Protein AF-A0A3M6UMF9-F1 (afdb_monomer)

Radius of gyration: 41.38 Å; Cα contacts (8 Å, |Δi|>4): 2170; chains: 1; bounding box: 120×93×126 Å

Mean predicted aligned error: 24.11 Å

Structure (mmCIF, N/CA/C/O backbone):
data_AF-A0A3M6UMF9-F1
#
_entry.id   AF-A0A3M6UMF9-F1
#
loop_
_atom_site.group_PDB
_atom_site.id
_atom_site.type_symbol
_atom_site.label_atom_id
_atom_site.label_alt_id
_atom_site.label_comp_id
_atom_site.label_asym_id
_atom_site.label_entity_id
_atom_site.label_seq_id
_atom_site.pdbx_PDB_ins_code
_atom_site.Cartn_x
_atom_site.Cartn_y
_atom_site.Cartn_z
_atom_site.occupancy
_atom_site.B_iso_or_equiv
_atom_site.auth_seq_id
_atom_site.auth_comp_id
_atom_site.auth_asym_id
_atom_site.auth_atom_id
_atom_site.pdbx_PDB_model_num
ATOM 1 N N . MET A 1 1 ? 5.383 6.013 50.866 1.00 30.64 1 MET A N 1
ATOM 2 C CA . MET A 1 1 ? 4.292 6.506 51.741 1.00 30.64 1 MET A CA 1
ATOM 3 C C . MET A 1 1 ? 4.511 5.930 53.140 1.00 30.64 1 MET A C 1
ATOM 5 O O . MET A 1 1 ? 3.757 5.078 53.578 1.00 30.64 1 MET A O 1
ATOM 9 N N . GLU A 1 2 ? 5.588 6.347 53.817 1.00 24.70 2 GLU A N 1
ATOM 10 C CA . GLU A 1 2 ? 6.109 5.665 55.027 1.00 24.70 2 GLU A CA 1
ATOM 11 C C . GLU A 1 2 ? 6.269 6.596 56.245 1.00 24.70 2 GLU A C 1
ATOM 13 O O . GLU A 1 2 ? 6.856 6.214 57.249 1.00 24.70 2 GLU A O 1
ATOM 18 N N . TYR A 1 3 ? 5.739 7.824 56.188 1.00 22.27 3 TYR A N 1
ATOM 19 C CA . TYR A 1 3 ? 6.049 8.867 57.179 1.00 22.27 3 TYR A CA 1
ATOM 20 C C . TYR A 1 3 ? 4.939 9.156 58.213 1.00 22.27 3 TYR A C 1
ATOM 22 O O . TYR A 1 3 ? 5.068 10.099 58.986 1.00 22.27 3 TYR A O 1
ATOM 30 N N . PHE A 1 4 ? 3.831 8.396 58.238 1.00 24.08 4 PHE A N 1
ATOM 31 C CA . PHE A 1 4 ? 2.618 8.811 58.977 1.00 24.08 4 PHE A CA 1
ATOM 32 C C . PHE A 1 4 ? 1.927 7.779 59.889 1.00 24.08 4 PHE A C 1
ATOM 34 O O . PHE A 1 4 ? 0.880 8.088 60.451 1.00 24.08 4 PHE A O 1
ATOM 41 N N . LEU A 1 5 ? 2.496 6.588 60.110 1.00 26.17 5 LEU A N 1
ATOM 42 C CA . LEU A 1 5 ? 1.911 5.575 61.010 1.00 26.17 5 LEU A CA 1
ATOM 43 C C . LEU A 1 5 ? 2.870 5.165 62.138 1.00 26.17 5 LEU A C 1
ATOM 45 O O . LEU A 1 5 ? 3.308 4.024 62.242 1.00 26.17 5 LEU A O 1
ATOM 49 N N . SER A 1 6 ? 3.181 6.128 63.010 1.00 26.88 6 SER A N 1
ATOM 50 C CA . SER A 1 6 ? 3.932 5.909 64.252 1.00 26.88 6 SER A CA 1
ATOM 51 C C . SER A 1 6 ? 3.475 6.880 65.347 1.00 26.88 6 SER A C 1
ATOM 53 O O . SER A 1 6 ? 4.001 7.989 65.445 1.00 26.88 6 SER A O 1
ATOM 55 N N . LYS A 1 7 ? 2.464 6.458 66.132 1.00 26.44 7 LYS A N 1
ATOM 56 C CA . LYS A 1 7 ? 2.152 6.816 67.543 1.00 26.44 7 LYS A CA 1
ATOM 57 C C . LYS A 1 7 ? 0.658 6.618 67.854 1.00 26.44 7 LYS A C 1
ATOM 59 O O . LYS A 1 7 ? -0.130 7.509 67.567 1.00 26.44 7 LYS A O 1
ATOM 64 N N . ALA A 1 8 ? 0.303 5.510 68.515 1.00 24.25 8 ALA A N 1
ATOM 65 C CA . ALA A 1 8 ? -0.586 5.476 69.693 1.00 24.25 8 ALA A CA 1
ATOM 66 C C . ALA A 1 8 ? -0.823 4.030 70.195 1.00 24.25 8 ALA A C 1
ATOM 68 O O . ALA A 1 8 ? -0.990 3.113 69.402 1.00 24.25 8 ALA A O 1
ATOM 69 N N . VAL A 1 9 ? -0.889 3.877 71.524 1.00 26.84 9 VAL A N 1
ATOM 70 C CA . VAL A 1 9 ? -1.358 2.707 72.308 1.00 26.84 9 VAL A CA 1
ATOM 71 C C . VAL A 1 9 ? -0.559 1.386 72.221 1.00 26.84 9 VAL A C 1
ATOM 73 O O . VAL A 1 9 ? -0.823 0.499 71.417 1.00 26.84 9 VAL A O 1
ATOM 76 N N . ARG A 1 10 ? 0.317 1.188 73.218 1.00 27.67 10 ARG A N 1
ATOM 77 C CA . ARG A 1 10 ? 0.521 -0.114 73.886 1.00 27.67 10 ARG A CA 1
ATOM 78 C C . ARG A 1 10 ? -0.239 -0.086 75.219 1.00 27.67 10 ARG A C 1
ATOM 80 O O . ARG A 1 10 ? -0.111 0.921 75.908 1.00 27.67 10 ARG A O 1
ATOM 87 N N . CYS A 1 11 ? -0.935 -1.170 75.590 1.00 23.42 11 CYS A N 1
ATOM 88 C CA . CYS A 1 11 ? -0.818 -1.867 76.894 1.00 23.42 11 CYS A CA 1
ATOM 89 C C . CYS A 1 11 ? -1.912 -2.940 77.122 1.00 23.42 11 CYS A C 1
ATOM 91 O O . CYS A 1 11 ? -3.068 -2.729 76.778 1.00 23.42 11 CYS A O 1
ATOM 93 N N . CYS A 1 12 ? -1.519 -4.033 77.796 1.00 24.92 12 CYS A N 1
ATOM 94 C CA . CYS A 1 12 ? -2.351 -5.044 78.487 1.00 24.92 12 CYS A CA 1
ATOM 95 C C . CYS A 1 12 ? -3.153 -6.087 77.663 1.00 24.92 12 CYS A C 1
ATOM 97 O O . CYS A 1 12 ? -4.369 -6.031 77.535 1.00 24.92 12 CYS A O 1
ATOM 99 N N . SER A 1 13 ? -2.407 -7.095 77.197 1.00 26.55 13 SER A N 1
ATOM 100 C CA . SER A 1 13 ? -2.657 -8.555 77.203 1.00 26.55 13 SER A CA 1
ATOM 101 C C . SER A 1 13 ? -4.048 -9.148 77.537 1.00 26.55 13 SER A C 1
ATOM 103 O O . SER A 1 13 ? -4.494 -9.046 78.676 1.00 26.55 13 SER A O 1
ATOM 105 N N . ILE A 1 14 ? -4.606 -9.959 76.618 1.00 26.31 14 ILE A N 1
ATOM 106 C CA . ILE A 1 14 ? -4.824 -11.438 76.694 1.00 26.31 14 ILE A CA 1
ATOM 107 C C . ILE A 1 14 ? -5.749 -11.893 75.532 1.00 26.31 14 ILE A C 1
ATOM 109 O O . ILE A 1 14 ? -6.700 -11.205 75.182 1.00 26.31 14 ILE A O 1
ATOM 113 N N . ASP A 1 15 ? -5.403 -13.031 74.917 1.00 29.52 15 ASP A N 1
ATOM 114 C CA . ASP A 1 15 ? -6.076 -13.805 73.851 1.00 29.52 15 ASP A CA 1
ATOM 115 C C . ASP A 1 15 ? -7.240 -13.203 73.026 1.00 29.52 15 ASP A C 1
ATOM 117 O O . ASP A 1 15 ? -8.418 -13.323 73.362 1.00 29.52 15 ASP A O 1
ATOM 121 N N . ILE A 1 16 ? -6.908 -12.762 71.803 1.00 25.70 16 ILE A N 1
ATOM 122 C CA . ILE A 1 16 ? -7.813 -12.817 70.640 1.00 25.70 16 ILE A CA 1
ATOM 123 C C . ILE A 1 16 ? -7.040 -13.405 69.452 1.00 25.70 16 ILE A C 1
ATOM 125 O O . ILE A 1 16 ? -6.484 -12.675 68.633 1.00 25.70 16 ILE A O 1
ATOM 129 N N . SER A 1 17 ? -7.032 -14.734 69.331 1.00 32.31 17 SER A N 1
ATOM 13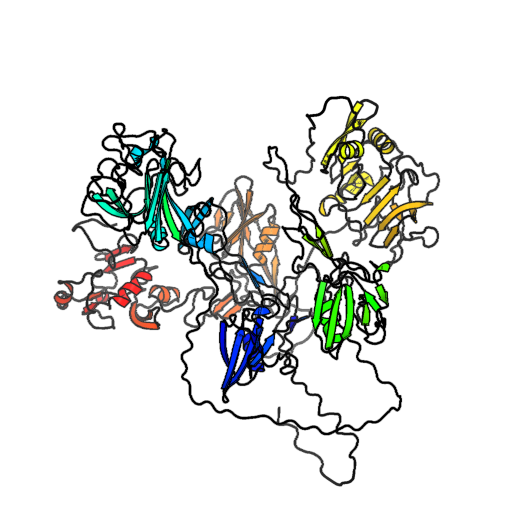0 C CA . SER A 1 17 ? -6.408 -15.438 68.200 1.00 32.31 17 SER A CA 1
ATOM 131 C C . SER A 1 17 ? -7.429 -16.211 67.358 1.00 32.31 17 SER A C 1
ATOM 133 O O . SER A 1 17 ? -7.264 -17.397 67.097 1.00 32.31 17 SER A O 1
ATOM 135 N N . LEU A 1 18 ? -8.519 -15.542 66.944 1.00 30.23 18 LEU A N 1
ATOM 136 C CA . LEU A 1 18 ? -9.401 -16.026 65.866 1.00 30.23 18 LEU A CA 1
ATOM 137 C C . LEU A 1 18 ? -10.313 -14.925 65.263 1.00 30.23 18 LEU A C 1
ATOM 139 O O . LEU A 1 18 ? -11.536 -15.049 65.303 1.00 30.23 18 LEU A O 1
ATOM 143 N N . LYS A 1 19 ? -9.750 -13.832 64.705 1.00 28.83 19 LYS A N 1
ATOM 144 C CA . LYS A 1 19 ? -10.498 -12.950 63.758 1.00 28.83 19 LYS A CA 1
ATOM 145 C C . LYS A 1 19 ? -9.714 -11.925 62.919 1.00 28.83 19 LYS A C 1
ATOM 147 O O . LYS A 1 19 ? -10.308 -11.345 62.018 1.00 28.83 19 LYS A O 1
ATOM 152 N N . VAL A 1 20 ? -8.416 -11.702 63.154 1.00 29.78 20 VAL A N 1
ATOM 153 C CA . VAL A 1 20 ? -7.640 -10.661 62.428 1.00 29.78 20 VAL A CA 1
ATOM 154 C C . VAL A 1 20 ? -6.821 -11.220 61.245 1.00 29.78 20 VAL A C 1
ATOM 156 O O . VAL A 1 20 ? -6.419 -10.478 60.354 1.00 29.78 20 VAL A O 1
ATOM 159 N N . GLN A 1 21 ? -6.647 -12.542 61.147 1.00 27.23 21 GLN A N 1
ATOM 160 C CA . GLN A 1 21 ? -5.789 -13.183 60.135 1.00 27.23 21 GLN A CA 1
ATOM 161 C C . GLN A 1 21 ? -6.502 -13.548 58.811 1.00 27.23 21 GLN A C 1
ATOM 163 O O . GLN A 1 21 ? -6.069 -14.443 58.095 1.00 27.23 21 GLN A O 1
ATOM 168 N N . HIS A 1 22 ? -7.578 -12.833 58.459 1.00 30.81 22 HIS A N 1
ATOM 169 C CA . HIS A 1 22 ? -8.267 -12.943 57.157 1.00 30.81 22 HIS A CA 1
ATOM 170 C C . HIS A 1 22 ? -8.176 -11.670 56.290 1.00 30.81 22 HIS A C 1
ATOM 172 O O . HIS A 1 22 ? -8.781 -11.614 55.224 1.00 30.81 22 HIS A O 1
ATOM 178 N N . ALA A 1 23 ? -7.407 -10.656 56.706 1.00 29.23 23 ALA A N 1
ATOM 179 C CA . ALA A 1 23 ? -7.307 -9.372 56.000 1.00 29.23 23 ALA A CA 1
ATOM 180 C C . ALA A 1 23 ? -5.977 -9.138 55.242 1.00 29.23 23 ALA A C 1
ATOM 182 O O . ALA A 1 23 ? -5.799 -8.066 54.671 1.00 29.23 23 ALA A O 1
ATOM 183 N N . LEU A 1 24 ? -5.030 -10.091 55.248 1.00 28.25 24 LEU A N 1
ATOM 184 C CA . LEU A 1 24 ? -3.632 -9.843 54.829 1.00 28.25 24 LEU A CA 1
ATOM 185 C C . LEU A 1 24 ? -3.017 -10.850 53.832 1.00 28.25 24 LEU A C 1
ATOM 187 O O . LEU A 1 24 ? -1.819 -10.793 53.576 1.00 28.25 24 LEU A O 1
ATOM 191 N N . THR A 1 25 ? -3.813 -11.728 53.214 1.00 28.80 25 THR A N 1
ATOM 192 C CA . THR A 1 25 ? -3.347 -12.699 52.192 1.00 28.80 25 THR A CA 1
ATOM 193 C C . THR A 1 25 ? -4.068 -12.581 50.842 1.00 28.80 25 THR A C 1
ATOM 195 O O . THR A 1 25 ? -4.102 -13.528 50.062 1.00 28.80 25 THR A O 1
ATOM 198 N N . ILE A 1 26 ? -4.609 -11.398 50.523 1.00 32.09 26 ILE A N 1
ATOM 199 C CA . ILE A 1 26 ? -5.165 -11.079 49.195 1.00 32.09 26 ILE A CA 1
ATOM 200 C C . ILE A 1 26 ? -4.540 -9.779 48.667 1.00 32.09 26 ILE A C 1
ATOM 202 O O . ILE A 1 26 ? -5.194 -8.749 48.552 1.00 32.09 26 ILE A O 1
ATOM 206 N N . PHE A 1 27 ? -3.254 -9.846 48.321 1.00 29.80 27 PHE A N 1
ATOM 207 C CA . PHE A 1 27 ? -2.603 -8.882 47.429 1.00 29.80 27 PHE A CA 1
ATOM 208 C C . PHE A 1 27 ? -1.922 -9.642 46.290 1.00 29.80 27 PHE A C 1
ATOM 210 O O . PHE A 1 27 ? -0.713 -9.857 46.267 1.00 29.80 27 PHE A O 1
ATOM 217 N N . TRP A 1 28 ? -2.749 -10.072 45.337 1.00 30.84 28 TRP A N 1
ATOM 218 C CA . TRP A 1 28 ? -2.293 -10.502 44.020 1.00 30.84 28 TRP A CA 1
ATOM 219 C C . TRP A 1 28 ? -1.617 -9.314 43.331 1.00 30.84 28 TRP A C 1
ATOM 221 O O . TRP A 1 28 ? -2.204 -8.232 43.260 1.00 30.84 28 TRP A O 1
ATOM 231 N N . THR A 1 29 ? -0.402 -9.492 42.812 1.00 36.38 29 THR A N 1
ATOM 232 C CA . THR A 1 29 ? 0.346 -8.425 42.127 1.00 36.38 29 THR A CA 1
ATOM 233 C C . THR A 1 29 ? -0.176 -8.206 40.704 1.00 36.38 29 THR A C 1
ATOM 235 O O . THR A 1 29 ? 0.523 -8.469 39.728 1.00 36.38 29 THR A O 1
ATOM 238 N N . PHE A 1 30 ? -1.414 -7.723 40.587 1.00 37.03 30 PHE A N 1
ATOM 239 C CA . PHE A 1 30 ? -1.972 -7.219 39.335 1.00 37.03 30 PHE A CA 1
ATOM 240 C C . PHE A 1 30 ? -1.341 -5.870 38.988 1.00 37.03 30 PHE A C 1
ATOM 242 O O . PHE A 1 30 ? -1.609 -4.860 39.641 1.00 37.03 30 PHE A O 1
ATOM 249 N N . THR A 1 31 ? -0.554 -5.821 37.916 1.00 38.97 31 THR A N 1
ATOM 250 C CA . THR A 1 31 ? -0.107 -4.556 37.322 1.00 38.97 31 THR A CA 1
ATOM 251 C C . THR A 1 31 ? -1.069 -4.119 36.213 1.00 38.97 31 THR A C 1
ATOM 253 O O . THR A 1 31 ? -0.826 -4.392 35.039 1.00 38.97 31 THR A O 1
ATOM 256 N N . GLU A 1 32 ? -2.161 -3.424 36.562 1.00 38.72 32 GLU A N 1
ATOM 257 C CA . GLU A 1 32 ? -2.982 -2.693 35.577 1.00 38.72 32 GLU A CA 1
ATOM 258 C C . GLU A 1 32 ? -2.309 -1.350 35.222 1.00 38.72 32 GLU A C 1
ATOM 260 O O . GLU A 1 32 ? -2.516 -0.332 35.885 1.00 38.72 32 GLU A O 1
ATOM 265 N N . ALA A 1 33 ? -1.526 -1.323 34.140 1.00 37.09 33 ALA A N 1
ATOM 266 C CA . ALA A 1 33 ? -1.082 -0.069 33.532 1.00 37.09 33 ALA A CA 1
ATOM 267 C C . ALA A 1 33 ? -2.214 0.519 32.667 1.00 37.09 33 ALA A C 1
ATOM 269 O O . ALA A 1 33 ? -2.629 -0.093 31.681 1.00 37.09 33 ALA A O 1
ATOM 270 N N . LYS A 1 34 ? -2.716 1.708 33.025 1.00 37.28 34 LYS A N 1
ATOM 271 C CA . LYS A 1 34 ? -3.738 2.438 32.253 1.00 37.28 34 LYS A CA 1
ATOM 272 C C . LYS A 1 34 ? -3.067 3.336 31.211 1.00 37.28 34 LYS A C 1
ATOM 274 O O . LYS A 1 34 ? -2.258 4.184 31.577 1.00 37.28 34 LYS A O 1
ATOM 279 N N . SER A 1 35 ? -3.418 3.189 29.934 1.00 38.53 35 SER A N 1
ATOM 280 C CA . SER A 1 35 ? -3.046 4.152 28.890 1.00 38.53 35 SER A CA 1
ATOM 281 C C . SER A 1 35 ? -3.915 5.412 28.968 1.00 38.53 35 SER A C 1
ATOM 283 O O . SER A 1 35 ? -5.084 5.349 29.359 1.00 38.53 35 SER A O 1
ATOM 285 N N . ASN A 1 36 ? -3.362 6.564 28.580 1.00 40.84 36 ASN A N 1
ATOM 286 C CA . ASN A 1 36 ? -4.095 7.829 28.601 1.00 40.84 36 ASN A CA 1
ATOM 287 C C . ASN A 1 36 ? -4.976 7.958 27.341 1.00 40.84 36 ASN A C 1
ATOM 289 O O . ASN A 1 36 ? -4.466 8.143 26.234 1.00 40.84 36 ASN A O 1
ATOM 293 N N . CYS A 1 37 ? -6.292 7.809 27.507 1.00 45.56 37 CYS A N 1
ATOM 294 C CA . CYS A 1 37 ? -7.270 7.727 26.415 1.00 45.56 37 CYS A CA 1
ATOM 295 C C . CYS A 1 37 ? -8.320 8.843 26.533 1.00 45.56 37 CYS A C 1
ATOM 297 O O . CYS A 1 37 ? -9.037 8.894 27.543 1.00 45.56 37 CYS A O 1
ATOM 299 N N . ASN A 1 38 ? -8.433 9.670 25.486 1.00 44.09 38 ASN A N 1
ATOM 300 C CA . ASN A 1 38 ? -9.341 10.825 25.416 1.00 44.09 38 ASN A CA 1
ATOM 301 C C . ASN A 1 38 ? -10.549 10.637 24.471 1.00 44.09 38 ASN A C 1
ATOM 303 O O . ASN A 1 38 ? -11.469 11.441 24.541 1.00 44.09 38 ASN A O 1
ATOM 307 N N . THR A 1 39 ? -10.591 9.577 23.655 1.00 40.53 39 THR A N 1
ATOM 308 C CA . THR A 1 39 ? -11.749 9.155 22.831 1.00 40.53 39 THR A CA 1
ATOM 309 C C . THR A 1 39 ? -11.733 7.627 22.617 1.00 40.53 39 THR A C 1
ATOM 311 O O . THR A 1 39 ? -10.726 6.973 22.900 1.00 40.53 39 THR A O 1
ATOM 314 N N . GLY A 1 40 ? -12.842 7.047 22.136 1.00 54.69 40 GLY A N 1
ATOM 315 C CA . GLY A 1 40 ? -12.890 5.687 21.568 1.00 54.69 40 GLY A CA 1
ATOM 316 C C . GLY A 1 40 ? -12.939 4.535 22.582 1.00 54.69 40 GLY A C 1
ATOM 317 O O . GLY A 1 40 ? -13.969 4.281 23.207 1.00 54.69 40 GLY A O 1
ATOM 318 N N . PHE A 1 41 ? -11.829 3.808 22.737 1.00 50.84 41 PHE A N 1
ATOM 319 C CA . PHE A 1 41 ? -11.721 2.622 23.597 1.00 50.84 41 PHE A CA 1
ATOM 320 C C . PHE A 1 41 ? -10.449 2.673 24.461 1.00 50.84 41 PHE A C 1
ATOM 322 O O . PHE A 1 41 ? -9.352 2.913 23.966 1.00 50.84 41 PHE A O 1
ATOM 329 N N . CYS A 1 42 ? -10.562 2.391 25.762 1.00 51.19 42 CYS A N 1
ATOM 330 C CA . CYS A 1 42 ? -9.414 2.274 26.662 1.00 51.19 42 CYS A CA 1
ATOM 331 C C . CYS A 1 42 ? -8.800 0.877 26.589 1.00 51.19 42 CYS A C 1
ATOM 333 O O . CYS A 1 42 ? -9.375 -0.091 27.091 1.00 51.19 42 CYS A O 1
ATOM 335 N N . GLN A 1 43 ? -7.602 0.769 26.024 1.00 58.97 43 GLN A N 1
ATOM 336 C CA . GLN A 1 43 ? -6.853 -0.478 26.060 1.00 58.97 43 GLN A CA 1
ATOM 337 C C . GLN A 1 43 ? -6.274 -0.726 27.463 1.00 58.97 43 GLN A C 1
ATOM 339 O O . GLN A 1 43 ? -5.574 0.107 28.033 1.00 58.97 43 GLN A O 1
ATOM 344 N N . THR A 1 44 ? -6.556 -1.897 28.025 1.00 63.06 44 THR A N 1
ATOM 345 C CA . THR A 1 44 ? -5.982 -2.386 29.280 1.00 63.06 44 THR A CA 1
ATOM 346 C C . THR A 1 44 ? -5.189 -3.656 29.019 1.00 63.06 44 THR A C 1
ATOM 348 O O . THR A 1 44 ? -5.657 -4.553 28.313 1.00 63.06 44 THR A O 1
ATOM 351 N N . TYR A 1 45 ? -4.019 -3.745 29.639 1.00 67.38 45 TYR A N 1
ATOM 352 C CA . TYR A 1 45 ? -3.099 -4.868 29.526 1.00 67.38 45 TYR A CA 1
ATOM 353 C C . TYR A 1 45 ? -2.970 -5.545 30.909 1.00 67.38 45 TYR A C 1
ATOM 355 O O . TYR A 1 45 ? -2.096 -5.178 31.690 1.00 67.38 45 TYR A O 1
ATOM 363 N N . PRO A 1 46 ? -3.883 -6.451 31.304 1.00 68.31 46 PRO A N 1
ATOM 364 C CA . PRO A 1 46 ? -3.758 -7.169 32.564 1.00 68.31 46 PRO A CA 1
ATOM 365 C C . PRO A 1 46 ? -2.667 -8.234 32.439 1.00 68.31 46 PRO A C 1
ATOM 367 O O . PRO A 1 46 ? -2.677 -9.060 31.523 1.00 68.31 46 PRO A O 1
ATOM 370 N N . PHE A 1 47 ? -1.747 -8.222 33.394 1.00 74.19 47 PHE A N 1
ATOM 371 C CA . PHE A 1 47 ? -0.614 -9.130 33.449 1.00 74.19 47 PHE A CA 1
ATOM 372 C C . PHE A 1 47 ? -0.582 -9.833 34.806 1.00 74.19 47 PHE A C 1
ATOM 374 O O . PHE A 1 47 ? -0.643 -9.178 35.848 1.00 74.19 47 PHE A O 1
ATOM 381 N N . ASP A 1 48 ? -0.511 -11.161 34.774 1.00 73.12 48 ASP A N 1
ATOM 382 C CA . ASP A 1 48 ? -0.318 -12.023 35.935 1.00 73.12 48 ASP A CA 1
ATOM 383 C C . ASP A 1 48 ? 0.987 -12.801 35.738 1.00 73.12 48 ASP A C 1
ATOM 385 O O . ASP A 1 48 ? 1.098 -13.673 34.876 1.00 73.12 48 ASP A O 1
ATOM 389 N N . VAL A 1 49 ? 1.981 -12.476 36.566 1.00 74.69 49 VAL A N 1
ATOM 390 C CA . VAL A 1 49 ? 3.344 -13.026 36.511 1.00 74.69 49 VAL A CA 1
ATOM 391 C C . VAL A 1 49 ? 3.370 -14.559 36.586 1.00 74.69 49 VAL A C 1
ATOM 393 O O . VAL A 1 49 ? 4.312 -15.172 36.072 1.00 74.69 49 VAL A O 1
ATOM 396 N N . TYR A 1 50 ? 2.362 -15.178 37.206 1.00 70.81 50 TYR A N 1
ATOM 397 C CA . TYR A 1 50 ? 2.273 -16.624 37.400 1.00 70.81 50 TYR A CA 1
ATOM 398 C C . TYR A 1 50 ? 1.146 -17.249 36.573 1.00 70.81 50 TYR A C 1
ATOM 400 O O . TYR A 1 50 ? 1.358 -18.299 35.971 1.00 70.81 50 TYR A O 1
ATOM 408 N N . GLY A 1 51 ? -0.017 -16.597 36.503 1.00 65.12 51 GLY A N 1
ATOM 409 C CA . GLY A 1 51 ? -1.189 -17.075 35.764 1.00 65.12 51 GLY A CA 1
ATOM 410 C C . GLY A 1 51 ? -1.050 -17.031 34.238 1.00 65.12 51 GLY A C 1
ATOM 411 O O . GLY A 1 51 ? -1.640 -17.869 33.563 1.00 65.12 51 GLY A O 1
ATOM 412 N N . ASP A 1 52 ? -0.248 -16.107 33.691 1.00 75.31 52 ASP A N 1
ATOM 413 C CA . ASP A 1 52 ? -0.013 -15.990 32.237 1.00 75.31 52 ASP A CA 1
ATOM 414 C C . ASP A 1 52 ? 1.215 -16.774 31.749 1.00 75.31 52 ASP A C 1
ATOM 416 O O . ASP A 1 52 ? 1.500 -16.806 30.550 1.00 75.31 52 ASP A O 1
ATOM 420 N N . ALA A 1 53 ? 1.972 -17.370 32.673 1.00 80.62 53 ALA A N 1
ATOM 421 C CA . ALA A 1 53 ? 3.254 -17.995 32.392 1.00 80.62 53 ALA A CA 1
ATOM 422 C C . ALA A 1 53 ? 3.081 -19.421 31.854 1.00 80.62 53 ALA A C 1
ATOM 424 O O . ALA A 1 53 ? 2.803 -20.354 32.614 1.00 80.62 53 ALA A O 1
ATOM 425 N N . VAL A 1 54 ? 3.348 -19.624 30.564 1.00 87.12 54 VAL A N 1
ATOM 426 C CA . VAL A 1 54 ? 3.504 -20.975 30.015 1.00 87.12 54 VAL A CA 1
ATOM 427 C C . VAL A 1 54 ? 4.902 -21.476 30.385 1.00 87.12 54 VAL A C 1
ATOM 429 O O . VAL A 1 54 ? 5.914 -21.007 29.860 1.00 87.12 54 VAL A O 1
ATOM 432 N N . GLN A 1 55 ? 4.947 -22.395 31.350 1.00 88.00 55 GLN A N 1
ATOM 433 C CA . GLN A 1 55 ? 6.182 -22.925 31.935 1.00 88.00 55 GLN A CA 1
ATOM 434 C C . GLN A 1 55 ? 6.943 -23.828 30.954 1.00 88.00 55 GLN A C 1
ATOM 436 O O . GLN A 1 55 ? 6.337 -24.555 30.168 1.00 88.00 55 GLN A O 1
ATOM 441 N N . GLU A 1 56 ? 8.274 -23.804 31.040 1.00 87.69 56 GLU A N 1
ATOM 442 C CA . GLU A 1 56 ? 9.205 -24.546 30.177 1.00 87.69 56 GLU A CA 1
ATOM 443 C C . GLU A 1 56 ? 8.991 -24.334 28.665 1.00 87.69 56 GLU A C 1
ATOM 445 O O . GLU A 1 56 ? 9.178 -25.253 27.858 1.00 87.69 56 GLU A O 1
ATOM 450 N N . LYS A 1 57 ? 8.586 -23.130 28.255 1.00 88.81 57 LYS A N 1
ATOM 451 C CA . LYS A 1 57 ? 8.292 -22.789 26.857 1.00 88.81 57 LYS A CA 1
ATOM 452 C C . LYS A 1 57 ? 8.952 -21.479 26.438 1.00 88.81 57 LYS A C 1
ATOM 454 O O . LYS A 1 57 ? 9.114 -20.565 27.243 1.00 88.81 57 LYS A O 1
ATOM 459 N N . GLU A 1 58 ? 9.280 -21.389 25.154 1.00 92.12 58 GLU A N 1
ATOM 460 C CA . GLU A 1 58 ? 9.709 -20.162 24.475 1.00 92.12 58 GLU A CA 1
ATOM 461 C C . GLU A 1 58 ? 9.210 -20.160 23.022 1.00 92.12 58 GLU A C 1
ATOM 463 O O . GLU A 1 58 ? 9.053 -21.222 22.412 1.00 92.12 58 GLU A O 1
ATOM 468 N N . LEU A 1 59 ? 8.954 -18.977 22.463 1.00 91.81 59 LEU A N 1
ATOM 469 C CA . LEU A 1 59 ? 8.667 -18.803 21.041 1.00 91.81 59 LEU A CA 1
ATOM 470 C C . LEU A 1 59 ? 9.992 -18.581 20.299 1.00 91.81 59 LEU A C 1
ATOM 472 O O . LEU A 1 59 ? 10.728 -17.642 20.604 1.00 91.81 59 LEU A O 1
ATOM 476 N N . VAL A 1 60 ? 10.312 -19.467 19.356 1.00 88.00 60 VAL A N 1
ATOM 477 C CA . VAL A 1 60 ? 11.597 -19.484 18.638 1.00 88.00 60 VAL A CA 1
ATOM 478 C C . VAL A 1 60 ? 11.445 -18.841 17.260 1.00 88.00 60 VAL A C 1
ATOM 480 O O . VAL A 1 60 ? 10.445 -19.054 16.587 1.00 88.00 60 VAL A O 1
ATOM 483 N N . GLY A 1 61 ? 12.447 -18.080 16.810 1.00 83.69 61 GLY A N 1
ATOM 484 C CA . GLY A 1 61 ? 12.493 -17.515 15.451 1.00 83.69 61 GLY A CA 1
ATOM 485 C C . GLY A 1 61 ? 11.744 -16.192 15.247 1.00 83.69 61 GLY A C 1
ATOM 486 O O . GLY A 1 61 ? 11.876 -15.603 14.182 1.00 83.69 61 GLY A O 1
ATOM 487 N N . HIS A 1 62 ? 11.031 -15.700 16.265 1.00 87.00 62 HIS A N 1
ATOM 488 C CA . HIS A 1 62 ? 10.253 -14.449 16.220 1.00 87.00 62 HIS A CA 1
ATOM 489 C C . HIS A 1 62 ? 10.797 -13.335 17.133 1.00 87.00 62 HIS A C 1
ATOM 491 O O . HIS A 1 62 ? 10.170 -12.285 17.276 1.00 87.00 62 HIS A O 1
ATOM 497 N N . VAL A 1 63 ? 11.957 -13.553 17.763 1.00 90.38 63 VAL A N 1
ATOM 498 C CA . VAL A 1 63 ? 12.597 -12.584 18.664 1.00 90.38 63 VAL A CA 1
ATOM 499 C C . VAL A 1 63 ? 13.189 -11.427 17.855 1.00 90.38 63 VAL A C 1
ATOM 501 O O . VAL A 1 63 ? 14.097 -11.642 17.055 1.00 90.38 63 VAL A O 1
ATOM 504 N N . PHE A 1 64 ? 12.725 -10.199 18.102 1.00 88.25 64 PHE A N 1
ATOM 505 C CA . PHE A 1 64 ? 13.218 -8.984 17.429 1.00 88.25 64 PHE A CA 1
ATOM 506 C C . PHE A 1 64 ? 13.976 -8.021 18.358 1.00 88.25 64 PHE A C 1
ATOM 508 O O . PHE A 1 64 ? 14.621 -7.086 17.887 1.00 88.25 64 PHE A O 1
ATOM 515 N N . HIS A 1 65 ? 13.907 -8.228 19.676 1.00 88.62 65 HIS A N 1
ATOM 516 C CA . HIS A 1 65 ? 14.615 -7.423 20.673 1.00 88.62 65 HIS A CA 1
ATOM 517 C C . HIS A 1 65 ? 14.978 -8.286 21.888 1.00 88.62 65 HIS A C 1
ATOM 519 O O . HIS A 1 65 ? 14.158 -9.076 22.351 1.00 88.62 65 HIS A O 1
ATOM 525 N N . ASN A 1 66 ? 16.184 -8.112 22.435 1.00 90.00 66 ASN A N 1
ATOM 526 C CA . ASN A 1 66 ? 16.660 -8.809 23.633 1.00 90.00 66 ASN A CA 1
ATOM 527 C C . ASN A 1 66 ? 17.215 -7.802 24.652 1.00 90.00 66 ASN A C 1
ATOM 529 O O . ASN A 1 66 ? 17.887 -6.844 24.278 1.00 90.00 66 ASN A O 1
ATOM 533 N N . SER A 1 67 ? 16.951 -8.021 25.938 1.00 89.62 67 SER A N 1
ATOM 534 C CA . SER A 1 67 ? 17.426 -7.178 27.040 1.00 89.62 67 SER A CA 1
ATOM 535 C C . SER A 1 67 ? 17.590 -7.971 28.338 1.00 89.62 67 SER A C 1
ATOM 537 O O . SER A 1 67 ? 17.000 -9.036 28.512 1.00 89.62 67 SER A O 1
ATOM 539 N N . VAL A 1 68 ? 18.375 -7.444 29.278 1.00 88.50 68 VAL A N 1
ATOM 540 C CA . VAL A 1 68 ? 18.487 -7.990 30.640 1.00 88.50 68 VAL A CA 1
ATOM 541 C C . VAL A 1 68 ? 17.512 -7.236 31.545 1.00 88.50 68 VAL A C 1
ATOM 543 O O . VAL A 1 68 ? 17.531 -6.007 31.572 1.00 88.50 68 VAL A O 1
ATOM 546 N N . THR A 1 69 ? 16.650 -7.946 32.281 1.00 84.75 69 THR A N 1
ATOM 547 C CA . THR A 1 69 ? 15.614 -7.331 33.138 1.00 84.75 69 THR A CA 1
ATOM 548 C C . THR A 1 69 ? 15.464 -8.070 34.468 1.00 84.75 69 THR A C 1
ATOM 550 O O . THR A 1 69 ? 15.547 -9.293 34.533 1.00 84.75 69 THR A O 1
ATOM 553 N N . SER A 1 70 ? 15.204 -7.355 35.564 1.00 82.94 70 SER A N 1
ATOM 554 C CA . SER A 1 70 ? 15.201 -7.948 36.914 1.00 82.94 70 SER A CA 1
ATOM 555 C C . SER A 1 70 ? 13.969 -8.815 37.224 1.00 82.94 70 SER A C 1
ATOM 557 O O . SER A 1 70 ? 13.997 -9.616 38.168 1.00 82.94 70 SER A O 1
ATOM 559 N N . SER A 1 71 ? 12.894 -8.677 36.437 1.00 83.81 71 SER A N 1
ATOM 560 C CA . SER A 1 71 ? 11.616 -9.378 36.624 1.00 83.81 71 SER A CA 1
ATOM 561 C C . SER A 1 71 ? 10.805 -9.507 35.320 1.00 83.81 71 SER A C 1
ATOM 563 O O . SER A 1 71 ? 10.955 -8.664 34.431 1.00 83.81 71 SER A O 1
ATOM 565 N N . PRO A 1 72 ? 9.860 -10.469 35.230 1.00 83.00 72 PRO A N 1
ATOM 566 C CA . PRO A 1 72 ? 8.920 -10.564 34.107 1.00 83.00 72 PRO A CA 1
ATOM 567 C C . PRO A 1 72 ? 8.088 -9.293 33.888 1.00 83.00 72 PRO A C 1
ATOM 569 O O . PRO A 1 72 ? 7.709 -9.003 32.760 1.00 83.00 72 PRO A O 1
ATOM 572 N N . VAL A 1 73 ? 7.833 -8.506 34.944 1.00 83.25 73 VAL A N 1
ATOM 573 C CA . VAL A 1 73 ? 7.078 -7.241 34.867 1.00 83.25 73 VAL A CA 1
ATOM 574 C C . VAL A 1 73 ? 7.827 -6.192 34.044 1.00 83.25 73 VAL A C 1
ATOM 576 O O . VAL A 1 73 ? 7.214 -5.509 33.229 1.00 83.25 73 VAL A O 1
ATOM 579 N N . GLN A 1 74 ? 9.151 -6.080 34.202 1.00 83.06 74 GLN A N 1
ATOM 580 C CA . GLN A 1 74 ? 9.956 -5.179 33.367 1.00 83.06 74 GLN A CA 1
ATOM 581 C C . GLN A 1 74 ? 9.951 -5.620 31.899 1.00 83.06 74 GLN A C 1
ATOM 583 O O . GLN A 1 74 ? 9.809 -4.779 31.015 1.00 83.06 74 GLN A O 1
ATOM 588 N N . CYS A 1 75 ? 10.025 -6.928 31.638 1.00 88.06 75 CYS A N 1
ATOM 589 C CA . CYS A 1 75 ? 9.941 -7.461 30.279 1.00 88.06 75 CYS A CA 1
ATOM 590 C C . CYS A 1 75 ? 8.575 -7.188 29.624 1.00 88.06 75 CYS A C 1
ATOM 592 O O . CYS A 1 75 ? 8.494 -6.715 28.490 1.00 88.06 75 CYS A O 1
ATOM 594 N N . TYR A 1 76 ? 7.496 -7.387 30.385 1.00 88.12 76 TYR A N 1
ATOM 595 C CA . TYR A 1 76 ? 6.137 -7.027 29.993 1.00 88.12 76 TYR A CA 1
ATOM 596 C C . TYR A 1 76 ? 5.989 -5.528 29.674 1.00 88.12 76 TYR A C 1
ATOM 598 O O . TYR A 1 76 ? 5.327 -5.191 28.695 1.00 88.12 76 TYR A O 1
ATOM 606 N N . LEU A 1 77 ? 6.613 -4.621 30.440 1.00 83.88 77 LEU A N 1
ATOM 607 C CA . LEU A 1 77 ? 6.562 -3.179 30.157 1.00 83.88 77 LEU A CA 1
ATOM 608 C C . LEU A 1 77 ? 7.253 -2.830 28.831 1.00 83.88 77 LEU A C 1
ATOM 610 O O . LEU A 1 77 ? 6.645 -2.149 28.009 1.00 83.88 77 LEU A O 1
ATOM 614 N N . LEU A 1 78 ? 8.446 -3.379 28.572 1.00 84.06 78 LEU A N 1
ATOM 615 C CA . LEU A 1 78 ? 9.128 -3.228 27.278 1.00 84.06 78 LEU A CA 1
ATOM 616 C C . LEU A 1 78 ? 8.255 -3.744 26.118 1.00 84.06 78 LEU A C 1
ATOM 618 O O . LEU A 1 78 ? 8.105 -3.069 25.103 1.00 84.06 78 LEU A O 1
ATOM 622 N N . CYS A 1 79 ? 7.602 -4.898 26.295 1.00 87.06 79 CYS A N 1
ATOM 623 C CA . CYS A 1 79 ? 6.656 -5.431 25.312 1.00 87.06 79 CYS A CA 1
ATOM 624 C C . CYS A 1 79 ? 5.372 -4.593 25.187 1.00 87.06 79 CYS A C 1
ATOM 626 O O . CYS A 1 79 ? 4.746 -4.573 24.132 1.00 87.06 79 CYS A O 1
ATOM 628 N N . LYS A 1 80 ? 4.920 -3.912 26.245 1.00 84.00 80 LYS A N 1
ATOM 629 C CA . LYS A 1 80 ? 3.742 -3.037 26.184 1.00 84.00 80 LYS A CA 1
ATOM 630 C C . LYS A 1 80 ? 4.033 -1.815 25.317 1.00 84.00 80 LYS A C 1
ATOM 632 O O . LYS A 1 80 ? 3.182 -1.470 24.499 1.00 84.00 80 LYS A O 1
ATOM 637 N N . ASP A 1 81 ? 5.203 -1.209 25.502 1.00 81.62 81 ASP A N 1
ATOM 638 C CA . ASP A 1 81 ? 5.582 0.067 24.890 1.00 81.62 81 ASP A CA 1
ATOM 639 C C . ASP A 1 81 ? 6.113 -0.073 23.451 1.00 81.62 81 ASP A C 1
ATOM 641 O O . ASP A 1 81 ? 5.896 0.832 22.648 1.00 81.62 81 ASP A O 1
ATOM 645 N N . ASP A 1 82 ? 6.703 -1.215 23.068 1.00 84.31 82 ASP A N 1
ATOM 646 C CA . ASP A 1 82 ? 6.980 -1.512 21.655 1.00 84.31 82 ASP A CA 1
ATOM 647 C C . ASP A 1 82 ? 5.753 -2.128 20.959 1.00 84.31 82 ASP A C 1
ATOM 649 O O . ASP A 1 82 ? 5.345 -3.267 21.213 1.00 84.31 82 ASP A O 1
ATOM 653 N N . CYS A 1 83 ? 5.170 -1.377 20.025 1.00 82.50 83 CYS A N 1
ATOM 654 C CA . CYS A 1 83 ? 3.977 -1.786 19.290 1.00 82.50 83 CYS A CA 1
ATOM 655 C C . CYS A 1 83 ? 4.164 -2.968 18.326 1.00 82.50 83 CYS A C 1
ATOM 657 O O . CYS A 1 83 ? 3.163 -3.532 17.876 1.00 82.50 83 CYS A O 1
ATOM 659 N N . ARG A 1 84 ? 5.402 -3.385 18.040 1.00 85.19 84 ARG A N 1
ATOM 660 C CA . ARG A 1 84 ? 5.691 -4.613 17.283 1.00 85.19 84 ARG A CA 1
ATOM 661 C C . ARG A 1 84 ? 5.519 -5.866 18.142 1.00 85.19 84 ARG A C 1
ATOM 663 O O . ARG A 1 84 ? 5.282 -6.937 17.596 1.00 85.19 84 ARG A O 1
ATOM 670 N N . CYS A 1 85 ? 5.607 -5.748 19.470 1.00 88.81 85 CYS A N 1
ATOM 671 C CA . CYS A 1 85 ? 5.598 -6.896 20.374 1.00 88.81 85 CYS A CA 1
ATOM 672 C C . CYS A 1 85 ? 4.199 -7.515 20.540 1.00 88.81 85 CYS A C 1
ATOM 674 O O . CYS A 1 85 ? 3.222 -6.819 20.837 1.00 88.81 85 CYS A O 1
ATOM 676 N N . LEU A 1 86 ? 4.095 -8.840 20.421 1.00 88.19 86 LEU A N 1
ATOM 677 C CA . LEU A 1 86 ? 2.863 -9.606 20.669 1.00 88.19 86 LEU A CA 1
ATOM 678 C C . LEU A 1 86 ? 3.006 -10.627 21.809 1.00 88.19 86 LEU A C 1
ATOM 680 O O . LEU A 1 86 ? 2.016 -10.978 22.456 1.00 88.19 86 LEU A O 1
ATOM 684 N N . SER A 1 87 ? 4.224 -11.067 22.105 1.00 92.00 87 SER A N 1
ATOM 685 C CA . SER A 1 87 ? 4.540 -11.942 23.236 1.00 92.00 87 SER A CA 1
ATOM 686 C C . SER A 1 87 ? 6.005 -11.769 23.641 1.00 92.00 87 SER A C 1
ATOM 688 O O . SER A 1 87 ? 6.773 -11.134 22.922 1.00 92.00 87 SER A O 1
ATOM 690 N N . PHE A 1 88 ? 6.423 -12.341 24.767 1.00 94.94 88 PHE A N 1
ATOM 691 C CA . PHE A 1 88 ? 7.827 -12.334 25.177 1.00 94.94 88 PHE A CA 1
ATOM 692 C C . PHE A 1 88 ? 8.248 -13.649 25.843 1.00 94.94 88 PHE A C 1
ATOM 694 O O . PHE A 1 88 ? 7.439 -14.333 26.476 1.00 94.94 88 PHE A O 1
ATOM 701 N N . ASN A 1 89 ? 9.531 -13.990 25.710 1.00 94.88 89 ASN A N 1
ATOM 702 C CA . ASN A 1 89 ? 10.169 -15.059 26.473 1.00 94.88 89 ASN A CA 1
ATOM 703 C C . ASN A 1 89 ? 10.914 -14.430 27.656 1.00 94.88 89 ASN A C 1
ATOM 705 O O . ASN A 1 89 ? 11.620 -13.432 27.495 1.00 94.88 89 ASN A O 1
ATOM 709 N N . TYR A 1 90 ? 10.793 -15.034 28.834 1.00 93.56 90 TYR A N 1
ATOM 710 C CA . TYR A 1 90 ? 11.562 -14.671 30.018 1.00 93.56 90 TYR A CA 1
ATOM 711 C C . TYR A 1 90 ? 12.395 -15.867 30.478 1.00 93.56 90 TYR A C 1
ATOM 713 O O . TYR A 1 90 ? 11.840 -16.934 30.746 1.00 93.56 90 TYR A O 1
ATOM 721 N N . LYS A 1 91 ? 13.718 -15.703 30.548 1.00 90.25 91 LYS A N 1
ATOM 722 C CA . LYS A 1 91 ? 14.669 -16.801 30.793 1.00 90.25 91 LYS A CA 1
ATOM 723 C C . LYS A 1 91 ? 15.520 -16.508 32.019 1.00 90.25 91 LYS A C 1
ATOM 725 O O . LYS A 1 91 ? 16.097 -15.425 32.118 1.00 90.25 91 LYS A O 1
ATOM 730 N N . GLU A 1 92 ? 15.627 -17.476 32.923 1.00 84.12 92 GLU A N 1
ATOM 731 C CA . GLU A 1 92 ? 16.484 -17.389 34.110 1.00 84.12 92 GLU A CA 1
ATOM 732 C C . GLU A 1 92 ? 17.668 -18.348 33.944 1.00 84.12 92 GLU A C 1
ATOM 734 O O . GLU A 1 92 ? 17.490 -19.563 33.881 1.00 84.12 92 GLU A O 1
ATOM 739 N N . MET A 1 93 ? 18.881 -17.802 33.825 1.00 75.94 93 MET A N 1
ATOM 740 C CA . MET A 1 93 ? 20.109 -18.564 33.590 1.00 75.94 93 MET A CA 1
ATOM 741 C C . MET A 1 93 ? 21.254 -17.970 34.413 1.00 75.94 93 MET A C 1
ATOM 743 O O . MET A 1 93 ? 21.685 -16.854 34.140 1.00 75.94 93 MET A O 1
ATOM 747 N N . ASN A 1 94 ? 21.780 -18.731 35.378 1.00 67.06 94 ASN A N 1
ATOM 748 C CA . ASN A 1 94 ? 22.977 -18.384 36.162 1.00 67.06 94 ASN A CA 1
ATOM 749 C C . ASN A 1 94 ? 22.929 -16.952 36.743 1.00 67.06 94 ASN A C 1
ATOM 751 O O . ASN A 1 94 ? 23.763 -16.113 36.410 1.00 67.06 94 ASN A O 1
ATOM 755 N N . ASP A 1 95 ? 21.898 -16.668 37.547 1.00 66.00 95 ASP A N 1
ATOM 756 C CA . ASP A 1 95 ? 21.551 -15.356 38.133 1.00 66.00 95 ASP A CA 1
ATOM 757 C C . ASP A 1 95 ? 21.222 -14.219 37.137 1.00 66.00 95 ASP A C 1
ATOM 759 O O . ASP A 1 95 ? 20.626 -13.209 37.526 1.00 66.00 95 ASP A O 1
ATOM 763 N N . ALA A 1 96 ? 21.505 -14.390 35.843 1.00 70.56 96 ALA A N 1
ATOM 764 C CA . ALA A 1 96 ? 21.089 -13.481 34.784 1.00 70.56 96 ALA A CA 1
ATOM 765 C C . ALA A 1 96 ? 19.658 -13.782 34.304 1.00 70.56 96 ALA A C 1
ATOM 767 O O . ALA A 1 96 ? 19.205 -14.927 34.222 1.00 70.56 96 ALA A O 1
ATOM 768 N N . LYS A 1 97 ? 18.930 -12.710 33.984 1.00 86.38 97 LYS A N 1
ATOM 769 C CA . LYS A 1 97 ? 17.500 -12.731 33.667 1.00 86.38 97 LYS A CA 1
ATOM 770 C C . LYS A 1 97 ? 17.247 -12.013 32.347 1.00 86.38 97 LYS A C 1
ATOM 772 O O . LYS A 1 97 ? 17.364 -10.788 32.268 1.00 86.38 97 LYS A O 1
ATOM 777 N N . TYR A 1 98 ? 16.921 -12.779 31.315 1.00 88.94 98 TYR A N 1
ATOM 778 C CA . TYR A 1 98 ? 16.806 -12.294 29.941 1.00 88.94 98 TYR A CA 1
ATOM 779 C C . TYR A 1 98 ? 15.349 -12.125 29.519 1.00 88.94 98 TYR A C 1
ATOM 781 O O . TYR A 1 98 ? 14.476 -12.909 29.892 1.00 88.94 98 TYR A O 1
ATOM 789 N N . CYS A 1 99 ? 15.112 -11.082 28.731 1.00 94.00 99 CYS A N 1
ATOM 790 C CA . CYS A 1 99 ? 13.832 -10.677 28.182 1.00 94.00 99 CYS A CA 1
ATOM 791 C C . CYS A 1 99 ? 13.938 -10.586 26.660 1.00 94.00 99 CYS A C 1
ATOM 793 O O . CYS A 1 99 ? 14.591 -9.681 26.135 1.00 94.00 99 CYS A O 1
ATOM 795 N N . GLU A 1 100 ? 13.265 -11.497 25.965 1.00 95.00 100 GLU A N 1
ATOM 796 C CA . GLU A 1 100 ? 13.201 -11.549 24.505 1.00 95.00 100 GLU A CA 1
ATOM 797 C C . GLU A 1 100 ? 11.794 -11.150 24.047 1.00 95.00 100 GLU A C 1
ATOM 799 O O . GLU A 1 100 ? 10.822 -11.825 24.383 1.00 95.00 100 GLU A O 1
ATOM 804 N N . LEU A 1 101 ? 11.670 -10.066 23.282 1.00 95.12 101 LEU A N 1
ATOM 805 C CA . LEU A 1 101 ? 10.395 -9.611 22.723 1.00 95.12 101 LEU A CA 1
ATOM 806 C C . LEU A 1 101 ? 10.153 -10.265 21.362 1.00 95.12 101 LEU A C 1
ATOM 808 O O . LEU A 1 101 ? 11.042 -10.252 20.508 1.00 95.12 101 LEU A O 1
ATOM 812 N N . ASN A 1 102 ? 8.943 -10.785 21.150 1.00 91.88 102 ASN A N 1
ATOM 813 C CA . ASN A 1 102 ? 8.549 -11.469 19.922 1.00 91.88 102 ASN A CA 1
ATOM 814 C C . ASN A 1 102 ? 7.516 -10.674 19.115 1.00 91.88 102 ASN A C 1
ATOM 816 O O . ASN A 1 102 ? 6.555 -10.138 19.677 1.00 91.88 102 ASN A O 1
ATOM 820 N N . ASP A 1 103 ? 7.676 -10.653 17.791 1.00 87.94 103 ASP A N 1
ATOM 821 C CA . ASP A 1 103 ? 6.772 -9.956 16.860 1.00 87.94 103 ASP A CA 1
ATOM 822 C C . ASP A 1 103 ? 5.535 -10.791 16.465 1.00 87.94 103 ASP A C 1
ATOM 824 O O . ASP A 1 103 ? 4.619 -10.303 15.797 1.00 87.94 103 ASP A O 1
ATOM 828 N N . ALA A 1 104 ? 5.511 -12.043 16.924 1.00 83.44 104 ALA A N 1
ATOM 829 C CA . ALA A 1 104 ? 4.444 -13.020 16.788 1.00 83.44 104 ALA A CA 1
ATOM 830 C C . ALA A 1 104 ? 3.968 -13.531 18.162 1.00 83.44 104 ALA A C 1
ATOM 832 O O . ALA A 1 104 ? 4.461 -13.142 19.226 1.00 83.44 104 ALA A O 1
ATOM 833 N N . SER A 1 105 ? 2.981 -14.423 18.143 1.00 83.25 105 SER A N 1
ATOM 834 C CA . SER A 1 105 ? 2.509 -15.150 19.323 1.00 83.25 105 SER A CA 1
ATOM 835 C C . SER A 1 105 ? 2.159 -16.587 18.949 1.00 83.25 105 SER A C 1
ATOM 837 O O . SER A 1 105 ? 1.980 -16.887 17.770 1.00 83.25 105 SER A O 1
ATOM 839 N N . HIS A 1 106 ? 1.969 -17.466 19.933 1.00 79.50 106 HIS A N 1
ATOM 840 C CA . HIS A 1 106 ? 1.486 -18.824 19.656 1.00 79.50 106 HIS A CA 1
ATOM 841 C C . HIS A 1 106 ? 0.117 -18.854 18.936 1.00 79.50 106 HIS A C 1
ATOM 843 O O . HIS A 1 106 ? -0.144 -19.775 18.177 1.00 79.50 106 HIS A O 1
ATOM 849 N N . PHE A 1 107 ? -0.721 -17.813 19.058 1.00 71.62 107 PHE A N 1
ATOM 850 C CA . PHE A 1 107 ? -1.976 -17.718 18.296 1.00 71.62 107 PHE A CA 1
ATOM 851 C C . PHE A 1 107 ? -1.765 -17.507 16.792 1.00 71.62 107 PHE A C 1
ATOM 853 O O . PHE A 1 107 ? -2.653 -17.826 16.009 1.00 71.62 107 PHE A O 1
ATOM 860 N N . THR A 1 108 ? -0.621 -16.948 16.386 1.00 65.56 108 THR A N 1
ATOM 861 C CA . THR A 1 108 ? -0.270 -16.780 14.969 1.00 65.56 108 THR A CA 1
ATOM 862 C C . THR A 1 108 ? 0.720 -17.842 14.483 1.00 65.56 108 THR A C 1
ATOM 864 O O . THR A 1 108 ? 0.730 -18.142 13.296 1.00 65.56 108 THR A O 1
ATOM 867 N N . HIS A 1 109 ? 1.532 -18.417 15.380 1.00 70.75 109 HIS A N 1
ATOM 868 C CA . HIS A 1 109 ? 2.670 -19.287 15.054 1.00 70.75 109 HIS A CA 1
ATOM 869 C C . HIS A 1 109 ? 2.900 -20.394 16.117 1.00 70.75 109 HIS A C 1
ATOM 871 O O . HIS A 1 109 ? 4.009 -20.556 16.627 1.00 70.75 109 HIS A O 1
ATOM 877 N N . ASP A 1 110 ? 1.872 -21.173 16.487 1.00 75.06 110 ASP A N 1
ATOM 878 C CA . ASP A 1 110 ? 1.954 -22.175 17.578 1.00 75.06 110 ASP A CA 1
ATOM 879 C C . ASP A 1 110 ? 3.078 -23.212 17.397 1.00 75.06 110 ASP A C 1
ATOM 881 O O . ASP A 1 110 ? 3.785 -23.568 18.342 1.00 75.06 110 ASP A O 1
ATOM 885 N N . SER A 1 111 ? 3.332 -23.632 16.154 1.00 75.12 111 SER A N 1
ATOM 886 C CA . SER A 1 111 ? 4.396 -24.587 15.819 1.00 75.12 111 SER A CA 1
ATOM 887 C C . SER A 1 111 ? 5.803 -24.109 16.213 1.00 75.12 111 SER A C 1
ATOM 889 O O . SER A 1 111 ? 6.713 -24.937 16.325 1.00 75.12 111 SER A O 1
ATOM 891 N N . PHE A 1 112 ? 5.989 -22.814 16.482 1.00 83.75 112 PHE A N 1
ATOM 892 C CA . PHE A 1 112 ? 7.238 -22.195 16.925 1.00 83.75 112 PHE A CA 1
ATOM 893 C C . PHE A 1 112 ? 7.376 -22.119 18.460 1.00 83.75 112 PHE A C 1
ATOM 895 O O . PHE A 1 112 ? 8.450 -21.772 18.954 1.00 83.75 112 PHE A O 1
ATOM 902 N N . LEU A 1 113 ? 6.347 -22.499 19.234 1.00 88.88 113 LEU A N 1
ATOM 903 C CA . LEU A 1 113 ? 6.370 -22.526 20.704 1.00 88.88 113 LEU A CA 1
ATOM 904 C C . LEU A 1 113 ? 7.047 -23.810 21.235 1.00 88.88 113 LEU A C 1
ATOM 906 O O . LEU A 1 113 ? 6.404 -24.811 21.592 1.00 88.88 113 LEU A O 1
ATOM 910 N N . LYS A 1 114 ? 8.381 -23.805 21.282 1.00 87.69 114 LYS A N 1
ATOM 911 C CA . LYS A 1 114 ? 9.210 -24.968 21.645 1.00 87.69 114 LYS A CA 1
ATOM 912 C C . LYS A 1 114 ? 9.399 -25.111 23.161 1.00 87.69 114 LYS A C 1
ATOM 914 O O . LYS A 1 114 ? 9.155 -24.184 23.928 1.00 87.69 114 LYS A O 1
ATOM 919 N N . ARG A 1 115 ? 9.793 -26.313 23.606 1.00 88.12 115 ARG A N 1
ATOM 920 C CA . ARG A 1 115 ? 10.126 -26.585 25.017 1.00 88.12 115 ARG A CA 1
ATOM 921 C C . ARG A 1 115 ? 11.526 -26.057 25.326 1.00 88.12 115 ARG A C 1
ATOM 923 O O . ARG A 1 115 ? 12.457 -26.375 24.596 1.00 88.12 115 ARG A O 1
ATOM 930 N N . SER A 1 116 ? 11.657 -25.3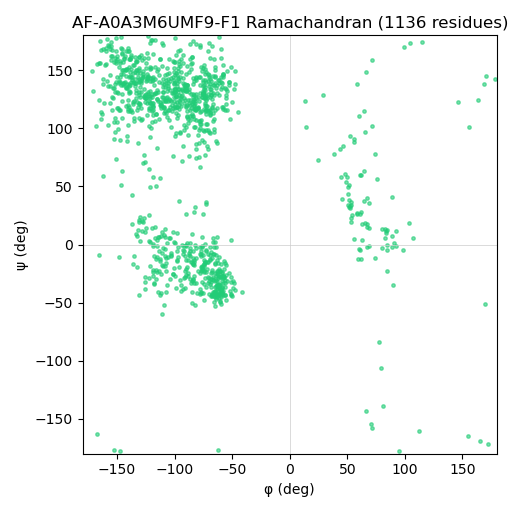01 26.410 1.00 86.31 116 SER A N 1
ATOM 931 C CA . SER A 1 116 ? 12.903 -24.675 26.856 1.00 86.31 116 SER A CA 1
ATOM 932 C C . SER A 1 116 ? 12.921 -24.645 28.385 1.00 86.31 116 SER A C 1
ATOM 934 O O . SER A 1 116 ? 12.117 -23.958 29.013 1.00 86.31 116 SER A O 1
ATOM 936 N N . ALA A 1 117 ? 13.771 -25.470 28.999 1.00 81.88 117 ALA A N 1
ATOM 937 C CA . ALA A 1 117 ? 13.817 -25.623 30.453 1.00 81.88 117 ALA A CA 1
ATOM 938 C C . ALA A 1 117 ? 14.362 -24.346 31.119 1.00 81.88 117 ALA A C 1
ATOM 940 O O . ALA A 1 117 ? 15.361 -23.794 30.668 1.00 81.88 117 ALA A O 1
ATOM 941 N N . GLY A 1 118 ? 13.702 -23.873 32.182 1.00 80.56 118 GLY A N 1
ATOM 942 C CA . GLY A 1 118 ? 14.023 -22.588 32.828 1.00 80.56 118 GLY A CA 1
ATOM 943 C C . GLY A 1 118 ? 13.453 -21.345 32.124 1.00 80.56 118 GLY A C 1
ATOM 944 O O . GLY A 1 118 ? 13.572 -20.238 32.650 1.00 80.56 118 GLY A O 1
ATOM 945 N N . SER A 1 119 ? 12.789 -21.515 30.976 1.00 87.12 119 SER A N 1
ATOM 946 C CA . SER A 1 119 ? 12.126 -20.432 30.240 1.00 87.12 119 SER A CA 1
ATOM 947 C C . SER A 1 119 ? 10.627 -20.375 30.529 1.00 87.12 119 SER A C 1
ATOM 949 O O . SER A 1 119 ? 9.964 -21.400 30.715 1.00 87.12 119 SER A O 1
ATOM 951 N N . ARG A 1 120 ? 10.082 -19.157 30.542 1.00 92.06 120 ARG A N 1
ATOM 952 C CA . ARG A 1 120 ? 8.653 -18.864 30.681 1.00 92.06 120 ARG A CA 1
ATOM 953 C C . ARG A 1 120 ? 8.192 -18.018 29.500 1.00 92.06 120 ARG A C 1
ATOM 955 O O . ARG A 1 120 ? 8.711 -16.922 29.288 1.00 92.06 120 ARG A O 1
ATOM 962 N N . TYR A 1 121 ? 7.212 -18.513 28.753 1.00 92.69 121 TYR A N 1
ATOM 963 C CA . TYR A 1 121 ? 6.585 -17.776 27.658 1.00 92.69 121 TYR A CA 1
ATOM 964 C C . TYR A 1 121 ? 5.356 -17.014 28.162 1.00 92.69 121 TYR A C 1
ATOM 966 O O . TYR A 1 121 ? 4.544 -17.564 28.909 1.00 92.69 121 TYR A O 1
ATOM 974 N N . TYR A 1 122 ? 5.205 -15.768 27.713 1.00 90.19 122 TYR A N 1
ATOM 975 C CA . TYR A 1 122 ? 4.116 -14.875 28.093 1.00 90.19 122 TYR A CA 1
ATOM 976 C C . TYR A 1 122 ? 3.475 -14.240 26.858 1.00 90.19 122 TYR A C 1
ATOM 978 O O . TYR A 1 122 ? 4.124 -13.526 26.093 1.00 90.19 122 TYR A O 1
ATOM 986 N N . ASN A 1 123 ? 2.170 -14.447 26.678 1.00 86.00 123 ASN A N 1
ATOM 987 C CA . ASN A 1 123 ? 1.402 -13.781 25.628 1.00 86.00 123 ASN A CA 1
ATOM 988 C C . ASN A 1 123 ? 0.836 -12.436 26.112 1.00 86.00 123 ASN A C 1
ATOM 990 O O . ASN A 1 123 ? 0.251 -12.373 27.194 1.00 86.00 123 ASN A O 1
ATOM 994 N N . MET A 1 124 ? 0.893 -11.381 25.290 1.00 82.06 124 MET A N 1
ATOM 995 C CA . MET A 1 124 ? 0.305 -10.089 25.663 1.00 82.06 124 MET A CA 1
ATOM 996 C C . MET A 1 124 ? -1.223 -10.133 25.636 1.00 82.06 124 MET A C 1
ATOM 998 O O . MET A 1 124 ? -1.857 -10.057 24.580 1.00 82.06 124 MET A O 1
ATOM 1002 N N . ARG A 1 125 ? -1.834 -10.202 26.822 1.00 73.94 125 ARG A N 1
ATOM 1003 C CA . ARG A 1 125 ? -3.282 -10.056 26.982 1.00 73.94 125 ARG A CA 1
ATOM 1004 C C . ARG A 1 125 ? -3.676 -8.591 26.779 1.00 73.94 125 ARG A C 1
ATOM 1006 O O . ARG A 1 125 ? -3.289 -7.722 27.555 1.00 73.94 125 ARG A O 1
ATOM 1013 N N . ARG A 1 126 ? -4.463 -8.321 25.738 1.00 71.75 126 ARG A N 1
ATOM 1014 C CA . ARG A 1 126 ? -5.012 -6.995 25.415 1.00 71.75 126 ARG A CA 1
ATOM 1015 C C . ARG A 1 126 ? -6.527 -7.031 25.543 1.00 71.75 126 ARG A C 1
ATOM 1017 O O . ARG A 1 126 ? -7.176 -7.833 24.884 1.00 71.75 126 ARG A O 1
ATOM 1024 N N . PHE A 1 127 ? -7.088 -6.136 26.341 1.00 65.00 127 PHE A N 1
ATOM 1025 C CA . PHE A 1 127 ? -8.532 -5.935 26.444 1.00 65.00 127 PHE A CA 1
ATOM 1026 C C . PHE A 1 127 ? -8.853 -4.490 26.092 1.00 65.00 127 PHE A C 1
ATOM 1028 O O . PHE A 1 127 ? -8.106 -3.590 26.463 1.00 65.00 127 PHE A O 1
ATOM 1035 N N . PHE A 1 128 ? -9.970 -4.259 25.414 1.00 59.72 128 PHE A N 1
ATOM 1036 C CA . PHE A 1 128 ? -10.444 -2.921 25.077 1.00 59.72 128 PHE A CA 1
ATOM 1037 C C . PHE A 1 128 ? -11.717 -2.660 25.890 1.00 59.72 128 PHE A C 1
ATOM 1039 O O . PHE A 1 128 ? -12.694 -3.396 25.772 1.00 59.72 128 PHE A O 1
ATOM 1046 N N . ARG A 1 129 ? -11.685 -1.661 26.777 1.00 51.88 129 ARG A N 1
ATOM 1047 C CA . ARG A 1 129 ? -12.811 -1.230 27.618 1.00 51.88 129 ARG A CA 1
ATOM 1048 C C . ARG A 1 129 ? -13.305 0.124 27.112 1.00 51.88 129 ARG A C 1
ATOM 1050 O O . ARG A 1 129 ? -12.561 1.096 27.170 1.00 51.88 129 ARG A O 1
ATOM 1057 N N . GLN A 1 130 ? -14.546 0.226 26.653 1.00 46.16 130 GLN A N 1
ATOM 1058 C CA . GLN A 1 130 ? -15.141 1.529 26.342 1.00 46.16 130 GLN A CA 1
ATOM 1059 C C . GLN A 1 130 ? -15.237 2.364 27.636 1.00 46.16 130 GLN A C 1
ATOM 1061 O O . GLN A 1 130 ? -15.687 1.862 28.671 1.00 46.16 130 GLN A O 1
ATOM 1066 N N . LYS A 1 131 ? -14.765 3.616 27.616 1.00 38.56 131 LYS A N 1
ATOM 1067 C CA . LYS A 1 131 ? -14.889 4.533 28.763 1.00 38.56 131 LYS A CA 1
ATOM 1068 C C . LYS A 1 131 ? -16.351 4.993 28.829 1.00 38.56 131 LYS A C 1
ATOM 1070 O O . LYS A 1 131 ? -16.901 5.399 27.812 1.00 38.56 131 LYS A O 1
ATOM 1075 N N . ARG A 1 132 ? -16.992 4.923 30.000 1.00 41.91 132 ARG A N 1
ATOM 1076 C CA . ARG A 1 132 ? -18.372 5.411 30.169 1.00 41.91 132 ARG A CA 1
ATOM 1077 C C . ARG A 1 132 ? -18.394 6.943 30.210 1.00 41.91 132 ARG A C 1
ATOM 1079 O O . ARG A 1 132 ? -18.188 7.487 31.286 1.00 41.91 132 ARG A O 1
ATOM 1086 N N . GLU A 1 133 ? -18.692 7.589 29.081 1.00 30.42 133 GLU A N 1
ATOM 1087 C CA . GLU A 1 133 ? -19.496 8.826 29.038 1.00 30.42 133 GLU A CA 1
ATOM 1088 C C . GLU A 1 133 ? -20.044 9.135 27.624 1.00 30.42 133 GLU A C 1
ATOM 1090 O O . GLU A 1 133 ? -19.306 9.410 26.685 1.00 30.42 133 GLU A O 1
ATOM 1095 N N . THR A 1 134 ? -21.371 9.028 27.502 1.00 31.75 134 THR A N 1
ATOM 1096 C CA . THR A 1 134 ? -22.303 9.842 26.687 1.00 31.75 134 THR A CA 1
ATOM 1097 C C . THR A 1 134 ? -21.807 10.590 25.430 1.00 31.75 134 THR A C 1
ATOM 1099 O O . THR A 1 134 ? -21.818 11.819 25.409 1.00 31.75 134 THR A O 1
ATOM 1102 N N . SER A 1 135 ? -21.515 9.876 24.338 1.00 28.19 135 SER A N 1
ATOM 1103 C CA . SER A 1 135 ? -21.843 10.296 22.955 1.00 28.19 135 SER A CA 1
ATOM 1104 C C . SER A 1 135 ? -21.571 9.148 21.978 1.00 28.19 135 SER A C 1
ATOM 1106 O O . SER A 1 135 ? -20.502 8.541 22.046 1.00 28.19 135 SER A O 1
ATOM 1108 N N . CYS A 1 136 ? -22.514 8.837 21.080 1.00 28.14 136 CYS A N 1
ATOM 1109 C CA . CYS A 1 136 ? -22.375 7.770 20.079 1.00 28.14 136 CYS A CA 1
ATOM 1110 C C . CYS A 1 136 ? -23.072 8.113 18.746 1.00 28.14 136 CYS A C 1
ATOM 1112 O O . CYS A 1 136 ? -23.975 7.403 18.323 1.00 28.14 136 CYS A O 1
ATOM 1114 N N . VAL A 1 137 ? -22.620 9.166 18.057 1.00 28.34 137 VAL A N 1
ATOM 1115 C CA . VAL A 1 137 ? -22.613 9.192 16.581 1.00 28.34 137 VAL A CA 1
ATOM 1116 C C . VAL A 1 137 ? -21.270 9.762 16.139 1.00 28.34 137 VAL A C 1
ATOM 1118 O O . VAL A 1 137 ? -20.892 10.862 16.534 1.00 28.34 137 VAL A O 1
ATOM 1121 N N . GLY A 1 138 ? -20.530 8.978 15.364 1.00 29.22 138 GLY A N 1
ATOM 1122 C CA . GLY A 1 138 ? -19.154 9.257 14.972 1.00 29.22 138 GLY A CA 1
ATOM 1123 C C . GLY A 1 138 ? -18.403 7.940 14.855 1.00 29.22 138 GLY A C 1
ATOM 1124 O O . GLY A 1 138 ? -18.378 7.163 15.808 1.00 29.22 138 GLY A O 1
ATOM 1125 N N . ASP A 1 139 ? -17.847 7.686 13.674 1.00 31.52 139 ASP A N 1
ATOM 1126 C CA . ASP A 1 139 ? -17.185 6.431 13.325 1.00 31.52 139 ASP A CA 1
ATOM 1127 C C . ASP A 1 139 ? -16.089 6.098 14.355 1.00 31.52 139 ASP A C 1
ATOM 1129 O O . ASP A 1 139 ? -15.142 6.873 14.551 1.00 31.52 139 ASP A O 1
ATOM 1133 N N . VAL A 1 140 ? -16.255 4.993 15.095 1.00 41.34 140 VAL A N 1
ATOM 1134 C CA . VAL A 1 140 ? -15.418 4.697 16.269 1.00 41.34 140 VAL A CA 1
ATOM 1135 C C . VAL A 1 140 ? -14.106 4.076 15.812 1.00 41.34 140 VAL A C 1
ATOM 1137 O O . VAL A 1 140 ? -13.855 2.878 15.962 1.00 41.34 140 VAL A O 1
ATOM 1140 N N . THR A 1 141 ? -13.250 4.933 15.263 1.00 46.41 141 THR A N 1
ATOM 1141 C CA . THR A 1 141 ? -11.885 4.590 14.877 1.00 46.41 141 THR A CA 1
ATOM 1142 C C . THR A 1 141 ? -11.169 3.896 16.036 1.00 46.41 141 THR A C 1
ATOM 1144 O O . THR A 1 141 ? -11.068 4.404 17.157 1.00 46.41 141 THR A O 1
ATOM 1147 N N . CYS A 1 142 ? -10.689 2.681 15.770 1.00 57.84 142 CYS A N 1
ATOM 1148 C CA . CYS A 1 142 ? -9.830 1.956 16.693 1.00 57.84 142 CYS A CA 1
ATOM 1149 C C . CYS A 1 142 ? -8.588 2.806 16.982 1.00 57.84 142 CYS A C 1
ATOM 1151 O O . CYS A 1 142 ? -7.790 3.046 16.079 1.00 57.84 142 CYS A O 1
ATOM 1153 N N . THR A 1 143 ? -8.404 3.216 18.240 1.00 60.44 143 THR A N 1
ATOM 1154 C CA . THR A 1 143 ? -7.161 3.854 18.686 1.00 60.44 143 THR A CA 1
ATOM 1155 C C . THR A 1 143 ? -6.506 3.054 19.814 1.00 60.44 143 THR A C 1
ATOM 1157 O O . THR A 1 143 ? -6.903 3.161 20.976 1.00 60.44 143 THR A O 1
ATOM 1160 N N . ASN A 1 144 ? -5.490 2.260 19.482 1.00 68.31 144 ASN A N 1
ATOM 1161 C CA . ASN A 1 144 ? -4.578 1.604 20.421 1.00 68.31 144 ASN A CA 1
ATOM 1162 C C . ASN A 1 144 ? -3.252 2.378 20.625 1.00 68.31 144 ASN A C 1
ATOM 1164 O O . ASN A 1 144 ? -2.511 2.084 21.561 1.00 68.31 144 ASN A O 1
ATOM 1168 N N . GLY A 1 145 ? -2.985 3.396 19.800 1.00 70.88 145 GLY A N 1
ATOM 1169 C CA . GLY A 1 145 ? -1.836 4.295 19.878 1.00 70.88 145 GLY A CA 1
ATOM 1170 C C . GLY A 1 145 ? -0.614 3.882 19.052 1.00 70.88 145 GLY A C 1
ATOM 1171 O O . GLY A 1 145 ? 0.369 4.620 19.059 1.00 70.88 145 GLY A O 1
ATOM 1172 N N . CYS A 1 146 ? -0.642 2.749 18.347 1.00 76.19 146 CYS A N 1
ATOM 1173 C CA . CYS A 1 146 ? 0.520 2.222 17.631 1.00 76.19 146 CYS A CA 1
ATOM 1174 C C . CYS A 1 146 ? 0.865 2.917 16.309 1.00 76.19 146 CYS A C 1
ATOM 1176 O O . CYS A 1 146 ? 2.009 2.826 15.876 1.00 76.19 146 CYS A O 1
ATOM 1178 N N . CYS A 1 147 ? -0.058 3.649 15.687 1.00 78.75 147 CYS A N 1
ATOM 1179 C CA . CYS A 1 147 ? 0.250 4.503 14.541 1.00 78.75 147 CYS A CA 1
ATOM 1180 C C . CYS A 1 147 ? 0.779 5.883 14.956 1.00 78.75 147 CYS A C 1
ATOM 1182 O O . CYS A 1 147 ? 1.351 6.582 14.123 1.00 78.75 147 CYS A O 1
ATOM 1184 N N . ARG A 1 148 ? 0.684 6.267 16.241 1.00 72.88 148 ARG A N 1
ATOM 1185 C CA . ARG A 1 148 ? 1.239 7.542 16.747 1.00 72.88 148 ARG A CA 1
ATOM 1186 C C . ARG A 1 148 ? 2.756 7.641 16.598 1.00 72.88 148 ARG A C 1
ATOM 1188 O O . ARG A 1 148 ? 3.275 8.740 16.452 1.00 72.88 148 ARG A O 1
ATOM 1195 N N . SER A 1 149 ? 3.464 6.512 16.625 1.00 68.19 149 SER A N 1
ATOM 1196 C CA . SER A 1 149 ? 4.912 6.447 16.394 1.00 68.19 149 SER A CA 1
ATOM 1197 C C . SER A 1 149 ? 5.292 6.365 14.910 1.00 68.19 149 SER A C 1
ATOM 1199 O O . SER A 1 149 ? 6.452 6.103 14.615 1.00 68.19 149 SER A O 1
ATOM 1201 N N . SER A 1 150 ? 4.336 6.549 13.986 1.00 74.94 150 SER A N 1
ATOM 1202 C CA . SER A 1 150 ? 4.516 6.441 12.526 1.00 74.94 150 SER A CA 1
ATOM 1203 C C . SER A 1 150 ? 5.345 5.216 12.101 1.00 74.94 150 SER A C 1
ATOM 1205 O O . SER A 1 150 ? 6.388 5.359 11.467 1.00 74.94 150 SER A O 1
ATOM 1207 N N . PRO A 1 151 ? 4.919 3.987 12.456 1.00 80.69 151 PRO A N 1
ATOM 1208 C CA . PRO A 1 151 ? 5.716 2.780 12.240 1.00 80.69 151 PRO A CA 1
ATOM 1209 C C . PRO A 1 151 ? 5.792 2.330 10.771 1.00 80.69 151 PRO A C 1
ATOM 1211 O O . PRO A 1 151 ? 6.486 1.361 10.483 1.00 80.69 151 PRO A O 1
ATOM 1214 N N . CYS A 1 152 ? 5.063 2.983 9.862 1.00 86.19 152 CYS A N 1
ATOM 1215 C CA . CYS A 1 152 ? 5.126 2.740 8.424 1.00 86.19 152 CYS A CA 1
ATOM 1216 C C . CYS A 1 152 ? 6.075 3.761 7.785 1.00 86.19 152 CYS A C 1
ATOM 1218 O O . CYS A 1 152 ? 5.891 4.968 7.928 1.00 86.19 152 CYS A O 1
ATOM 1220 N N . LEU A 1 153 ? 7.096 3.268 7.094 1.00 83.62 153 LEU A N 1
ATOM 1221 C CA . LEU A 1 153 ? 8.154 4.052 6.467 1.00 83.62 153 LEU A CA 1
ATOM 1222 C C . LEU A 1 153 ? 7.752 4.508 5.055 1.00 83.62 153 LEU A C 1
ATOM 1224 O O . LEU A 1 153 ? 6.721 4.099 4.522 1.00 83.62 153 LEU A O 1
ATOM 1228 N N . ASN A 1 154 ? 8.581 5.358 4.440 1.00 81.19 154 ASN A N 1
ATOM 1229 C CA . ASN A 1 154 ? 8.508 5.719 3.016 1.00 81.19 154 ASN A CA 1
ATOM 1230 C C . ASN A 1 154 ? 7.124 6.210 2.525 1.00 81.19 154 ASN A C 1
ATOM 1232 O O . ASN A 1 154 ? 6.736 5.960 1.387 1.00 81.19 154 ASN A O 1
ATOM 1236 N N . GLY A 1 155 ? 6.365 6.903 3.382 1.00 77.38 155 GLY A N 1
ATOM 1237 C CA . GLY A 1 155 ? 5.022 7.404 3.055 1.00 77.38 155 GLY A CA 1
ATOM 1238 C C . GLY A 1 155 ? 3.897 6.365 3.159 1.00 77.38 155 GLY A C 1
ATOM 1239 O O . GLY A 1 155 ? 2.791 6.617 2.685 1.00 77.38 155 GLY A O 1
ATOM 1240 N N . GLY A 1 156 ? 4.149 5.203 3.771 1.00 81.56 156 GLY A N 1
ATOM 1241 C CA . GLY A 1 156 ? 3.123 4.200 4.052 1.00 81.56 156 GLY A CA 1
ATOM 1242 C C . GLY A 1 156 ? 2.039 4.703 5.009 1.00 81.56 156 GLY A C 1
ATOM 1243 O O . GLY A 1 156 ? 2.323 5.324 6.032 1.00 81.56 156 GLY A O 1
ATOM 1244 N N . THR A 1 157 ? 0.777 4.399 4.703 1.00 87.56 157 THR A N 1
ATOM 1245 C CA . THR A 1 157 ? -0.365 4.764 5.554 1.00 87.56 157 THR A CA 1
ATOM 1246 C C . THR A 1 157 ? -0.550 3.727 6.658 1.00 87.56 157 THR A C 1
ATOM 1248 O O . THR A 1 157 ? -0.722 2.541 6.377 1.00 87.56 157 THR A O 1
ATOM 1251 N N . CYS A 1 158 ? -0.527 4.169 7.916 1.00 87.19 158 CYS A N 1
ATOM 1252 C CA . CYS A 1 158 ? -0.704 3.305 9.082 1.00 87.19 158 CYS A CA 1
ATOM 1253 C C . CYS A 1 158 ? -2.178 3.200 9.492 1.00 87.19 158 CYS A C 1
ATOM 1255 O O . CYS A 1 158 ? -2.871 4.210 9.596 1.00 87.19 158 CYS A O 1
ATOM 1257 N N . THR A 1 159 ? -2.637 1.982 9.784 1.00 82.50 159 THR A N 1
ATOM 1258 C CA . THR A 1 159 ? -3.985 1.693 10.304 1.00 82.50 159 THR A CA 1
ATOM 1259 C C . THR A 1 159 ? -3.888 0.885 11.601 1.00 82.50 159 THR A C 1
ATOM 1261 O O . THR A 1 159 ? -3.205 -0.138 11.648 1.00 82.50 159 THR A O 1
ATOM 1264 N N . GLU A 1 160 ? -4.524 1.341 12.684 1.00 75.44 160 GLU A N 1
ATOM 1265 C CA . GLU A 1 160 ? -4.454 0.668 13.992 1.00 75.44 160 GLU A CA 1
ATOM 1266 C C . GLU A 1 160 ? -5.437 -0.513 14.078 1.00 75.44 160 GLU A C 1
ATOM 1268 O O . GLU A 1 160 ? -6.559 -0.450 13.580 1.00 75.44 160 GLU A O 1
ATOM 1273 N N . ILE A 1 161 ? -5.021 -1.608 14.727 1.00 71.69 161 ILE A N 1
ATOM 1274 C CA . ILE A 1 161 ? -5.796 -2.856 14.823 1.00 71.69 161 ILE A CA 1
ATOM 1275 C C . ILE A 1 161 ? -6.100 -3.191 16.291 1.00 71.69 161 ILE A C 1
ATOM 1277 O O . ILE A 1 161 ? -5.216 -3.506 17.094 1.00 71.69 161 ILE A O 1
ATOM 1281 N N . CYS A 1 162 ? -7.386 -3.174 16.649 1.00 69.62 162 CYS A N 1
ATOM 1282 C CA . CYS A 1 162 ? -7.881 -3.411 18.013 1.00 69.62 162 CYS A CA 1
ATOM 1283 C C . CYS A 1 162 ? -8.323 -4.868 18.243 1.00 69.62 162 CYS A C 1
ATOM 1285 O O . CYS A 1 162 ? -9.295 -5.138 18.947 1.00 69.62 162 CYS A O 1
ATOM 1287 N N . VAL A 1 163 ? -7.608 -5.837 17.660 1.00 67.38 163 VAL A N 1
ATOM 1288 C CA . VAL A 1 163 ? -7.882 -7.271 17.851 1.00 67.38 163 VAL A CA 1
ATOM 1289 C C . VAL A 1 163 ? -6.933 -7.843 18.921 1.00 67.38 163 VAL A C 1
ATOM 1291 O O . VAL A 1 163 ? -5.720 -7.840 18.704 1.00 67.38 163 VAL A O 1
ATOM 1294 N N . PRO A 1 164 ? -7.440 -8.362 20.062 1.00 63.50 164 PRO A N 1
ATOM 1295 C CA . PRO A 1 164 ? -6.635 -8.839 21.198 1.00 63.50 164 PRO A CA 1
ATOM 1296 C C . PRO A 1 164 ? -5.496 -9.823 20.900 1.00 63.50 164 PRO A C 1
ATOM 1298 O O . PRO A 1 164 ? -4.512 -9.858 21.641 1.00 63.50 164 PRO A O 1
ATOM 1301 N N . THR A 1 165 ? -5.622 -10.616 19.836 1.00 61.59 165 THR A N 1
ATOM 1302 C CA . THR A 1 165 ? -4.705 -11.705 19.457 1.00 61.59 165 THR A CA 1
ATOM 1303 C C . THR A 1 165 ? -3.937 -11.454 18.152 1.00 61.59 165 THR A C 1
ATOM 1305 O O . THR A 1 165 ? -3.042 -12.229 17.836 1.00 61.59 165 THR A O 1
ATOM 1308 N N . SER A 1 166 ? -4.229 -10.373 17.416 1.00 65.31 166 SER A N 1
ATOM 1309 C CA . SER A 1 166 ? -3.591 -10.061 16.120 1.00 65.31 166 SER A CA 1
ATOM 1310 C C . SER A 1 166 ? -2.472 -9.017 16.247 1.00 65.31 166 SER A C 1
ATOM 1312 O O . SER A 1 166 ? -2.244 -8.473 17.332 1.00 65.31 166 SER A O 1
ATOM 1314 N N . VAL A 1 167 ? -1.790 -8.696 15.145 1.00 77.00 167 VAL A N 1
ATOM 1315 C CA . VAL A 1 167 ? -0.880 -7.539 15.041 1.00 77.00 167 VAL A CA 1
ATOM 1316 C C . VAL A 1 167 ? -1.556 -6.244 15.516 1.00 77.00 167 VAL A C 1
ATOM 1318 O O . VAL A 1 167 ? -2.782 -6.128 15.498 1.00 77.00 167 VAL A O 1
ATOM 1321 N N . ARG A 1 168 ? -0.773 -5.272 16.005 1.00 77.25 168 ARG A N 1
ATOM 1322 C CA . ARG A 1 168 ? -1.326 -4.027 16.577 1.00 77.25 168 ARG A CA 1
ATOM 1323 C C . ARG A 1 168 ? -1.655 -2.958 15.528 1.00 77.25 168 ARG A C 1
ATOM 1325 O O . ARG A 1 168 ? -2.383 -2.021 15.834 1.00 77.25 168 ARG A O 1
ATOM 1332 N N . TYR A 1 169 ? -1.132 -3.074 14.315 1.00 84.88 169 TYR A N 1
ATOM 1333 C CA . TYR A 1 169 ? -1.368 -2.149 13.206 1.00 84.88 169 TYR A CA 1
ATOM 1334 C C . TYR A 1 169 ? -1.049 -2.843 11.878 1.00 84.88 169 TYR A C 1
ATOM 1336 O O . TYR A 1 169 ? -0.420 -3.905 11.874 1.00 84.88 169 TYR A O 1
ATOM 1344 N N . ASN A 1 170 ? -1.467 -2.237 10.769 1.00 83.44 170 ASN A N 1
ATOM 1345 C CA . ASN A 1 170 ? -1.075 -2.617 9.416 1.00 83.44 170 ASN A CA 1
ATOM 1346 C C . ASN A 1 170 ? -0.628 -1.386 8.611 1.00 83.44 170 ASN A C 1
ATOM 1348 O O . ASN A 1 170 ? -1.123 -0.278 8.839 1.00 83.44 170 ASN A O 1
ATOM 1352 N N . CYS A 1 171 ? 0.287 -1.593 7.666 1.00 86.00 171 CYS A N 1
ATOM 1353 C CA . CYS A 1 171 ? 0.822 -0.562 6.783 1.00 86.00 171 CYS A CA 1
ATOM 1354 C C . CYS A 1 171 ? 0.344 -0.789 5.345 1.00 86.00 171 CYS A C 1
ATOM 1356 O O . CYS A 1 171 ? 0.542 -1.864 4.787 1.00 86.00 171 CYS A O 1
ATOM 1358 N N . SER A 1 172 ? -0.250 0.236 4.733 1.00 86.88 172 SER A N 1
ATOM 1359 C CA . SER A 1 172 ? -0.536 0.266 3.296 1.00 86.88 172 SER A CA 1
ATOM 1360 C C . SER A 1 172 ? 0.583 1.018 2.581 1.00 86.88 172 SER A C 1
ATOM 1362 O O . SER A 1 172 ? 0.779 2.209 2.834 1.00 86.88 172 SER A O 1
ATOM 1364 N N . CYS A 1 173 ? 1.324 0.336 1.710 1.00 86.00 173 CYS A N 1
ATOM 1365 C CA . CYS A 1 173 ? 2.521 0.890 1.076 1.00 86.00 173 CYS A CA 1
ATOM 1366 C C . CYS A 1 173 ? 2.222 1.602 -0.254 1.00 86.00 173 CYS A C 1
ATOM 1368 O O . CYS A 1 173 ? 1.332 1.166 -0.987 1.00 86.00 173 CYS A O 1
ATOM 1370 N N . PRO A 1 174 ? 2.960 2.676 -0.602 1.00 83.88 174 PRO A N 1
ATOM 1371 C CA . PRO A 1 174 ? 2.903 3.263 -1.938 1.00 83.88 174 PRO A CA 1
ATOM 1372 C C . PRO A 1 174 ? 3.447 2.295 -2.997 1.00 83.88 174 PRO A C 1
ATOM 1374 O O . PRO A 1 174 ? 4.249 1.421 -2.686 1.00 83.88 174 PRO A O 1
ATOM 1377 N N . VAL A 1 175 ? 3.087 2.508 -4.267 1.00 77.69 175 VAL A N 1
ATOM 1378 C CA . VAL A 1 175 ? 3.379 1.613 -5.416 1.00 77.69 175 VAL A CA 1
ATOM 1379 C C . VAL A 1 175 ? 4.866 1.226 -5.575 1.00 77.69 175 VAL A C 1
ATOM 1381 O O . VAL A 1 175 ? 5.174 0.184 -6.145 1.00 77.69 175 VAL A O 1
ATOM 1384 N N . ALA A 1 176 ? 5.792 2.043 -5.068 1.00 79.06 176 ALA A N 1
ATOM 1385 C CA . ALA A 1 176 ? 7.238 1.816 -5.124 1.00 79.06 176 ALA A CA 1
ATOM 1386 C C . ALA A 1 176 ? 7.826 1.024 -3.930 1.00 79.06 176 ALA A C 1
ATOM 1388 O O . ALA A 1 176 ? 9.037 0.794 -3.901 1.00 79.06 176 ALA A O 1
ATOM 1389 N N . PHE A 1 177 ? 7.013 0.633 -2.941 1.00 85.31 177 PHE A N 1
ATOM 1390 C CA . PHE A 1 177 ? 7.471 0.055 -1.673 1.00 85.31 177 PHE A CA 1
ATOM 1391 C C . PHE A 1 177 ? 6.640 -1.159 -1.228 1.00 85.31 177 PHE A C 1
ATOM 1393 O O . PHE A 1 177 ? 5.462 -1.294 -1.547 1.00 85.31 177 PHE A O 1
ATOM 1400 N N . SER A 1 178 ? 7.260 -2.035 -0.442 1.00 83.25 178 SER A N 1
ATOM 1401 C CA . SER A 1 178 ? 6.684 -3.251 0.134 1.00 83.25 178 SER A CA 1
ATOM 1402 C C . SER A 1 178 ? 7.304 -3.561 1.508 1.00 83.25 178 SER A C 1
ATOM 1404 O O . SER A 1 178 ? 8.135 -2.806 2.021 1.00 83.25 178 SER A O 1
ATOM 1406 N N . GLY A 1 179 ? 6.898 -4.673 2.125 1.00 78.00 179 GLY A N 1
ATOM 1407 C CA . GLY A 1 179 ? 7.324 -5.066 3.472 1.00 78.00 179 GLY A CA 1
ATOM 1408 C C . GLY A 1 179 ? 6.298 -4.716 4.552 1.00 78.00 179 GLY A C 1
ATOM 1409 O O . GLY A 1 179 ? 5.313 -4.022 4.301 1.00 78.00 179 GLY A O 1
ATOM 1410 N N . LYS A 1 180 ? 6.513 -5.223 5.772 1.00 81.50 180 LYS A N 1
ATOM 1411 C CA . LYS A 1 180 ? 5.550 -5.129 6.896 1.00 81.50 180 LYS A CA 1
ATOM 1412 C C . LYS A 1 180 ? 5.325 -3.678 7.343 1.00 81.50 180 LYS A C 1
ATOM 1414 O O . LYS A 1 180 ? 4.304 -3.350 7.950 1.00 81.50 180 LYS A O 1
ATOM 1419 N N . HIS A 1 181 ? 6.305 -2.825 7.071 1.00 83.69 181 HIS A N 1
ATOM 1420 C CA . HIS A 1 181 ? 6.413 -1.424 7.450 1.00 83.69 181 HIS A CA 1
ATOM 1421 C C . HIS A 1 181 ? 6.790 -0.541 6.249 1.00 83.69 181 HIS A C 1
ATOM 1423 O O . HIS A 1 181 ? 7.251 0.578 6.446 1.00 83.69 181 HIS A O 1
ATOM 1429 N N . CYS A 1 182 ? 6.588 -1.013 5.011 1.00 86.25 182 CYS A N 1
ATOM 1430 C CA . CYS A 1 182 ? 6.972 -0.314 3.775 1.00 86.25 182 CYS A CA 1
ATOM 1431 C C . CYS A 1 182 ? 8.477 0.014 3.680 1.00 86.25 182 CYS A C 1
ATOM 1433 O O . CYS A 1 182 ? 8.893 0.962 3.014 1.00 86.25 182 CYS A O 1
ATOM 1435 N N . GLU A 1 183 ? 9.298 -0.777 4.369 1.00 83.88 183 GLU A N 1
ATOM 1436 C CA . GLU A 1 183 ? 10.750 -0.663 4.474 1.00 83.88 183 GLU A CA 1
ATOM 1437 C C . GLU A 1 183 ? 11.496 -1.081 3.197 1.00 83.88 183 GLU A C 1
ATOM 1439 O O . GLU A 1 183 ? 12.625 -0.645 2.973 1.00 83.88 183 GLU A O 1
ATOM 1444 N N . THR A 1 184 ? 10.877 -1.912 2.354 1.00 83.56 184 THR A N 1
ATOM 1445 C CA . THR A 1 184 ? 11.511 -2.492 1.164 1.00 83.56 184 THR A CA 1
ATOM 1446 C C . THR A 1 184 ? 11.155 -1.681 -0.077 1.00 83.56 184 THR A C 1
ATOM 1448 O O . THR A 1 184 ? 10.016 -1.677 -0.527 1.00 83.56 184 THR A O 1
ATOM 1451 N N . GLN A 1 185 ? 12.135 -0.993 -0.656 1.00 84.69 185 GLN A N 1
ATOM 1452 C CA . GLN A 1 185 ? 11.994 -0.315 -1.948 1.00 84.69 185 GLN A CA 1
ATOM 1453 C C . GLN A 1 185 ? 12.015 -1.341 -3.095 1.00 84.69 185 GLN A C 1
ATOM 1455 O O . GLN A 1 185 ? 12.857 -2.238 -3.099 1.00 84.69 185 GLN A O 1
ATOM 1460 N N . LEU A 1 186 ? 11.127 -1.191 -4.080 1.00 90.81 186 LEU A N 1
ATOM 1461 C CA . LEU A 1 186 ? 11.003 -2.089 -5.233 1.00 90.81 186 LEU A CA 1
ATOM 1462 C C . LEU A 1 186 ? 11.875 -1.578 -6.396 1.00 90.81 186 LEU A C 1
ATOM 1464 O O . LEU A 1 186 ? 11.505 -0.642 -7.112 1.00 90.81 186 LEU A O 1
ATOM 1468 N N . LYS A 1 187 ? 13.070 -2.164 -6.552 1.00 90.06 187 LYS A N 1
ATOM 1469 C CA . LYS A 1 187 ? 14.157 -1.655 -7.415 1.00 90.06 187 LYS A CA 1
ATOM 1470 C C . LYS A 1 187 ? 14.311 -2.410 -8.738 1.00 90.06 187 LYS A C 1
ATOM 1472 O O . LYS A 1 187 ? 15.072 -1.973 -9.599 1.00 90.06 187 LYS A O 1
ATOM 1477 N N . SER A 1 188 ? 13.611 -3.529 -8.897 1.00 92.88 188 SER A N 1
ATOM 1478 C CA . SER A 1 188 ? 13.681 -4.428 -10.050 1.00 92.88 188 SER A CA 1
ATOM 1479 C C . SER A 1 188 ? 12.463 -5.357 -10.108 1.00 92.88 188 SER A C 1
ATOM 1481 O O . SER A 1 188 ? 11.719 -5.502 -9.133 1.00 92.88 188 SER A O 1
ATOM 1483 N N . CYS A 1 189 ? 12.286 -6.057 -11.229 1.00 94.12 189 CYS A N 1
ATOM 1484 C CA . CYS A 1 189 ? 11.311 -7.141 -11.352 1.00 94.12 189 CYS A CA 1
ATOM 1485 C C . CYS A 1 189 ? 11.537 -8.262 -10.315 1.00 94.12 189 CYS A C 1
ATOM 1487 O O . CYS A 1 189 ? 10.577 -8.841 -9.809 1.00 94.12 189 CYS A O 1
ATOM 1489 N N . GLN A 1 190 ? 12.789 -8.533 -9.937 1.00 92.31 190 GLN A N 1
ATOM 1490 C CA . GLN A 1 190 ? 13.151 -9.501 -8.899 1.00 92.31 190 GLN A CA 1
ATOM 1491 C C . GLN A 1 190 ? 12.554 -9.115 -7.537 1.00 92.31 190 GLN A C 1
ATOM 1493 O O . GLN A 1 190 ? 12.012 -9.979 -6.848 1.00 92.31 190 GLN A O 1
ATOM 1498 N N . ASP A 1 191 ? 12.574 -7.826 -7.184 1.00 91.00 191 ASP A N 1
ATOM 1499 C CA . ASP A 1 191 ? 11.991 -7.329 -5.931 1.00 91.00 191 ASP A CA 1
ATOM 1500 C C . ASP A 1 191 ? 10.458 -7.404 -5.953 1.00 91.00 191 ASP A C 1
ATOM 1502 O O . ASP A 1 191 ? 9.848 -7.863 -4.990 1.00 91.00 191 ASP A O 1
ATOM 1506 N N . HIS A 1 192 ? 9.825 -7.033 -7.075 1.00 90.44 192 HIS A N 1
ATOM 1507 C CA . HIS A 1 192 ? 8.369 -7.169 -7.265 1.00 90.44 192 HIS A CA 1
ATOM 1508 C C . HIS A 1 192 ? 7.902 -8.621 -7.135 1.00 90.44 192 HIS A C 1
ATOM 1510 O O . HIS A 1 192 ? 6.874 -8.893 -6.508 1.00 90.44 192 HIS A O 1
ATOM 1516 N N . LYS A 1 193 ? 8.675 -9.561 -7.688 1.00 88.81 193 LYS A N 1
ATOM 1517 C CA . LYS A 1 193 ? 8.435 -11.004 -7.579 1.00 88.81 193 LYS A CA 1
ATOM 1518 C C . LYS A 1 193 ? 8.624 -11.503 -6.142 1.00 88.81 193 LYS A C 1
ATOM 1520 O O . LYS A 1 193 ? 7.775 -12.239 -5.645 1.00 88.81 193 LYS A O 1
ATOM 1525 N N . ALA A 1 194 ? 9.686 -11.071 -5.457 1.00 85.50 194 ALA A N 1
ATOM 1526 C CA . ALA A 1 194 ? 9.943 -11.401 -4.053 1.00 85.50 194 ALA A CA 1
ATOM 1527 C C . ALA A 1 194 ? 8.879 -10.827 -3.097 1.00 85.50 194 ALA A C 1
ATOM 1529 O O . ALA A 1 194 ? 8.548 -11.460 -2.097 1.00 85.50 194 ALA A O 1
ATOM 1530 N N . ALA A 1 195 ? 8.291 -9.675 -3.434 1.00 84.31 195 ALA A N 1
ATOM 1531 C CA . ALA A 1 195 ? 7.169 -9.067 -2.720 1.00 84.31 195 ALA A CA 1
ATOM 1532 C C . ALA A 1 195 ? 5.804 -9.746 -2.985 1.00 84.31 195 ALA A C 1
ATOM 1534 O O . ALA A 1 195 ? 4.803 -9.338 -2.400 1.00 84.31 195 ALA A O 1
ATOM 1535 N N . GLY A 1 196 ? 5.749 -10.779 -3.838 1.00 85.44 196 GLY A N 1
ATOM 1536 C CA . GLY A 1 196 ? 4.553 -11.601 -4.074 1.00 85.44 196 GLY A CA 1
ATOM 1537 C C . GLY A 1 196 ? 3.839 -11.387 -5.414 1.00 85.44 196 GLY A C 1
ATOM 1538 O O . GLY A 1 196 ? 2.784 -11.985 -5.631 1.00 85.44 196 GLY A O 1
ATOM 1539 N N . SER A 1 197 ? 4.383 -10.582 -6.334 1.00 84.75 197 SER A N 1
ATOM 1540 C CA . SER A 1 197 ? 3.788 -10.399 -7.669 1.00 84.75 197 SER A CA 1
ATOM 1541 C C . SER A 1 197 ? 3.858 -11.684 -8.507 1.00 84.75 197 SER A C 1
ATOM 1543 O O . SER A 1 197 ? 4.883 -12.365 -8.542 1.00 84.75 197 SER A O 1
ATOM 1545 N N . ASN A 1 198 ? 2.778 -12.029 -9.218 1.00 83.81 198 ASN A N 1
ATOM 1546 C CA . ASN A 1 198 ? 2.665 -13.311 -9.941 1.00 83.81 198 ASN A CA 1
ATOM 1547 C C . ASN A 1 198 ? 2.225 -13.214 -11.415 1.00 83.81 198 ASN A C 1
ATOM 1549 O O . ASN A 1 198 ? 2.101 -14.236 -12.085 1.00 83.81 198 ASN A O 1
ATOM 1553 N N . SER A 1 199 ? 2.042 -12.008 -11.947 1.00 89.06 199 SER A N 1
ATOM 1554 C CA . SER A 1 199 ? 1.662 -11.755 -13.342 1.00 89.06 199 SER A CA 1
ATOM 1555 C C . SER A 1 199 ? 2.771 -11.014 -14.086 1.00 89.06 199 SER A C 1
ATOM 1557 O O . SER A 1 199 ? 3.163 -9.938 -13.648 1.00 89.06 199 SER A O 1
ATOM 1559 N N . SER A 1 200 ? 3.253 -11.541 -15.214 1.00 92.06 200 SER A N 1
ATOM 1560 C CA . SER A 1 200 ? 4.100 -10.762 -16.132 1.00 92.06 200 SER A CA 1
ATOM 1561 C C . SER A 1 200 ? 3.321 -9.540 -16.660 1.00 92.06 200 SER A C 1
ATOM 1563 O O . SER A 1 200 ? 2.121 -9.646 -16.919 1.00 92.06 200 SER A O 1
ATOM 1565 N N . GLY A 1 201 ? 3.968 -8.382 -16.810 1.00 93.38 201 GLY A N 1
ATOM 1566 C CA . GLY A 1 201 ? 3.299 -7.120 -17.161 1.00 93.38 201 GLY A CA 1
ATOM 1567 C C . GLY A 1 201 ? 4.167 -5.879 -16.935 1.00 93.38 201 GLY A C 1
ATOM 1568 O O . GLY A 1 201 ? 5.365 -5.994 -16.694 1.00 93.38 201 GLY A O 1
ATOM 1569 N N . LEU A 1 202 ? 3.577 -4.681 -17.003 1.00 92.38 202 LEU A N 1
ATOM 1570 C CA . LEU A 1 202 ? 4.276 -3.423 -16.703 1.00 92.38 202 LEU A CA 1
ATOM 1571 C C . LEU A 1 202 ? 4.308 -3.149 -15.195 1.00 92.38 202 LEU A C 1
ATOM 1573 O O . LEU A 1 202 ? 3.264 -3.135 -14.546 1.00 92.38 202 LEU A O 1
ATOM 1577 N N . TYR A 1 203 ? 5.498 -2.870 -14.664 1.00 92.88 203 TYR A N 1
ATOM 1578 C CA . TYR A 1 203 ? 5.725 -2.544 -13.256 1.00 92.88 203 TYR A CA 1
ATOM 1579 C C . TYR A 1 203 ? 6.506 -1.239 -13.108 1.00 92.88 203 TYR A C 1
ATOM 1581 O O . TYR A 1 203 ? 7.407 -0.935 -13.892 1.00 92.88 203 TYR A O 1
ATOM 1589 N N . THR A 1 204 ? 6.175 -0.479 -12.065 1.00 90.94 204 THR A N 1
ATOM 1590 C CA . THR A 1 204 ? 6.905 0.732 -11.678 1.00 90.94 204 THR A CA 1
ATOM 1591 C C . THR A 1 204 ? 8.109 0.351 -10.823 1.00 90.94 204 THR A C 1
ATOM 1593 O O . THR A 1 204 ? 7.959 -0.269 -9.772 1.00 90.94 204 THR A O 1
ATOM 1596 N N . VAL A 1 205 ? 9.305 0.740 -11.254 1.00 90.00 205 VAL A N 1
ATOM 1597 C CA . VAL A 1 205 ? 10.564 0.547 -10.528 1.00 90.00 205 VAL A CA 1
ATOM 1598 C C . VAL A 1 205 ? 11.054 1.885 -9.984 1.00 90.00 205 VAL A C 1
ATOM 1600 O O . VAL A 1 205 ? 10.976 2.909 -10.662 1.00 90.00 205 VAL A O 1
ATOM 1603 N N . SER A 1 206 ? 11.566 1.879 -8.753 1.00 86.19 206 SER A N 1
ATOM 1604 C CA . SER A 1 206 ? 12.120 3.059 -8.088 1.00 86.19 206 SER A CA 1
ATOM 1605 C C . SER A 1 206 ? 13.649 3.056 -8.112 1.00 86.19 206 SER A C 1
ATOM 1607 O O . SER A 1 206 ? 14.284 2.065 -7.751 1.00 86.19 206 SER A O 1
ATOM 1609 N N . VAL A 1 207 ? 14.225 4.188 -8.530 1.00 81.62 207 VAL A N 1
ATOM 1610 C CA . VAL A 1 207 ? 15.678 4.453 -8.525 1.00 81.62 207 VAL A CA 1
ATOM 1611 C C . VAL A 1 207 ? 16.085 5.147 -7.223 1.00 81.62 207 VAL A C 1
ATOM 1613 O O . VAL A 1 207 ? 17.120 4.858 -6.632 1.00 81.62 207 VAL A O 1
ATOM 1616 N N . ASN A 1 208 ? 15.240 6.055 -6.741 1.00 72.31 208 ASN A N 1
ATOM 1617 C CA . ASN A 1 208 ? 15.359 6.727 -5.451 1.00 72.31 208 ASN A CA 1
ATOM 1618 C C . ASN A 1 208 ? 13.952 7.137 -4.966 1.00 72.31 208 ASN A C 1
ATOM 1620 O O . ASN A 1 208 ? 12.956 6.858 -5.635 1.00 72.31 208 ASN A O 1
ATOM 1624 N N . ASN A 1 209 ? 13.860 7.819 -3.823 1.00 57.69 209 ASN A N 1
ATOM 1625 C CA . ASN A 1 209 ? 12.585 8.191 -3.192 1.00 57.69 209 ASN A CA 1
ATOM 1626 C C . ASN A 1 209 ? 11.719 9.191 -3.996 1.00 57.69 209 ASN A C 1
ATOM 1628 O O . ASN A 1 209 ? 10.630 9.534 -3.544 1.00 57.69 209 ASN A O 1
ATOM 1632 N N . ILE A 1 210 ? 12.191 9.676 -5.151 1.00 61.53 210 ILE A N 1
ATOM 1633 C CA . ILE A 1 210 ? 11.521 10.678 -5.996 1.00 61.53 210 ILE A CA 1
ATOM 1634 C C . ILE A 1 210 ? 11.357 10.162 -7.439 1.00 61.53 210 ILE A C 1
ATOM 1636 O O . ILE A 1 210 ? 10.327 10.388 -8.070 1.00 61.53 210 ILE A O 1
ATOM 1640 N N . GLN A 1 211 ? 12.353 9.445 -7.968 1.00 79.62 211 GLN A N 1
ATOM 1641 C CA . GLN A 1 211 ? 12.412 9.007 -9.361 1.00 79.62 211 GLN A CA 1
ATOM 1642 C C . GLN A 1 211 ? 11.967 7.549 -9.537 1.00 79.62 211 GLN A C 1
ATOM 1644 O O . GLN A 1 211 ? 12.511 6.621 -8.925 1.00 79.62 211 GLN A O 1
ATOM 1649 N N . THR A 1 212 ? 11.014 7.353 -10.448 1.00 87.50 212 THR A N 1
ATOM 1650 C CA . THR A 1 212 ? 10.510 6.042 -10.875 1.00 87.50 212 THR A CA 1
ATOM 1651 C C . THR A 1 212 ? 10.437 5.959 -12.400 1.00 87.50 212 THR A C 1
ATOM 1653 O O . THR A 1 212 ? 10.392 6.987 -13.076 1.00 87.50 212 THR A O 1
ATOM 1656 N N . PHE A 1 213 ? 10.438 4.744 -12.946 1.00 89.56 213 PHE A N 1
ATOM 1657 C CA . PHE A 1 213 ? 10.219 4.472 -14.371 1.00 89.56 213 PHE A CA 1
ATOM 1658 C C . PHE A 1 213 ? 9.470 3.142 -14.549 1.00 89.56 213 PHE A C 1
ATOM 1660 O O . PHE A 1 213 ? 9.381 2.350 -13.607 1.00 89.56 213 PHE A O 1
ATOM 1667 N N . GLN A 1 214 ? 8.911 2.893 -15.736 1.00 91.25 214 GLN A N 1
ATOM 1668 C CA . GLN A 1 214 ? 8.221 1.637 -16.035 1.00 91.25 214 GLN A CA 1
ATOM 1669 C C . GLN A 1 214 ? 9.134 0.644 -16.753 1.00 91.25 214 GLN A C 1
ATOM 1671 O O . GLN A 1 214 ? 9.896 1.002 -17.650 1.00 91.25 214 GLN A O 1
ATOM 1676 N N . VAL A 1 215 ? 9.009 -0.629 -16.387 1.00 93.25 215 VAL A N 1
ATOM 1677 C CA . VAL A 1 215 ? 9.681 -1.747 -17.052 1.00 93.25 215 VAL A CA 1
ATOM 1678 C C . VAL A 1 215 ? 8.702 -2.902 -17.242 1.00 93.25 215 VAL A C 1
ATOM 1680 O O . VAL A 1 215 ? 7.790 -3.091 -16.435 1.00 93.25 215 VAL A O 1
ATOM 1683 N N . PHE A 1 216 ? 8.865 -3.671 -18.319 1.00 95.25 216 PHE A N 1
ATOM 1684 C CA . PHE A 1 216 ? 8.102 -4.902 -18.495 1.00 95.25 216 PHE A CA 1
ATOM 1685 C C . PHE A 1 216 ? 8.798 -6.018 -17.718 1.00 95.25 216 PHE A C 1
ATOM 1687 O O . PHE A 1 216 ? 9.956 -6.347 -17.995 1.00 95.25 216 PHE A O 1
ATOM 1694 N N . CYS A 1 217 ? 8.082 -6.588 -16.755 1.00 95.69 217 CYS A N 1
ATOM 1695 C CA . CYS A 1 217 ? 8.518 -7.730 -15.978 1.00 95.69 217 CYS A CA 1
ATOM 1696 C C . CYS A 1 217 ? 7.974 -9.031 -16.550 1.00 95.69 217 CYS A C 1
ATOM 1698 O O . CYS A 1 217 ? 6.773 -9.165 -16.785 1.00 95.69 217 CYS A O 1
ATOM 1700 N N . ASP A 1 218 ? 8.851 -10.020 -16.676 1.00 94.62 218 ASP A N 1
ATOM 1701 C CA . ASP A 1 218 ? 8.465 -11.405 -16.897 1.00 94.62 218 ASP A CA 1
ATOM 1702 C C . ASP A 1 218 ? 8.808 -12.271 -15.677 1.00 94.62 218 ASP A C 1
ATOM 1704 O O . ASP A 1 218 ? 9.954 -12.330 -15.229 1.00 94.62 218 ASP A O 1
ATOM 1708 N N . PHE A 1 219 ? 7.778 -12.925 -15.144 1.00 92.19 219 PHE A N 1
ATOM 1709 C CA . PHE A 1 219 ? 7.795 -13.740 -13.929 1.00 92.19 219 PHE A CA 1
ATOM 1710 C C . PHE A 1 219 ? 7.494 -15.219 -14.166 1.00 92.19 219 PHE A C 1
ATOM 1712 O O . PHE A 1 219 ? 7.628 -16.017 -13.236 1.00 92.19 219 PHE A O 1
ATOM 1719 N N . ASN A 1 220 ? 7.006 -15.561 -15.360 1.00 84.12 220 ASN A N 1
ATOM 1720 C CA . ASN A 1 220 ? 6.270 -16.804 -15.590 1.00 84.12 220 ASN A CA 1
ATOM 1721 C C . ASN A 1 220 ? 6.964 -17.713 -16.611 1.00 84.12 220 ASN A C 1
ATOM 1723 O O . ASN A 1 220 ? 6.760 -18.922 -16.575 1.00 84.12 220 ASN A O 1
ATOM 1727 N N . SER A 1 221 ? 7.819 -17.155 -17.471 1.00 84.06 221 SER A N 1
ATOM 1728 C CA . SER A 1 221 ? 8.533 -17.922 -18.496 1.00 84.06 221 SER A CA 1
ATOM 1729 C C . SER A 1 221 ? 9.592 -18.880 -17.966 1.00 84.06 221 SER A C 1
ATOM 1731 O O . SER A 1 221 ? 9.836 -19.916 -18.573 1.00 84.06 221 SER A O 1
ATOM 1733 N N . GLU A 1 222 ? 10.270 -18.530 -16.872 1.00 84.44 222 GLU A N 1
ATOM 1734 C CA . GLU A 1 222 ? 11.328 -19.370 -16.312 1.00 84.44 222 GLU A CA 1
ATOM 1735 C C . GLU A 1 222 ? 11.178 -19.473 -14.784 1.00 84.44 222 GLU A C 1
ATOM 1737 O O . GLU A 1 222 ? 11.412 -18.488 -14.076 1.00 84.44 222 GLU A O 1
ATOM 1742 N N . PRO A 1 223 ? 10.777 -20.646 -14.250 1.00 81.81 223 PRO A N 1
ATOM 1743 C CA . PRO A 1 223 ? 10.559 -20.834 -12.822 1.00 81.81 223 PRO A CA 1
ATOM 1744 C C . PRO A 1 223 ? 11.779 -20.464 -11.974 1.00 81.81 223 PRO A C 1
ATOM 1746 O O . PRO A 1 223 ? 12.883 -20.973 -12.163 1.00 81.81 223 PRO A O 1
ATOM 1749 N N . GLY A 1 224 ? 11.562 -19.591 -10.992 1.00 82.00 224 GLY A N 1
ATOM 1750 C CA . GLY A 1 224 ? 12.618 -19.116 -10.101 1.00 82.00 224 GLY A CA 1
ATOM 1751 C C . GLY A 1 224 ? 13.463 -17.970 -10.660 1.00 82.00 224 GLY A C 1
ATOM 1752 O O . GLY A 1 224 ? 14.402 -17.569 -9.982 1.00 82.00 224 GLY A O 1
ATOM 1753 N N . PHE A 1 225 ? 13.138 -17.409 -11.827 1.00 90.75 225 PHE A N 1
ATOM 1754 C CA . PHE A 1 225 ? 13.713 -16.156 -12.321 1.00 90.75 225 PHE A CA 1
ATOM 1755 C C . PHE A 1 225 ? 12.666 -15.037 -12.383 1.00 90.75 225 PHE A C 1
ATOM 1757 O O . PHE A 1 225 ? 11.461 -15.280 -12.435 1.00 90.75 225 PHE A O 1
ATOM 1764 N N . ALA A 1 226 ? 13.146 -13.796 -12.404 1.00 95.12 226 ALA A N 1
ATOM 1765 C CA . ALA A 1 226 ? 12.381 -12.639 -12.852 1.00 95.12 226 ALA A CA 1
ATOM 1766 C C . ALA A 1 226 ? 13.252 -11.784 -13.781 1.00 95.12 226 ALA A C 1
ATOM 1768 O O . ALA A 1 226 ? 14.449 -11.609 -13.523 1.00 95.12 226 ALA A O 1
ATOM 1769 N N . TRP A 1 227 ? 12.650 -11.275 -14.855 1.00 96.69 227 TRP A N 1
ATOM 1770 C CA . TRP A 1 227 ? 13.337 -10.591 -15.950 1.00 96.69 227 TRP A CA 1
ATOM 1771 C C . TRP A 1 227 ? 12.758 -9.202 -16.197 1.00 96.69 227 TRP A C 1
ATOM 1773 O O . TRP A 1 227 ? 11.546 -9.019 -16.164 1.00 96.69 227 TRP A O 1
ATOM 1783 N N . ASN A 1 228 ? 13.640 -8.253 -16.490 1.00 96.88 228 ASN A N 1
ATOM 1784 C CA . ASN A 1 228 ? 13.377 -6.866 -16.850 1.00 96.88 228 ASN A CA 1
ATOM 1785 C C . ASN A 1 228 ? 13.683 -6.729 -18.350 1.00 96.88 228 ASN A C 1
ATOM 1787 O O . ASN A 1 228 ? 14.800 -7.048 -18.772 1.00 96.88 228 ASN A O 1
ATOM 1791 N N . LEU A 1 229 ? 12.723 -6.276 -19.156 1.00 96.62 229 LEU A N 1
ATOM 1792 C CA . LEU A 1 229 ? 12.972 -5.947 -20.563 1.00 96.62 229 LEU A CA 1
ATOM 1793 C C . LEU A 1 229 ? 13.869 -4.703 -20.651 1.00 96.62 229 LEU A C 1
ATOM 1795 O O . LEU A 1 229 ? 13.569 -3.704 -19.999 1.00 96.62 229 LEU A O 1
ATOM 1799 N N . ILE A 1 230 ? 14.940 -4.748 -21.450 1.00 95.62 230 ILE A N 1
ATOM 1800 C CA . ILE A 1 230 ? 15.835 -3.591 -21.659 1.00 95.62 230 ILE A CA 1
ATOM 1801 C C . ILE A 1 230 ? 15.897 -3.128 -23.113 1.00 95.62 230 ILE A C 1
ATOM 1803 O O . ILE A 1 230 ? 16.102 -1.942 -23.366 1.00 95.62 230 ILE A O 1
ATOM 1807 N N . GLU A 1 231 ? 15.657 -4.041 -24.051 1.00 94.88 231 GLU A N 1
ATOM 1808 C CA . GLU A 1 231 ? 15.613 -3.767 -25.481 1.00 94.88 231 GLU A CA 1
ATOM 1809 C C . GLU A 1 231 ? 14.553 -4.657 -26.139 1.00 94.88 231 GLU A C 1
ATOM 1811 O O . GLU A 1 231 ? 14.432 -5.834 -25.794 1.00 94.88 231 GLU A O 1
ATOM 1816 N N . SER A 1 232 ? 13.780 -4.107 -27.076 1.00 95.81 232 SER A N 1
ATOM 1817 C CA . SER A 1 232 ? 12.916 -4.874 -27.978 1.00 95.81 232 SER A CA 1
ATOM 1818 C C . SER A 1 232 ? 12.783 -4.155 -29.311 1.00 95.81 232 SER A C 1
ATOM 1820 O O . SER A 1 232 ? 12.409 -2.985 -29.332 1.00 95.81 232 SER A O 1
ATOM 1822 N N . PHE A 1 233 ? 12.993 -4.851 -30.422 1.00 95.12 233 PHE A N 1
ATOM 1823 C CA . PHE A 1 233 ? 12.765 -4.286 -31.751 1.00 95.12 233 PHE A CA 1
ATOM 1824 C C . PHE A 1 233 ? 12.242 -5.324 -32.738 1.00 95.12 233 PHE A C 1
ATOM 1826 O O . PHE A 1 233 ? 12.557 -6.507 -32.616 1.00 95.12 233 PHE A O 1
ATOM 1833 N N . SER A 1 234 ? 11.443 -4.891 -33.714 1.00 95.81 234 SER A N 1
ATOM 1834 C CA . SER A 1 234 ? 11.035 -5.727 -34.849 1.00 95.81 234 SER A CA 1
ATOM 1835 C C . SER A 1 234 ? 12.067 -5.710 -35.979 1.00 95.81 234 SER A C 1
ATOM 1837 O O . SER A 1 234 ? 12.821 -4.746 -36.123 1.00 95.81 234 SER A O 1
ATOM 1839 N N . LEU A 1 235 ? 12.084 -6.751 -36.818 1.00 95.56 235 LEU A N 1
ATOM 1840 C CA . LEU A 1 235 ? 12.985 -6.863 -37.970 1.00 95.56 235 LEU A CA 1
ATOM 1841 C C . LEU A 1 235 ? 12.932 -5.625 -38.883 1.00 95.56 235 LEU A C 1
ATOM 1843 O O . LEU A 1 235 ? 13.975 -5.132 -39.311 1.00 95.56 235 LEU A O 1
ATOM 1847 N N . SER A 1 236 ? 11.738 -5.077 -39.103 1.00 94.81 236 SER A N 1
ATOM 1848 C CA . SER A 1 236 ? 11.515 -3.841 -39.868 1.00 94.81 236 SER A CA 1
ATOM 1849 C C . SER A 1 236 ? 12.138 -2.586 -39.234 1.00 94.81 236 SER A C 1
ATOM 1851 O O . SER A 1 236 ? 12.506 -1.660 -39.956 1.00 94.81 236 SER A O 1
ATOM 1853 N N . ASN A 1 237 ? 12.313 -2.548 -37.908 1.00 93.62 237 ASN A N 1
ATOM 1854 C CA . ASN A 1 237 ? 12.937 -1.436 -37.175 1.00 93.62 237 ASN A CA 1
ATOM 1855 C C . ASN A 1 237 ? 14.447 -1.615 -36.931 1.00 93.62 237 ASN A C 1
ATOM 1857 O O . ASN A 1 237 ? 15.082 -0.719 -36.373 1.00 93.62 237 ASN A O 1
ATOM 1861 N N . LYS A 1 238 ? 15.046 -2.730 -37.373 1.00 91.75 238 LYS A N 1
ATOM 1862 C CA . LYS A 1 238 ? 16.438 -3.119 -37.076 1.00 91.75 238 LYS A CA 1
ATOM 1863 C C . LYS A 1 238 ? 17.499 -2.033 -37.286 1.00 91.75 238 LYS A C 1
ATOM 1865 O O . LYS A 1 238 ? 18.461 -1.979 -36.530 1.00 91.75 238 LYS A O 1
ATOM 1870 N N . GLY A 1 239 ? 17.317 -1.151 -38.273 1.00 89.50 239 GLY A N 1
ATOM 1871 C CA . GLY A 1 239 ? 18.284 -0.094 -38.587 1.00 89.50 239 GLY A CA 1
ATOM 1872 C C . GLY A 1 239 ? 18.510 0.875 -37.422 1.00 89.50 239 GLY A C 1
ATOM 1873 O O . GLY A 1 239 ? 19.611 1.383 -37.262 1.00 89.50 239 GLY A O 1
ATOM 1874 N N . GLN A 1 240 ? 17.510 1.064 -36.554 1.00 88.69 240 GLN A N 1
ATOM 1875 C CA . GLN A 1 240 ? 17.635 1.905 -35.357 1.00 88.69 240 GLN A CA 1
ATOM 1876 C C . GLN A 1 240 ? 18.486 1.265 -34.246 1.00 88.69 240 GLN A C 1
ATOM 1878 O O . GLN A 1 240 ? 18.871 1.965 -33.319 1.00 88.69 240 GLN A O 1
ATOM 1883 N N . PHE A 1 241 ? 18.763 -0.041 -34.322 1.00 89.69 241 PHE A N 1
ATOM 1884 C CA . PHE A 1 241 ? 19.405 -0.833 -33.264 1.00 89.69 241 PHE A CA 1
ATOM 1885 C C . PHE A 1 241 ? 20.789 -1.373 -33.668 1.00 89.69 241 PHE A C 1
ATOM 1887 O O . PHE A 1 241 ? 21.450 -2.037 -32.875 1.00 89.69 241 PHE A O 1
ATOM 1894 N N . GLN A 1 242 ? 21.233 -1.101 -34.901 1.00 84.81 242 GLN A N 1
ATOM 1895 C CA . GLN A 1 242 ? 22.430 -1.715 -35.493 1.00 84.81 242 GLN A CA 1
ATOM 1896 C C . GLN A 1 242 ? 23.604 -0.748 -35.698 1.00 84.81 242 GLN A C 1
ATOM 1898 O O . GLN A 1 242 ? 24.739 -1.202 -35.825 1.00 84.81 242 GLN A O 1
ATOM 1903 N N . GLU A 1 243 ? 23.359 0.565 -35.682 1.00 72.62 243 GLU A N 1
ATOM 1904 C CA . GLU A 1 243 ? 24.387 1.602 -35.831 1.00 72.62 243 GLU A CA 1
ATOM 1905 C C . GLU A 1 243 ? 24.737 2.217 -34.462 1.00 72.62 243 GLU A C 1
ATOM 1907 O O . GLU A 1 243 ? 23.876 2.765 -33.781 1.00 72.62 243 GLU A O 1
ATOM 1912 N N . ASP A 1 244 ? 26.005 2.105 -34.047 1.00 73.44 244 ASP A N 1
ATOM 1913 C CA . ASP A 1 244 ? 26.602 2.695 -32.829 1.00 73.44 244 ASP A CA 1
ATOM 1914 C C . ASP A 1 244 ? 25.961 2.382 -31.455 1.00 73.44 244 ASP A C 1
ATOM 1916 O O . ASP A 1 244 ? 26.438 2.877 -30.426 1.00 73.44 244 ASP A O 1
ATOM 1920 N N . ILE A 1 245 ? 24.952 1.507 -31.387 1.00 82.81 245 ILE A N 1
ATOM 1921 C CA . ILE A 1 245 ? 24.318 1.112 -30.121 1.00 82.81 245 ILE A CA 1
ATOM 1922 C C . ILE A 1 245 ? 25.118 0.018 -29.406 1.00 82.81 245 ILE A C 1
ATOM 1924 O O . ILE A 1 245 ? 25.238 -1.118 -29.864 1.00 82.81 245 ILE A O 1
ATOM 1928 N N . VAL A 1 246 ? 25.623 0.368 -28.221 1.00 88.00 246 VAL A N 1
ATOM 1929 C CA . VAL A 1 246 ? 26.190 -0.561 -27.237 1.00 88.00 246 VAL A CA 1
ATOM 1930 C C . VAL A 1 246 ? 25.715 -0.192 -25.833 1.00 88.00 246 VAL A C 1
ATOM 1932 O O . VAL A 1 246 ? 25.669 0.979 -25.465 1.00 88.00 246 VAL A O 1
ATOM 1935 N N . PHE A 1 247 ? 25.429 -1.184 -24.995 1.00 92.56 247 PHE A N 1
ATOM 1936 C CA . PHE A 1 247 ? 24.977 -0.973 -23.619 1.00 92.56 247 PHE A CA 1
ATOM 1937 C C . PHE A 1 247 ? 26.068 -0.479 -22.653 1.00 92.56 247 PHE A C 1
ATOM 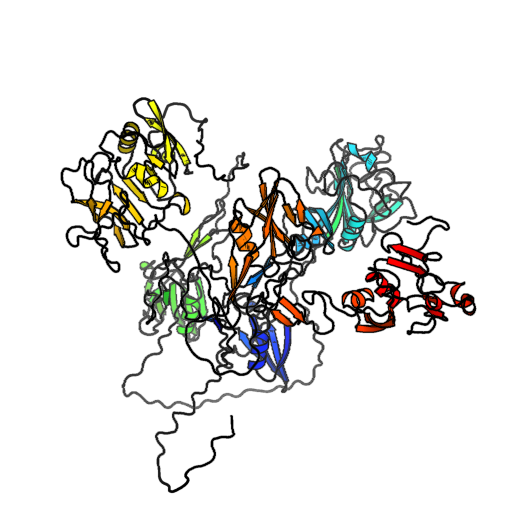1939 O O . PHE A 1 247 ? 25.745 -0.206 -21.497 1.00 92.56 247 PHE A O 1
ATOM 1946 N N . TYR A 1 248 ? 27.337 -0.367 -23.068 1.00 88.81 248 TYR A N 1
ATOM 1947 C CA . TYR A 1 248 ? 28.453 0.052 -22.202 1.00 88.81 248 TYR A CA 1
ATOM 1948 C C . TYR A 1 248 ? 28.930 1.502 -22.407 1.00 88.81 248 TYR A C 1
ATOM 1950 O O . TYR A 1 248 ? 29.690 1.997 -21.577 1.00 88.81 248 TYR A O 1
ATOM 1958 N N . GLU A 1 249 ? 28.431 2.218 -23.417 1.00 86.38 249 GLU A N 1
ATOM 1959 C CA . GLU A 1 249 ? 28.639 3.663 -23.621 1.00 86.38 249 GLU A CA 1
ATOM 1960 C C . GLU A 1 249 ? 27.302 4.415 -23.625 1.00 86.38 249 GLU A C 1
ATOM 1962 O O . GLU A 1 249 ? 26.247 3.798 -23.494 1.00 86.38 249 GLU A O 1
ATOM 1967 N N . ASP A 1 250 ? 27.337 5.745 -23.722 1.00 84.44 250 ASP A N 1
ATOM 1968 C CA . ASP A 1 250 ? 26.133 6.572 -23.778 1.00 84.44 250 ASP A CA 1
ATOM 1969 C C . ASP A 1 250 ? 25.437 6.472 -25.143 1.00 84.44 250 ASP A C 1
ATOM 1971 O O . ASP A 1 250 ? 26.069 6.581 -26.196 1.00 84.44 250 ASP A O 1
ATOM 1975 N N . TYR A 1 251 ? 24.117 6.280 -25.103 1.00 86.12 251 TYR A N 1
ATOM 1976 C CA . TYR A 1 251 ? 23.230 6.145 -26.257 1.00 86.12 251 TYR A CA 1
ATOM 1977 C C . TYR A 1 251 ? 21.876 6.832 -25.969 1.00 86.12 251 TYR A C 1
ATOM 1979 O O . TYR A 1 251 ? 21.451 6.899 -24.807 1.00 86.12 251 TYR A O 1
ATOM 1987 N N . PRO A 1 252 ? 21.171 7.352 -26.992 1.00 80.00 252 PRO A N 1
ATOM 1988 C CA . PRO A 1 252 ? 19.822 7.889 -26.837 1.00 80.00 252 PRO A CA 1
ATOM 1989 C C . PRO A 1 252 ? 18.791 6.763 -26.659 1.00 80.00 252 PRO A C 1
ATOM 1991 O O . PRO A 1 252 ? 18.909 5.695 -27.254 1.00 80.00 252 PRO A O 1
ATOM 1994 N N . ALA A 1 253 ? 17.739 7.002 -25.874 1.00 81.94 253 ALA A N 1
ATOM 1995 C CA . ALA A 1 253 ? 16.597 6.086 -25.835 1.00 81.94 253 ALA A CA 1
ATOM 1996 C C . ALA A 1 253 ? 15.756 6.220 -27.114 1.00 81.94 253 ALA A C 1
ATOM 1998 O O . ALA A 1 253 ? 15.468 7.335 -27.550 1.00 81.94 253 ALA A O 1
ATOM 1999 N N . ILE A 1 254 ? 15.348 5.086 -27.689 1.00 81.69 254 ILE A N 1
ATOM 2000 C CA . ILE A 1 254 ? 14.631 5.027 -28.977 1.00 81.69 254 ILE A CA 1
ATOM 2001 C C . ILE A 1 254 ? 13.121 5.254 -28.813 1.00 81.69 254 ILE A C 1
ATOM 2003 O O . ILE A 1 254 ? 12.472 5.825 -29.686 1.00 81.69 254 ILE A O 1
ATOM 2007 N N . SER A 1 255 ? 12.558 4.879 -27.663 1.00 69.81 255 SER A N 1
ATOM 2008 C CA . SER A 1 255 ? 11.185 5.214 -27.279 1.00 69.81 255 SER A CA 1
ATOM 2009 C C . SER A 1 255 ? 11.153 5.935 -25.935 1.00 69.81 255 SER A C 1
ATOM 2011 O O . SER A 1 255 ? 12.118 5.899 -25.169 1.00 69.81 255 SER A O 1
ATOM 2013 N N . GLY A 1 256 ? 10.015 6.560 -25.623 1.00 66.25 256 GLY A N 1
ATOM 2014 C CA . GLY A 1 256 ? 9.765 7.148 -24.305 1.00 66.25 256 GLY A CA 1
ATOM 2015 C C . GLY A 1 256 ? 9.772 6.119 -23.165 1.00 66.25 256 GLY A C 1
ATOM 2016 O O . GLY A 1 256 ? 9.997 4.927 -23.370 1.00 66.25 256 GLY A O 1
ATOM 2017 N N . ASP A 1 257 ? 9.479 6.583 -21.949 1.00 66.19 257 ASP A N 1
ATOM 2018 C CA . ASP A 1 257 ? 9.644 5.822 -20.697 1.00 66.19 257 ASP A CA 1
ATOM 2019 C C . ASP A 1 257 ? 8.716 4.592 -20.518 1.00 66.19 257 ASP A C 1
ATOM 2021 O O . ASP A 1 257 ? 8.742 3.959 -19.463 1.00 66.19 257 ASP A O 1
ATOM 2025 N N . ALA A 1 258 ? 7.916 4.236 -21.531 1.00 76.06 258 ALA A N 1
ATOM 2026 C CA . ALA A 1 258 ? 7.007 3.091 -21.540 1.00 76.06 258 ALA A CA 1
ATOM 2027 C C . ALA A 1 258 ? 7.497 1.980 -22.504 1.00 76.06 258 ALA A C 1
ATOM 2029 O O . ALA A 1 258 ? 7.659 2.240 -23.702 1.00 76.06 258 ALA A O 1
ATOM 2030 N N . PRO A 1 259 ? 7.703 0.737 -22.023 1.00 86.38 259 PRO A N 1
ATOM 2031 C CA . PRO A 1 259 ? 8.081 -0.405 -22.857 1.00 86.38 259 PRO A CA 1
ATOM 2032 C C . PRO A 1 259 ? 7.077 -0.747 -23.963 1.00 86.38 259 PRO A C 1
ATOM 2034 O O . PRO A 1 259 ? 5.867 -0.755 -23.741 1.00 86.38 259 PRO A O 1
ATOM 2037 N N . ASN A 1 260 ? 7.590 -1.102 -25.142 1.00 90.25 260 ASN A N 1
ATOM 2038 C CA . ASN A 1 260 ? 6.812 -1.627 -26.266 1.00 90.25 260 ASN A CA 1
ATOM 2039 C C . ASN A 1 260 ? 7.629 -2.674 -27.050 1.00 90.25 260 ASN A C 1
ATOM 2041 O O . ASN A 1 260 ? 8.829 -2.814 -26.838 1.00 90.25 260 ASN A O 1
ATOM 2045 N N . TRP A 1 261 ? 6.981 -3.414 -27.952 1.00 93.69 261 TRP A N 1
ATOM 2046 C CA . TRP A 1 261 ? 7.611 -4.544 -28.648 1.00 93.69 261 TRP A CA 1
ATOM 2047 C C . TRP A 1 261 ? 8.347 -4.186 -29.946 1.00 93.69 261 TRP A C 1
ATOM 2049 O O . TRP A 1 261 ? 9.216 -4.944 -30.368 1.00 93.69 261 TRP A O 1
ATOM 2059 N N . GLN A 1 262 ? 7.976 -3.080 -30.597 1.00 92.06 262 GLN A N 1
ATOM 2060 C CA . GLN A 1 262 ? 8.382 -2.773 -31.976 1.00 92.06 262 GLN A CA 1
ATOM 2061 C C . GLN A 1 262 ? 9.675 -1.957 -32.047 1.00 92.06 262 GLN A C 1
ATOM 2063 O O . GLN A 1 262 ? 10.489 -2.202 -32.933 1.00 92.06 262 GLN A O 1
ATOM 2068 N N . ALA A 1 263 ? 9.867 -1.025 -31.111 1.00 92.56 263 ALA A N 1
ATOM 2069 C CA . ALA A 1 263 ? 11.108 -0.280 -30.925 1.00 92.56 263 ALA A CA 1
ATOM 2070 C C . ALA A 1 263 ? 11.166 0.267 -29.488 1.00 92.56 263 ALA A C 1
ATOM 2072 O O . ALA A 1 263 ? 10.492 1.240 -29.157 1.00 92.56 263 ALA A O 1
ATOM 2073 N N . TYR A 1 264 ? 11.951 -0.368 -28.622 1.00 94.56 264 TYR A N 1
ATOM 2074 C CA . TYR A 1 264 ? 12.177 0.003 -27.227 1.00 94.56 264 TYR A CA 1
ATOM 2075 C C . TYR A 1 264 ? 13.650 -0.185 -26.877 1.00 94.56 264 TYR A C 1
ATOM 2077 O O . TYR A 1 264 ? 14.205 -1.259 -27.094 1.00 94.56 264 TYR A O 1
ATOM 2085 N N . LEU A 1 265 ? 14.252 0.843 -26.283 1.00 92.50 265 LEU A N 1
ATOM 2086 C CA . LEU A 1 265 ? 15.587 0.791 -25.695 1.00 92.50 265 LEU A CA 1
ATOM 2087 C C . LEU A 1 265 ? 15.582 1.630 -24.416 1.00 92.50 265 LEU A C 1
ATOM 2089 O O . LEU A 1 265 ? 15.298 2.830 -24.453 1.00 92.50 265 LEU A O 1
ATOM 2093 N N . VAL A 1 266 ? 15.865 0.998 -23.278 1.00 91.19 266 VAL A N 1
ATOM 2094 C CA . VAL A 1 266 ? 15.814 1.651 -21.964 1.00 91.19 266 VAL A CA 1
ATOM 2095 C C . VAL A 1 266 ? 16.932 2.691 -21.803 1.00 91.19 266 VAL A C 1
ATOM 2097 O O . VAL A 1 266 ? 18.087 2.444 -22.153 1.00 91.19 266 VAL A O 1
ATOM 2100 N N . LYS A 1 267 ? 16.614 3.856 -21.217 1.00 90.56 267 LYS A N 1
ATOM 2101 C CA . LYS A 1 267 ? 17.596 4.918 -20.917 1.00 90.56 267 LYS A CA 1
ATOM 2102 C C . LYS A 1 267 ? 18.765 4.370 -20.089 1.00 90.56 267 LYS A C 1
ATOM 2104 O O . LYS A 1 267 ? 18.558 3.738 -19.053 1.00 90.56 267 LYS A O 1
ATOM 2109 N N . ARG A 1 268 ? 19.996 4.690 -20.492 1.00 89.38 268 ARG A N 1
ATOM 2110 C CA . ARG A 1 268 ? 21.230 4.179 -19.873 1.00 89.38 268 ARG A CA 1
ATOM 2111 C C . ARG A 1 268 ? 21.334 4.309 -18.341 1.00 89.38 268 ARG A C 1
ATOM 2113 O O . ARG A 1 268 ? 21.733 3.325 -17.717 1.00 89.38 268 ARG A O 1
ATOM 2120 N N . PRO A 1 269 ? 20.954 5.427 -17.688 1.00 89.81 269 PRO A N 1
ATOM 2121 C CA . PRO A 1 269 ? 20.968 5.500 -16.223 1.00 89.81 269 PRO A CA 1
ATOM 2122 C C . PRO A 1 269 ? 20.074 4.440 -15.560 1.00 89.81 269 PRO A C 1
ATOM 2124 O O . PRO A 1 269 ? 20.445 3.855 -14.543 1.00 89.81 269 PRO A O 1
ATOM 2127 N N . TYR A 1 270 ? 18.924 4.133 -16.169 1.00 91.75 270 TYR A N 1
ATOM 2128 C CA . TYR A 1 270 ? 18.014 3.088 -15.699 1.00 91.75 270 TYR A CA 1
ATOM 2129 C C . TYR A 1 270 ? 18.533 1.684 -16.043 1.00 91.75 270 TYR A C 1
ATOM 2131 O O . TYR A 1 270 ? 18.369 0.769 -15.237 1.00 91.75 270 TYR A O 1
ATOM 2139 N N . LEU A 1 271 ? 19.245 1.515 -17.165 1.00 93.00 271 LEU A N 1
ATOM 2140 C CA . LEU A 1 271 ? 19.944 0.262 -17.471 1.00 93.00 271 LEU A CA 1
ATOM 2141 C C . LEU A 1 271 ? 20.995 -0.077 -16.405 1.00 93.00 271 LEU A C 1
ATOM 2143 O O . LEU A 1 271 ? 21.009 -1.185 -15.872 1.00 93.00 271 LEU A O 1
ATOM 2147 N N . LEU A 1 272 ? 21.839 0.895 -16.044 1.00 92.81 272 LEU A N 1
ATOM 2148 C CA . LEU A 1 272 ? 22.851 0.750 -14.993 1.00 92.81 272 LEU A CA 1
ATOM 2149 C C . LEU A 1 272 ? 22.221 0.460 -13.620 1.00 92.81 272 LEU A C 1
ATOM 2151 O O . LEU A 1 272 ? 22.774 -0.320 -12.838 1.00 92.81 272 LEU A O 1
ATOM 2155 N N . TRP A 1 273 ? 21.051 1.040 -13.340 1.00 93.94 273 TRP A N 1
ATOM 2156 C CA . TRP A 1 273 ? 20.273 0.745 -12.138 1.00 93.94 273 TRP A CA 1
ATOM 2157 C C . TRP A 1 273 ? 19.760 -0.701 -12.108 1.00 93.94 273 TRP A C 1
ATOM 2159 O O . TRP A 1 273 ? 20.033 -1.427 -11.152 1.00 93.94 273 TRP A O 1
ATOM 2169 N N . LEU A 1 274 ? 19.070 -1.152 -13.159 1.00 94.50 274 LEU A N 1
ATOM 2170 C CA . LEU A 1 274 ? 18.565 -2.527 -13.257 1.00 94.50 274 LEU A CA 1
ATOM 2171 C C . LEU A 1 274 ? 19.706 -3.553 -13.258 1.00 94.50 274 LEU A C 1
ATOM 2173 O O . LEU A 1 274 ? 19.582 -4.618 -12.649 1.00 94.50 274 LEU A O 1
ATOM 2177 N N . ARG A 1 275 ? 20.849 -3.215 -13.868 1.00 94.12 275 ARG A N 1
ATOM 2178 C CA . ARG A 1 275 ? 22.071 -4.028 -13.853 1.00 94.12 275 ARG A CA 1
ATOM 2179 C C . ARG A 1 275 ? 22.604 -4.256 -12.440 1.00 94.12 275 ARG A C 1
ATOM 2181 O O . ARG A 1 275 ? 22.984 -5.384 -12.129 1.00 94.12 275 ARG A O 1
ATOM 2188 N N . ASN A 1 276 ? 22.600 -3.241 -11.573 1.00 93.81 276 ASN A N 1
ATOM 2189 C CA . ASN A 1 276 ? 23.010 -3.393 -10.168 1.00 93.81 276 ASN A CA 1
ATOM 2190 C C . ASN A 1 276 ? 22.133 -4.382 -9.377 1.00 93.81 276 ASN A C 1
ATOM 2192 O O . ASN A 1 276 ? 22.590 -4.920 -8.373 1.00 93.81 276 ASN A O 1
ATOM 2196 N N . HIS A 1 277 ? 20.910 -4.645 -9.841 1.00 92.00 277 HIS A N 1
ATOM 2197 C CA . HIS A 1 277 ? 19.941 -5.540 -9.201 1.00 92.00 277 HIS A CA 1
ATOM 2198 C C . HIS A 1 277 ? 19.738 -6.857 -9.983 1.00 92.00 277 HIS A C 1
ATOM 2200 O O . HIS A 1 277 ? 18.889 -7.675 -9.632 1.00 92.00 277 HIS A O 1
ATOM 2206 N N . SER A 1 278 ? 20.537 -7.092 -11.031 1.00 94.62 278 SER A N 1
ATOM 2207 C CA . SER A 1 278 ? 20.445 -8.255 -11.925 1.00 94.62 278 SER A CA 1
ATOM 2208 C C . SER A 1 278 ? 21.744 -9.063 -11.949 1.00 94.62 278 SER A C 1
ATOM 2210 O O . SER A 1 278 ? 22.837 -8.534 -11.750 1.00 94.62 278 SER A O 1
ATOM 2212 N N . THR A 1 279 ? 21.624 -10.367 -12.192 1.00 94.44 279 THR A N 1
ATOM 2213 C CA . THR A 1 279 ? 22.731 -11.340 -12.191 1.00 94.44 279 THR A CA 1
ATOM 2214 C C . THR A 1 279 ? 22.893 -12.083 -13.515 1.00 94.44 279 THR A C 1
ATOM 2216 O O . THR A 1 279 ? 23.965 -12.618 -13.772 1.00 94.44 279 THR A O 1
ATOM 2219 N N . HIS A 1 280 ? 21.866 -12.095 -14.365 1.00 95.62 280 HIS A N 1
ATOM 2220 C CA . HIS A 1 280 ? 21.842 -12.795 -15.649 1.00 95.62 280 HIS A CA 1
ATOM 2221 C C . HIS A 1 280 ? 21.265 -11.889 -16.736 1.00 95.62 280 HIS A C 1
ATOM 2223 O O . HIS A 1 280 ? 20.545 -10.929 -16.445 1.00 95.62 280 HIS A O 1
ATOM 2229 N N . TRP A 1 281 ? 21.537 -12.233 -17.988 1.00 96.94 281 TRP A N 1
ATOM 2230 C CA . TRP A 1 281 ? 20.888 -11.659 -19.158 1.00 96.94 281 TRP A CA 1
ATOM 2231 C C . TRP A 1 281 ? 20.468 -12.766 -20.130 1.00 96.94 281 TRP A C 1
ATOM 2233 O O . TRP A 1 281 ? 20.984 -13.886 -20.078 1.00 96.94 281 TRP A O 1
ATOM 2243 N N . ARG A 1 282 ? 19.489 -12.471 -20.984 1.00 96.19 282 ARG A N 1
ATOM 2244 C CA . ARG A 1 282 ? 18.979 -13.405 -21.995 1.00 96.19 282 ARG A CA 1
ATOM 2245 C C . ARG A 1 282 ? 18.518 -12.677 -23.253 1.00 96.19 282 ARG A C 1
ATOM 2247 O O . ARG A 1 282 ? 18.148 -11.505 -23.179 1.00 96.19 282 ARG A O 1
ATOM 2254 N N . ALA A 1 283 ? 18.470 -13.401 -24.365 1.00 96.94 283 ALA A N 1
ATOM 2255 C CA . ALA A 1 283 ? 17.870 -12.944 -25.614 1.00 96.94 283 ALA A CA 1
ATOM 2256 C C . ALA A 1 283 ? 16.716 -13.872 -26.024 1.00 96.94 283 ALA A C 1
ATOM 2258 O O . ALA A 1 283 ? 16.812 -15.088 -25.852 1.00 96.94 283 ALA A O 1
ATOM 2259 N N . THR A 1 284 ? 15.627 -13.305 -26.548 1.00 96.69 284 THR A N 1
ATOM 2260 C CA . THR A 1 284 ? 14.446 -14.052 -27.018 1.00 96.69 284 THR A CA 1
ATOM 2261 C C . THR A 1 284 ? 13.987 -13.557 -28.383 1.00 96.69 284 THR A C 1
ATOM 2263 O O . THR A 1 284 ? 14.090 -12.366 -28.674 1.00 96.69 284 THR A O 1
ATOM 2266 N N . CYS A 1 285 ? 13.390 -14.452 -29.170 1.00 96.56 285 CYS A N 1
ATOM 2267 C CA . CYS A 1 285 ? 12.640 -14.098 -30.373 1.00 96.56 285 CYS A CA 1
ATOM 2268 C C . CYS A 1 285 ? 11.123 -14.185 -30.148 1.00 96.56 285 CYS A C 1
ATOM 2270 O O . CYS A 1 285 ? 10.643 -15.130 -29.514 1.00 96.56 285 CYS A O 1
ATOM 2272 N N . ARG A 1 286 ? 10.372 -13.233 -30.719 1.00 94.62 286 ARG A N 1
ATOM 2273 C CA . ARG A 1 286 ? 8.895 -13.183 -30.774 1.00 94.62 286 ARG A CA 1
ATOM 2274 C C . ARG A 1 286 ? 8.184 -13.381 -29.433 1.00 94.62 286 ARG A C 1
ATOM 2276 O O . ARG A 1 286 ? 7.092 -13.948 -29.380 1.00 94.62 286 ARG A O 1
ATOM 2283 N N . TYR A 1 287 ? 8.776 -12.901 -28.339 1.00 93.88 287 TYR A N 1
ATOM 2284 C CA . TYR A 1 287 ? 8.202 -13.074 -27.000 1.00 93.88 287 TYR A CA 1
ATOM 2285 C C . TYR A 1 287 ? 6.766 -12.531 -26.896 1.00 93.88 287 TYR A C 1
ATOM 2287 O O . TYR A 1 287 ? 5.922 -13.086 -26.196 1.00 93.88 287 TYR A O 1
ATOM 2295 N N . ASN A 1 288 ? 6.467 -11.462 -27.636 1.00 91.12 288 ASN A N 1
ATOM 2296 C CA . ASN A 1 288 ? 5.170 -10.793 -27.627 1.00 91.12 288 ASN A CA 1
ATOM 2297 C C . ASN A 1 288 ? 4.024 -11.571 -28.302 1.00 91.12 288 ASN A C 1
ATOM 2299 O O . ASN A 1 288 ? 2.872 -11.184 -28.116 1.00 91.12 288 ASN A O 1
ATOM 2303 N N . THR A 1 289 ? 4.317 -12.610 -29.092 1.00 91.75 289 THR A N 1
ATOM 2304 C CA . THR A 1 289 ? 3.305 -13.492 -29.707 1.00 91.75 289 THR A CA 1
ATOM 2305 C C . THR A 1 289 ? 3.359 -14.904 -29.145 1.00 91.75 289 THR A C 1
ATOM 2307 O O . THR A 1 289 ? 2.318 -15.487 -28.855 1.00 91.75 289 THR A O 1
ATOM 2310 N N . ASP A 1 290 ? 4.567 -15.442 -28.976 1.00 90.00 290 ASP A N 1
ATOM 2311 C CA . ASP A 1 290 ? 4.789 -16.860 -28.685 1.00 90.00 290 ASP A CA 1
ATOM 2312 C C . ASP A 1 290 ? 5.006 -17.117 -27.182 1.00 90.00 290 ASP A C 1
ATOM 2314 O O . ASP A 1 290 ? 4.998 -18.265 -26.740 1.00 90.00 290 ASP A O 1
ATOM 2318 N N . GLY A 1 291 ? 5.239 -16.063 -26.392 1.00 88.56 291 GLY A N 1
ATOM 2319 C CA . GLY A 1 291 ? 5.778 -16.183 -25.040 1.00 88.56 291 GLY A CA 1
ATOM 2320 C C . GLY A 1 291 ? 7.212 -16.716 -25.062 1.00 88.56 291 GLY A C 1
ATOM 2321 O O . GLY A 1 291 ? 8.010 -16.382 -25.941 1.00 88.56 291 GLY A O 1
ATOM 2322 N N . ILE A 1 292 ? 7.562 -17.552 -24.084 1.00 89.19 292 ILE A N 1
ATOM 2323 C CA . ILE A 1 292 ? 8.873 -18.203 -24.054 1.00 89.19 292 ILE A CA 1
ATOM 2324 C C . ILE A 1 292 ? 8.894 -19.456 -24.928 1.00 89.19 292 ILE A C 1
ATOM 2326 O O . ILE A 1 292 ? 8.119 -20.393 -24.751 1.00 89.19 292 ILE A O 1
ATOM 2330 N N . VAL A 1 293 ? 9.848 -19.485 -25.851 1.00 88.81 293 VAL A N 1
ATOM 2331 C CA . VAL A 1 293 ? 10.177 -20.645 -26.675 1.00 88.81 293 VAL A CA 1
ATOM 2332 C C . VAL A 1 293 ? 11.695 -20.753 -26.674 1.00 88.81 293 VAL A C 1
ATOM 2334 O O . VAL A 1 293 ? 12.379 -19.789 -27.008 1.00 88.81 293 VAL A O 1
ATOM 2337 N N . TYR A 1 294 ? 12.217 -21.910 -26.260 1.00 91.00 294 TYR A N 1
ATOM 2338 C CA . TYR A 1 294 ? 13.660 -22.129 -26.095 1.00 91.00 294 TYR A CA 1
ATOM 2339 C C . TYR A 1 294 ? 14.410 -22.359 -27.415 1.00 91.00 294 TYR A C 1
ATOM 2341 O O . TYR A 1 294 ? 15.634 -22.331 -27.423 1.00 91.00 294 TYR A O 1
ATOM 2349 N N . THR A 1 295 ? 13.705 -22.547 -28.534 1.00 91.88 295 THR A N 1
ATOM 2350 C CA . THR A 1 295 ? 14.289 -22.401 -29.875 1.00 91.88 295 THR A CA 1
ATOM 2351 C C . THR A 1 295 ? 14.470 -20.919 -30.176 1.00 91.88 295 THR A C 1
ATOM 2353 O O . THR A 1 295 ? 13.500 -20.163 -30.107 1.00 91.88 295 THR A O 1
ATOM 2356 N N . ASP A 1 296 ? 15.685 -20.519 -30.543 1.00 94.94 296 ASP A N 1
ATOM 2357 C CA . ASP A 1 296 ? 16.092 -19.118 -30.697 1.00 94.94 296 ASP A CA 1
ATOM 2358 C C . ASP A 1 296 ? 16.055 -18.367 -29.356 1.00 94.94 296 ASP A C 1
ATOM 2360 O O . ASP A 1 296 ? 15.291 -17.422 -29.131 1.00 94.94 296 ASP A O 1
ATOM 2364 N N . TYR A 1 297 ? 16.919 -18.847 -28.454 1.00 96.00 297 TYR A N 1
ATOM 2365 C CA . TYR A 1 297 ? 17.091 -18.378 -27.082 1.00 96.00 297 TYR A CA 1
ATOM 2366 C C . TYR A 1 297 ? 18.567 -18.375 -26.658 1.00 96.00 297 TYR A C 1
ATOM 2368 O O . TYR A 1 297 ? 19.289 -19.346 -26.893 1.00 96.00 297 TYR A O 1
ATOM 2376 N N . LEU A 1 298 ? 18.992 -17.321 -25.955 1.00 95.31 298 LEU A N 1
ATOM 2377 C CA . LEU A 1 298 ? 20.294 -17.243 -25.276 1.00 95.31 298 LEU A CA 1
ATOM 2378 C C . LEU A 1 298 ? 20.096 -16.954 -23.789 1.00 95.31 298 LEU A C 1
ATOM 2380 O O . LEU A 1 298 ? 19.254 -16.124 -23.454 1.00 95.31 298 LEU A O 1
ATOM 2384 N N . ARG A 1 299 ? 20.927 -17.519 -22.907 1.00 95.19 299 ARG A N 1
ATOM 2385 C CA . ARG A 1 299 ? 21.056 -17.078 -21.506 1.00 95.19 299 ARG A CA 1
ATOM 2386 C C . ARG A 1 299 ? 22.505 -17.146 -21.025 1.00 95.19 299 ARG A C 1
ATOM 2388 O O . ARG A 1 299 ? 23.192 -18.147 -21.236 1.00 95.19 299 ARG A O 1
ATOM 2395 N N . ALA A 1 300 ? 22.951 -16.093 -20.347 1.00 95.69 300 ALA A N 1
ATOM 2396 C CA . ALA A 1 300 ? 24.283 -15.992 -19.761 1.00 95.69 300 ALA A CA 1
ATOM 2397 C C . ALA A 1 300 ? 24.272 -15.231 -18.427 1.00 95.69 300 ALA A C 1
ATOM 2399 O O . ALA A 1 300 ? 23.349 -14.477 -18.105 1.00 95.69 300 ALA A O 1
ATOM 2400 N N . SER A 1 301 ? 25.327 -15.429 -17.642 1.00 95.50 301 SER A N 1
ATOM 2401 C CA . SER A 1 301 ? 25.535 -14.758 -16.361 1.00 95.50 301 SER A CA 1
ATOM 2402 C C . SER A 1 301 ? 26.318 -13.452 -16.560 1.00 95.50 301 SER A C 1
ATOM 2404 O O . SER A 1 301 ? 27.374 -13.423 -17.192 1.00 95.50 301 SER A O 1
ATOM 2406 N N . LEU A 1 302 ? 25.824 -12.362 -15.960 1.00 95.00 302 LEU A N 1
ATOM 2407 C CA . LEU A 1 302 ? 26.472 -11.039 -15.962 1.00 95.00 302 LEU A CA 1
ATOM 2408 C C . LEU A 1 302 ? 27.760 -11.002 -15.117 1.00 95.00 302 LEU A C 1
ATOM 2410 O O . LEU A 1 302 ? 28.387 -9.952 -14.997 1.00 95.00 302 LEU A O 1
ATOM 2414 N N . LYS A 1 303 ? 28.123 -12.112 -14.463 1.00 93.25 303 LYS A N 1
ATOM 2415 C CA . LYS A 1 303 ? 29.400 -12.270 -13.758 1.00 93.25 303 LYS A CA 1
ATOM 2416 C C . LYS A 1 303 ? 30.509 -12.742 -14.702 1.00 93.25 303 LYS A C 1
ATOM 2418 O O . LYS A 1 303 ? 31.663 -12.387 -14.485 1.00 93.25 303 LYS A O 1
ATOM 2423 N N . ASP A 1 304 ? 30.164 -13.551 -15.701 1.00 90.88 304 ASP A N 1
ATOM 2424 C CA . ASP A 1 304 ? 31.144 -14.178 -16.594 1.00 90.88 304 ASP A CA 1
ATOM 2425 C C . ASP A 1 304 ? 31.401 -13.314 -17.841 1.00 90.88 304 ASP A C 1
ATOM 2427 O O . ASP A 1 304 ? 32.509 -13.311 -18.379 1.00 90.88 304 ASP A O 1
ATOM 2431 N N . PHE A 1 305 ? 30.397 -12.533 -18.260 1.00 92.31 305 PHE A N 1
ATOM 2432 C CA . PHE A 1 305 ? 30.542 -11.421 -19.200 1.00 92.31 305 PHE A CA 1
ATOM 2433 C C . PHE A 1 305 ? 29.399 -10.405 -19.027 1.00 92.31 305 PHE A C 1
ATOM 2435 O O . PHE A 1 305 ? 28.220 -10.744 -19.165 1.00 92.31 305 PHE A O 1
ATOM 2442 N N . ASP A 1 306 ? 29.743 -9.152 -18.729 1.00 94.25 306 ASP A N 1
ATOM 2443 C CA . ASP A 1 306 ? 28.791 -8.078 -18.452 1.00 94.25 306 ASP A CA 1
ATOM 2444 C C . ASP A 1 306 ? 28.588 -7.182 -19.679 1.00 94.25 306 ASP A C 1
ATOM 2446 O O . ASP A 1 306 ? 29.297 -6.192 -19.865 1.00 94.25 306 ASP A O 1
ATOM 2450 N N . ILE A 1 307 ? 27.567 -7.482 -20.489 1.00 94.06 307 ILE A N 1
ATOM 2451 C CA . ILE A 1 307 ? 27.251 -6.713 -21.706 1.00 94.06 307 ILE A CA 1
ATOM 2452 C C . ILE A 1 307 ? 26.990 -5.212 -21.450 1.00 94.06 307 ILE A C 1
ATOM 2454 O O . ILE A 1 307 ? 26.987 -4.439 -22.402 1.00 94.06 307 ILE A O 1
ATOM 2458 N N . ILE A 1 308 ? 26.779 -4.781 -20.199 1.00 95.19 308 ILE A N 1
ATOM 2459 C CA . ILE A 1 308 ? 26.442 -3.396 -19.818 1.00 95.19 308 ILE A CA 1
ATOM 2460 C C . ILE A 1 308 ? 27.667 -2.622 -19.294 1.00 95.19 308 ILE A C 1
ATOM 2462 O O . ILE A 1 308 ? 27.658 -1.389 -19.270 1.00 95.19 308 ILE A O 1
ATOM 2466 N N . ARG A 1 309 ? 28.725 -3.313 -18.850 1.00 92.25 309 ARG A N 1
ATOM 2467 C CA . ARG A 1 309 ? 29.896 -2.683 -18.203 1.00 92.25 309 ARG A CA 1
ATOM 2468 C C . ARG A 1 309 ? 31.231 -3.026 -18.833 1.00 92.25 309 ARG A C 1
ATOM 2470 O O . ARG A 1 309 ? 32.131 -2.189 -18.796 1.00 92.25 309 ARG A O 1
ATOM 2477 N N . ASP A 1 310 ? 31.372 -4.228 -19.374 1.00 92.19 310 ASP A N 1
ATOM 2478 C CA . ASP A 1 310 ? 32.619 -4.649 -19.991 1.00 92.19 310 ASP A CA 1
ATOM 2479 C C . ASP A 1 310 ? 32.758 -3.937 -21.337 1.00 92.19 310 ASP A C 1
ATOM 2481 O O . ASP A 1 310 ? 31.949 -4.150 -22.236 1.00 92.19 310 ASP A O 1
ATOM 2485 N N . VAL A 1 311 ? 33.792 -3.104 -21.476 1.00 92.00 311 VAL A N 1
ATOM 2486 C CA . VAL A 1 311 ? 34.152 -2.427 -22.731 1.00 92.00 311 VAL A CA 1
ATOM 2487 C C . VAL A 1 311 ? 35.062 -3.362 -23.541 1.00 92.00 311 VAL A C 1
ATOM 2489 O O . VAL A 1 311 ? 36.219 -3.555 -23.152 1.00 92.00 311 VAL A O 1
ATOM 2492 N N . PRO A 1 312 ? 34.599 -3.989 -24.640 1.00 88.25 312 PRO A N 1
ATOM 2493 C CA . PRO A 1 312 ? 35.385 -5.003 -25.333 1.00 88.25 312 PRO A CA 1
ATOM 2494 C C . PRO A 1 312 ? 36.493 -4.368 -26.178 1.00 88.25 312 PRO A C 1
ATOM 2496 O O . PRO A 1 312 ? 36.259 -3.506 -27.022 1.00 88.25 312 PRO A O 1
ATOM 2499 N N . THR A 1 313 ? 37.729 -4.821 -25.970 1.00 86.56 313 THR A N 1
ATOM 2500 C CA . THR A 1 313 ? 38.913 -4.341 -26.706 1.00 86.56 313 THR A CA 1
ATOM 2501 C C . THR A 1 313 ? 39.106 -5.025 -28.062 1.00 86.56 313 THR A C 1
ATOM 2503 O O . THR A 1 313 ? 39.855 -4.536 -28.905 1.00 86.56 313 THR A O 1
ATOM 2506 N N . VAL A 1 314 ? 38.418 -6.145 -28.285 1.00 89.12 314 VAL A N 1
ATOM 2507 C CA . VAL A 1 314 ? 38.466 -6.986 -29.488 1.00 89.12 314 VAL A CA 1
ATOM 2508 C C . VAL A 1 314 ? 37.048 -7.217 -30.007 1.00 89.12 314 VAL A C 1
ATOM 2510 O O . VAL A 1 314 ? 36.110 -7.276 -29.218 1.00 89.12 314 VAL A O 1
ATOM 2513 N N . ILE A 1 315 ? 36.900 -7.333 -31.330 1.00 88.12 315 ILE A N 1
ATOM 2514 C CA . ILE A 1 315 ? 35.591 -7.373 -32.008 1.00 88.12 315 ILE A CA 1
ATOM 2515 C C . ILE A 1 315 ? 34.757 -8.592 -31.591 1.00 88.12 315 ILE A C 1
ATOM 2517 O O . ILE A 1 315 ? 33.566 -8.451 -31.324 1.00 88.12 315 ILE A O 1
ATOM 2521 N N . HIS A 1 316 ? 35.380 -9.774 -31.536 1.00 88.12 316 HIS A N 1
ATOM 2522 C CA . HIS A 1 316 ? 34.715 -11.036 -31.217 1.00 88.12 316 HIS A CA 1
ATOM 2523 C C . HIS A 1 316 ? 35.552 -11.911 -30.279 1.00 88.12 316 HIS A C 1
ATOM 2525 O O . HIS A 1 316 ? 36.779 -11.948 -30.377 1.00 88.12 316 HIS A O 1
ATOM 2531 N N . VAL A 1 317 ? 34.887 -12.626 -29.366 1.00 91.44 317 VAL A N 1
ATOM 2532 C CA . VAL A 1 317 ? 35.505 -13.540 -28.383 1.00 91.44 317 VAL A CA 1
ATOM 2533 C C . VAL A 1 317 ? 34.568 -14.721 -28.125 1.00 91.44 317 VAL A C 1
ATOM 2535 O O . VAL A 1 317 ? 33.355 -14.536 -28.117 1.00 91.44 317 VAL A O 1
ATOM 2538 N N . CYS A 1 318 ? 35.102 -15.915 -27.856 1.00 92.81 318 CYS A N 1
ATOM 2539 C CA . CYS A 1 318 ? 34.316 -17.007 -27.272 1.00 92.81 318 CYS A CA 1
ATOM 2540 C C . CYS A 1 318 ? 33.895 -16.633 -25.839 1.00 92.81 318 CYS A C 1
ATOM 2542 O O . CYS A 1 318 ? 34.729 -16.617 -24.931 1.00 92.81 318 CYS A O 1
ATOM 2544 N N . ARG A 1 319 ? 32.619 -16.301 -25.623 1.00 93.56 319 ARG A N 1
ATOM 2545 C CA . ARG A 1 319 ? 32.060 -15.991 -24.297 1.00 93.56 319 ARG A CA 1
ATOM 2546 C C . ARG A 1 319 ? 31.314 -17.205 -23.737 1.00 93.56 319 ARG A C 1
ATOM 2548 O O . ARG A 1 319 ? 30.728 -17.951 -24.520 1.00 93.56 319 ARG A O 1
ATOM 2555 N N . PRO A 1 320 ? 31.325 -17.430 -22.412 1.00 95.88 320 PRO A N 1
ATOM 2556 C CA . PRO A 1 320 ? 30.561 -18.507 -21.793 1.00 95.88 320 PRO A CA 1
ATOM 2557 C C . PRO A 1 320 ? 29.064 -18.173 -21.745 1.00 95.88 320 PRO A C 1
ATOM 2559 O O . PRO A 1 320 ? 28.672 -17.067 -21.372 1.00 95.88 320 PRO A O 1
ATOM 2562 N N . TYR A 1 321 ? 28.233 -19.161 -22.064 1.00 96.06 321 TYR A N 1
ATOM 2563 C CA . TYR A 1 321 ? 26.777 -19.114 -21.965 1.00 96.06 321 TYR A CA 1
ATOM 2564 C C . TYR A 1 321 ? 26.270 -20.309 -21.156 1.00 96.06 321 TYR A C 1
ATOM 2566 O O . TYR A 1 321 ? 26.784 -21.423 -21.263 1.00 96.06 321 TYR A O 1
ATOM 2574 N N . GLU A 1 322 ? 25.212 -20.094 -20.376 1.00 95.44 322 GLU A N 1
ATOM 2575 C CA . GLU A 1 322 ? 24.498 -21.190 -19.714 1.00 95.44 322 GLU A CA 1
ATOM 2576 C C . GLU A 1 322 ? 23.680 -21.990 -20.729 1.00 95.44 322 GLU A C 1
ATOM 2578 O O . GLU A 1 322 ? 23.557 -23.208 -20.614 1.00 95.44 322 GLU A O 1
ATOM 2583 N N . TYR A 1 323 ? 23.108 -21.292 -21.714 1.00 94.81 323 TYR A N 1
ATOM 2584 C CA . TYR A 1 323 ? 22.242 -21.864 -22.732 1.00 94.81 323 TYR A CA 1
ATOM 2585 C C . TYR A 1 323 ? 22.324 -21.059 -24.031 1.00 94.81 323 TYR A C 1
ATOM 2587 O O . TYR A 1 323 ? 22.170 -19.836 -24.018 1.00 94.81 323 TYR A O 1
ATOM 2595 N N . VAL A 1 324 ? 22.517 -21.754 -25.148 1.00 95.69 324 VAL A N 1
ATOM 2596 C CA . VAL A 1 324 ? 22.471 -21.225 -26.513 1.00 95.69 324 VAL A CA 1
ATOM 2597 C C . VAL A 1 324 ? 21.636 -22.181 -27.348 1.00 95.69 324 VAL A C 1
ATOM 2599 O O . VAL A 1 324 ? 21.926 -23.375 -27.398 1.00 95.69 324 VAL A O 1
ATOM 2602 N N . ASN A 1 325 ? 20.610 -21.670 -28.018 1.00 94.50 325 ASN A N 1
ATOM 2603 C CA . ASN A 1 325 ? 19.843 -22.436 -28.988 1.00 94.50 325 ASN A CA 1
ATOM 2604 C C . ASN A 1 325 ? 19.491 -21.549 -30.178 1.00 94.50 325 ASN A C 1
ATOM 2606 O O . ASN A 1 325 ? 18.776 -20.562 -30.015 1.00 94.50 325 ASN A O 1
ATOM 2610 N N . ILE A 1 326 ? 20.008 -21.899 -31.357 1.00 94.75 326 ILE A N 1
ATOM 2611 C CA . ILE A 1 326 ? 19.798 -21.156 -32.607 1.00 94.75 326 ILE A CA 1
ATOM 2612 C C . ILE A 1 326 ? 19.364 -22.145 -33.691 1.00 94.75 326 ILE A C 1
ATOM 2614 O O . ILE A 1 326 ? 20.071 -23.117 -33.971 1.00 94.75 326 ILE A O 1
ATOM 2618 N N . ARG A 1 327 ? 18.181 -21.934 -34.276 1.00 92.44 327 ARG A N 1
ATOM 2619 C CA . ARG A 1 327 ? 17.517 -22.827 -35.246 1.00 92.44 327 ARG A CA 1
ATOM 2620 C C . ARG A 1 327 ? 17.347 -24.272 -34.741 1.00 92.44 327 ARG A C 1
ATOM 2622 O O . ARG A 1 327 ? 17.289 -25.210 -35.529 1.00 92.44 327 ARG A O 1
ATOM 2629 N N . GLY A 1 328 ? 17.299 -24.474 -33.421 1.00 90.12 328 GLY A N 1
ATOM 2630 C CA . GLY A 1 328 ? 17.234 -25.797 -32.787 1.00 90.12 328 GLY A CA 1
ATOM 2631 C C . GLY A 1 328 ? 18.595 -26.443 -32.500 1.00 90.12 328 GLY A C 1
ATOM 2632 O O . GLY A 1 328 ? 18.634 -27.520 -31.908 1.00 90.12 328 GLY A O 1
ATOM 2633 N N . ASN A 1 329 ? 19.711 -25.809 -32.873 1.00 91.44 329 ASN A N 1
ATOM 2634 C CA . ASN A 1 329 ? 21.047 -26.249 -32.476 1.00 91.44 329 ASN A CA 1
ATOM 2635 C C . ASN A 1 329 ? 21.288 -25.831 -31.021 1.00 91.44 329 ASN A C 1
ATOM 2637 O O . ASN A 1 329 ? 21.536 -24.657 -30.761 1.00 91.44 329 ASN A O 1
ATOM 2641 N N . GLU A 1 330 ? 21.198 -26.773 -30.084 1.00 93.19 330 GLU A N 1
ATOM 2642 C CA . GLU A 1 330 ? 21.335 -26.531 -28.642 1.00 93.19 330 GLU A CA 1
ATOM 2643 C C . GLU A 1 330 ? 22.772 -26.733 -28.127 1.00 93.19 330 GLU A C 1
ATOM 2645 O O . GLU A 1 330 ? 23.496 -27.639 -28.553 1.00 93.19 330 GLU A O 1
ATOM 2650 N N . CYS A 1 331 ? 23.171 -25.897 -27.167 1.00 91.69 331 CYS A N 1
ATOM 2651 C CA . CYS A 1 331 ? 24.435 -25.968 -26.446 1.00 91.69 331 CYS A CA 1
ATOM 2652 C C . CYS A 1 331 ? 24.260 -25.395 -25.030 1.00 91.69 331 CYS A C 1
ATOM 2654 O O . CYS A 1 331 ? 23.684 -24.323 -24.847 1.00 91.69 331 CYS A O 1
ATOM 2656 N N . VAL A 1 332 ? 24.722 -26.131 -24.018 1.00 94.81 332 VAL A N 1
ATOM 2657 C CA . VAL A 1 332 ? 24.471 -25.851 -22.593 1.00 94.81 332 VAL A CA 1
ATOM 2658 C C . VAL A 1 332 ? 25.804 -25.795 -21.855 1.00 94.81 332 VAL A C 1
ATOM 2660 O O . VAL A 1 332 ? 26.630 -26.686 -22.041 1.00 94.81 332 VAL A O 1
ATOM 2663 N N . ASN A 1 333 ? 25.997 -24.781 -21.003 1.00 95.38 333 ASN A N 1
ATOM 2664 C CA . ASN A 1 333 ? 27.246 -24.514 -20.270 1.00 95.38 333 ASN A CA 1
ATOM 2665 C C . ASN A 1 333 ? 28.487 -24.547 -21.178 1.00 95.38 333 ASN A C 1
ATOM 2667 O O . ASN A 1 333 ? 29.435 -25.293 -20.932 1.00 95.38 333 ASN A O 1
ATOM 2671 N N . CYS A 1 334 ? 28.451 -23.766 -22.253 1.00 93.81 334 CYS A N 1
ATOM 2672 C CA . CYS A 1 334 ? 29.417 -23.836 -23.341 1.00 93.81 334 CYS A CA 1
ATOM 2673 C C . CYS A 1 334 ? 29.807 -22.438 -23.834 1.00 93.81 334 CYS A C 1
ATOM 2675 O O . CYS A 1 334 ? 29.164 -21.444 -23.488 1.00 93.81 334 CYS A O 1
ATOM 2677 N N . THR A 1 335 ? 30.868 -22.338 -24.630 1.00 95.12 335 THR A N 1
ATOM 2678 C CA . THR A 1 335 ? 31.274 -21.071 -25.240 1.00 95.12 335 THR A CA 1
ATOM 2679 C C . THR A 1 335 ? 30.639 -20.858 -26.611 1.00 95.12 335 THR A C 1
ATOM 2681 O O . THR A 1 335 ? 30.604 -21.763 -27.442 1.00 95.12 335 THR A O 1
ATOM 2684 N N . ALA A 1 336 ? 30.184 -19.637 -26.881 1.00 93.50 336 ALA A N 1
ATOM 2685 C CA . ALA A 1 336 ? 29.776 -19.202 -28.214 1.00 93.50 336 ALA A CA 1
ATOM 2686 C C . ALA A 1 336 ? 30.562 -17.953 -28.612 1.00 93.50 336 ALA A C 1
ATOM 2688 O O . ALA A 1 336 ? 30.924 -17.139 -27.758 1.00 93.50 336 ALA A O 1
ATOM 2689 N N . ARG A 1 337 ? 30.863 -17.812 -29.905 1.00 91.75 337 ARG A N 1
ATOM 2690 C CA . ARG A 1 337 ? 31.523 -16.611 -30.415 1.00 91.75 337 ARG A CA 1
ATOM 2691 C C . ARG A 1 337 ? 30.530 -15.452 -30.323 1.00 91.75 337 ARG A C 1
ATOM 2693 O O . ARG A 1 337 ? 29.397 -15.571 -30.774 1.00 91.75 337 ARG A O 1
ATOM 2700 N N . THR A 1 338 ? 30.942 -14.359 -29.695 1.00 93.06 338 THR A N 1
ATOM 2701 C CA . THR A 1 338 ? 30.101 -13.180 -29.463 1.00 93.06 338 THR A CA 1
ATOM 2702 C C . THR A 1 338 ? 30.804 -11.965 -30.027 1.00 93.06 338 THR A C 1
ATOM 2704 O O . THR A 1 338 ? 31.950 -11.697 -29.657 1.00 93.06 338 THR A O 1
ATOM 2707 N N . TRP A 1 339 ? 30.109 -11.229 -30.885 1.00 92.50 339 TRP A N 1
ATOM 2708 C CA . TRP A 1 339 ? 30.558 -9.985 -31.493 1.00 92.50 339 TRP A CA 1
ATOM 2709 C C . TRP A 1 339 ? 29.912 -8.826 -30.753 1.00 92.50 339 TRP A C 1
ATOM 2711 O O . TRP A 1 339 ? 28.696 -8.827 -30.565 1.00 92.50 339 TRP A O 1
ATOM 2721 N N . TYR A 1 340 ? 30.718 -7.872 -30.287 1.00 92.56 340 TYR A N 1
ATOM 2722 C CA . TYR A 1 340 ? 30.221 -6.696 -29.573 1.00 92.56 340 TYR A CA 1
ATOM 2723 C C . TYR A 1 340 ? 31.327 -5.650 -29.417 1.00 92.56 340 TYR A C 1
ATOM 2725 O O . TYR A 1 340 ? 32.202 -5.806 -28.567 1.00 92.56 340 TYR A O 1
ATOM 2733 N N . LYS A 1 341 ? 31.317 -4.593 -30.234 1.00 90.19 341 LYS A N 1
ATOM 2734 C CA . LYS A 1 341 ? 32.267 -3.475 -30.140 1.00 90.19 341 LYS A CA 1
ATOM 2735 C C . LYS A 1 341 ? 31.735 -2.245 -30.883 1.00 90.19 341 LYS A C 1
ATOM 2737 O O . LYS A 1 341 ? 31.499 -2.304 -32.085 1.00 90.19 341 LYS A O 1
ATOM 2742 N N . LYS A 1 342 ? 31.580 -1.123 -30.178 1.00 86.38 342 LYS A N 1
ATOM 2743 C CA . LYS A 1 342 ? 31.105 0.160 -30.726 1.00 86.38 342 LYS A CA 1
ATOM 2744 C C . LYS A 1 342 ? 31.905 0.594 -31.955 1.00 86.38 342 LYS A C 1
ATOM 2746 O O . LYS A 1 342 ? 33.127 0.455 -31.970 1.00 86.38 342 LYS A O 1
ATOM 2751 N N . GLY A 1 343 ? 31.211 1.135 -32.955 1.00 84.81 343 GLY A N 1
ATOM 2752 C CA . GLY A 1 343 ? 31.784 1.547 -34.236 1.00 84.81 343 GLY A CA 1
ATOM 2753 C C . GLY A 1 343 ? 32.153 0.394 -35.178 1.00 84.81 343 GLY A C 1
ATOM 2754 O O . GLY A 1 343 ? 32.413 0.653 -36.348 1.00 84.81 343 GLY A O 1
ATOM 2755 N N . ASP A 1 344 ? 32.154 -0.860 -34.704 1.00 88.38 344 ASP A N 1
ATOM 2756 C CA . ASP A 1 344 ? 32.338 -2.051 -35.539 1.00 88.38 344 ASP A CA 1
ATOM 2757 C C . ASP A 1 344 ? 31.041 -2.875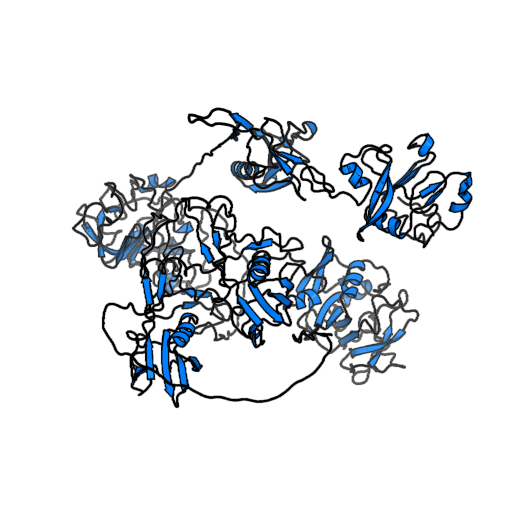 -35.636 1.00 88.38 344 ASP A C 1
ATOM 2759 O O . ASP A 1 344 ? 30.533 -3.081 -36.733 1.00 88.38 344 ASP A O 1
ATOM 2763 N N . TYR A 1 345 ? 30.509 -3.357 -34.501 1.00 88.44 345 TYR A N 1
ATOM 2764 C CA . TYR A 1 345 ? 29.395 -4.312 -34.445 1.00 88.44 345 TYR A CA 1
ATOM 2765 C C . TYR A 1 345 ? 28.560 -4.213 -33.144 1.00 88.44 345 TYR A C 1
ATOM 2767 O O . TYR A 1 345 ? 29.140 -4.232 -32.050 1.00 88.44 345 TYR A O 1
ATOM 2775 N N . PRO A 1 346 ? 27.210 -4.209 -33.217 1.00 90.12 346 PRO A N 1
ATOM 2776 C CA . PRO A 1 346 ? 26.332 -4.378 -32.053 1.00 90.12 346 PRO A CA 1
ATOM 2777 C C . PRO A 1 346 ? 26.405 -5.817 -31.508 1.00 90.12 346 PRO A C 1
ATOM 2779 O O . PRO A 1 346 ? 27.030 -6.688 -32.118 1.00 90.12 346 PRO A O 1
ATOM 2782 N N . LEU A 1 347 ? 25.764 -6.084 -30.364 1.00 92.56 347 LEU A N 1
ATOM 2783 C CA . LEU A 1 347 ? 25.771 -7.410 -29.731 1.00 92.56 347 LEU A CA 1
ATOM 2784 C C . LEU A 1 347 ? 25.092 -8.443 -30.641 1.00 92.56 347 LEU A C 1
ATOM 2786 O O . LEU A 1 347 ? 23.900 -8.326 -30.896 1.00 92.56 347 LEU A O 1
ATOM 2790 N N . HIS A 1 348 ? 25.821 -9.460 -31.102 1.00 93.75 348 HIS A N 1
ATOM 2791 C CA . HIS A 1 348 ? 25.245 -10.585 -31.848 1.00 93.75 348 HIS A CA 1
ATOM 2792 C C . HIS A 1 348 ? 26.122 -11.850 -31.776 1.00 93.75 348 HIS A C 1
ATOM 2794 O O . HIS A 1 348 ? 27.255 -11.834 -31.280 1.00 93.75 348 HIS A O 1
ATOM 2800 N N . ILE A 1 349 ? 25.575 -12.960 -32.274 1.00 93.50 349 ILE A N 1
ATOM 2801 C CA . ILE A 1 349 ? 26.291 -14.208 -32.566 1.00 93.50 349 ILE A CA 1
ATOM 2802 C C . ILE A 1 349 ? 26.157 -14.470 -34.066 1.00 93.50 349 ILE A C 1
ATOM 2804 O O . ILE A 1 349 ? 25.048 -14.713 -34.528 1.00 93.50 349 ILE A O 1
ATOM 2808 N N . ASP A 1 350 ? 27.257 -14.462 -34.815 1.00 90.38 350 ASP A N 1
ATOM 2809 C CA . ASP A 1 350 ? 27.299 -15.045 -36.158 1.00 90.38 350 ASP A CA 1
ATOM 2810 C C . ASP A 1 350 ? 27.453 -16.575 -36.022 1.00 90.38 350 ASP A C 1
ATOM 2812 O O . ASP A 1 350 ? 28.410 -17.087 -35.431 1.00 90.38 350 ASP A O 1
ATOM 2816 N N . SER A 1 351 ? 26.467 -17.318 -36.530 1.00 89.94 351 SER A N 1
ATOM 2817 C CA . SER A 1 351 ? 26.418 -18.788 -36.455 1.00 89.94 351 SER A CA 1
ATOM 2818 C C . SER A 1 351 ? 27.080 -19.502 -37.646 1.00 89.94 351 SER A C 1
ATOM 2820 O O . SER A 1 351 ? 27.143 -20.737 -37.683 1.00 89.94 351 SER A O 1
ATOM 2822 N N . HIS A 1 352 ? 27.603 -18.743 -38.608 1.00 86.38 352 HIS A N 1
ATOM 2823 C CA . HIS A 1 352 ? 28.400 -19.223 -39.731 1.00 86.38 352 HIS A CA 1
ATOM 2824 C C . HIS A 1 352 ? 29.888 -19.363 -39.355 1.00 86.38 352 HIS A C 1
ATOM 2826 O O . HIS A 1 352 ? 30.522 -20.358 -39.711 1.00 86.38 352 HIS A O 1
ATOM 2832 N N . TYR A 1 353 ? 30.458 -18.422 -38.593 1.00 79.88 353 TYR A N 1
ATOM 2833 C CA . TYR A 1 353 ? 31.883 -18.425 -38.217 1.00 79.88 353 TYR A CA 1
ATOM 2834 C C . TYR A 1 353 ? 32.195 -19.228 -36.937 1.00 79.88 353 TYR A C 1
ATOM 2836 O O . TYR A 1 353 ? 32.512 -18.680 -35.882 1.00 79.88 353 TYR A O 1
ATOM 2844 N N . GLN A 1 354 ? 32.194 -20.555 -37.081 1.00 68.31 354 GLN A N 1
ATOM 2845 C CA . GLN A 1 354 ? 32.212 -21.564 -36.002 1.00 68.31 354 GLN A CA 1
ATOM 2846 C C . GLN A 1 354 ? 33.567 -21.836 -35.319 1.00 68.31 354 GLN A C 1
ATOM 2848 O O . GLN A 1 354 ? 33.651 -22.666 -34.418 1.00 68.31 354 GLN A O 1
ATOM 2853 N N . TYR A 1 355 ? 34.656 -21.194 -35.747 1.00 69.81 355 TYR A N 1
ATOM 2854 C CA . TYR A 1 355 ? 35.995 -21.548 -35.264 1.00 69.81 355 TYR A CA 1
ATOM 2855 C C . TYR A 1 355 ? 36.194 -21.241 -33.762 1.00 69.81 355 TYR A C 1
ATOM 2857 O O . TYR A 1 355 ? 35.719 -20.233 -33.242 1.00 69.81 355 TYR A O 1
ATOM 2865 N N . ASP A 1 356 ? 36.963 -22.096 -33.084 1.00 82.12 356 ASP A N 1
ATOM 2866 C CA . ASP A 1 356 ? 37.525 -21.918 -31.732 1.00 82.12 356 ASP A CA 1
ATOM 2867 C C . ASP A 1 356 ? 36.561 -21.887 -30.521 1.00 82.12 356 ASP A C 1
ATOM 2869 O O . ASP A 1 356 ? 37.051 -21.819 -29.394 1.00 82.12 356 ASP A O 1
ATOM 2873 N N . CYS A 1 357 ? 35.237 -21.971 -30.703 1.00 90.31 357 CYS A N 1
ATOM 2874 C CA . CYS A 1 357 ? 34.257 -22.035 -29.602 1.00 90.31 357 CYS A CA 1
ATOM 2875 C C . CYS A 1 357 ? 33.442 -23.350 -29.624 1.00 90.31 357 CYS A C 1
ATOM 2877 O O . CYS A 1 357 ? 33.406 -24.050 -30.632 1.00 90.31 357 CYS A O 1
ATOM 2879 N N . ASP A 1 358 ? 32.764 -23.691 -28.522 1.00 92.88 358 ASP A N 1
ATOM 2880 C CA . ASP A 1 358 ? 32.007 -24.955 -28.393 1.00 92.88 358 ASP A CA 1
ATOM 2881 C C . ASP A 1 358 ? 30.695 -24.984 -29.205 1.00 92.88 358 ASP A C 1
ATOM 2883 O O . ASP A 1 358 ? 30.204 -26.056 -29.588 1.00 92.88 358 ASP A O 1
ATOM 2887 N N . PHE A 1 359 ? 30.084 -23.812 -29.410 1.00 92.31 359 PHE A N 1
ATOM 2888 C CA . PHE A 1 359 ? 28.832 -23.657 -30.140 1.00 92.31 359 PHE A CA 1
ATOM 2889 C C . PHE A 1 359 ? 29.046 -23.635 -31.659 1.00 92.31 359 PHE A C 1
ATOM 2891 O O . PHE A 1 359 ? 29.621 -22.705 -32.214 1.00 92.31 359 PHE A O 1
ATOM 2898 N N . ASP A 1 360 ? 28.498 -24.654 -32.316 1.00 81.62 360 ASP A N 1
ATOM 2899 C CA . ASP A 1 360 ? 28.775 -25.010 -33.713 1.00 81.62 360 ASP A CA 1
ATOM 2900 C C . ASP A 1 360 ? 27.660 -24.587 -34.699 1.00 81.62 360 ASP A C 1
ATOM 2902 O O . ASP A 1 360 ? 27.834 -24.663 -35.907 1.00 81.62 360 ASP A O 1
ATOM 2906 N N . GLY A 1 361 ? 26.488 -24.143 -34.221 1.00 82.19 361 GLY A N 1
ATOM 2907 C CA . GLY A 1 361 ? 25.431 -23.498 -35.032 1.00 82.19 361 GLY A CA 1
ATOM 2908 C C . GLY A 1 361 ? 24.800 -24.275 -36.210 1.00 82.19 361 GLY A C 1
ATOM 2909 O O . GLY A 1 361 ? 23.770 -23.840 -36.719 1.00 82.19 361 GLY A O 1
ATOM 2910 N N . SER A 1 362 ? 25.372 -25.401 -36.642 1.00 81.19 362 SER A N 1
ATOM 2911 C CA . SER A 1 362 ? 25.095 -26.059 -37.931 1.00 81.19 362 SER A CA 1
ATOM 2912 C C . SER A 1 362 ? 24.953 -27.585 -37.830 1.00 81.19 362 SER A C 1
ATOM 2914 O O . SER A 1 362 ? 25.032 -28.286 -38.837 1.00 81.19 362 SER A O 1
ATOM 2916 N N . ARG A 1 363 ? 24.734 -28.119 -36.621 1.00 74.19 363 ARG A N 1
ATOM 2917 C CA . ARG A 1 363 ? 24.624 -29.565 -36.350 1.00 74.19 363 ARG A CA 1
ATOM 2918 C C . ARG A 1 363 ? 23.365 -30.205 -36.938 1.00 74.19 363 ARG A C 1
ATOM 2920 O O . ARG A 1 363 ? 23.391 -31.387 -37.269 1.00 74.19 363 ARG A O 1
ATOM 2927 N N . THR A 1 364 ? 22.267 -29.455 -37.020 1.00 71.44 364 THR A N 1
ATOM 2928 C CA . THR A 1 364 ? 20.970 -29.923 -37.545 1.00 71.44 364 THR A CA 1
ATOM 2929 C C . THR A 1 364 ? 20.571 -29.211 -38.834 1.00 71.44 364 THR A C 1
ATOM 2931 O O . THR A 1 364 ? 20.084 -29.850 -39.761 1.00 71.44 364 THR A O 1
ATOM 2934 N N . ASP A 1 365 ? 20.805 -27.901 -38.894 1.00 74.25 365 ASP A N 1
ATOM 2935 C CA . ASP A 1 365 ? 20.500 -27.023 -40.020 1.00 74.25 365 ASP A CA 1
ATOM 2936 C C . ASP A 1 365 ? 21.655 -26.030 -40.200 1.00 74.25 365 ASP A C 1
ATOM 2938 O O . ASP A 1 365 ? 21.941 -25.241 -39.296 1.00 74.25 365 ASP A O 1
ATOM 2942 N N . THR A 1 366 ? 22.319 -26.068 -41.358 1.00 80.31 366 THR A N 1
ATOM 2943 C CA . THR A 1 366 ? 23.484 -25.222 -41.665 1.00 80.31 366 THR A CA 1
ATOM 2944 C C . THR A 1 366 ? 23.123 -23.739 -41.699 1.00 80.31 366 THR A C 1
ATOM 2946 O O . THR A 1 366 ? 22.144 -23.362 -42.347 1.00 80.31 366 THR A O 1
ATOM 2949 N N . ALA A 1 367 ? 23.950 -22.904 -41.065 1.00 85.56 367 ALA A N 1
ATOM 2950 C CA . ALA A 1 367 ? 23.850 -21.446 -41.147 1.00 85.56 367 ALA A CA 1
ATOM 2951 C C . ALA A 1 367 ? 23.961 -20.934 -42.597 1.00 85.56 367 ALA A C 1
ATOM 2953 O O . ALA A 1 367 ? 24.735 -21.481 -43.393 1.00 85.56 367 ALA A O 1
ATOM 2954 N N . VAL A 1 368 ? 23.248 -19.853 -42.934 1.00 89.56 368 VAL A N 1
ATOM 2955 C CA . VAL A 1 368 ? 23.529 -19.111 -44.180 1.00 89.56 368 VAL A CA 1
ATOM 2956 C C . VAL A 1 368 ? 24.861 -18.352 -44.064 1.00 89.56 368 VAL A C 1
ATOM 2958 O O . VAL A 1 368 ? 25.449 -18.263 -42.988 1.00 89.56 368 VAL A O 1
ATOM 2961 N N . TYR A 1 369 ? 25.405 -17.862 -45.181 1.00 88.75 369 TYR A N 1
ATOM 2962 C CA . TYR A 1 369 ? 26.705 -17.182 -45.179 1.00 88.75 369 TYR A CA 1
ATOM 2963 C C . TYR A 1 369 ? 26.633 -15.847 -44.418 1.00 88.75 369 TYR A C 1
ATOM 2965 O O . TYR A 1 369 ? 25.898 -14.951 -44.831 1.00 88.75 369 TYR A O 1
ATOM 2973 N N . GLY A 1 370 ? 27.407 -15.726 -43.334 1.00 86.06 370 GLY A N 1
ATOM 2974 C CA . GLY A 1 370 ? 27.393 -14.561 -42.438 1.00 86.06 370 GLY A CA 1
ATOM 2975 C C . GLY A 1 370 ? 26.082 -14.406 -41.659 1.00 86.06 370 GLY A C 1
ATOM 2976 O O . GLY A 1 370 ? 25.534 -13.308 -41.603 1.00 86.06 370 GLY A O 1
ATOM 2977 N N . GLU A 1 371 ? 25.500 -15.513 -41.181 1.00 91.25 371 GLU A N 1
ATOM 2978 C CA . GLU A 1 371 ? 24.216 -15.487 -40.474 1.00 91.25 371 GLU A CA 1
ATOM 2979 C C . GLU A 1 371 ? 24.342 -14.958 -39.041 1.00 91.25 371 GLU A C 1
ATOM 2981 O O . GLU A 1 371 ? 24.627 -15.714 -38.105 1.00 91.25 371 GLU A O 1
ATOM 2986 N N . ASP A 1 372 ? 24.027 -13.676 -38.887 1.00 91.75 372 ASP A N 1
ATOM 2987 C CA . ASP A 1 372 ? 23.935 -12.978 -37.609 1.00 91.75 372 ASP A CA 1
ATOM 2988 C C . ASP A 1 372 ? 22.624 -13.273 -36.856 1.00 91.75 372 ASP A C 1
ATOM 2990 O O . ASP A 1 372 ? 21.519 -13.259 -37.411 1.00 91.75 372 ASP A O 1
ATOM 2994 N N . ASN A 1 373 ? 22.736 -13.496 -35.546 1.00 93.88 373 ASN A N 1
ATOM 2995 C CA . ASN A 1 373 ? 21.629 -13.817 -34.654 1.00 93.88 373 ASN A CA 1
ATOM 2996 C C . ASN A 1 373 ? 21.633 -12.904 -33.404 1.00 93.88 373 ASN A C 1
ATOM 2998 O O . ASN A 1 373 ? 22.679 -12.659 -32.801 1.00 93.88 373 ASN A O 1
ATOM 3002 N N . PHE A 1 374 ? 20.444 -12.455 -32.977 1.00 93.75 374 PHE A N 1
ATOM 3003 C CA . PHE A 1 374 ? 20.183 -11.633 -31.775 1.00 93.75 374 PHE A CA 1
ATOM 3004 C C . PHE A 1 374 ? 20.782 -10.214 -31.735 1.00 93.75 374 PHE A C 1
ATOM 3006 O O . PHE A 1 374 ? 21.145 -9.748 -30.659 1.00 93.75 374 PHE A O 1
ATOM 3013 N N . GLY A 1 375 ? 20.821 -9.499 -32.863 1.00 84.62 375 GLY A N 1
ATOM 3014 C CA . GLY A 1 375 ? 21.081 -8.051 -32.845 1.00 84.62 375 GLY A CA 1
ATOM 3015 C C . GLY A 1 375 ? 21.339 -7.447 -34.221 1.00 84.62 375 GLY A C 1
ATOM 3016 O O . GLY A 1 375 ? 20.677 -6.489 -34.618 1.00 84.62 375 GLY A O 1
ATOM 3017 N N . LEU A 1 376 ? 22.253 -8.048 -34.983 1.00 90.56 376 LEU A N 1
ATOM 3018 C CA . LEU A 1 376 ? 22.612 -7.639 -36.344 1.00 90.56 376 LEU A CA 1
ATOM 3019 C C . LEU A 1 376 ? 21.876 -8.502 -37.379 1.00 90.56 376 LEU A C 1
ATOM 3021 O O . LEU A 1 376 ? 21.731 -9.693 -37.150 1.00 90.56 376 LEU A O 1
ATOM 3025 N N . TYR A 1 377 ? 21.367 -7.914 -38.473 1.00 92.44 377 TYR A N 1
ATOM 3026 C CA . TYR A 1 377 ? 20.500 -8.594 -39.454 1.00 92.44 377 TYR A CA 1
ATOM 3027 C C . TYR A 1 377 ? 20.645 -8.005 -40.871 1.00 92.44 377 TYR A C 1
ATOM 3029 O O . TYR A 1 377 ? 19.747 -7.312 -41.372 1.00 92.44 377 TYR A O 1
ATOM 3037 N N . TYR A 1 378 ? 21.755 -8.281 -41.557 1.00 89.31 378 TYR A N 1
ATOM 3038 C CA . TYR A 1 378 ? 21.929 -7.854 -42.950 1.00 89.31 378 TYR A CA 1
ATOM 3039 C C . TYR A 1 378 ? 20.948 -8.548 -43.908 1.00 89.31 378 TYR A C 1
ATOM 3041 O O . TYR A 1 378 ? 20.745 -9.757 -43.849 1.00 89.31 378 TYR A O 1
ATOM 3049 N N . ASN A 1 379 ? 20.371 -7.795 -44.855 1.00 85.75 379 ASN A N 1
ATOM 3050 C CA . ASN A 1 379 ? 19.408 -8.325 -45.840 1.00 85.75 379 ASN A CA 1
ATOM 3051 C C . ASN A 1 379 ? 19.963 -9.483 -46.691 1.00 85.75 379 ASN A C 1
ATOM 3053 O O . ASN A 1 379 ? 19.195 -10.310 -47.169 1.00 85.75 379 ASN A O 1
ATOM 3057 N N . SER A 1 380 ? 21.282 -9.540 -46.887 1.00 84.50 380 SER A N 1
ATOM 3058 C CA . SER A 1 380 ? 21.982 -10.614 -47.603 1.00 84.50 380 SER A CA 1
ATOM 3059 C C . SER A 1 380 ? 22.102 -11.923 -46.819 1.00 84.50 380 SER A C 1
ATOM 3061 O O . SER A 1 380 ? 22.419 -12.945 -47.421 1.00 84.50 380 SER A O 1
ATOM 3063 N N . SER A 1 381 ? 21.892 -11.878 -45.501 1.00 84.31 381 SER A N 1
ATOM 3064 C CA . SER A 1 381 ? 22.332 -12.916 -44.561 1.00 84.31 381 SER A CA 1
ATOM 3065 C C . SER A 1 381 ? 21.247 -13.334 -43.557 1.00 84.31 381 SER A C 1
ATOM 3067 O O . SER A 1 381 ? 21.517 -14.072 -42.615 1.00 84.31 381 SER A O 1
ATOM 3069 N N . ILE A 1 382 ? 20.006 -12.879 -43.754 1.00 91.00 382 ILE A N 1
ATOM 3070 C CA . ILE A 1 382 ? 18.845 -13.301 -42.961 1.00 91.00 382 ILE A CA 1
ATOM 3071 C C . ILE A 1 382 ? 18.476 -14.752 -43.278 1.00 91.00 382 ILE A C 1
ATOM 3073 O O . ILE A 1 382 ? 18.353 -15.139 -44.442 1.00 91.00 382 ILE A O 1
ATOM 3077 N N . ASN A 1 383 ? 18.193 -15.528 -42.232 1.00 92.25 383 ASN A N 1
ATOM 3078 C CA . ASN A 1 383 ? 17.637 -16.869 -42.348 1.00 92.25 383 ASN A CA 1
ATOM 3079 C C . ASN A 1 383 ? 16.179 -16.898 -41.853 1.00 92.25 383 ASN A C 1
ATOM 3081 O O . ASN A 1 383 ? 15.934 -16.676 -40.667 1.00 92.25 383 ASN A O 1
ATOM 3085 N N . PRO A 1 384 ? 15.189 -17.229 -42.700 1.00 91.75 384 PRO A N 1
ATOM 3086 C CA . PRO A 1 384 ? 13.791 -17.297 -42.274 1.00 91.75 384 PRO A CA 1
ATOM 3087 C C . PRO A 1 384 ? 13.495 -18.464 -41.313 1.00 91.75 384 PRO A C 1
ATOM 3089 O O . PRO A 1 384 ? 12.399 -18.526 -40.762 1.00 91.75 384 PRO A O 1
ATOM 3092 N N . LYS A 1 385 ? 14.443 -19.392 -41.091 1.00 91.81 385 LYS A N 1
ATOM 3093 C CA . LYS A 1 385 ? 14.343 -20.421 -40.040 1.00 91.81 385 LYS A CA 1
ATOM 3094 C C . LYS A 1 385 ? 14.632 -19.882 -38.634 1.00 91.81 385 LYS A C 1
ATOM 3096 O O . LYS A 1 385 ? 14.252 -20.535 -37.668 1.00 91.81 385 LYS A O 1
ATOM 3101 N N . PHE A 1 386 ? 15.305 -18.737 -38.513 1.00 94.56 386 PHE A N 1
ATOM 3102 C CA . PHE A 1 386 ? 15.577 -18.081 -37.235 1.00 94.56 386 PHE A CA 1
ATOM 3103 C C . PHE A 1 386 ? 14.387 -17.180 -36.863 1.00 94.56 386 PHE A C 1
ATOM 3105 O O . PHE A 1 386 ? 14.022 -16.274 -37.613 1.00 94.56 386 PHE A O 1
ATOM 3112 N N . ARG A 1 387 ? 13.742 -17.428 -35.716 1.00 95.62 387 ARG A N 1
ATOM 3113 C CA . ARG A 1 387 ? 12.442 -16.831 -35.344 1.00 95.62 387 ARG A CA 1
ATOM 3114 C C . ARG A 1 387 ? 12.449 -15.310 -35.216 1.00 95.62 387 ARG A C 1
ATOM 3116 O O . ARG A 1 387 ? 11.400 -14.707 -35.400 1.00 95.62 387 ARG A O 1
ATOM 3123 N N . CYS A 1 388 ? 13.581 -14.682 -34.899 1.00 95.50 388 CYS A N 1
ATOM 3124 C CA . CYS A 1 388 ? 13.684 -13.216 -34.859 1.00 95.50 388 CYS A CA 1
ATOM 3125 C C . CYS A 1 388 ? 13.646 -12.586 -36.264 1.00 95.50 388 CYS A C 1
ATOM 3127 O O . CYS A 1 388 ? 13.475 -11.377 -36.383 1.00 95.50 388 CYS A O 1
ATOM 3129 N N . THR A 1 389 ? 13.837 -13.387 -37.318 1.00 95.50 389 THR A N 1
ATOM 3130 C CA . THR A 1 389 ? 13.981 -12.931 -38.705 1.00 95.50 389 THR A CA 1
ATOM 3131 C C . THR A 1 389 ? 13.078 -13.694 -39.684 1.00 95.50 389 THR A C 1
ATOM 3133 O O . THR A 1 389 ? 13.360 -13.716 -40.882 1.00 95.50 389 THR A O 1
ATOM 3136 N N . SER A 1 390 ? 12.001 -14.339 -39.212 1.00 94.56 390 SER A N 1
ATOM 3137 C CA . SER A 1 390 ? 11.082 -15.093 -40.085 1.00 94.56 390 SER A CA 1
ATOM 3138 C C . SER A 1 390 ? 10.010 -14.222 -40.768 1.00 94.56 390 SER A C 1
ATOM 3140 O O . SER A 1 390 ? 9.378 -14.664 -41.727 1.00 94.56 390 SER A O 1
ATOM 3142 N N . SER A 1 391 ? 9.839 -12.974 -40.318 1.00 95.12 391 SER A N 1
ATOM 3143 C CA . SER A 1 391 ? 8.905 -11.964 -40.827 1.00 95.12 391 SER A CA 1
ATOM 3144 C C . SER A 1 391 ? 9.329 -10.553 -40.388 1.00 95.12 391 SER A C 1
ATOM 3146 O O . SER A 1 391 ? 9.944 -10.383 -39.339 1.00 95.12 391 SER A O 1
ATOM 3148 N N . GLU A 1 392 ? 8.938 -9.517 -41.136 1.00 94.69 392 GLU A N 1
ATOM 3149 C CA . GLU A 1 392 ? 9.236 -8.098 -40.840 1.00 94.69 392 GLU A CA 1
ATOM 3150 C C . GLU A 1 392 ? 8.671 -7.593 -39.495 1.00 94.69 392 GLU A C 1
ATOM 3152 O O . GLU A 1 392 ? 9.167 -6.618 -38.921 1.00 94.69 392 GLU A O 1
ATOM 3157 N N . ASN A 1 393 ? 7.635 -8.263 -38.982 1.00 94.56 393 ASN A N 1
ATOM 3158 C CA . ASN A 1 393 ? 7.004 -7.958 -37.693 1.00 94.56 393 ASN A CA 1
ATOM 3159 C C . ASN A 1 393 ? 7.593 -8.760 -36.522 1.00 94.56 393 ASN A C 1
ATOM 3161 O O . ASN A 1 393 ? 7.224 -8.500 -35.373 1.00 94.56 393 ASN A O 1
ATOM 3165 N N . ASP A 1 394 ? 8.462 -9.738 -36.796 1.00 96.12 394 ASP A N 1
ATOM 3166 C CA . ASP A 1 394 ? 9.078 -10.562 -35.761 1.00 96.12 394 ASP A CA 1
ATOM 3167 C C . ASP A 1 394 ? 10.070 -9.741 -34.956 1.00 96.12 394 ASP A C 1
ATOM 3169 O O . ASP A 1 394 ? 10.726 -8.841 -35.477 1.00 96.12 394 ASP A O 1
ATOM 3173 N N . THR A 1 395 ? 10.161 -10.046 -33.667 1.00 96.25 395 THR A N 1
ATOM 3174 C CA . THR A 1 395 ? 10.845 -9.199 -32.697 1.00 96.25 395 THR A CA 1
ATOM 3175 C C . THR A 1 395 ? 12.014 -9.913 -32.030 1.00 96.25 395 THR A C 1
ATOM 3177 O O . THR A 1 395 ? 11.949 -11.108 -31.740 1.00 96.25 395 THR A O 1
ATOM 3180 N N . THR A 1 396 ? 13.070 -9.154 -31.750 1.00 97.12 396 THR A N 1
ATOM 3181 C CA . THR A 1 396 ? 14.198 -9.539 -30.894 1.00 97.12 396 THR A CA 1
ATOM 3182 C C . THR A 1 396 ? 14.056 -8.796 -29.572 1.00 97.12 396 THR A C 1
ATOM 3184 O O . THR A 1 396 ? 13.773 -7.600 -29.588 1.00 97.12 396 THR A O 1
ATOM 3187 N N . GLN A 1 397 ? 14.245 -9.470 -28.436 1.00 96.69 397 GLN A N 1
ATOM 3188 C CA . GLN A 1 397 ? 14.336 -8.822 -27.123 1.00 96.69 397 GLN A CA 1
ATOM 3189 C C . GLN A 1 397 ? 15.634 -9.180 -26.416 1.00 96.69 397 GLN A C 1
ATOM 3191 O O . GLN A 1 397 ? 16.008 -10.355 -26.384 1.00 96.69 397 GLN A O 1
ATOM 3196 N N . ILE A 1 398 ? 16.214 -8.200 -25.722 1.00 96.81 398 ILE A N 1
ATOM 3197 C CA . ILE A 1 398 ? 17.239 -8.419 -24.701 1.00 96.81 398 ILE A CA 1
ATOM 3198 C C . ILE A 1 398 ? 16.647 -8.109 -23.321 1.00 96.81 398 ILE A C 1
ATOM 3200 O O . ILE A 1 398 ? 15.962 -7.102 -23.106 1.00 96.81 398 ILE A O 1
ATOM 3204 N N . TRP A 1 399 ? 16.927 -8.991 -22.365 1.00 97.31 399 TRP A N 1
ATOM 3205 C CA . TRP A 1 399 ? 16.449 -8.908 -20.989 1.00 97.31 399 TRP A CA 1
ATOM 3206 C C . TRP A 1 399 ? 17.610 -9.020 -20.007 1.00 97.31 399 TRP A C 1
ATOM 3208 O O . TRP A 1 399 ? 18.548 -9.783 -20.238 1.00 97.31 399 TRP A O 1
ATOM 3218 N N . ILE A 1 400 ? 17.481 -8.378 -18.846 1.00 97.44 400 ILE A N 1
ATOM 3219 C CA . ILE A 1 400 ? 18.329 -8.645 -17.674 1.00 97.44 400 ILE A CA 1
ATOM 3220 C C . ILE A 1 400 ? 17.478 -9.035 -16.482 1.00 97.44 400 ILE A C 1
ATOM 3222 O O . ILE A 1 400 ? 16.364 -8.554 -16.312 1.00 97.44 400 ILE A O 1
ATOM 3226 N N . GLY A 1 401 ? 17.975 -9.929 -15.647 1.00 95.00 401 GLY A N 1
ATOM 3227 C CA . GLY A 1 401 ? 17.188 -10.494 -14.564 1.00 95.00 401 GLY A CA 1
ATOM 3228 C C . GLY A 1 401 ? 18.044 -11.248 -13.574 1.00 95.00 401 GLY A C 1
ATOM 3229 O O . GLY A 1 401 ? 19.268 -11.107 -13.529 1.00 95.00 401 GLY A O 1
ATOM 3230 N N . GLY A 1 402 ? 17.404 -12.073 -12.762 1.00 90.94 402 GLY A N 1
ATOM 3231 C CA . GLY A 1 402 ? 18.128 -12.885 -11.804 1.00 90.94 402 GLY A CA 1
ATOM 3232 C C . GLY A 1 402 ? 17.298 -14.008 -11.226 1.00 90.94 402 GLY A C 1
ATOM 3233 O O . GLY A 1 402 ? 16.068 -13.950 -11.188 1.00 90.94 402 GLY A O 1
ATOM 3234 N N . LYS A 1 403 ? 18.014 -15.029 -10.759 1.00 83.25 403 LYS A N 1
ATOM 3235 C CA . LYS A 1 403 ? 17.434 -16.137 -10.017 1.00 83.25 403 LYS A CA 1
ATOM 3236 C C . LYS A 1 403 ? 17.049 -15.669 -8.616 1.00 83.25 403 LYS A C 1
ATOM 3238 O O . LYS A 1 403 ? 17.871 -15.110 -7.891 1.00 83.25 403 LYS A O 1
ATOM 3243 N N . LEU A 1 404 ? 15.805 -15.921 -8.239 1.00 77.06 404 LEU A N 1
ATOM 3244 C CA . LEU A 1 404 ? 15.279 -15.687 -6.904 1.00 77.06 404 LEU A CA 1
ATOM 3245 C C . LEU A 1 404 ? 15.945 -16.677 -5.946 1.00 77.06 404 LEU A C 1
ATOM 3247 O O . LEU A 1 404 ? 15.942 -17.889 -6.184 1.00 77.06 404 LEU A O 1
ATOM 3251 N N . LEU A 1 405 ? 16.501 -16.176 -4.846 1.00 57.09 405 LEU A N 1
ATOM 3252 C CA . LEU A 1 405 ? 16.986 -17.038 -3.776 1.00 57.09 405 LEU A CA 1
ATOM 3253 C C . LEU A 1 405 ? 15.777 -17.681 -3.093 1.00 57.09 405 LEU A C 1
ATOM 3255 O O . LEU A 1 405 ? 15.008 -17.004 -2.415 1.00 57.09 405 LEU A O 1
ATOM 3259 N N . THR A 1 406 ? 15.609 -18.993 -3.261 1.00 40.44 406 THR A N 1
ATOM 3260 C CA . THR A 1 406 ? 14.591 -19.765 -2.543 1.00 40.44 406 THR A CA 1
ATOM 3261 C C . THR A 1 406 ? 14.925 -19.776 -1.055 1.00 40.44 406 THR A C 1
ATOM 3263 O O . THR A 1 406 ? 15.735 -20.583 -0.591 1.00 40.44 406 THR A O 1
ATOM 3266 N N . THR A 1 407 ? 14.303 -18.878 -0.296 1.00 33.47 407 THR A N 1
ATOM 3267 C CA . THR A 1 407 ? 14.418 -18.806 1.160 1.00 33.47 407 THR A CA 1
ATOM 3268 C C . THR A 1 407 ? 13.639 -19.942 1.818 1.00 33.47 407 THR A C 1
ATOM 3270 O O . THR A 1 407 ? 12.580 -19.756 2.415 1.00 33.47 407 THR A O 1
ATOM 3273 N N . SER A 1 408 ? 14.212 -21.150 1.797 1.00 26.42 408 SER A N 1
ATOM 3274 C CA . SER A 1 408 ? 13.957 -22.078 2.897 1.00 26.42 408 SER A CA 1
ATOM 3275 C C . SER A 1 408 ? 14.351 -21.371 4.190 1.00 26.42 408 SER A C 1
ATOM 3277 O O . SER A 1 408 ? 15.524 -21.060 4.396 1.00 26.42 408 SER A O 1
ATOM 3279 N N . PHE A 1 409 ? 13.378 -21.130 5.070 1.00 27.95 409 PHE A N 1
ATOM 3280 C CA . PHE A 1 409 ? 13.637 -20.675 6.431 1.00 27.95 409 PHE A CA 1
ATOM 3281 C C . PHE A 1 409 ? 14.411 -21.767 7.186 1.00 27.95 409 PHE A C 1
ATOM 3283 O O . PHE A 1 409 ? 13.845 -22.657 7.819 1.00 27.95 409 PHE A O 1
ATOM 3290 N N . HIS A 1 410 ? 15.735 -21.709 7.089 1.00 24.91 410 HIS A N 1
ATOM 3291 C CA . HIS A 1 410 ? 16.685 -22.372 7.971 1.00 24.91 410 HIS A CA 1
ATOM 3292 C C . HIS A 1 410 ? 17.554 -21.282 8.585 1.00 24.91 410 HIS A C 1
ATOM 3294 O O . HIS A 1 410 ? 18.554 -20.849 8.016 1.00 24.91 410 HIS A O 1
ATOM 3300 N N . VAL A 1 411 ? 17.131 -20.809 9.758 1.00 26.27 411 VAL A N 1
ATOM 3301 C CA . VAL A 1 411 ? 17.887 -19.834 10.543 1.00 26.27 411 VAL A CA 1
ATOM 3302 C C . VAL A 1 411 ? 19.127 -20.526 11.106 1.00 26.27 411 VAL A C 1
ATOM 3304 O O . VAL A 1 411 ? 19.083 -21.195 12.138 1.00 26.27 411 VAL A O 1
ATOM 3307 N N . LEU A 1 412 ? 20.249 -20.355 10.412 1.00 22.14 412 LEU A N 1
ATOM 3308 C CA . LEU A 1 412 ? 21.571 -20.790 10.850 1.00 22.14 412 LEU A CA 1
ATOM 3309 C C . LEU A 1 412 ? 22.116 -19.783 11.881 1.00 22.14 412 LEU A C 1
ATOM 3311 O O . LEU A 1 412 ? 22.968 -18.946 11.590 1.00 22.14 412 LEU A O 1
ATOM 3315 N N . MET A 1 413 ? 21.582 -19.846 13.104 1.00 24.59 413 MET A N 1
ATOM 3316 C CA . MET A 1 413 ? 22.093 -19.094 14.255 1.00 24.59 413 MET A CA 1
ATOM 3317 C C . MET A 1 413 ? 23.495 -19.598 14.624 1.00 24.59 413 MET A C 1
ATOM 3319 O O . MET A 1 413 ? 23.650 -20.603 15.318 1.00 24.59 413 MET A O 1
ATOM 3323 N N . ILE A 1 414 ? 24.533 -18.881 14.186 1.00 23.50 414 ILE A N 1
ATOM 3324 C CA . ILE A 1 414 ? 25.904 -19.082 14.670 1.00 23.50 414 ILE A CA 1
ATOM 3325 C C . ILE A 1 414 ? 26.006 -18.496 16.084 1.00 23.50 414 ILE A C 1
ATOM 3327 O O . ILE A 1 414 ? 26.379 -17.341 16.281 1.00 23.50 414 ILE A O 1
ATOM 3331 N N . SER A 1 415 ? 25.690 -19.305 17.092 1.00 24.44 415 SER A N 1
ATOM 3332 C CA . SER A 1 415 ? 25.931 -18.971 18.495 1.00 24.44 415 SER A CA 1
ATOM 3333 C C . SER A 1 415 ? 27.366 -19.332 18.899 1.00 24.44 415 SER A C 1
ATOM 3335 O O . SER A 1 415 ? 27.704 -20.510 19.020 1.00 24.44 415 SER A O 1
ATOM 3337 N N . ARG A 1 416 ? 28.212 -18.323 19.151 1.00 24.19 416 ARG A N 1
ATOM 3338 C CA . ARG A 1 416 ? 29.520 -18.487 19.814 1.00 24.19 416 ARG A CA 1
ATOM 3339 C C . ARG A 1 416 ? 29.424 -18.126 21.301 1.00 24.19 416 ARG A C 1
ATOM 3341 O O . ARG A 1 416 ? 29.602 -16.965 21.651 1.00 24.19 416 ARG A O 1
ATOM 3348 N N . VAL A 1 417 ? 29.243 -19.124 22.168 1.00 22.91 417 VAL A N 1
ATOM 3349 C CA . VAL A 1 417 ? 29.645 -19.077 23.592 1.00 22.91 417 VAL A CA 1
ATOM 3350 C C . VAL A 1 417 ? 30.228 -20.459 23.960 1.00 22.91 417 VAL A C 1
ATOM 3352 O O . VAL A 1 417 ? 29.693 -21.457 23.474 1.00 22.91 417 VAL A O 1
ATOM 3355 N N . PRO A 1 418 ? 31.335 -20.571 24.727 1.00 23.23 418 PRO A N 1
ATOM 3356 C CA . PRO A 1 418 ? 32.056 -21.842 24.876 1.00 23.23 418 PRO A CA 1
ATOM 3357 C C . PRO A 1 418 ? 31.391 -22.854 25.821 1.00 23.23 418 PRO A C 1
ATOM 3359 O O . PRO A 1 418 ? 30.741 -22.491 26.798 1.00 23.23 418 PRO A O 1
ATOM 3362 N N . MET A 1 419 ? 31.653 -24.139 25.570 1.00 21.22 419 MET A N 1
ATOM 3363 C CA . MET A 1 419 ? 31.331 -25.253 26.469 1.00 21.22 419 MET A CA 1
ATOM 3364 C C . MET A 1 419 ? 32.204 -25.249 27.734 1.00 21.22 419 MET A C 1
ATOM 3366 O O . MET A 1 419 ? 33.416 -25.062 27.635 1.00 21.22 419 MET A O 1
ATOM 3370 N N . ALA A 1 420 ? 31.635 -25.647 28.878 1.00 22.95 420 ALA A N 1
ATOM 3371 C CA . ALA A 1 420 ? 32.391 -26.290 29.957 1.00 22.95 420 ALA A CA 1
ATOM 3372 C C . ALA A 1 420 ? 31.517 -27.235 30.811 1.00 22.95 420 ALA A C 1
ATOM 3374 O O . ALA A 1 420 ? 30.434 -26.860 31.242 1.00 22.95 420 ALA A O 1
ATOM 3375 N N . ALA A 1 421 ? 32.064 -28.427 31.083 1.00 25.16 421 ALA A N 1
ATOM 3376 C CA . ALA A 1 421 ? 31.703 -29.401 32.128 1.00 25.16 421 ALA A CA 1
ATOM 3377 C C . ALA A 1 421 ? 30.279 -30.016 32.152 1.00 25.16 421 ALA A C 1
ATOM 3379 O O . ALA A 1 421 ? 29.297 -29.408 32.565 1.00 25.16 421 ALA A O 1
ATOM 3380 N N . ALA A 1 422 ? 30.214 -31.315 31.836 1.00 22.84 422 ALA A N 1
ATOM 3381 C CA . ALA A 1 422 ? 29.067 -32.183 32.105 1.00 22.84 422 ALA A CA 1
ATOM 3382 C C . ALA A 1 422 ? 29.155 -32.842 33.498 1.00 22.84 422 ALA A C 1
ATOM 3384 O O . ALA A 1 422 ? 30.249 -33.105 33.996 1.00 22.84 422 ALA A O 1
ATOM 3385 N N . GLY A 1 423 ? 28.004 -33.197 34.080 1.00 23.53 423 GLY A N 1
ATOM 3386 C CA . GLY A 1 423 ? 27.910 -33.982 35.316 1.00 23.53 423 GLY A CA 1
ATOM 3387 C C . GLY A 1 423 ? 26.606 -34.783 35.393 1.00 23.53 423 GLY A C 1
ATOM 3388 O O . GLY A 1 423 ? 25.537 -34.231 35.628 1.00 23.53 423 GLY A O 1
ATOM 3389 N N . THR A 1 424 ? 26.682 -36.096 35.183 1.00 21.48 424 THR A N 1
ATOM 3390 C CA . THR A 1 424 ? 25.562 -37.048 35.329 1.00 21.48 424 THR A CA 1
ATOM 3391 C C . THR A 1 424 ? 25.439 -37.574 36.764 1.00 21.48 424 THR A C 1
ATOM 3393 O O . THR A 1 424 ? 26.487 -37.828 37.349 1.00 21.48 424 THR A O 1
ATOM 3396 N N . ILE A 1 425 ? 24.218 -37.893 37.255 1.00 21.84 425 ILE A N 1
ATOM 3397 C CA . ILE A 1 425 ? 23.803 -39.230 37.792 1.00 21.84 425 ILE A CA 1
ATOM 3398 C C . ILE A 1 425 ? 22.493 -39.227 38.647 1.00 21.84 425 ILE A C 1
ATOM 3400 O O . ILE A 1 425 ? 22.423 -38.619 39.706 1.00 21.84 425 ILE A O 1
ATOM 3404 N N . ARG A 1 426 ? 21.537 -40.077 38.211 1.00 21.02 426 ARG A N 1
ATOM 3405 C CA . ARG A 1 426 ? 20.513 -40.890 38.940 1.00 21.02 426 ARG A CA 1
ATOM 3406 C C . ARG A 1 426 ? 19.267 -40.309 39.650 1.00 21.02 426 ARG A C 1
ATOM 3408 O O . ARG A 1 426 ? 19.134 -39.147 39.994 1.00 21.02 426 ARG A O 1
ATOM 3415 N N . VAL A 1 427 ? 18.330 -41.257 39.793 1.00 23.03 427 VAL A N 1
ATOM 3416 C CA . VAL A 1 427 ? 16.899 -41.217 40.144 1.00 23.03 427 VAL A CA 1
ATOM 3417 C C . VAL A 1 427 ? 16.668 -41.727 41.574 1.00 23.03 427 VAL A C 1
ATOM 3419 O O . VAL A 1 427 ? 17.362 -42.654 41.989 1.00 23.03 427 VAL A O 1
ATOM 3422 N N . SER A 1 428 ? 15.617 -41.256 42.261 1.00 20.55 428 SER A N 1
ATOM 3423 C CA . SER A 1 428 ? 14.833 -42.103 43.182 1.00 20.55 428 SER A CA 1
ATOM 3424 C C . SER A 1 428 ? 13.414 -41.561 43.420 1.00 20.55 428 SER A C 1
ATOM 3426 O O . SER A 1 428 ? 13.235 -40.368 43.645 1.00 20.55 428 SER A O 1
ATOM 3428 N N . MET A 1 429 ? 12.413 -42.447 43.403 1.00 23.75 429 MET A N 1
ATOM 3429 C CA . MET A 1 429 ? 11.043 -42.196 43.883 1.00 23.75 429 MET A CA 1
ATOM 3430 C C . MET A 1 429 ? 10.895 -42.682 45.334 1.00 23.75 429 MET A C 1
ATOM 3432 O O . MET A 1 429 ? 11.526 -43.678 45.689 1.00 23.75 429 MET A O 1
ATOM 3436 N N . LYS A 1 430 ? 9.969 -42.099 46.117 1.00 20.81 430 LYS A N 1
ATOM 3437 C CA . LYS A 1 430 ? 9.053 -42.868 46.994 1.00 20.81 430 LYS A CA 1
ATOM 3438 C C . LYS A 1 430 ? 7.889 -42.039 47.556 1.00 20.81 430 LYS A C 1
ATOM 3440 O O . LYS A 1 430 ? 7.966 -40.819 47.645 1.00 20.81 430 LYS A O 1
ATOM 3445 N N . GLU A 1 431 ? 6.808 -42.742 47.885 1.00 23.09 431 GLU A N 1
ATOM 3446 C CA . GLU A 1 431 ? 5.473 -42.223 48.223 1.00 23.09 431 GLU A CA 1
ATOM 3447 C C . GLU A 1 431 ? 5.263 -41.998 49.735 1.00 23.09 431 GLU A C 1
ATOM 3449 O O . GLU A 1 431 ? 5.937 -42.627 50.551 1.00 23.09 431 GLU A O 1
ATOM 3454 N N . ALA A 1 432 ? 4.232 -41.222 50.112 1.00 21.25 432 ALA A N 1
ATOM 3455 C CA . ALA A 1 432 ? 3.515 -41.408 51.383 1.00 21.25 432 ALA A CA 1
ATOM 3456 C C . ALA A 1 432 ? 2.048 -40.911 51.338 1.00 21.25 432 ALA A C 1
ATOM 3458 O O . ALA A 1 432 ? 1.749 -39.770 51.004 1.00 21.25 432 ALA A O 1
ATOM 3459 N N . ALA A 1 433 ? 1.153 -41.825 51.705 1.00 21.39 433 ALA A N 1
ATOM 3460 C CA . ALA A 1 433 ? -0.309 -41.828 51.656 1.00 21.39 433 ALA A CA 1
ATOM 3461 C C . ALA A 1 433 ? -1.122 -40.717 52.383 1.00 21.39 433 ALA A C 1
ATOM 3463 O O . ALA A 1 433 ? -0.844 -40.348 53.520 1.00 21.39 433 ALA A O 1
ATOM 3464 N N . LEU A 1 434 ? -2.239 -40.338 51.738 1.00 21.98 434 LEU A N 1
ATOM 3465 C CA . LEU A 1 434 ? -3.630 -40.258 52.251 1.00 21.98 434 LEU A CA 1
ATOM 3466 C C . LEU A 1 434 ? -3.912 -39.971 53.747 1.00 21.98 434 LEU A C 1
ATOM 3468 O O . LEU A 1 434 ? -3.649 -40.807 54.611 1.00 21.98 434 LEU A O 1
ATOM 3472 N N . ARG A 1 435 ? -4.779 -38.971 53.992 1.00 21.78 435 ARG A N 1
ATOM 3473 C CA . ARG A 1 435 ? -5.947 -39.129 54.889 1.00 21.78 435 ARG A CA 1
ATOM 3474 C C . ARG A 1 435 ? -7.203 -38.451 54.333 1.00 21.78 435 ARG A C 1
ATOM 3476 O O . ARG A 1 435 ? -7.156 -37.336 53.830 1.00 21.78 435 ARG A O 1
ATOM 3483 N N . SER A 1 436 ? -8.323 -39.154 54.461 1.00 21.09 436 SER A N 1
ATOM 3484 C CA . SER A 1 436 ? -9.672 -38.756 54.051 1.00 21.09 436 SER A CA 1
ATOM 3485 C C . SER A 1 436 ? -10.473 -38.146 55.205 1.00 21.09 436 SER A C 1
ATOM 3487 O O . SER A 1 436 ? -10.433 -38.679 56.315 1.00 21.09 436 SER A O 1
ATOM 3489 N N . VAL A 1 437 ? -11.305 -37.144 54.917 1.00 22.66 437 VAL A N 1
ATOM 3490 C CA . VAL A 1 437 ? -12.462 -36.765 55.748 1.00 22.66 437 VAL A CA 1
ATOM 3491 C C . VAL A 1 437 ? -13.680 -36.641 54.827 1.00 22.66 437 VAL A C 1
ATOM 3493 O O . VAL A 1 437 ? -13.587 -36.033 53.765 1.00 22.66 437 VAL A O 1
ATOM 3496 N N . SER A 1 438 ? -14.791 -37.263 55.223 1.00 20.89 438 SER A N 1
ATOM 3497 C CA . SER A 1 438 ? -16.080 -37.277 54.506 1.00 20.89 438 SER A CA 1
ATOM 3498 C C . SER A 1 438 ? -17.127 -36.461 55.301 1.00 20.89 438 SER A C 1
ATOM 3500 O O . SER A 1 438 ? -16.783 -35.928 56.357 1.00 20.89 438 SER A O 1
ATOM 3502 N N . PRO A 1 439 ? -18.348 -36.207 54.801 1.00 30.02 439 PRO A N 1
ATOM 3503 C CA . PRO A 1 439 ? -18.765 -34.842 54.525 1.00 30.02 439 PRO A CA 1
ATOM 3504 C C . PRO A 1 439 ? -19.785 -34.312 55.537 1.00 30.02 439 PRO A C 1
ATOM 3506 O O . PRO A 1 439 ? -20.688 -35.030 55.963 1.00 30.02 439 PRO A O 1
ATOM 3509 N N . GLN A 1 440 ? -19.727 -33.011 55.826 1.00 22.09 440 GLN A N 1
ATOM 3510 C CA . GLN A 1 440 ? -20.887 -32.288 56.346 1.00 22.09 440 GLN A CA 1
ATOM 3511 C C . GLN A 1 440 ? -21.279 -31.173 55.382 1.00 22.09 440 GLN A C 1
ATOM 3513 O O . GLN A 1 440 ? -20.504 -30.275 55.060 1.00 22.09 440 GLN A O 1
ATOM 3518 N N . VAL A 1 441 ? -22.503 -31.307 54.878 1.00 27.55 441 VAL A N 1
ATOM 3519 C CA . VAL A 1 441 ? -23.123 -30.431 53.891 1.00 27.55 441 VAL A CA 1
ATOM 3520 C C . VAL A 1 441 ? -23.510 -29.118 54.556 1.00 27.55 441 VAL A C 1
ATOM 3522 O O . VAL A 1 441 ? -24.439 -29.109 55.352 1.00 27.55 441 VAL A O 1
ATOM 3525 N N . PHE A 1 442 ? -22.880 -28.015 54.151 1.00 23.78 442 PHE A N 1
ATOM 3526 C CA . PHE A 1 442 ? -23.526 -26.700 54.105 1.00 23.78 442 PHE A CA 1
ATOM 3527 C C . PHE A 1 442 ? -22.930 -25.850 52.969 1.00 23.78 442 PHE A C 1
ATOM 3529 O O . PHE A 1 442 ? -21.877 -25.240 53.112 1.00 23.78 442 PHE A O 1
ATOM 3536 N N . GLY A 1 443 ? -23.641 -25.814 51.835 1.00 30.52 443 GLY A N 1
ATOM 3537 C CA . GLY A 1 443 ? -23.606 -24.713 50.862 1.00 30.52 443 GLY A CA 1
ATOM 3538 C C . GLY A 1 443 ? -22.272 -24.375 50.183 1.00 30.52 443 GLY A C 1
ATOM 3539 O O . GLY A 1 443 ? -21.845 -23.226 50.254 1.00 30.52 443 GLY A O 1
ATOM 3540 N N . THR A 1 444 ? -21.652 -25.309 49.456 1.00 24.41 444 THR A N 1
ATOM 3541 C CA . THR A 1 444 ? -20.541 -24.990 48.539 1.00 24.41 444 THR A CA 1
ATOM 3542 C C . THR A 1 444 ? -21.035 -24.766 47.107 1.00 24.41 444 THR A C 1
ATOM 3544 O O . THR A 1 444 ? -21.691 -25.618 46.510 1.00 24.41 444 THR A O 1
ATOM 3547 N N . THR A 1 445 ? -20.701 -23.614 46.525 1.00 26.48 445 THR A N 1
ATOM 3548 C CA . THR A 1 445 ? -20.911 -23.333 45.100 1.00 26.48 445 THR A CA 1
ATOM 3549 C C . THR A 1 445 ? -19.906 -24.110 44.242 1.00 26.48 445 THR A C 1
ATOM 3551 O O . THR A 1 445 ? -18.696 -24.018 44.438 1.00 26.48 445 THR A O 1
ATOM 3554 N N . VAL A 1 446 ? -20.416 -24.877 43.276 1.00 28.14 446 VAL A N 1
ATOM 3555 C CA . VAL A 1 446 ? -19.624 -25.667 42.314 1.00 28.14 446 VAL A CA 1
ATOM 3556 C C . VAL A 1 446 ? -18.880 -24.732 41.339 1.00 28.14 446 VAL A C 1
ATOM 3558 O O . VAL A 1 446 ? -19.458 -23.720 40.926 1.00 28.14 446 VAL A O 1
ATOM 3561 N N . PRO A 1 447 ? -17.629 -25.035 40.928 1.00 32.44 447 PRO A N 1
ATOM 3562 C CA . PRO A 1 447 ? -16.905 -24.244 39.934 1.00 32.44 447 PRO A CA 1
ATOM 3563 C C . PRO A 1 447 ? -17.480 -24.446 38.520 1.00 32.44 447 PRO A C 1
ATOM 3565 O O . PRO A 1 447 ? -16.978 -25.242 37.731 1.00 32.44 447 PRO A O 1
ATOM 3568 N N . VAL A 1 448 ? -18.529 -23.692 38.185 1.00 32.53 448 VAL A N 1
ATOM 3569 C CA . VAL A 1 448 ? -19.036 -23.585 36.807 1.00 32.53 448 VAL A CA 1
ATOM 3570 C C . VAL A 1 448 ? -18.056 -22.759 35.973 1.00 32.53 448 VAL A C 1
ATOM 3572 O O . VAL A 1 448 ? -17.731 -21.620 36.325 1.00 32.53 448 VAL A O 1
ATOM 3575 N N . LEU A 1 449 ? -17.600 -23.313 34.848 1.00 34.69 449 LEU A N 1
ATOM 3576 C CA . LEU A 1 449 ? -16.629 -22.660 33.973 1.00 34.69 449 LEU A CA 1
ATOM 3577 C C . LEU A 1 449 ? -17.361 -21.677 33.045 1.00 34.69 449 LEU A C 1
ATOM 3579 O O . LEU A 1 449 ? -18.007 -22.062 32.069 1.00 34.69 449 LEU A O 1
ATOM 3583 N N . TYR A 1 450 ? -17.297 -20.389 33.389 1.00 34.34 450 TYR A N 1
ATOM 3584 C CA . TYR A 1 450 ? -17.940 -19.309 32.641 1.00 34.34 450 TYR A CA 1
ATOM 3585 C C . TYR A 1 450 ? -16.951 -18.599 31.712 1.00 34.34 450 TYR A C 1
ATOM 3587 O O . TYR A 1 450 ? -16.117 -17.827 32.183 1.00 34.34 450 TYR A O 1
ATOM 3595 N N . LEU A 1 451 ? -17.135 -18.735 30.395 1.00 35.75 451 LEU A N 1
ATOM 3596 C CA . LEU A 1 451 ? -16.716 -17.687 29.462 1.00 35.75 451 LEU A CA 1
ATOM 3597 C C . LEU A 1 451 ? -17.926 -16.804 29.137 1.00 35.75 451 LEU A C 1
ATOM 3599 O O . LEU A 1 451 ? -18.944 -17.262 28.620 1.00 35.75 451 LEU A O 1
ATOM 3603 N N . LYS A 1 452 ? -17.816 -15.512 29.456 1.00 34.31 452 LYS A N 1
ATOM 3604 C CA . LYS A 1 452 ? -18.706 -14.485 28.907 1.00 34.31 452 LYS A CA 1
ATOM 3605 C C . LYS A 1 452 ? -18.077 -13.961 27.621 1.00 34.31 452 LYS A C 1
ATOM 3607 O O . LYS A 1 452 ? -16.993 -13.384 27.685 1.00 34.31 452 LYS A O 1
ATOM 3612 N N . GLY A 1 453 ? -18.767 -14.113 26.492 1.00 35.94 453 GLY A N 1
ATOM 3613 C CA . GLY A 1 453 ? -18.508 -13.267 25.332 1.00 35.94 453 GLY A CA 1
ATOM 3614 C C . GLY A 1 453 ? -18.755 -11.797 25.693 1.00 35.94 453 GLY A C 1
ATOM 3615 O O . GLY A 1 453 ? -19.648 -11.489 26.486 1.00 35.94 453 GLY A O 1
ATOM 3616 N N . PHE A 1 454 ? -17.944 -10.901 25.135 1.00 35.06 454 PHE A N 1
ATOM 3617 C CA . PHE A 1 454 ? -18.173 -9.458 25.176 1.00 35.06 454 PHE A CA 1
ATOM 3618 C C . PHE A 1 454 ? -18.638 -9.015 23.790 1.00 35.06 454 PHE A C 1
ATOM 3620 O O . PHE A 1 454 ? -17.910 -9.226 22.823 1.00 35.06 454 PHE A O 1
ATOM 3627 N N . CYS A 1 455 ? -19.802 -8.374 23.710 1.00 42.16 455 CYS A N 1
ATOM 3628 C CA . CYS A 1 455 ? -20.289 -7.707 22.502 1.00 42.16 455 CYS A CA 1
ATOM 3629 C C . CYS A 1 455 ? -20.489 -6.226 22.814 1.00 42.16 455 CYS A C 1
ATOM 3631 O O . CYS A 1 455 ? -20.893 -5.878 23.926 1.00 42.16 455 CYS A O 1
ATOM 3633 N N . SER A 1 456 ? -20.189 -5.369 21.842 1.00 38.16 456 SER A N 1
ATOM 3634 C CA . SER A 1 456 ? -20.477 -3.934 21.893 1.00 38.16 456 SER A CA 1
ATOM 3635 C C . SER A 1 456 ? -21.958 -3.658 21.626 1.00 38.16 456 SER A C 1
ATOM 3637 O O . SER A 1 456 ? -22.561 -2.876 22.355 1.00 38.16 456 SER A O 1
ATOM 3639 N N . THR A 1 457 ? -22.548 -4.371 20.665 1.00 39.94 457 THR A N 1
ATOM 3640 C CA . THR A 1 457 ? -23.988 -4.428 20.376 1.00 39.94 457 THR A CA 1
ATOM 3641 C C . THR A 1 457 ? -24.373 -5.855 19.940 1.00 39.94 457 THR A C 1
ATOM 3643 O O . THR A 1 457 ? -23.505 -6.662 19.600 1.00 39.94 457 THR A O 1
ATOM 3646 N N . GLY A 1 458 ? -25.660 -6.213 20.042 1.00 45.88 458 GLY A N 1
ATOM 3647 C CA . GLY A 1 458 ? -26.212 -7.491 19.559 1.00 45.88 458 GLY A CA 1
ATOM 3648 C C . GLY A 1 458 ? -26.344 -8.668 20.555 1.00 45.88 458 GLY A C 1
ATOM 3649 O O . GLY A 1 458 ? -26.104 -8.550 21.758 1.00 45.88 458 GLY A O 1
ATOM 3650 N N . LYS A 1 459 ? -26.801 -9.830 20.048 1.00 46.16 459 LYS A N 1
ATOM 3651 C CA . LYS A 1 459 ? -27.076 -11.066 20.822 1.00 46.16 459 LYS A CA 1
ATOM 3652 C C . LYS A 1 459 ? -25.772 -11.752 21.267 1.00 46.16 459 LYS A C 1
ATOM 3654 O O . LYS A 1 459 ? -25.157 -12.471 20.485 1.00 46.16 459 LYS A O 1
ATOM 3659 N N . CYS A 1 460 ? -25.395 -11.635 22.541 1.00 49.38 460 CYS A N 1
ATOM 3660 C CA . CYS A 1 460 ? -24.151 -12.242 23.033 1.00 49.38 460 CYS A CA 1
ATOM 3661 C C . CYS A 1 460 ? -24.237 -13.743 23.313 1.00 49.38 460 CYS A C 1
ATOM 3663 O O . CYS A 1 460 ? -25.008 -14.157 24.183 1.00 49.38 460 CYS A O 1
ATOM 3665 N N . GLU A 1 461 ? -23.361 -14.535 22.683 1.00 53.78 461 GLU A N 1
ATOM 3666 C CA . GLU A 1 461 ? -23.152 -15.944 23.029 1.00 53.78 461 GLU A CA 1
ATOM 3667 C C . GLU A 1 461 ? -22.517 -16.079 24.425 1.00 53.78 461 GLU A C 1
ATOM 3669 O O . GLU A 1 461 ? -21.388 -15.654 24.686 1.00 53.78 461 GLU A O 1
ATOM 3674 N N . LYS A 1 462 ? -23.246 -16.715 25.344 1.00 57.06 462 LYS A N 1
ATOM 3675 C CA . LYS A 1 462 ? -22.719 -17.224 26.608 1.00 57.06 462 LYS A CA 1
ATOM 3676 C C . LYS A 1 462 ? -22.654 -18.744 26.517 1.00 57.06 462 LYS A C 1
ATOM 3678 O O . LYS A 1 462 ? -23.696 -19.401 26.501 1.00 57.06 462 LYS A O 1
ATOM 3683 N N . ILE A 1 463 ? -21.439 -19.286 26.514 1.00 59.53 463 ILE A N 1
ATOM 3684 C CA . ILE A 1 463 ? -21.200 -20.728 26.602 1.00 59.53 463 ILE A CA 1
ATOM 3685 C C . ILE A 1 463 ? -20.859 -21.069 28.055 1.00 59.53 463 ILE A C 1
ATOM 3687 O O . ILE A 1 463 ? -20.006 -20.431 28.680 1.00 59.53 463 ILE A O 1
ATOM 3691 N N . SER A 1 464 ? -21.562 -22.047 28.616 1.00 58.25 464 SER A N 1
ATOM 3692 C CA . SER A 1 464 ? -21.304 -22.576 29.957 1.00 58.25 464 SER A CA 1
ATOM 3693 C C . SER A 1 464 ? -21.071 -24.076 29.897 1.00 58.25 464 SER A C 1
ATOM 3695 O O . SER A 1 464 ? -21.764 -24.759 29.146 1.00 58.25 464 SER A O 1
ATOM 3697 N N . PHE A 1 465 ? -20.161 -24.568 30.734 1.00 58.84 465 PHE A N 1
ATOM 3698 C CA . PHE A 1 465 ? -19.911 -25.993 30.925 1.00 58.84 465 PHE A CA 1
ATOM 3699 C C . PHE A 1 465 ? -20.119 -26.366 32.387 1.00 58.84 465 PHE A C 1
ATOM 3701 O O . PHE A 1 465 ? -19.456 -25.815 33.273 1.00 58.84 465 PHE A O 1
ATOM 3708 N N . ASP A 1 466 ? -21.035 -27.298 32.624 1.00 64.81 466 ASP A N 1
ATOM 3709 C CA . ASP A 1 466 ? -21.232 -27.957 33.907 1.00 64.81 466 ASP A CA 1
ATOM 3710 C C . ASP A 1 466 ? -20.936 -29.454 33.728 1.00 64.81 466 ASP A C 1
ATOM 3712 O O . ASP A 1 466 ? -21.714 -30.195 33.129 1.00 64.81 466 ASP A O 1
ATOM 3716 N N . GLU A 1 467 ? -19.785 -29.898 34.244 1.00 60.72 467 GLU A N 1
ATOM 3717 C CA . GLU A 1 467 ? -19.277 -31.272 34.092 1.00 60.72 467 GLU A CA 1
ATOM 3718 C C . GLU A 1 467 ? -20.255 -32.346 34.610 1.00 60.72 467 GLU A C 1
ATOM 3720 O O . GLU A 1 467 ? -20.169 -33.497 34.185 1.00 60.72 467 GLU A O 1
ATOM 3725 N N . LEU A 1 468 ? -21.194 -31.979 35.494 1.00 59.28 468 LEU A N 1
ATOM 3726 C CA . LEU A 1 468 ? -22.196 -32.881 36.063 1.00 59.28 468 LEU A CA 1
ATOM 3727 C C . LEU A 1 468 ? -23.553 -32.778 35.352 1.00 59.28 468 LEU A C 1
ATOM 3729 O O . LEU A 1 468 ? -24.224 -33.795 35.191 1.00 59.28 468 LEU A O 1
ATOM 3733 N N . GLN A 1 469 ? -23.974 -31.580 34.931 1.00 60.75 469 GLN A N 1
ATOM 3734 C CA . GLN A 1 469 ? -25.283 -31.386 34.288 1.00 60.75 469 GLN A CA 1
ATOM 3735 C C . GLN A 1 469 ? -25.285 -31.564 32.762 1.00 60.75 469 GLN A C 1
ATOM 3737 O O . GLN A 1 469 ? -26.362 -31.732 32.189 1.00 60.75 469 GLN A O 1
ATOM 3742 N N . ASP A 1 470 ? -24.127 -31.486 32.103 1.00 68.44 470 ASP A N 1
ATOM 3743 C CA . ASP A 1 470 ? -23.998 -31.599 30.638 1.00 68.44 470 ASP A CA 1
ATOM 3744 C C . ASP A 1 470 ? -23.549 -32.990 30.167 1.00 68.44 470 ASP A C 1
ATOM 3746 O O . ASP A 1 470 ? -23.388 -33.215 28.969 1.00 68.44 470 ASP A O 1
ATOM 3750 N N . ALA A 1 471 ? -23.358 -33.918 31.108 1.00 74.94 471 ALA A N 1
ATOM 3751 C CA . ALA A 1 471 ? -22.806 -35.249 30.894 1.00 74.94 471 ALA A CA 1
ATOM 3752 C C . ALA A 1 471 ? -23.878 -36.318 30.609 1.00 74.94 471 ALA A C 1
ATOM 3754 O O . ALA A 1 471 ? -24.484 -36.876 31.532 1.00 74.94 471 ALA A O 1
ATOM 3755 N N . GLU A 1 472 ? -24.037 -36.712 29.345 1.00 84.19 472 GLU A N 1
ATOM 3756 C CA . GLU A 1 472 ? -24.738 -37.953 29.006 1.00 84.19 472 GLU A CA 1
ATOM 3757 C C . GLU A 1 472 ? -23.777 -39.145 29.116 1.00 84.19 472 GLU A C 1
ATOM 3759 O O . GLU A 1 472 ? -22.931 -39.391 28.254 1.00 84.19 472 GLU A O 1
ATOM 3764 N N . HIS A 1 473 ? -23.903 -39.873 30.226 1.00 85.00 473 HIS A N 1
ATOM 3765 C CA . HIS A 1 473 ? -23.065 -41.020 30.565 1.00 85.00 473 HIS A CA 1
ATOM 3766 C C . HIS A 1 473 ? -23.388 -42.252 29.709 1.00 85.00 473 HIS A C 1
ATOM 3768 O O . HIS A 1 473 ? -24.537 -42.475 29.326 1.00 85.00 473 HIS A O 1
ATOM 3774 N N . ASP A 1 474 ? -22.356 -43.056 29.448 1.00 85.19 474 ASP A N 1
ATOM 3775 C CA . ASP A 1 474 ? -22.367 -44.220 28.557 1.00 85.19 474 ASP A CA 1
ATOM 3776 C C . ASP A 1 474 ? -22.901 -43.903 27.147 1.00 85.19 474 ASP A C 1
ATOM 3778 O O . ASP A 1 474 ? -23.574 -44.730 26.525 1.00 85.19 474 ASP A O 1
ATOM 3782 N N . LYS A 1 475 ? -22.592 -42.705 26.625 1.00 84.81 475 LYS A N 1
ATOM 3783 C CA . LYS A 1 475 ? -22.970 -42.253 25.277 1.00 84.81 475 LYS A CA 1
ATOM 3784 C C . LYS A 1 475 ? -21.828 -41.599 24.507 1.00 84.81 475 LYS A C 1
ATOM 3786 O O . LYS A 1 475 ? -20.870 -41.081 25.075 1.00 84.81 475 LYS A O 1
ATOM 3791 N N . GLU A 1 476 ? -21.968 -41.623 23.185 1.00 88.25 476 GLU A N 1
ATOM 3792 C CA . GLU A 1 476 ? -21.009 -41.096 22.217 1.00 88.25 476 GLU A CA 1
ATOM 3793 C C . GLU A 1 476 ? -21.729 -40.656 20.933 1.00 88.25 476 GLU A C 1
ATOM 3795 O O . GLU A 1 476 ? -22.616 -41.365 20.451 1.00 88.25 476 GLU A O 1
ATOM 3800 N N . LEU A 1 477 ? -21.350 -39.514 20.351 1.00 88.38 477 LEU A N 1
ATOM 3801 C CA . LEU A 1 477 ? -21.783 -39.126 19.009 1.00 88.38 477 LEU A CA 1
ATOM 3802 C C . LEU A 1 477 ? -20.825 -39.739 17.980 1.00 88.38 477 LEU A C 1
ATOM 3804 O O . LEU A 1 477 ? -19.659 -39.359 17.896 1.00 88.38 477 LEU A O 1
ATOM 3808 N N . VAL A 1 478 ? -21.317 -40.714 17.214 1.00 83.81 478 VAL A N 1
ATOM 3809 C CA . VAL A 1 478 ? -20.503 -41.533 16.305 1.00 83.81 478 VAL A CA 1
ATOM 3810 C C . VAL A 1 478 ? -20.620 -41.018 14.870 1.00 83.81 478 VAL A C 1
ATOM 3812 O O . VAL A 1 478 ? -21.724 -40.780 14.387 1.00 83.81 478 VAL A O 1
ATOM 3815 N N . GLY A 1 479 ? -19.488 -40.894 14.170 1.00 77.62 479 GLY A N 1
ATOM 3816 C CA . GLY A 1 479 ? -19.441 -40.523 12.747 1.00 77.62 479 GLY A CA 1
ATOM 3817 C C . GLY A 1 479 ? -19.374 -39.021 12.449 1.00 77.62 479 GLY A C 1
ATOM 3818 O O . GLY A 1 479 ? -19.449 -38.655 11.285 1.00 77.62 479 GLY A O 1
ATOM 3819 N N . HIS A 1 480 ? -19.211 -38.173 13.473 1.00 80.69 480 HIS A N 1
ATOM 3820 C CA . HIS A 1 480 ? -19.105 -36.705 13.347 1.00 80.69 480 HIS A CA 1
ATOM 3821 C C . HIS A 1 480 ? -17.824 -36.141 13.989 1.00 80.69 480 HIS A C 1
ATOM 3823 O O . HIS A 1 480 ? -17.737 -34.942 14.234 1.00 80.69 480 HIS A O 1
ATOM 3829 N N . VAL A 1 481 ? -16.849 -37.000 14.315 1.00 84.56 481 VAL A N 1
ATOM 3830 C CA . VAL A 1 481 ? -15.589 -36.624 14.981 1.00 84.56 481 VAL A CA 1
ATOM 3831 C C . VAL A 1 481 ? -14.588 -36.101 13.951 1.00 84.56 481 VAL A C 1
ATOM 3833 O O . VAL A 1 481 ? -14.198 -36.851 13.059 1.00 84.56 481 VAL A O 1
ATOM 3836 N N . PHE A 1 482 ? -14.110 -34.865 14.122 1.00 81.81 482 PHE A N 1
ATOM 3837 C CA . PHE A 1 482 ? -13.094 -34.259 13.243 1.00 81.81 482 PHE A CA 1
ATOM 3838 C C . PHE A 1 482 ? -11.719 -34.081 13.914 1.00 81.81 482 PHE A C 1
ATOM 3840 O O . PHE A 1 482 ? -10.708 -33.965 13.226 1.00 81.81 482 PHE A O 1
ATOM 3847 N N . HIS A 1 483 ? -11.645 -34.117 15.251 1.00 76.75 483 HIS A N 1
ATOM 3848 C CA . HIS A 1 483 ? -10.384 -34.066 16.003 1.00 76.75 483 HIS A CA 1
ATOM 3849 C C . HIS A 1 483 ? -10.430 -35.032 17.193 1.00 76.75 483 HIS A C 1
ATOM 3851 O O . HIS A 1 483 ? -11.388 -35.026 17.960 1.00 76.75 483 HIS A O 1
ATOM 3857 N N . ASN A 1 484 ? -9.380 -35.843 17.370 1.00 79.50 484 ASN A N 1
ATOM 3858 C CA . ASN A 1 484 ? -9.152 -36.686 18.551 1.00 79.50 484 ASN A CA 1
ATOM 3859 C C . ASN A 1 484 ? -7.805 -36.326 19.212 1.00 79.50 484 ASN A C 1
ATOM 3861 O O . ASN A 1 484 ? -6.842 -36.041 18.500 1.00 79.50 484 ASN A O 1
ATOM 3865 N N . SER A 1 485 ? -7.729 -36.314 20.546 1.00 79.25 485 SER A N 1
ATOM 3866 C CA . SER A 1 485 ? -6.518 -36.007 21.321 1.00 79.25 485 SER A CA 1
ATOM 3867 C C . SER A 1 485 ? -6.532 -36.647 22.719 1.00 79.25 485 SER A C 1
ATOM 3869 O O . SER A 1 485 ? -7.580 -37.019 23.246 1.00 79.25 485 SER A O 1
ATOM 3871 N N . VAL A 1 486 ? -5.365 -36.755 23.360 1.00 76.50 486 VAL A N 1
ATOM 3872 C CA . VAL A 1 486 ? -5.237 -37.191 24.764 1.00 76.50 486 VAL A CA 1
ATOM 3873 C C . VAL A 1 486 ? -5.369 -35.978 25.685 1.00 76.50 486 VAL A C 1
ATOM 3875 O O . VAL A 1 486 ? -4.732 -34.953 25.464 1.00 76.50 486 VAL A O 1
ATOM 3878 N N . THR A 1 487 ? -6.168 -36.096 26.746 1.00 68.56 487 THR A N 1
ATOM 3879 C CA . THR A 1 487 ? -6.430 -35.014 27.710 1.00 68.56 487 THR A CA 1
ATOM 3880 C C . THR A 1 487 ? -6.215 -35.477 29.155 1.00 68.56 487 THR A C 1
ATOM 3882 O O . THR A 1 487 ? -6.191 -36.669 29.447 1.00 68.56 487 THR A O 1
ATOM 3885 N N . LEU A 1 488 ? -6.082 -34.536 30.092 1.00 66.25 488 LEU A N 1
ATOM 3886 C CA . LEU A 1 488 ? -6.050 -34.819 31.530 1.00 66.25 488 LEU A CA 1
ATOM 3887 C C . LEU A 1 488 ? -7.452 -34.796 32.169 1.00 66.25 488 LEU A C 1
ATOM 3889 O O . LEU A 1 488 ? -7.669 -35.470 33.183 1.00 66.25 488 LEU A O 1
ATOM 3893 N N . ASN A 1 489 ? -8.408 -34.054 31.596 1.00 68.94 489 ASN A N 1
ATOM 3894 C CA . ASN A 1 489 ? -9.768 -33.878 32.124 1.00 68.94 489 ASN A CA 1
ATOM 3895 C C . ASN A 1 489 ? -10.781 -33.409 31.041 1.00 68.94 489 ASN A C 1
ATOM 3897 O O . ASN A 1 489 ? -10.368 -33.050 29.930 1.00 68.94 489 ASN A O 1
ATOM 3901 N N . PRO A 1 490 ? -12.100 -33.412 31.328 1.00 65.62 490 PRO A N 1
ATOM 3902 C CA . PRO A 1 490 ? -13.121 -32.912 30.401 1.00 65.62 490 PRO A CA 1
ATOM 3903 C C . PRO A 1 490 ? -13.057 -31.396 30.159 1.00 65.62 490 PRO A C 1
ATOM 3905 O O . PRO A 1 490 ? -13.364 -30.948 29.058 1.00 65.62 490 PRO A O 1
ATOM 3908 N N . GLN A 1 491 ? -12.609 -30.595 31.133 1.00 69.31 491 GLN A N 1
ATOM 3909 C CA . GLN A 1 491 ? -12.527 -29.132 31.006 1.00 69.31 491 GLN A CA 1
ATOM 3910 C C . GLN A 1 491 ? -11.564 -28.701 29.893 1.00 69.31 491 GLN A C 1
ATOM 3912 O O . GLN A 1 491 ? -11.890 -27.820 29.103 1.00 69.31 491 GLN A O 1
ATOM 3917 N N . GLN A 1 492 ? -10.396 -29.339 29.791 1.00 67.75 492 GLN A N 1
ATOM 3918 C CA . GLN A 1 492 ? -9.427 -29.076 28.725 1.00 67.75 492 GLN A CA 1
ATOM 3919 C C . GLN A 1 492 ? -9.996 -29.440 27.345 1.00 67.75 492 GLN A C 1
ATOM 3921 O O . GLN A 1 492 ? -9.760 -28.735 26.368 1.00 67.75 492 GLN A O 1
ATOM 3926 N N . CYS A 1 493 ? -10.795 -30.507 27.286 1.00 71.81 493 CYS A N 1
ATOM 3927 C CA . CYS A 1 493 ? -11.488 -30.934 26.075 1.00 71.81 493 CYS A CA 1
ATOM 3928 C C . CYS A 1 493 ? -12.568 -29.917 25.650 1.00 71.81 493 CYS A C 1
ATOM 3930 O O . CYS A 1 493 ? -12.643 -29.529 24.484 1.00 71.81 493 CYS A O 1
ATOM 3932 N N . TYR A 1 494 ? -13.335 -29.396 26.615 1.00 71.31 494 TYR A N 1
ATOM 3933 C CA . TYR A 1 494 ? -14.266 -28.281 26.416 1.00 71.31 494 TYR A CA 1
ATOM 3934 C C . TYR A 1 494 ? -13.571 -27.006 25.917 1.00 71.31 494 TYR A C 1
ATOM 3936 O O . TYR A 1 494 ? -14.057 -26.378 24.975 1.00 71.31 494 TYR A O 1
ATOM 3944 N N . LEU A 1 495 ? -12.413 -26.651 26.486 1.00 65.94 495 LEU A N 1
ATOM 3945 C CA . LEU A 1 495 ? -11.636 -25.484 26.056 1.00 65.94 495 LEU A CA 1
ATOM 3946 C C . LEU A 1 495 ? -11.138 -25.600 24.609 1.00 65.94 495 LEU A C 1
ATOM 3948 O O . LEU A 1 495 ? -11.104 -24.589 23.914 1.00 65.94 495 LEU A O 1
ATOM 3952 N N . TRP A 1 496 ? -10.786 -26.793 24.126 1.00 73.19 496 TRP A N 1
ATOM 3953 C CA . TRP A 1 496 ? -10.465 -26.982 22.707 1.00 73.19 496 TRP A CA 1
ATOM 3954 C C . TRP A 1 496 ? -11.704 -26.804 21.818 1.00 73.19 496 TRP A C 1
ATOM 3956 O O . TRP A 1 496 ? -11.641 -26.078 20.832 1.00 73.19 496 TRP A O 1
ATOM 3966 N N . CYS A 1 497 ? -12.850 -27.366 22.213 1.00 73.38 497 CYS A N 1
ATOM 3967 C CA . CYS A 1 497 ? -14.092 -27.262 21.445 1.00 73.38 497 CYS A CA 1
ATOM 3968 C C . CYS A 1 497 ? -14.595 -25.816 21.282 1.00 73.38 497 CYS A C 1
ATOM 3970 O O . CYS A 1 497 ? -14.931 -25.410 20.179 1.00 73.38 497 CYS A O 1
ATOM 3972 N N . ILE A 1 498 ? -14.631 -24.996 22.340 1.00 66.94 498 ILE A N 1
ATOM 3973 C CA . ILE A 1 498 ? -15.185 -23.629 22.224 1.00 66.94 498 ILE A CA 1
ATOM 3974 C C . ILE A 1 498 ? -14.346 -22.680 21.352 1.00 66.94 498 ILE A C 1
ATOM 3976 O O . ILE A 1 498 ? -14.876 -21.676 20.871 1.00 66.94 498 ILE A O 1
ATOM 3980 N N . ASN A 1 499 ? -13.059 -22.991 21.167 1.00 67.06 499 ASN A N 1
ATOM 3981 C CA . ASN A 1 499 ? -12.124 -22.210 20.357 1.00 67.06 499 ASN A CA 1
ATOM 3982 C C . ASN A 1 499 ? -12.063 -22.675 18.889 1.00 67.06 499 ASN A C 1
ATOM 3984 O O . ASN A 1 499 ? -11.497 -21.957 18.068 1.00 67.06 499 ASN A O 1
ATOM 3988 N N . ASP A 1 500 ? -12.665 -23.820 18.545 1.00 71.94 500 ASP A N 1
ATOM 3989 C CA . ASP A 1 500 ? -12.849 -24.259 17.160 1.00 71.94 500 ASP A CA 1
ATOM 3990 C C . ASP A 1 500 ? -14.308 -24.047 16.732 1.00 71.94 500 ASP A C 1
ATOM 3992 O O . ASP A 1 500 ? -15.249 -24.616 17.289 1.00 71.94 500 ASP A O 1
ATOM 3996 N N . CYS A 1 501 ? -14.517 -23.209 15.720 1.00 74.56 501 CYS A N 1
ATOM 3997 C CA . CYS A 1 501 ? -15.852 -22.856 15.245 1.00 74.56 501 CYS A CA 1
ATOM 3998 C C . CYS A 1 501 ? -16.612 -23.988 14.546 1.00 74.56 501 CYS A C 1
ATOM 4000 O O . CYS A 1 501 ? -17.827 -23.870 14.376 1.00 74.56 501 CYS A O 1
ATOM 4002 N N . GLN A 1 502 ? -15.936 -25.082 14.194 1.00 78.94 502 GLN A N 1
ATOM 4003 C CA . GLN A 1 502 ? -16.572 -26.297 13.693 1.00 78.94 502 GLN A CA 1
ATOM 4004 C C . GLN A 1 502 ? -17.152 -27.144 14.834 1.00 78.94 502 GLN A C 1
ATOM 4006 O O . GLN A 1 502 ? -18.078 -27.914 14.600 1.00 78.94 502 GLN A O 1
ATOM 4011 N N . CYS A 1 503 ? -16.669 -26.998 16.074 1.00 81.94 503 CYS A N 1
ATOM 4012 C CA . CYS A 1 503 ? -17.085 -27.861 17.177 1.00 81.94 503 CYS A CA 1
ATOM 4013 C C . CYS A 1 503 ? -18.482 -27.512 17.726 1.00 81.94 503 CYS A C 1
ATOM 4015 O O . CYS A 1 503 ? -18.770 -26.376 18.124 1.00 81.94 503 CYS A O 1
ATOM 4017 N N . LEU A 1 504 ? -19.356 -28.520 17.797 1.00 81.12 504 LEU A N 1
ATOM 4018 C CA . LEU A 1 504 ? -20.713 -28.430 18.352 1.00 81.12 504 LEU A CA 1
ATOM 4019 C C . LEU A 1 504 ? -20.913 -29.314 19.598 1.00 81.12 504 LEU A C 1
ATOM 4021 O O . LEU A 1 504 ? -21.701 -28.959 20.479 1.00 81.12 504 LEU A O 1
ATOM 4025 N N . SER A 1 505 ? -20.194 -30.435 19.711 1.00 86.94 505 SER A N 1
ATOM 4026 C CA . SER A 1 505 ? -20.252 -31.333 20.876 1.00 86.94 505 SER A CA 1
ATOM 4027 C C . SER A 1 505 ? -18.978 -32.161 21.053 1.00 86.94 505 SER A C 1
ATOM 4029 O O . SER A 1 505 ? -18.090 -32.162 20.205 1.00 86.94 505 SER A O 1
ATOM 4031 N N . ILE A 1 506 ? -18.888 -32.913 22.151 1.00 91.81 506 ILE A N 1
ATOM 4032 C CA . ILE A 1 506 ? -17.657 -33.581 22.593 1.00 91.81 506 ILE A CA 1
ATOM 4033 C C . ILE A 1 506 ? -17.945 -35.016 23.049 1.00 91.81 506 ILE A C 1
ATOM 4035 O O . ILE A 1 506 ? -18.911 -35.238 23.776 1.00 91.81 506 ILE A O 1
ATOM 4039 N N . ASN A 1 507 ? -17.060 -35.962 22.718 1.00 90.69 507 ASN A N 1
ATOM 4040 C CA . ASN A 1 507 ? -16.989 -37.262 23.395 1.00 90.69 507 ASN A CA 1
ATOM 4041 C C . ASN A 1 507 ? -15.741 -37.309 24.293 1.00 90.69 507 ASN A C 1
ATOM 4043 O O . ASN A 1 507 ? -14.634 -37.002 23.848 1.00 90.69 507 ASN A O 1
ATOM 4047 N N . TYR A 1 508 ? -15.894 -37.746 25.541 1.00 89.00 508 TYR A N 1
ATOM 4048 C CA . TYR A 1 508 ? -14.789 -37.982 26.473 1.00 89.00 508 TYR A CA 1
ATOM 4049 C C . TYR A 1 508 ? -14.772 -39.451 26.900 1.00 89.00 508 TYR A C 1
ATOM 4051 O O . TYR A 1 508 ? -15.789 -39.983 27.344 1.00 89.00 508 TYR A O 1
ATOM 4059 N N . LYS A 1 509 ? -13.629 -40.129 26.755 1.00 85.94 509 LYS A N 1
ATOM 4060 C CA . LYS A 1 509 ? -13.538 -41.595 26.897 1.00 85.94 509 LYS A CA 1
ATOM 4061 C C . LYS A 1 509 ? -12.379 -42.002 27.790 1.00 85.94 509 LYS A C 1
ATOM 4063 O O . LYS A 1 509 ? -11.304 -41.406 27.715 1.00 85.94 509 LYS A O 1
ATOM 4068 N N . VAL A 1 510 ? -12.551 -43.066 28.577 1.00 79.69 510 VAL A N 1
ATOM 4069 C CA . VAL A 1 510 ? -11.469 -43.632 29.403 1.00 79.69 510 VAL A CA 1
ATOM 4070 C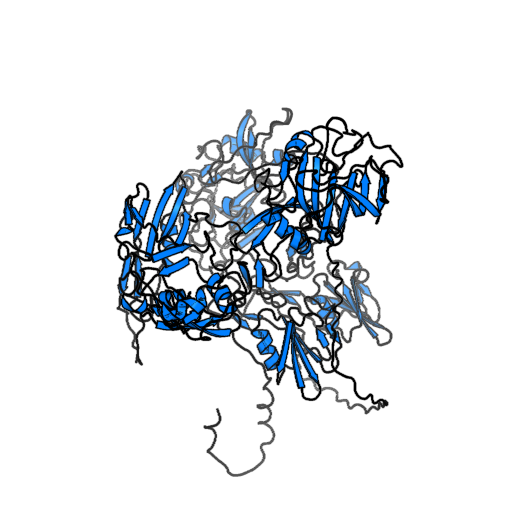 C . VAL A 1 510 ? -11.142 -45.055 28.954 1.00 79.69 510 VAL A C 1
ATOM 4072 O O . VAL A 1 510 ? -11.927 -45.983 29.148 1.00 79.69 510 VAL A O 1
ATOM 4075 N N . LYS A 1 511 ? -9.946 -45.242 28.386 1.00 77.44 511 LYS A N 1
ATOM 4076 C CA . LYS A 1 511 ? -9.454 -46.528 27.874 1.00 77.44 511 LYS A CA 1
ATOM 4077 C C . LYS A 1 511 ? -8.051 -46.788 28.421 1.00 77.44 511 LYS A C 1
ATOM 4079 O O . LYS A 1 511 ? -7.149 -45.990 28.207 1.00 77.44 511 LYS A O 1
ATOM 4084 N N . ASN A 1 512 ? -7.870 -47.899 29.141 1.00 77.12 512 ASN A N 1
ATOM 4085 C CA . ASN A 1 512 ? -6.592 -48.315 29.746 1.00 77.12 512 ASN A CA 1
ATOM 4086 C C . ASN A 1 512 ? -5.903 -47.212 30.587 1.00 77.12 512 ASN A C 1
ATOM 4088 O O . ASN A 1 512 ? -4.727 -46.927 30.392 1.00 77.12 512 ASN A O 1
ATOM 4092 N N . ASN A 1 513 ? -6.639 -46.567 31.504 1.00 72.00 513 ASN A N 1
ATOM 4093 C CA . ASN A 1 513 ? -6.213 -45.382 32.279 1.00 72.00 513 ASN A CA 1
ATOM 4094 C C . ASN A 1 513 ? -5.865 -44.115 31.466 1.00 72.00 513 ASN A C 1
ATOM 4096 O O . ASN A 1 513 ? -5.649 -43.062 32.066 1.00 72.00 513 ASN A O 1
ATOM 4100 N N . THR A 1 514 ? -5.872 -44.160 30.134 1.00 63.50 514 THR A N 1
ATOM 4101 C CA . THR A 1 514 ? -5.708 -42.984 29.274 1.00 63.50 514 THR A CA 1
ATOM 4102 C C . THR A 1 514 ? -7.068 -42.348 28.977 1.00 63.50 514 THR A C 1
ATOM 4104 O O . THR A 1 514 ? -8.062 -43.036 28.727 1.00 63.50 514 THR A O 1
ATOM 4107 N N . LYS A 1 515 ? -7.114 -41.015 29.035 1.00 80.44 515 LYS A N 1
ATOM 4108 C CA . LYS A 1 515 ? -8.310 -40.194 28.824 1.00 80.44 515 LYS A CA 1
ATOM 4109 C C . LYS A 1 515 ? -8.236 -39.533 27.449 1.00 80.44 515 LYS A C 1
ATOM 4111 O O . LYS A 1 515 ? -7.261 -38.843 27.148 1.00 80.44 515 LYS A O 1
ATOM 4116 N N . TYR A 1 516 ? -9.262 -39.738 26.636 1.00 78.62 516 TYR A N 1
ATOM 4117 C CA . TYR A 1 516 ? -9.344 -39.246 25.263 1.00 78.62 516 TYR A CA 1
ATOM 4118 C C . TYR A 1 516 ? -10.447 -38.201 25.122 1.00 78.62 516 TYR A C 1
ATOM 4120 O O . TYR A 1 516 ? -11.481 -38.279 25.786 1.00 78.62 516 TYR A O 1
ATOM 4128 N N . CYS A 1 517 ? -10.190 -37.235 24.252 1.00 88.06 517 CYS A N 1
ATOM 4129 C CA . CYS A 1 517 ? -11.040 -36.114 23.902 1.00 88.06 517 CYS A CA 1
ATOM 4130 C C . CYS A 1 517 ? -11.309 -36.155 22.399 1.00 88.06 517 CYS A C 1
ATOM 4132 O O . CYS A 1 517 ? -10.364 -36.120 21.614 1.00 88.06 517 CYS A O 1
ATOM 4134 N N . GLU A 1 518 ? -12.575 -36.195 22.004 1.00 89.38 518 GLU A N 1
ATOM 4135 C CA . GLU A 1 518 ? -12.993 -36.122 20.607 1.00 89.38 518 GLU A CA 1
ATOM 4136 C C . GLU A 1 518 ? -13.947 -34.947 20.401 1.00 89.38 518 GLU A C 1
ATOM 4138 O O . GLU A 1 518 ? -14.951 -34.823 21.105 1.00 89.38 518 GLU A O 1
ATOM 4143 N N . LEU A 1 519 ? -13.634 -34.097 19.426 1.00 90.94 519 LEU A N 1
ATOM 4144 C CA . LEU A 1 519 ? -14.432 -32.940 19.033 1.00 90.94 519 LEU A CA 1
ATOM 4145 C C . LEU A 1 519 ? -15.315 -33.304 17.839 1.00 90.94 519 LEU A C 1
ATOM 4147 O O . LEU A 1 519 ? -14.830 -33.900 16.872 1.00 90.94 519 LEU A O 1
ATOM 4151 N N . ASN A 1 520 ? -16.595 -32.936 17.904 1.00 84.50 520 ASN A N 1
ATOM 4152 C CA . ASN A 1 520 ? -17.585 -33.267 16.884 1.00 84.50 520 ASN A CA 1
ATOM 4153 C C . ASN A 1 520 ? -18.093 -32.031 16.139 1.00 84.50 520 ASN A C 1
ATOM 4155 O O . ASN A 1 520 ? -18.403 -31.018 16.769 1.00 84.50 520 ASN A O 1
ATOM 4159 N N . GLU A 1 521 ? -18.272 -32.153 14.822 1.00 84.62 521 GLU A N 1
ATOM 4160 C CA . GLU A 1 521 ? -18.864 -31.111 13.964 1.00 84.62 521 GLU A CA 1
ATOM 4161 C C . GLU A 1 521 ? -20.402 -31.167 13.886 1.00 84.62 521 GLU A C 1
ATOM 4163 O O . GLU A 1 521 ? -21.038 -30.314 13.271 1.00 84.62 521 GLU A O 1
ATOM 4168 N N . GLY A 1 522 ? -21.006 -32.167 14.534 1.00 77.50 522 GLY A N 1
ATOM 4169 C CA . GLY A 1 522 ? -22.450 -32.343 14.690 1.00 77.50 522 GLY A CA 1
ATOM 4170 C C . GLY A 1 522 ? -22.869 -32.346 16.161 1.00 77.50 522 GLY A C 1
ATOM 4171 O O . GLY A 1 522 ? -22.030 -32.315 17.057 1.00 77.50 522 GLY A O 1
ATOM 4172 N N . SER A 1 523 ? -24.174 -32.413 16.425 1.00 78.81 523 SER A N 1
ATOM 4173 C CA . SER A 1 523 ? -24.738 -32.555 17.775 1.00 78.81 523 SER A CA 1
ATOM 4174 C C . SER A 1 523 ? -25.940 -33.505 17.782 1.00 78.81 523 SER A C 1
ATOM 4176 O O . SER A 1 523 ? -26.492 -33.842 16.733 1.00 78.81 523 SER A O 1
ATOM 4178 N N . HIS A 1 524 ? -26.422 -33.903 18.963 1.00 76.31 524 HIS A N 1
ATOM 4179 C CA . HIS A 1 524 ? -27.660 -34.688 19.059 1.00 76.31 524 HIS A CA 1
ATOM 4180 C C . HIS A 1 524 ? -28.926 -33.924 18.600 1.00 76.31 524 HIS A C 1
ATOM 4182 O O . HIS A 1 524 ? -29.941 -34.568 18.332 1.00 76.31 524 HIS A O 1
ATOM 4188 N N . PHE A 1 525 ? -28.881 -32.588 18.484 1.00 66.56 525 PHE A N 1
ATOM 4189 C CA . PHE A 1 525 ? -29.983 -31.777 17.947 1.00 66.56 525 PHE A CA 1
ATOM 4190 C C . PHE A 1 525 ? -30.056 -31.856 16.418 1.00 66.56 525 PHE A C 1
ATOM 4192 O O . PHE A 1 525 ? -31.138 -32.007 15.860 1.00 66.56 525 PHE A O 1
ATOM 4199 N N . THR A 1 526 ? -28.903 -31.807 15.747 1.00 67.56 526 THR A N 1
ATOM 4200 C CA . THR A 1 526 ? -28.793 -31.853 14.280 1.00 67.56 526 THR A CA 1
ATOM 4201 C C . THR A 1 526 ? -28.751 -33.284 13.736 1.00 67.56 526 THR A C 1
ATOM 4203 O O . THR A 1 526 ? -29.209 -33.542 12.628 1.00 67.56 526 THR A O 1
ATOM 4206 N N . ASN A 1 527 ? -28.221 -34.242 14.506 1.00 74.62 527 ASN A N 1
ATOM 4207 C CA . ASN A 1 527 ? -27.896 -35.592 14.032 1.00 74.62 527 ASN A CA 1
ATOM 4208 C C . ASN A 1 527 ? -28.310 -36.689 15.034 1.00 74.62 527 ASN A C 1
ATOM 4210 O O . ASN A 1 527 ? -27.567 -37.651 15.245 1.00 74.62 527 ASN A O 1
ATOM 4214 N N . ARG A 1 528 ? -29.505 -36.568 15.635 1.00 74.81 528 ARG A N 1
ATOM 4215 C CA . ARG A 1 528 ? -30.038 -37.397 16.745 1.00 74.81 528 ARG A CA 1
ATOM 4216 C C . ARG A 1 528 ? -29.769 -38.908 16.655 1.00 74.81 528 ARG A C 1
ATOM 4218 O O . ARG A 1 528 ? -29.423 -39.523 17.658 1.00 74.81 528 ARG A O 1
ATOM 4225 N N . ASN A 1 529 ? -29.877 -39.505 15.466 1.00 78.25 529 ASN A N 1
ATOM 4226 C CA . ASN A 1 529 ? -29.673 -40.947 15.251 1.00 78.25 529 ASN A CA 1
ATOM 4227 C C . ASN A 1 529 ? -28.210 -41.412 15.421 1.00 78.25 529 ASN A C 1
ATOM 4229 O O . ASN A 1 529 ? -27.954 -42.619 15.484 1.00 78.25 529 ASN A O 1
ATOM 4233 N N . SER A 1 530 ? -27.260 -40.477 15.486 1.00 83.19 530 SER A N 1
ATOM 4234 C CA . SER A 1 530 ? -25.812 -40.724 15.574 1.00 83.19 530 SER A CA 1
ATOM 4235 C C . SER A 1 530 ? -25.311 -40.841 17.017 1.00 83.19 530 SER A C 1
ATOM 4237 O O . SER A 1 530 ? -24.195 -41.303 17.234 1.00 83.19 530 SER A O 1
ATOM 4239 N N . LEU A 1 531 ? -26.127 -40.455 18.006 1.00 86.81 531 LEU A N 1
ATOM 4240 C CA . LEU A 1 531 ? -25.815 -40.635 19.423 1.00 86.81 531 LEU A CA 1
ATOM 4241 C C . LEU A 1 531 ? -26.071 -42.103 19.803 1.00 86.81 531 LEU A C 1
ATOM 4243 O O . LEU A 1 531 ? -27.207 -42.578 19.741 1.00 86.81 531 LEU A O 1
ATOM 4247 N N . LYS A 1 532 ? -25.014 -42.843 20.148 1.00 84.69 532 LYS A N 1
ATOM 4248 C CA . LYS A 1 532 ? -25.055 -44.275 20.486 1.00 84.69 532 LYS A CA 1
ATOM 4249 C C . LYS A 1 532 ? -24.689 -44.497 21.950 1.00 84.69 532 LYS A C 1
ATOM 4251 O O . LYS A 1 532 ? -23.891 -43.750 22.507 1.00 84.69 532 LYS A O 1
ATOM 4256 N N . ASN A 1 533 ? -25.233 -45.556 22.550 1.00 85.81 533 ASN A N 1
ATOM 4257 C CA . ASN A 1 533 ? -24.836 -45.985 23.890 1.00 85.81 533 ASN A CA 1
ATOM 4258 C C . ASN A 1 533 ? -23.515 -46.770 23.806 1.00 85.81 533 ASN A C 1
ATOM 4260 O O . ASN A 1 533 ? -23.471 -47.824 23.171 1.00 85.81 533 ASN A O 1
ATOM 4264 N N . ILE A 1 534 ? -22.457 -46.266 24.441 1.00 83.12 534 ILE A N 1
ATOM 4265 C CA . ILE A 1 534 ? -21.115 -46.861 24.481 1.00 83.12 534 ILE A CA 1
ATOM 4266 C C . ILE A 1 534 ? -20.582 -46.742 25.913 1.00 83.12 534 ILE A C 1
ATOM 4268 O O . ILE A 1 534 ? -20.374 -45.641 26.419 1.00 83.12 534 ILE A O 1
ATOM 4272 N N . GLN A 1 535 ? -20.367 -47.885 26.571 1.00 79.38 535 GLN A N 1
ATOM 4273 C CA . GLN A 1 535 ? -19.934 -47.928 27.971 1.00 79.38 535 GLN A CA 1
ATOM 4274 C C . GLN A 1 535 ? -18.570 -47.254 28.185 1.00 79.38 535 GLN A C 1
ATOM 4276 O O . GLN A 1 535 ? -17.633 -47.495 27.423 1.00 79.38 535 GLN A O 1
ATOM 4281 N N . ARG A 1 536 ? -18.434 -46.500 29.285 1.00 78.06 536 ARG A N 1
ATOM 4282 C CA . ARG A 1 536 ? -17.231 -45.729 29.680 1.00 78.06 536 ARG A CA 1
ATOM 4283 C C . ARG A 1 536 ? -16.884 -44.543 28.761 1.00 78.06 536 ARG A C 1
ATOM 4285 O O . ARG A 1 536 ? -15.768 -44.016 28.841 1.00 78.06 536 ARG A O 1
ATOM 4292 N N . SER A 1 537 ? -17.844 -44.102 27.951 1.00 82.56 537 SER A N 1
ATOM 4293 C CA . SER A 1 537 ? -17.816 -42.832 27.219 1.00 82.56 537 SER A CA 1
ATOM 4294 C C . SER A 1 537 ? -18.819 -41.857 27.843 1.00 82.56 537 SER A C 1
ATOM 4296 O O . SER A 1 537 ? -19.870 -42.269 28.330 1.00 82.56 537 SER A O 1
ATOM 4298 N N . VAL A 1 538 ? -18.503 -40.565 27.844 1.00 86.50 538 VAL A N 1
ATOM 4299 C CA . VAL A 1 538 ? -19.410 -39.494 28.273 1.00 86.50 538 VAL A CA 1
ATOM 4300 C C . VAL A 1 538 ? -19.514 -38.479 27.142 1.00 86.50 538 VAL A C 1
ATOM 4302 O O . VAL A 1 538 ? -18.502 -37.929 26.699 1.00 86.50 538 VAL A O 1
ATOM 4305 N N . TYR A 1 539 ? -20.734 -38.243 26.670 1.00 89.00 539 TYR A N 1
ATOM 4306 C CA . TYR A 1 539 ? -21.036 -37.229 25.669 1.00 89.00 539 TYR A CA 1
ATOM 4307 C C . TYR A 1 539 ? -21.392 -35.910 26.359 1.00 89.00 539 TYR A C 1
ATOM 4309 O O . TYR A 1 539 ? -22.172 -35.898 27.312 1.00 89.00 539 TYR A O 1
ATOM 4317 N N . TYR A 1 540 ? -20.857 -34.804 25.845 1.00 83.19 540 TYR A N 1
ATOM 4318 C CA . TYR A 1 540 ? -21.160 -33.452 26.306 1.00 83.19 540 TYR A CA 1
ATOM 4319 C C . TYR A 1 540 ? -21.648 -32.587 25.144 1.00 83.19 540 TYR A C 1
ATOM 4321 O O . TYR A 1 540 ? -20.983 -32.474 24.110 1.00 83.19 540 TYR A O 1
ATOM 4329 N N . VAL A 1 541 ? -22.787 -31.918 25.332 1.00 76.88 541 VAL A N 1
ATOM 4330 C CA . VAL A 1 541 ? -23.279 -30.874 24.421 1.00 76.88 541 VAL A CA 1
ATOM 4331 C C . VAL A 1 541 ? -22.961 -29.492 24.990 1.00 76.88 541 VAL A C 1
ATOM 4333 O O . VAL A 1 541 ? -23.087 -29.264 26.191 1.00 76.88 541 VAL A O 1
ATOM 4336 N N . LEU A 1 542 ? -22.545 -28.552 24.142 1.00 71.31 542 LEU A N 1
ATOM 4337 C CA . LEU A 1 542 ? -22.233 -27.194 24.588 1.00 71.31 542 LEU A CA 1
ATOM 4338 C C . LEU A 1 542 ? -23.524 -26.428 24.926 1.00 71.31 542 LEU A C 1
ATOM 4340 O O . LEU A 1 542 ? -24.316 -26.128 24.032 1.00 71.31 542 LEU A O 1
ATOM 4344 N N . ARG A 1 543 ? -23.735 -26.040 26.194 1.00 63.88 543 ARG A N 1
ATOM 4345 C CA . ARG A 1 543 ? -24.842 -25.136 26.558 1.00 63.88 543 ARG A CA 1
ATOM 4346 C C . ARG A 1 543 ? -24.548 -23.712 26.092 1.00 63.88 543 ARG A C 1
ATOM 4348 O O . ARG A 1 543 ? -23.866 -22.950 26.779 1.00 63.88 543 ARG A O 1
ATOM 4355 N N . ARG A 1 544 ? -25.121 -23.350 24.944 1.00 68.25 544 ARG A N 1
ATOM 4356 C CA . ARG A 1 544 ? -25.113 -21.997 24.372 1.00 68.25 544 ARG A CA 1
ATOM 4357 C C . ARG A 1 544 ? -26.398 -21.261 24.752 1.00 68.25 544 ARG A C 1
ATOM 4359 O O . ARG A 1 544 ? -27.497 -21.777 24.561 1.00 68.25 544 ARG A O 1
ATOM 4366 N N . LYS A 1 545 ? -26.276 -20.052 25.302 1.00 56.94 545 LYS A N 1
ATOM 4367 C CA . LYS A 1 545 ? -27.402 -19.138 25.554 1.00 56.94 545 LYS A CA 1
ATOM 4368 C C . LYS A 1 545 ? -27.067 -17.756 25.019 1.00 56.94 545 LYS A C 1
ATOM 4370 O O . LYS A 1 545 ? -26.042 -17.198 25.399 1.00 56.94 545 LYS A O 1
ATOM 4375 N N . TYR A 1 546 ? -27.955 -17.188 24.212 1.00 56.69 546 TYR A N 1
ATOM 4376 C CA . TYR A 1 546 ? -27.844 -15.805 23.756 1.00 56.69 546 TYR A CA 1
ATOM 4377 C C . TYR A 1 546 ? -28.639 -14.888 24.692 1.00 56.69 546 TYR A C 1
ATOM 4379 O O . TYR A 1 546 ? -29.757 -15.221 25.082 1.00 56.69 546 TYR A O 1
ATOM 4387 N N . SER A 1 547 ? -28.048 -13.767 25.110 1.00 46.47 547 SER A N 1
ATOM 4388 C CA . SER A 1 547 ? -28.618 -12.858 26.118 1.00 46.47 547 SER A CA 1
ATOM 4389 C C . SER A 1 547 ? -28.624 -11.411 25.631 1.00 46.47 547 SER A C 1
ATOM 4391 O O . SER A 1 547 ? -27.653 -10.970 25.023 1.00 46.47 547 SER A O 1
ATOM 4393 N N . THR A 1 548 ? -29.686 -10.669 25.961 1.00 47.59 548 THR A N 1
ATOM 4394 C CA . THR A 1 548 ? -29.934 -9.287 25.504 1.00 47.59 548 THR A CA 1
ATOM 4395 C C . THR A 1 548 ? -29.931 -8.226 26.617 1.00 47.59 548 THR A C 1
ATOM 4397 O O . THR A 1 548 ? -30.200 -7.064 26.334 1.00 47.59 548 THR A O 1
ATOM 4400 N N . LYS A 1 549 ? -29.633 -8.566 27.886 1.00 35.09 549 LYS A N 1
ATOM 4401 C CA . LYS A 1 549 ? -29.637 -7.590 29.002 1.00 35.09 549 LYS A CA 1
ATOM 4402 C C . LYS A 1 549 ? -28.281 -7.393 29.691 1.00 35.09 549 LYS A C 1
ATOM 4404 O O . LYS A 1 549 ? -27.645 -8.348 30.140 1.00 35.09 549 LYS A O 1
ATOM 4409 N N . ALA A 1 550 ? -27.900 -6.122 29.831 1.00 30.55 550 ALA A N 1
ATOM 4410 C CA . ALA A 1 550 ? -26.772 -5.622 30.617 1.00 30.55 550 ALA A CA 1
ATOM 4411 C C . ALA A 1 550 ? -27.241 -5.060 31.983 1.00 30.55 550 ALA A C 1
ATOM 4413 O O . ALA A 1 550 ? -28.403 -4.672 32.112 1.00 30.55 550 ALA A O 1
ATOM 4414 N N . PRO A 1 551 ? -26.373 -4.984 33.013 1.00 28.83 551 PRO A N 1
ATOM 4415 C CA . PRO A 1 551 ? -26.732 -4.406 34.307 1.00 28.83 551 PRO A CA 1
ATOM 4416 C C . PRO A 1 551 ? -26.541 -2.877 34.343 1.00 28.83 551 PRO A C 1
ATOM 4418 O O . PRO A 1 551 ? -25.419 -2.377 34.240 1.00 28.83 551 PRO A O 1
ATOM 4421 N N . ASN A 1 552 ? -27.651 -2.163 34.554 1.00 30.36 552 ASN A N 1
ATOM 4422 C CA . ASN A 1 552 ? -27.775 -0.761 34.977 1.00 30.36 552 ASN A CA 1
ATOM 4423 C C . ASN A 1 552 ? -26.755 0.237 34.387 1.00 30.36 552 ASN A C 1
ATOM 4425 O O . ASN A 1 552 ? -25.825 0.682 35.064 1.00 30.36 552 ASN A O 1
ATOM 4429 N N . HIS A 1 553 ? -26.987 0.642 33.138 1.00 26.78 553 HIS A N 1
ATOM 4430 C CA . HIS A 1 553 ? -26.739 2.000 32.634 1.00 26.78 553 HIS A CA 1
ATOM 4431 C C . HIS A 1 553 ? -27.529 2.194 31.333 1.00 26.78 553 HIS A C 1
ATOM 4433 O O . HIS A 1 553 ? -27.631 1.256 30.546 1.00 26.78 553 HIS A O 1
ATOM 4439 N N . ILE A 1 554 ? -28.084 3.387 31.120 1.00 30.14 554 ILE A N 1
ATOM 4440 C CA . ILE A 1 554 ? -28.894 3.703 29.936 1.00 30.14 554 ILE A CA 1
ATOM 4441 C C . ILE A 1 554 ? -27.972 3.881 28.721 1.00 30.14 554 ILE A C 1
ATOM 4443 O O . ILE A 1 554 ? -26.978 4.605 28.792 1.00 30.14 554 ILE A O 1
ATOM 4447 N N . VAL A 1 555 ? -28.311 3.196 27.628 1.00 25.39 555 VAL A N 1
ATOM 4448 C CA . VAL A 1 555 ? -27.650 3.223 26.317 1.00 25.39 555 VAL A CA 1
ATOM 4449 C C . VAL A 1 555 ? -28.759 3.338 25.274 1.00 25.39 555 VAL A C 1
ATOM 4451 O O . VAL A 1 555 ? -29.769 2.653 25.395 1.00 25.39 555 VAL A O 1
ATOM 4454 N N . SER A 1 556 ? -28.577 4.200 24.275 1.00 27.17 556 SER A N 1
ATOM 4455 C CA . SER A 1 556 ? -29.515 4.378 23.164 1.00 27.17 556 SER A CA 1
ATOM 4456 C C . SER A 1 556 ? -28.722 4.600 21.882 1.00 27.17 556 SER A C 1
ATOM 4458 O O . SER A 1 556 ? -28.427 5.738 21.521 1.00 27.17 556 SER A O 1
ATOM 4460 N N . CYS A 1 557 ? -28.392 3.500 21.212 1.00 23.78 557 CYS A N 1
ATOM 4461 C CA . CYS A 1 557 ? -28.014 3.495 19.805 1.00 23.78 557 CYS A CA 1
ATOM 4462 C C . CYS A 1 557 ? -29.055 2.669 19.049 1.00 23.78 557 CYS A C 1
ATOM 4464 O O . CYS A 1 557 ? -29.505 1.639 19.551 1.00 23.78 557 CYS A O 1
ATOM 4466 N N . THR A 1 558 ? -29.393 3.115 17.844 1.00 33.78 558 THR A N 1
ATOM 4467 C CA . THR A 1 558 ? -29.880 2.238 16.775 1.00 33.78 558 THR A CA 1
ATOM 4468 C C . THR A 1 558 ? -28.901 1.083 16.577 1.00 33.78 558 THR A C 1
ATOM 4470 O O . THR A 1 558 ? -27.699 1.338 16.588 1.00 33.78 558 THR A O 1
ATOM 4473 N N . ASP A 1 559 ? -29.385 -0.136 16.343 1.00 29.50 559 ASP A N 1
ATOM 4474 C CA . ASP A 1 559 ? -28.607 -1.177 15.659 1.00 29.50 559 ASP A CA 1
ATOM 4475 C C . ASP A 1 559 ? -29.521 -2.326 15.216 1.00 29.50 559 ASP A C 1
ATOM 4477 O O . ASP A 1 559 ? -30.155 -2.981 16.047 1.00 29.50 559 ASP A O 1
ATOM 4481 N N . ASP A 1 560 ? -29.489 -2.644 13.918 1.00 32.75 560 ASP A N 1
ATOM 4482 C CA . ASP A 1 560 ? -29.808 -3.997 13.466 1.00 32.75 560 ASP A CA 1
ATOM 4483 C C . ASP A 1 560 ? -28.879 -4.955 14.225 1.00 32.75 560 ASP A C 1
ATOM 4485 O O . ASP A 1 560 ? -27.651 -4.834 14.167 1.00 32.75 560 ASP A O 1
ATOM 4489 N N . VAL A 1 561 ? -29.455 -5.896 14.977 1.00 37.72 561 VAL A N 1
ATOM 4490 C CA . VAL A 1 561 ? -28.698 -6.821 15.832 1.00 37.72 561 VAL A CA 1
ATOM 4491 C C . VAL A 1 561 ? -27.940 -7.829 14.967 1.00 37.72 561 VAL A C 1
ATOM 4493 O O . VAL A 1 561 ? -28.363 -8.970 14.767 1.00 37.72 561 VAL A O 1
ATOM 4496 N N . THR A 1 562 ? -26.775 -7.410 14.476 1.00 47.41 562 THR A N 1
ATOM 4497 C CA . THR A 1 562 ? -25.832 -8.284 13.785 1.00 47.41 562 THR A CA 1
ATOM 4498 C C . THR A 1 562 ? -25.393 -9.411 14.720 1.00 47.41 562 THR A C 1
ATOM 4500 O O . THR A 1 562 ? -25.097 -9.218 15.905 1.00 47.41 562 THR A O 1
ATOM 4503 N N . CYS A 1 563 ? -25.397 -10.638 14.199 1.00 52.28 563 CYS A N 1
ATOM 4504 C CA . CYS A 1 563 ? -24.829 -11.768 14.918 1.00 52.28 563 CYS A CA 1
ATOM 4505 C C . CYS A 1 563 ? -23.313 -11.586 15.013 1.00 52.28 563 CYS A C 1
ATOM 4507 O O . CYS A 1 563 ? -22.650 -11.464 13.985 1.00 52.28 563 CYS A O 1
ATOM 4509 N N . SER A 1 564 ? -22.769 -11.630 16.231 1.00 56.53 564 SER A N 1
ATOM 4510 C CA . SER A 1 564 ? -21.330 -11.767 16.436 1.00 56.53 564 SER A CA 1
ATOM 4511 C C . SER A 1 564 ? -21.025 -12.896 17.420 1.00 56.53 564 SER A C 1
ATOM 4513 O O . SER A 1 564 ? -21.261 -12.788 18.625 1.00 56.53 564 SER A O 1
ATOM 4515 N N . ASN A 1 565 ? -20.505 -13.998 16.884 1.00 61.56 565 ASN A N 1
ATOM 4516 C CA . ASN A 1 565 ? -19.971 -15.146 17.616 1.00 61.56 565 ASN A CA 1
ATOM 4517 C C . ASN A 1 565 ? -18.451 -15.337 17.396 1.00 61.56 565 ASN A C 1
ATOM 4519 O O . ASN A 1 565 ? -17.815 -16.094 18.132 1.00 61.56 565 ASN A O 1
ATOM 4523 N N . GLY A 1 566 ? -17.862 -14.610 16.438 1.00 61.78 566 GLY A N 1
ATOM 4524 C CA . GLY A 1 566 ? -16.427 -14.540 16.161 1.00 61.78 566 GLY A CA 1
ATOM 4525 C C . GLY A 1 566 ? -15.894 -15.553 15.143 1.00 61.78 566 GLY A C 1
ATOM 4526 O O . GLY A 1 566 ? -14.685 -15.564 14.898 1.00 61.78 566 GLY A O 1
ATOM 4527 N N . CYS A 1 567 ? -16.744 -16.398 14.554 1.00 66.50 567 CYS A N 1
ATOM 4528 C CA . CYS A 1 567 ? -16.327 -17.474 13.656 1.00 66.50 567 CYS A CA 1
ATOM 4529 C C . CYS A 1 567 ? -15.923 -17.047 12.239 1.00 66.50 567 CYS A C 1
ATOM 4531 O O . CYS A 1 567 ? -15.155 -17.763 11.599 1.00 66.50 567 CYS A O 1
ATOM 4533 N N . CYS A 1 568 ? -16.349 -15.880 11.759 1.00 65.50 568 CYS A N 1
ATOM 4534 C CA . CYS A 1 568 ? -15.935 -15.351 10.457 1.00 65.50 568 CYS A CA 1
ATOM 4535 C C . CYS A 1 568 ? -14.702 -14.447 10.525 1.00 65.50 568 CYS A C 1
ATOM 4537 O O . CYS A 1 568 ? -14.208 -14.002 9.490 1.00 65.50 568 CYS A O 1
ATOM 4539 N N . ARG A 1 569 ? -14.151 -14.210 11.722 1.00 59.16 569 ARG A N 1
ATOM 4540 C CA . ARG A 1 569 ? -13.050 -13.262 11.962 1.00 59.16 569 ARG A CA 1
ATOM 4541 C C . ARG A 1 569 ? -11.773 -13.531 11.154 1.00 59.16 569 ARG A C 1
ATOM 4543 O O . ARG A 1 569 ? -11.053 -12.588 10.848 1.00 59.16 569 ARG A O 1
ATOM 4550 N N . ASN A 1 570 ? -11.515 -14.795 10.814 1.00 56.59 570 ASN A N 1
ATOM 4551 C CA . ASN A 1 570 ? -10.384 -15.225 9.983 1.00 56.59 570 ASN A CA 1
ATOM 4552 C C . ASN A 1 570 ? -10.825 -15.736 8.594 1.00 56.59 570 ASN A C 1
ATOM 4554 O O . ASN A 1 570 ? -10.019 -16.343 7.902 1.00 56.59 570 ASN A O 1
ATOM 4558 N N . ASN A 1 571 ? -12.096 -15.533 8.222 1.00 60.84 571 ASN A N 1
ATOM 4559 C CA . ASN A 1 571 ? -12.765 -16.067 7.032 1.00 60.84 571 ASN A CA 1
ATOM 4560 C C . ASN A 1 571 ? -12.464 -17.561 6.737 1.00 60.84 571 ASN A C 1
ATOM 4562 O O . ASN A 1 571 ? -11.630 -17.862 5.886 1.00 60.84 571 ASN A O 1
ATOM 4566 N N . PRO A 1 572 ? -13.152 -18.517 7.393 1.00 64.56 572 PRO A N 1
ATOM 4567 C CA . PRO A 1 572 ? -12.988 -19.958 7.145 1.00 64.56 572 PRO A CA 1
ATOM 4568 C C . PRO A 1 572 ? -13.404 -20.436 5.736 1.00 64.56 572 PRO A C 1
ATOM 4570 O O . PRO A 1 572 ? -13.283 -21.624 5.445 1.00 64.56 572 PRO A O 1
ATOM 4573 N N . CYS A 1 573 ? -13.904 -19.553 4.869 1.00 73.12 573 CYS A N 1
ATOM 4574 C CA . CYS A 1 573 ? -14.292 -19.878 3.500 1.00 73.12 573 CYS A CA 1
ATOM 4575 C C . CYS A 1 573 ? -13.087 -19.795 2.552 1.00 73.12 573 CYS A C 1
ATOM 4577 O O . CYS A 1 573 ? -12.374 -18.793 2.507 1.00 73.12 573 CYS A O 1
ATOM 4579 N N . LEU A 1 574 ? -12.874 -20.845 1.765 1.00 68.12 574 LEU A N 1
ATOM 4580 C CA . LEU A 1 574 ? -11.774 -20.971 0.815 1.00 68.12 574 LEU A CA 1
ATOM 4581 C C . LEU A 1 574 ? -12.077 -20.242 -0.504 1.00 68.12 574 LEU A C 1
ATOM 4583 O O . LEU A 1 574 ? -13.185 -19.758 -0.738 1.00 68.12 574 LEU A O 1
ATOM 4587 N N . ASN A 1 575 ? -11.069 -20.160 -1.377 1.00 61.84 575 ASN A N 1
ATOM 4588 C CA . ASN A 1 575 ? -11.199 -19.727 -2.776 1.00 61.84 575 ASN A CA 1
ATOM 4589 C C . ASN A 1 575 ? -11.935 -18.384 -2.996 1.00 61.84 575 ASN A C 1
ATOM 4591 O O . ASN A 1 575 ? -12.595 -18.182 -4.014 1.00 61.84 575 ASN A O 1
ATOM 4595 N N . GLY A 1 576 ? -11.811 -17.452 -2.044 1.00 60.97 576 GLY A N 1
ATOM 4596 C CA . GLY A 1 576 ? -12.429 -16.122 -2.105 1.00 60.97 576 GLY A CA 1
ATOM 4597 C C . GLY A 1 576 ? -13.887 -16.055 -1.632 1.00 60.97 576 GLY A C 1
ATOM 4598 O O . GLY A 1 576 ? -14.540 -15.038 -1.853 1.00 60.97 576 GLY A O 1
ATOM 4599 N N . GLY A 1 577 ? -14.411 -17.107 -0.996 1.00 65.62 577 GLY A N 1
ATOM 4600 C CA . GLY A 1 577 ? -15.744 -17.085 -0.393 1.00 65.62 577 GLY A CA 1
ATOM 4601 C C . GLY A 1 577 ? -15.875 -16.096 0.768 1.00 65.62 577 GLY A C 1
ATOM 4602 O O . GLY A 1 577 ? -14.904 -15.785 1.453 1.00 65.62 577 GLY A O 1
ATOM 4603 N N . THR A 1 578 ? -17.091 -15.602 1.002 1.00 71.88 578 THR A N 1
ATOM 4604 C CA . THR A 1 578 ? -17.417 -14.663 2.090 1.00 71.88 578 THR A CA 1
ATOM 4605 C C . THR A 1 578 ? -18.128 -15.393 3.228 1.00 71.88 578 THR A C 1
ATOM 4607 O O . THR A 1 578 ? -19.171 -16.008 3.005 1.00 71.88 578 THR A O 1
ATOM 4610 N N . CYS A 1 579 ? -17.585 -15.319 4.445 1.00 68.62 579 CYS A N 1
ATOM 4611 C CA . CYS A 1 579 ? -18.181 -15.924 5.639 1.00 68.62 579 CYS A CA 1
ATOM 4612 C C . CYS A 1 579 ? -19.268 -15.040 6.273 1.00 68.62 579 CYS A C 1
ATOM 4614 O O . CYS A 1 579 ? -19.101 -13.826 6.379 1.00 68.62 579 CYS A O 1
ATOM 4616 N N . ILE A 1 580 ? -20.350 -15.666 6.750 1.00 70.94 580 ILE A N 1
ATOM 4617 C CA . ILE A 1 580 ? -21.479 -15.029 7.448 1.00 70.94 580 ILE A CA 1
ATOM 4618 C C . ILE A 1 580 ? -21.715 -15.740 8.797 1.00 70.94 580 ILE A C 1
ATOM 4620 O O . ILE A 1 580 ? -21.854 -16.963 8.823 1.00 70.94 580 ILE A O 1
ATOM 4624 N N . GLU A 1 581 ? -21.755 -15.004 9.917 1.00 65.06 581 GLU A N 1
ATOM 4625 C CA . GLU A 1 581 ? -21.926 -15.575 11.271 1.00 65.06 581 GLU A CA 1
ATOM 4626 C C . GLU A 1 581 ? -23.399 -15.876 11.607 1.00 65.06 581 GLU A C 1
ATOM 4628 O O . GLU A 1 581 ? -24.304 -15.124 11.246 1.00 65.06 581 GLU A O 1
ATOM 4633 N N . LEU A 1 582 ? -23.643 -16.977 12.330 1.00 65.25 582 LEU A N 1
ATOM 4634 C CA . LEU A 1 582 ? -24.977 -17.475 12.692 1.00 65.25 582 LEU A CA 1
ATOM 4635 C C . LEU A 1 582 ? -25.115 -17.655 14.216 1.00 65.25 582 LEU A C 1
ATOM 4637 O O . LEU A 1 582 ? -24.319 -18.348 14.852 1.00 65.25 582 LEU A O 1
ATOM 4641 N N . CYS A 1 583 ? -26.141 -17.044 14.817 1.00 63.19 583 CYS A N 1
ATOM 4642 C CA . CYS A 1 583 ? -26.327 -16.974 16.276 1.00 63.19 583 CYS A CA 1
ATOM 4643 C C . CYS A 1 583 ? -27.546 -17.783 16.742 1.00 63.19 583 CYS A C 1
ATOM 4645 O O . CYS A 1 583 ? -28.446 -17.244 17.388 1.00 63.19 583 CYS A O 1
ATOM 4647 N N . GLU A 1 584 ? -27.561 -19.078 16.419 1.00 63.81 584 GLU A N 1
ATOM 4648 C CA . GLU A 1 584 ? -28.617 -20.012 16.824 1.00 63.81 584 GLU A CA 1
ATOM 4649 C C . GLU A 1 584 ? -28.085 -21.094 17.793 1.00 63.81 584 GLU A C 1
ATOM 4651 O O . GLU A 1 584 ? -27.055 -21.711 17.502 1.00 63.81 584 GLU A O 1
ATOM 4656 N N . PRO A 1 585 ? -28.747 -21.370 18.944 1.00 55.94 585 PRO A N 1
ATOM 4657 C CA . PRO A 1 585 ? -28.188 -22.199 20.028 1.00 55.94 585 PRO A CA 1
ATOM 4658 C C . PRO A 1 585 ? -27.807 -23.634 19.655 1.00 55.94 585 PRO A C 1
ATOM 4660 O O . PRO A 1 585 ? -26.953 -24.228 20.312 1.00 55.94 585 PRO A O 1
ATOM 4663 N N . THR A 1 586 ? -28.461 -24.197 18.641 1.00 54.84 586 THR A N 1
ATOM 4664 C CA . THR A 1 586 ? -28.405 -25.620 18.264 1.00 54.84 586 THR A CA 1
ATOM 4665 C C . THR A 1 586 ? -27.824 -25.858 16.864 1.00 54.84 586 THR A C 1
ATOM 4667 O O . THR A 1 586 ? -27.820 -26.992 16.390 1.00 54.84 586 THR A O 1
ATOM 4670 N N . SER A 1 587 ? -27.341 -24.802 16.204 1.00 58.97 587 SER A N 1
ATOM 4671 C CA . SER A 1 587 ? -26.976 -24.761 14.781 1.00 58.97 587 SER A CA 1
ATOM 4672 C C . SER A 1 587 ? -25.457 -24.646 14.557 1.00 58.97 587 SER A C 1
ATOM 4674 O O . SER A 1 587 ? -24.678 -24.415 15.487 1.00 58.97 587 SER A O 1
ATOM 4676 N N . VAL A 1 588 ? -25.035 -24.775 13.293 1.00 68.00 588 VAL A N 1
ATOM 4677 C CA . VAL A 1 588 ? -23.712 -24.335 12.822 1.00 68.00 588 VAL A CA 1
ATOM 4678 C C . VAL A 1 588 ? -23.512 -22.836 13.082 1.00 68.00 588 VAL A C 1
ATOM 4680 O O . VAL A 1 588 ? -24.469 -22.061 13.043 1.00 68.00 588 VAL A O 1
ATOM 4683 N N . ARG A 1 589 ? -22.265 -22.435 13.368 1.00 70.06 589 ARG A N 1
ATOM 4684 C CA . ARG A 1 589 ? -21.911 -21.073 13.817 1.00 70.06 589 ARG A CA 1
ATOM 4685 C C . ARG A 1 589 ? -21.625 -20.093 12.671 1.00 70.06 589 ARG A C 1
ATOM 4687 O O . ARG A 1 589 ? -21.551 -18.892 12.909 1.00 70.06 589 ARG A O 1
ATOM 4694 N N . PHE A 1 590 ? -21.453 -20.569 11.441 1.00 76.94 590 PHE A N 1
ATOM 4695 C CA . PHE A 1 590 ? -21.231 -19.726 10.265 1.00 76.94 590 PHE A CA 1
ATOM 4696 C C . PHE A 1 590 ? -21.651 -20.443 8.976 1.00 76.94 590 PHE A C 1
ATOM 4698 O O . PHE A 1 590 ? -21.881 -21.654 8.990 1.00 76.94 590 PHE A O 1
ATOM 4705 N N . ASN A 1 591 ? -21.726 -19.699 7.872 1.00 73.00 591 ASN A N 1
ATOM 4706 C CA . ASN A 1 591 ? -21.911 -20.218 6.516 1.00 73.00 591 ASN A CA 1
ATOM 4707 C C . ASN A 1 591 ? -21.009 -19.478 5.506 1.00 73.00 591 ASN A C 1
ATOM 4709 O O . ASN A 1 591 ? -20.548 -18.374 5.794 1.00 73.00 591 ASN A O 1
ATOM 4713 N N . CYS A 1 592 ? -20.786 -20.067 4.328 1.00 73.38 592 CYS A N 1
ATOM 4714 C CA . CYS A 1 592 ? -19.940 -19.522 3.265 1.00 73.38 592 CYS A CA 1
ATOM 4715 C C . CYS A 1 592 ? -20.732 -19.182 1.994 1.00 73.38 592 CYS A C 1
ATOM 4717 O O . CYS A 1 592 ? -21.506 -19.994 1.493 1.00 73.38 592 CYS A O 1
ATOM 4719 N N . SER A 1 593 ? -20.498 -17.988 1.446 1.00 71.12 593 SER A N 1
ATOM 4720 C CA . SER A 1 593 ? -20.983 -17.547 0.133 1.00 71.12 593 SER A CA 1
ATOM 4721 C C . SER A 1 593 ? -19.854 -17.649 -0.893 1.00 71.12 593 SER A C 1
ATOM 4723 O O . SER A 1 593 ? -18.825 -16.994 -0.726 1.00 71.12 593 SER A O 1
ATOM 4725 N N . CYS A 1 594 ? -20.004 -18.483 -1.924 1.00 69.31 594 CYS A N 1
ATOM 4726 C CA . CYS A 1 594 ? -18.908 -18.840 -2.833 1.00 69.31 594 CYS A CA 1
ATOM 4727 C C . CYS A 1 594 ? -18.887 -18.012 -4.131 1.00 69.31 594 CYS A C 1
ATOM 4729 O O . CYS A 1 594 ? -19.952 -17.732 -4.686 1.00 69.31 594 CYS A O 1
ATOM 4731 N N . PRO A 1 595 ? -17.703 -17.651 -4.672 1.00 62.28 595 PRO A N 1
ATOM 4732 C CA . PRO A 1 595 ? -17.605 -16.985 -5.968 1.00 62.28 595 PRO A CA 1
ATOM 4733 C C . PRO A 1 595 ? -17.987 -17.926 -7.115 1.00 62.28 595 PRO A C 1
ATOM 4735 O O . PRO A 1 595 ? -17.887 -19.142 -6.996 1.00 62.28 595 PRO A O 1
ATOM 4738 N N . VAL A 1 596 ? -18.321 -17.360 -8.277 1.00 52.25 596 VAL A N 1
ATOM 4739 C CA . VAL A 1 596 ? -18.925 -18.038 -9.453 1.00 52.25 596 VAL A CA 1
ATOM 4740 C C . VAL A 1 596 ? -18.049 -19.141 -10.109 1.00 52.25 596 VAL A C 1
ATOM 4742 O O . VAL A 1 596 ? -18.372 -19.638 -11.186 1.00 52.25 596 VAL A O 1
ATOM 4745 N N . ALA A 1 597 ? -16.905 -19.504 -9.531 1.00 43.75 597 ALA A N 1
ATOM 4746 C CA . ALA A 1 597 ? -16.038 -20.603 -9.975 1.00 43.75 597 ALA A CA 1
ATOM 4747 C C . ALA A 1 597 ? -15.871 -21.713 -8.916 1.00 43.75 597 ALA A C 1
ATOM 4749 O O . ALA A 1 597 ? -15.154 -22.679 -9.167 1.00 43.75 597 ALA A O 1
ATOM 4750 N N . PHE A 1 598 ? -16.517 -21.588 -7.749 1.00 60.53 598 PHE A N 1
ATOM 4751 C CA . PHE A 1 598 ? -16.352 -22.494 -6.614 1.00 60.53 598 PHE A CA 1
ATOM 4752 C C . PHE A 1 598 ? -17.683 -22.809 -5.911 1.00 60.53 598 PHE A C 1
ATOM 4754 O O . PHE A 1 598 ? -18.622 -22.017 -5.930 1.00 60.53 598 PHE A O 1
ATOM 4761 N N . ALA A 1 599 ? -17.752 -23.976 -5.275 1.00 53.16 599 ALA A N 1
ATOM 4762 C CA . ALA A 1 599 ? -18.898 -24.514 -4.544 1.00 53.16 599 ALA A CA 1
ATOM 4763 C C . ALA A 1 599 ? -18.419 -25.361 -3.344 1.00 53.16 599 ALA A C 1
ATOM 4765 O O . ALA A 1 599 ? -17.218 -25.526 -3.142 1.00 53.16 599 ALA A O 1
ATOM 4766 N N . GLY A 1 600 ? -19.337 -25.915 -2.549 1.00 56.41 600 GLY A N 1
ATOM 4767 C CA . GLY A 1 600 ? -19.013 -26.698 -1.343 1.00 56.41 600 GLY A CA 1
ATOM 4768 C C . GLY A 1 600 ? -19.262 -25.935 -0.037 1.00 56.41 600 GLY A C 1
ATOM 4769 O O . GLY A 1 600 ? -19.601 -24.752 -0.062 1.00 56.41 600 GLY A O 1
ATOM 4770 N N . LYS A 1 601 ? -19.130 -26.616 1.111 1.00 65.25 601 LYS A N 1
ATOM 4771 C CA . LYS A 1 601 ? -19.488 -26.076 2.448 1.00 65.25 601 LYS A CA 1
ATOM 4772 C C . LYS A 1 601 ? -18.616 -24.875 2.838 1.00 65.25 601 LYS A C 1
ATOM 4774 O O . LYS A 1 601 ? -19.065 -23.978 3.547 1.00 65.25 601 LYS A O 1
ATOM 4779 N N . TYR A 1 602 ? -17.380 -24.873 2.355 1.00 74.81 602 TYR A N 1
ATOM 4780 C CA . TYR A 1 602 ? -16.356 -23.859 2.552 1.00 74.81 602 TYR A CA 1
ATOM 4781 C C . TYR A 1 602 ? -15.791 -23.369 1.208 1.00 74.81 602 TYR A C 1
ATOM 4783 O O . TYR A 1 602 ? -14.677 -22.859 1.173 1.00 74.81 602 TYR A O 1
ATOM 4791 N N . CYS A 1 603 ? -16.535 -23.506 0.103 1.00 70.94 603 CYS A N 1
ATOM 4792 C CA . CYS A 1 603 ? -16.095 -23.144 -1.252 1.00 70.94 603 CYS A CA 1
ATOM 4793 C C . CYS A 1 603 ? -14.870 -23.936 -1.765 1.00 70.94 603 CYS A C 1
ATOM 4795 O O . CYS A 1 603 ? -14.086 -23.445 -2.576 1.00 70.94 603 CYS A O 1
ATOM 4797 N N . GLU A 1 604 ? -14.692 -25.164 -1.279 1.00 78.31 604 GLU A N 1
ATOM 4798 C CA . GLU A 1 604 ? -13.564 -26.062 -1.543 1.00 78.31 604 GLU A CA 1
ATOM 4799 C C . GLU A 1 604 ? -13.582 -26.749 -2.923 1.00 78.31 604 GLU A C 1
ATOM 4801 O O . GLU A 1 604 ? -12.549 -27.234 -3.380 1.00 78.31 604 GLU A O 1
ATOM 4806 N N . ILE A 1 605 ? -14.735 -26.793 -3.595 1.00 63.50 605 ILE A N 1
ATOM 4807 C CA . ILE A 1 605 ? -14.953 -27.499 -4.865 1.00 63.50 605 ILE A CA 1
ATOM 4808 C C . ILE A 1 605 ? -14.834 -26.502 -6.019 1.00 63.50 605 ILE A C 1
ATOM 4810 O O . ILE A 1 605 ? -15.585 -25.534 -6.068 1.00 63.50 605 ILE A O 1
ATOM 4814 N N . GLN A 1 606 ? -13.940 -26.737 -6.978 1.00 47.62 606 GLN A N 1
ATOM 4815 C CA . GLN A 1 606 ? -13.830 -25.912 -8.187 1.00 47.62 606 GLN A CA 1
ATOM 4816 C C . GLN A 1 606 ? -14.839 -26.360 -9.257 1.00 47.62 606 GLN A C 1
ATOM 4818 O O . GLN A 1 606 ? -15.025 -27.554 -9.481 1.00 47.62 606 GLN A O 1
ATOM 4823 N N . VAL A 1 607 ? -15.485 -25.402 -9.927 1.00 51.47 607 VAL A N 1
ATOM 4824 C CA . VAL A 1 607 ? -16.492 -25.645 -10.972 1.00 51.47 607 VAL A CA 1
ATOM 4825 C C . VAL A 1 607 ? -15.889 -25.331 -12.343 1.00 51.47 607 VAL A C 1
ATOM 4827 O O . VAL A 1 607 ? -15.644 -24.170 -12.676 1.00 51.47 607 VAL A O 1
ATOM 4830 N N . GLU A 1 608 ? -15.644 -26.365 -13.147 1.00 32.69 608 GLU A N 1
ATOM 4831 C CA . GLU A 1 608 ? -15.115 -26.222 -14.508 1.00 32.69 608 GLU A CA 1
ATOM 4832 C C . GLU A 1 608 ? -16.152 -25.576 -15.445 1.00 32.69 608 GLU A C 1
ATOM 4834 O O . GLU A 1 608 ? -17.322 -25.963 -15.463 1.00 32.69 608 GLU A O 1
ATOM 4839 N N . ARG A 1 609 ? -15.730 -24.585 -16.245 1.00 34.00 609 ARG A N 1
ATOM 4840 C CA . ARG A 1 609 ? -16.589 -23.916 -17.236 1.00 34.00 609 ARG A CA 1
ATOM 4841 C C . ARG A 1 609 ? -16.185 -24.279 -18.658 1.00 34.00 609 ARG A C 1
ATOM 4843 O O . ARG A 1 609 ? -15.052 -24.027 -19.060 1.00 34.00 609 ARG A O 1
ATOM 4850 N N . ASN A 1 610 ? -17.154 -24.748 -19.441 1.00 25.45 610 ASN A N 1
ATOM 4851 C CA . ASN A 1 610 ? -17.046 -24.743 -20.897 1.00 25.45 610 ASN A CA 1
ATOM 4852 C C . ASN A 1 610 ? -17.258 -23.329 -21.466 1.00 25.45 610 ASN A C 1
ATOM 4854 O O . ASN A 1 610 ? -17.908 -22.477 -20.862 1.00 25.45 610 ASN A O 1
ATOM 4858 N N . GLN A 1 611 ? -16.641 -23.088 -22.620 1.00 26.42 611 GLN A N 1
ATOM 4859 C CA . GLN A 1 611 ? -16.401 -21.769 -23.209 1.00 26.42 611 GLN A CA 1
ATOM 4860 C C . GLN A 1 611 ? -17.633 -21.168 -23.905 1.00 26.42 611 GLN A C 1
ATOM 4862 O O . GLN A 1 611 ? -18.334 -21.873 -24.626 1.00 26.42 611 GLN A O 1
ATOM 4867 N N . THR A 1 612 ? -17.804 -19.842 -23.824 1.00 25.95 612 THR A N 1
ATOM 4868 C CA . THR A 1 612 ? -17.729 -18.925 -24.991 1.00 25.95 612 THR A CA 1
ATOM 4869 C C . THR A 1 612 ? -17.775 -17.447 -24.554 1.00 25.95 612 THR A C 1
ATOM 4871 O O . THR A 1 612 ? -18.334 -17.117 -23.511 1.00 25.95 612 THR A O 1
ATOM 4874 N N . ASN A 1 613 ? -17.114 -16.576 -25.326 1.00 26.03 613 ASN A N 1
ATOM 4875 C CA . ASN A 1 613 ? -17.004 -15.117 -25.117 1.00 26.03 613 ASN A CA 1
ATOM 4876 C C . ASN A 1 613 ? -18.313 -14.394 -25.566 1.00 26.03 613 ASN A C 1
ATOM 4878 O O . ASN A 1 613 ? -19.162 -15.043 -26.168 1.00 26.03 613 ASN A O 1
ATOM 4882 N N . GLN A 1 614 ? -18.570 -13.092 -25.347 1.00 26.86 614 GLN A N 1
ATOM 4883 C CA . GLN A 1 614 ? -17.659 -11.932 -25.333 1.00 26.86 614 GLN A CA 1
ATOM 4884 C C . GLN A 1 614 ? -18.306 -10.674 -24.681 1.00 26.86 614 GLN A C 1
ATOM 4886 O O . GLN A 1 614 ? -19.488 -10.689 -24.357 1.00 26.86 614 GLN A O 1
ATOM 4891 N N . ASP A 1 615 ? -17.512 -9.602 -24.536 1.00 24.73 615 ASP A N 1
ATOM 4892 C CA . ASP A 1 615 ? -17.861 -8.203 -24.189 1.00 24.73 615 ASP A CA 1
ATOM 4893 C C . ASP A 1 615 ? -18.322 -7.836 -22.758 1.00 24.73 615 ASP A C 1
ATOM 4895 O O . ASP A 1 615 ? -19.494 -7.912 -22.398 1.00 24.73 615 ASP A O 1
ATOM 4899 N N . ILE A 1 616 ? -17.392 -7.255 -21.979 1.00 26.83 616 ILE A N 1
ATOM 4900 C CA . ILE A 1 616 ? -17.696 -6.337 -20.864 1.00 26.83 616 ILE A CA 1
ATOM 4901 C C . ILE A 1 616 ? -16.719 -5.150 -20.895 1.00 26.83 616 ILE A C 1
ATOM 4903 O O . ILE A 1 616 ? -15.536 -5.301 -20.589 1.00 26.83 616 ILE A O 1
ATOM 4907 N N . SER A 1 617 ? -17.234 -3.946 -21.155 1.00 25.52 617 SER A N 1
ATOM 4908 C CA . SER A 1 617 ? -16.556 -2.691 -20.813 1.00 25.52 617 SER A CA 1
ATOM 4909 C C . SER A 1 617 ? -17.557 -1.597 -20.424 1.00 25.52 617 SER A C 1
ATOM 4911 O O . SER A 1 617 ? -18.403 -1.226 -21.230 1.00 25.52 617 SER A O 1
ATOM 4913 N N . ALA A 1 618 ? -17.368 -1.050 -19.217 1.00 26.75 618 ALA A N 1
ATOM 4914 C CA . ALA A 1 618 ? -17.911 0.205 -18.679 1.00 26.75 618 ALA A CA 1
ATOM 4915 C C . ALA A 1 618 ? -19.439 0.365 -18.469 1.00 26.75 618 ALA A C 1
ATOM 4917 O O . ALA A 1 618 ? -20.203 0.584 -19.401 1.00 26.75 618 ALA A O 1
ATOM 4918 N N . ALA A 1 619 ? -19.826 0.494 -17.192 1.00 26.78 619 ALA A N 1
ATOM 4919 C CA . ALA A 1 619 ? -20.785 1.510 -16.739 1.00 26.78 619 ALA A CA 1
ATOM 4920 C C . ALA A 1 619 ? -20.556 1.831 -15.247 1.00 26.78 619 ALA A C 1
ATOM 4922 O O . ALA A 1 619 ? -20.741 0.973 -14.388 1.00 26.78 619 ALA A O 1
ATOM 4923 N N . GLY A 1 620 ? -20.155 3.068 -14.941 1.00 27.38 620 GLY A N 1
ATOM 4924 C CA . GLY A 1 620 ? -20.258 3.642 -13.594 1.00 27.38 620 GLY A CA 1
ATOM 4925 C C . GLY A 1 620 ? -21.576 4.409 -13.438 1.00 27.38 620 GLY A C 1
ATOM 4926 O O . GLY A 1 620 ? -22.149 4.860 -14.430 1.00 27.38 620 GLY A O 1
ATOM 4927 N N . SER A 1 621 ? -22.069 4.572 -12.210 1.00 29.20 621 SER A N 1
ATOM 4928 C CA . SER A 1 621 ? -23.345 5.247 -11.938 1.00 29.20 621 SER A CA 1
ATOM 4929 C C . SER A 1 621 ? -23.182 6.759 -11.729 1.00 29.20 621 SER A C 1
ATOM 4931 O O . SER A 1 621 ? -22.679 7.198 -10.694 1.00 29.20 621 SER A O 1
ATOM 4933 N N . ASN A 1 622 ? -23.666 7.549 -12.691 1.00 28.50 622 ASN A N 1
ATOM 4934 C CA . ASN A 1 622 ? -23.876 8.995 -12.553 1.00 28.50 622 ASN A CA 1
ATOM 4935 C C . ASN A 1 622 ? -25.094 9.315 -11.671 1.00 28.50 622 ASN A C 1
ATOM 4937 O O . ASN A 1 622 ? -26.092 8.596 -11.686 1.00 28.50 622 ASN A O 1
ATOM 4941 N N . SER A 1 623 ? -25.059 10.466 -10.997 1.00 30.11 623 SER A N 1
ATOM 4942 C CA . SER A 1 623 ? -26.198 11.061 -10.292 1.00 30.11 623 SER A CA 1
ATOM 4943 C C . SER A 1 623 ? -26.959 12.068 -11.172 1.00 30.11 623 SER A C 1
ATOM 4945 O O . SER A 1 623 ? -26.932 13.276 -10.946 1.00 30.11 623 SER A O 1
ATOM 4947 N N . SER A 1 624 ? -27.694 11.561 -12.165 1.00 32.66 624 SER A N 1
ATOM 4948 C CA . SER A 1 624 ? -28.761 12.301 -12.858 1.00 32.66 624 SER A CA 1
ATOM 4949 C C . SER A 1 624 ? -30.101 11.604 -12.619 1.00 32.66 624 SER A C 1
ATOM 4951 O O . SER A 1 624 ? -30.204 10.394 -12.779 1.00 32.66 624 SER A O 1
ATOM 4953 N N . GLY A 1 625 ? -31.128 12.355 -12.207 1.00 39.12 625 GLY A N 1
ATOM 4954 C CA . GLY A 1 625 ? -32.394 11.827 -11.669 1.00 39.12 625 GLY A CA 1
ATOM 4955 C C . GLY A 1 625 ? -33.369 11.177 -12.664 1.00 39.12 625 GLY A C 1
ATOM 4956 O O . GLY A 1 625 ? -34.572 11.321 -12.477 1.00 39.12 625 GLY A O 1
ATOM 4957 N N . LEU A 1 626 ? -32.882 10.488 -13.700 1.00 31.30 626 LEU A N 1
ATOM 4958 C CA . LEU A 1 626 ? -33.676 9.691 -14.644 1.00 31.30 626 LEU A CA 1
ATOM 4959 C C . LEU A 1 626 ? -33.062 8.291 -14.790 1.00 31.30 626 LEU A C 1
ATOM 4961 O O . LEU A 1 626 ? -31.851 8.164 -14.975 1.00 31.30 626 LEU A O 1
ATOM 4965 N N . PHE A 1 627 ? -33.892 7.245 -14.777 1.00 40.47 627 PHE A N 1
ATOM 4966 C CA . PHE A 1 627 ? -33.448 5.892 -15.121 1.00 40.47 627 PHE A CA 1
ATOM 4967 C C . PHE A 1 627 ? -33.255 5.738 -16.637 1.00 40.47 627 PHE A C 1
ATOM 4969 O O . PHE A 1 627 ? -34.062 6.220 -17.430 1.00 40.47 627 PHE A O 1
ATOM 4976 N N . THR A 1 628 ? -32.221 5.003 -17.046 1.00 34.19 628 THR A N 1
ATOM 4977 C CA . THR A 1 628 ? -32.020 4.580 -18.438 1.00 34.19 628 THR A CA 1
ATOM 4978 C C . THR A 1 628 ? -32.684 3.226 -18.703 1.00 34.19 628 THR A C 1
ATOM 4980 O O . THR A 1 628 ? -32.562 2.286 -17.917 1.00 34.19 628 THR A O 1
ATOM 4983 N N . ALA A 1 629 ? -33.397 3.120 -19.825 1.00 34.25 629 ALA A N 1
ATOM 4984 C CA . ALA A 1 629 ? -34.084 1.896 -20.231 1.00 34.25 629 ALA A CA 1
ATOM 4985 C C . ALA A 1 629 ? -33.110 0.841 -20.781 1.00 34.25 629 ALA A C 1
ATOM 4987 O O . ALA A 1 629 ? -32.216 1.166 -21.565 1.00 34.25 629 ALA A O 1
ATOM 4988 N N . LYS A 1 630 ? -33.323 -0.435 -20.435 1.00 42.47 630 LYS A N 1
ATOM 4989 C CA . LYS A 1 630 ? -32.667 -1.566 -21.110 1.00 42.47 630 LYS A CA 1
ATOM 4990 C C . LYS A 1 630 ? -33.454 -1.923 -22.378 1.00 42.47 630 LYS A C 1
ATOM 4992 O O . LYS A 1 630 ? -34.609 -2.331 -22.288 1.00 42.47 630 LYS A O 1
ATOM 4997 N N . ASN A 1 631 ? -32.830 -1.783 -23.549 1.00 35.91 631 ASN A N 1
ATOM 4998 C CA . ASN A 1 631 ? -33.414 -2.204 -24.827 1.00 35.91 631 ASN A CA 1
ATOM 4999 C C . ASN A 1 631 ? -33.081 -3.675 -25.119 1.00 35.91 631 ASN A C 1
ATOM 5001 O O . ASN A 1 631 ? -32.052 -3.976 -25.728 1.00 35.91 631 ASN A O 1
ATOM 5005 N N . ASP A 1 632 ? -33.984 -4.579 -24.740 1.00 41.09 632 ASP A N 1
ATOM 5006 C CA . ASP A 1 632 ? -33.970 -5.959 -25.231 1.00 41.09 632 ASP A CA 1
ATOM 5007 C C . ASP A 1 632 ? -34.257 -5.970 -26.739 1.00 41.09 632 ASP A C 1
ATOM 5009 O O . ASP A 1 632 ? -35.371 -5.694 -27.184 1.00 41.09 632 ASP A O 1
ATOM 5013 N N . SER A 1 633 ? -33.232 -6.261 -27.537 1.00 35.28 633 SER A N 1
ATOM 5014 C CA . SER A 1 633 ? -33.289 -6.244 -29.008 1.00 35.28 633 SER A CA 1
ATOM 5015 C C . SER A 1 633 ? -33.033 -7.621 -29.635 1.00 35.28 633 SER A C 1
ATOM 5017 O O . SER A 1 633 ? -32.804 -7.714 -30.837 1.00 35.28 633 SER A O 1
ATOM 5019 N N . ASN A 1 634 ? -33.096 -8.694 -28.832 1.00 35.81 634 ASN A N 1
ATOM 5020 C CA . ASN A 1 634 ? -32.592 -10.017 -29.216 1.00 35.81 634 ASN A CA 1
ATOM 5021 C C . ASN A 1 634 ? -33.569 -11.196 -29.007 1.00 35.81 634 ASN A C 1
ATOM 5023 O O . ASN A 1 634 ? -33.134 -12.342 -28.911 1.00 35.81 634 ASN A O 1
ATOM 5027 N N . HIS A 1 635 ? -34.886 -10.951 -28.972 1.00 40.88 635 HIS A N 1
ATOM 5028 C CA . HIS A 1 635 ? -35.892 -12.022 -28.949 1.00 40.88 635 HIS A CA 1
ATOM 5029 C C . HIS A 1 635 ? -37.040 -11.795 -29.938 1.00 40.88 635 HIS A C 1
ATOM 5031 O O . HIS A 1 635 ? -37.537 -10.685 -30.110 1.00 40.88 635 HIS A O 1
ATOM 5037 N N . THR A 1 636 ? -37.456 -12.882 -30.592 1.00 34.28 636 THR A N 1
ATOM 5038 C CA . THR A 1 636 ? -38.495 -12.905 -31.627 1.00 34.28 636 THR A CA 1
ATOM 5039 C C . THR A 1 636 ? -39.888 -12.615 -31.072 1.00 34.28 636 THR A C 1
ATOM 5041 O O . THR A 1 636 ? -40.364 -13.275 -30.147 1.00 34.28 636 THR A O 1
ATOM 5044 N N . ASP A 1 637 ? -40.546 -11.655 -31.713 1.00 43.97 637 ASP A N 1
ATOM 5045 C CA . ASP A 1 637 ? -41.814 -11.021 -31.352 1.00 43.97 637 ASP A CA 1
ATOM 5046 C C . ASP A 1 637 ? -43.026 -11.980 -31.350 1.00 43.97 637 ASP A C 1
ATOM 5048 O O . ASP A 1 637 ? -43.708 -12.145 -32.358 1.00 43.97 637 ASP A O 1
ATOM 5052 N N . THR A 1 638 ? -43.282 -12.653 -30.218 1.00 45.25 638 THR A N 1
ATOM 5053 C CA . THR A 1 638 ? -44.533 -13.419 -29.972 1.00 45.25 638 THR A CA 1
ATOM 5054 C C . THR A 1 638 ? -45.002 -13.472 -28.508 1.00 45.25 638 THR A C 1
ATOM 5056 O O . THR A 1 638 ? -46.126 -13.906 -28.260 1.00 45.25 638 THR A O 1
ATOM 5059 N N . GLN A 1 639 ? -44.199 -13.044 -27.522 1.00 55.50 639 GLN A N 1
ATOM 5060 C CA . GLN A 1 639 ? -44.561 -13.122 -26.096 1.00 55.50 639 GLN A CA 1
ATOM 5061 C C . GLN A 1 639 ? -44.609 -11.739 -25.433 1.00 55.50 639 GLN A C 1
ATOM 5063 O O . GLN A 1 639 ? -43.586 -11.131 -25.119 1.00 55.50 639 GLN A O 1
ATOM 5068 N N . GLN A 1 640 ? -45.829 -11.262 -25.194 1.00 66.75 640 GLN A N 1
ATOM 5069 C CA . GLN A 1 640 ? -46.128 -10.012 -24.500 1.00 66.75 640 GLN A CA 1
ATOM 5070 C C . GLN A 1 640 ? -45.697 -10.100 -23.025 1.00 66.75 640 GLN A C 1
ATOM 5072 O O . GLN A 1 640 ? -46.181 -10.970 -22.299 1.00 66.75 640 GLN A O 1
ATOM 5077 N N . ARG A 1 641 ? -44.792 -9.211 -22.585 1.00 82.19 641 ARG A N 1
ATOM 5078 C CA . ARG A 1 641 ? -44.335 -9.095 -21.186 1.00 82.19 641 ARG A CA 1
ATOM 5079 C C . ARG A 1 641 ? -45.252 -8.122 -20.432 1.00 82.19 641 ARG A C 1
ATOM 5081 O O . ARG A 1 641 ? -45.326 -6.943 -20.779 1.00 82.19 641 ARG A O 1
ATOM 5088 N N . ARG A 1 642 ? -45.980 -8.632 -19.437 1.00 83.38 642 ARG A N 1
ATOM 5089 C CA . ARG A 1 642 ? -47.143 -7.998 -18.789 1.00 83.38 642 ARG A CA 1
ATOM 5090 C C . ARG A 1 642 ? -46.859 -7.491 -17.371 1.00 83.38 642 ARG A C 1
ATOM 5092 O O . ARG A 1 642 ? -47.629 -6.677 -16.872 1.00 83.38 642 ARG A O 1
ATOM 5099 N N . SER A 1 643 ? -45.771 -7.934 -16.739 1.00 87.75 643 SER A N 1
ATOM 5100 C CA . SER A 1 643 ? -45.255 -7.400 -15.468 1.00 87.75 643 SER A CA 1
ATOM 5101 C C . SER A 1 643 ? -43.769 -7.744 -15.285 1.00 87.75 643 SER A C 1
ATOM 5103 O O . SER A 1 643 ? -43.182 -8.468 -16.093 1.00 87.75 643 SER A O 1
ATOM 5105 N N . CYS A 1 644 ? -43.152 -7.267 -14.200 1.00 87.81 644 CYS A N 1
ATOM 5106 C CA . CYS A 1 644 ? -41.793 -7.654 -13.811 1.00 87.81 644 CYS A CA 1
ATOM 5107 C C . CYS A 1 644 ? -41.607 -9.173 -13.622 1.00 87.81 644 CYS A C 1
ATOM 5109 O O . CYS A 1 644 ? -40.510 -9.686 -13.858 1.00 87.81 644 CYS A O 1
ATOM 5111 N N . GLN A 1 645 ? -42.661 -9.911 -13.257 1.00 86.81 645 GLN A N 1
ATOM 5112 C CA . GLN A 1 645 ? -42.589 -11.364 -13.079 1.00 86.81 645 GLN A CA 1
ATOM 5113 C C . GLN A 1 645 ? -42.297 -12.075 -14.409 1.00 86.81 645 GLN A C 1
ATOM 5115 O O . GLN A 1 645 ? -41.401 -12.915 -14.462 1.00 86.81 645 GLN A O 1
ATOM 5120 N N . ASP A 1 646 ? -42.945 -11.663 -15.507 1.00 86.88 646 ASP A N 1
ATOM 5121 C CA . ASP A 1 646 ? -42.710 -12.235 -16.844 1.00 86.88 646 ASP A CA 1
ATOM 5122 C C . ASP A 1 646 ? -41.262 -12.027 -17.332 1.00 86.88 646 ASP A C 1
ATOM 5124 O O . ASP A 1 646 ? -40.782 -12.784 -18.180 1.00 86.88 646 ASP A O 1
ATOM 5128 N N . TYR A 1 647 ? -40.568 -10.995 -16.833 1.00 82.31 647 TYR A N 1
ATOM 5129 C CA . TYR A 1 647 ? -39.144 -10.759 -17.089 1.00 82.31 647 TYR A CA 1
ATOM 5130 C C . TYR A 1 647 ? -38.254 -11.663 -16.234 1.00 82.31 647 TYR A C 1
ATOM 5132 O O . TYR A 1 647 ? -37.294 -12.241 -16.751 1.00 82.31 647 TYR A O 1
ATOM 5140 N N . LYS A 1 648 ? -38.579 -11.832 -14.947 1.00 80.00 648 LYS A N 1
ATOM 5141 C CA . LYS A 1 648 ? -37.862 -12.738 -14.038 1.00 80.00 648 LYS A CA 1
ATOM 5142 C C . LYS A 1 648 ? -37.951 -14.194 -14.513 1.00 80.00 648 LYS A C 1
ATOM 5144 O O . LYS A 1 648 ? -36.938 -14.886 -14.557 1.00 80.00 648 LYS A O 1
ATOM 5149 N N . GLU A 1 649 ? -39.130 -14.627 -14.959 1.00 79.94 649 GLU A N 1
ATOM 5150 C CA . GLU A 1 649 ? -39.360 -15.954 -15.554 1.00 79.94 649 GLU A CA 1
ATOM 5151 C C . GLU A 1 649 ? -38.653 -16.141 -16.905 1.00 79.94 649 GLU A C 1
ATOM 5153 O O . GLU A 1 649 ? -38.249 -17.253 -17.237 1.00 79.94 649 GLU A O 1
ATOM 5158 N N . ALA A 1 650 ? -38.417 -15.060 -17.657 1.00 70.19 650 ALA A N 1
ATOM 5159 C CA . ALA A 1 650 ? -37.578 -15.079 -18.858 1.00 70.19 650 ALA A CA 1
ATOM 5160 C C . ALA A 1 650 ? -36.066 -15.188 -18.566 1.00 70.19 650 ALA A C 1
ATOM 5162 O O . ALA A 1 650 ? -35.268 -15.187 -19.500 1.00 70.19 650 ALA A O 1
ATOM 5163 N N . GLY A 1 651 ? -35.657 -15.258 -17.293 1.00 64.44 651 GLY A N 1
ATOM 5164 C CA . GLY A 1 651 ? -34.253 -15.314 -16.879 1.00 64.44 651 GLY A CA 1
ATOM 5165 C C . GLY A 1 651 ? -33.617 -13.953 -16.575 1.00 64.44 651 GLY A C 1
ATOM 5166 O O . GLY A 1 651 ? -32.399 -13.882 -16.408 1.00 64.44 651 GLY A O 1
ATOM 5167 N N . SER A 1 652 ? -34.399 -12.869 -16.468 1.00 65.62 652 SER A N 1
ATOM 5168 C CA . SER A 1 652 ? -33.862 -11.550 -16.098 1.00 65.62 652 SER A CA 1
ATOM 5169 C C . SER A 1 652 ? -33.348 -11.554 -14.658 1.00 65.62 652 SER A C 1
ATOM 5171 O O . SER A 1 652 ? -34.118 -11.647 -13.705 1.00 65.62 652 SER A O 1
ATOM 5173 N N . SER A 1 653 ? -32.034 -11.402 -14.502 1.00 61.00 653 SER A N 1
ATOM 5174 C CA . SER A 1 653 ? -31.318 -11.501 -13.224 1.00 61.00 653 SER A CA 1
ATOM 5175 C C . SER A 1 653 ? -30.812 -10.160 -12.677 1.00 61.00 653 SER A C 1
ATOM 5177 O O . SER A 1 653 ? -29.992 -10.138 -11.768 1.00 61.00 653 SER A O 1
ATOM 5179 N N . SER A 1 654 ? -31.265 -9.021 -13.214 1.00 59.66 654 SER A N 1
ATOM 5180 C CA . SER A 1 654 ? -30.823 -7.688 -12.775 1.00 59.66 654 SER A CA 1
ATOM 5181 C C . SER A 1 654 ? -31.996 -6.715 -12.638 1.00 59.66 654 SER A C 1
ATOM 5183 O O . SER A 1 654 ? -32.710 -6.472 -13.611 1.00 59.66 654 SER A O 1
ATOM 5185 N N . SER A 1 655 ? -32.171 -6.138 -11.442 1.00 76.31 655 SER A N 1
ATOM 5186 C CA . SER A 1 655 ? -33.151 -5.065 -11.202 1.00 76.31 655 SER A CA 1
ATOM 5187 C C . SER A 1 655 ? -32.873 -3.864 -12.124 1.00 76.31 655 SER A C 1
ATOM 5189 O O . SER A 1 655 ? -31.742 -3.668 -12.589 1.00 76.31 655 SER A O 1
ATOM 5191 N N . GLY A 1 656 ? -33.892 -3.062 -12.424 1.00 76.25 656 GLY A N 1
ATOM 5192 C CA . GLY A 1 656 ? -33.760 -1.910 -13.318 1.00 76.25 656 GLY A CA 1
ATOM 5193 C C . GLY A 1 656 ? -35.066 -1.514 -13.997 1.00 76.25 656 GLY A C 1
ATOM 5194 O O . GLY A 1 656 ? -36.140 -1.938 -13.587 1.00 76.25 656 GLY A O 1
ATOM 5195 N N . LEU A 1 657 ? -34.970 -0.692 -15.042 1.00 78.31 657 LEU A N 1
ATOM 5196 C CA . LEU A 1 657 ? -36.124 -0.189 -15.780 1.00 78.31 657 LEU A CA 1
ATOM 5197 C C . LEU A 1 657 ? -36.484 -1.100 -16.964 1.00 78.31 657 LEU A C 1
ATOM 5199 O O . LEU A 1 657 ? -35.648 -1.330 -17.841 1.00 78.31 657 LEU A O 1
ATOM 5203 N N . PHE A 1 658 ? -37.734 -1.564 -17.004 1.00 81.94 658 PHE A N 1
ATOM 5204 C CA . PHE A 1 658 ? -38.278 -2.450 -18.037 1.00 81.94 658 PHE A CA 1
ATOM 5205 C C . PHE A 1 658 ? -39.540 -1.849 -18.671 1.00 81.94 658 PHE A C 1
ATOM 5207 O O . PHE A 1 658 ? -40.223 -1.026 -18.063 1.00 81.94 658 PHE A O 1
ATOM 5214 N N . THR A 1 659 ? -39.853 -2.266 -19.901 1.00 84.50 659 THR A N 1
ATOM 5215 C CA . THR A 1 659 ? -41.076 -1.850 -20.608 1.00 84.50 659 THR A CA 1
ATOM 5216 C C . THR A 1 659 ? -42.130 -2.942 -20.497 1.00 84.50 659 THR A C 1
ATOM 5218 O O . THR A 1 659 ? -41.912 -4.058 -20.951 1.00 84.50 659 THR A O 1
ATOM 5221 N N . VAL A 1 660 ? -43.286 -2.616 -19.933 1.00 85.06 660 VAL A N 1
ATOM 5222 C CA . VAL A 1 660 ? -44.442 -3.512 -19.842 1.00 85.06 660 VAL A CA 1
ATOM 5223 C C . VAL A 1 660 ? -45.454 -3.148 -20.927 1.00 85.06 660 VAL A C 1
ATOM 5225 O O . VAL A 1 660 ? -45.556 -1.988 -21.330 1.00 85.06 660 VAL A O 1
ATOM 5228 N N . ILE A 1 661 ? -46.180 -4.150 -21.427 1.00 83.19 661 ILE A N 1
ATOM 5229 C CA . ILE A 1 661 ? -47.229 -3.984 -22.437 1.00 83.19 661 ILE A CA 1
ATOM 5230 C C . ILE A 1 661 ? -48.588 -4.355 -21.830 1.00 83.19 661 ILE A C 1
ATOM 5232 O O . ILE A 1 661 ? -48.757 -5.480 -21.352 1.00 83.19 661 ILE A O 1
ATOM 5236 N N . ASP A 1 662 ? -49.551 -3.431 -21.873 1.00 80.56 662 ASP A N 1
ATOM 5237 C CA . ASP A 1 662 ? -50.931 -3.665 -21.431 1.00 80.56 662 ASP A CA 1
ATOM 5238 C C . ASP A 1 662 ? -51.760 -4.460 -22.462 1.00 80.56 662 ASP A C 1
ATOM 5240 O O . ASP A 1 662 ? -51.352 -4.652 -23.610 1.00 80.56 662 ASP A O 1
ATOM 5244 N N . GLY A 1 663 ? -52.961 -4.899 -22.074 1.00 74.56 663 GLY A N 1
ATOM 5245 C CA . GLY A 1 663 ? -53.883 -5.641 -22.947 1.00 74.56 663 GLY A CA 1
ATOM 5246 C C . GLY A 1 663 ? -54.406 -4.871 -24.170 1.00 74.56 663 GLY A C 1
ATOM 5247 O O . GLY A 1 663 ? -55.011 -5.481 -25.046 1.00 74.56 663 GLY A O 1
ATOM 5248 N N . ASN A 1 664 ? -54.153 -3.562 -24.259 1.00 79.06 664 ASN A N 1
ATOM 5249 C CA . ASN A 1 664 ? -54.470 -2.698 -25.398 1.00 79.06 664 ASN A CA 1
ATOM 5250 C C . ASN A 1 664 ? -53.232 -2.411 -26.278 1.00 79.06 664 ASN A C 1
ATOM 5252 O O . ASN A 1 664 ? -53.286 -1.540 -27.147 1.00 79.06 664 ASN A O 1
ATOM 5256 N N . ASN A 1 665 ? -52.116 -3.120 -26.059 1.00 78.06 665 ASN A N 1
ATOM 5257 C CA . ASN A 1 665 ? -50.797 -2.876 -26.657 1.00 78.06 665 ASN A CA 1
ATOM 5258 C C . ASN A 1 665 ? -50.149 -1.520 -26.301 1.00 78.06 665 ASN A C 1
ATOM 5260 O O . ASN A 1 665 ? -49.176 -1.111 -26.946 1.00 78.06 665 ASN A O 1
ATOM 5264 N N . LYS A 1 666 ? -50.611 -0.834 -25.249 1.00 82.12 666 LYS A N 1
ATOM 5265 C CA . LYS A 1 666 ? -49.928 0.342 -24.700 1.00 82.12 666 LYS A CA 1
ATOM 5266 C C . LYS A 1 666 ? -48.642 -0.097 -24.001 1.00 82.12 666 LYS A C 1
ATOM 5268 O O . LYS A 1 666 ? -48.651 -0.998 -23.167 1.00 82.12 666 LYS A O 1
ATOM 5273 N N . LYS A 1 667 ? -47.530 0.560 -24.336 1.00 83.12 667 LYS A N 1
ATOM 5274 C CA . LYS A 1 667 ? -46.223 0.360 -23.696 1.00 83.12 667 LYS A CA 1
ATOM 5275 C C . LYS A 1 667 ? -46.003 1.429 -22.629 1.00 83.12 667 LYS A C 1
ATOM 5277 O O . LYS A 1 667 ? -46.161 2.608 -22.929 1.00 83.12 667 LYS A O 1
ATOM 5282 N N . PHE A 1 668 ? -45.606 1.023 -21.429 1.00 84.75 668 PHE A N 1
ATOM 5283 C CA . PHE A 1 668 ? -45.242 1.918 -20.324 1.00 84.75 668 PHE A CA 1
ATOM 5284 C C . PHE A 1 668 ? -44.012 1.373 -19.586 1.00 84.75 668 PHE A C 1
ATOM 5286 O O . PHE A 1 668 ? -43.691 0.189 -19.715 1.00 84.75 668 PHE A O 1
ATOM 5293 N N . GLN A 1 669 ? -43.287 2.217 -18.847 1.00 83.50 669 GLN A N 1
ATOM 5294 C CA . GLN A 1 669 ? -42.088 1.780 -18.127 1.00 83.50 669 GLN A CA 1
ATOM 5295 C C . GLN A 1 669 ? -42.364 1.567 -16.643 1.00 83.50 669 GLN A C 1
ATOM 5297 O O . GLN A 1 669 ? -43.119 2.305 -16.013 1.00 83.50 669 GLN A O 1
ATOM 5302 N N . VAL A 1 670 ? -41.712 0.554 -16.078 1.00 86.62 670 VAL A N 1
ATOM 5303 C CA . VAL A 1 670 ? -41.781 0.234 -14.655 1.00 86.62 670 VAL A CA 1
ATOM 5304 C C . VAL A 1 670 ? -40.391 -0.143 -14.151 1.00 86.62 670 VAL A C 1
ATOM 5306 O O . VAL A 1 670 ? -39.587 -0.734 -14.879 1.00 86.62 670 VAL A O 1
ATOM 5309 N N . PHE A 1 671 ? -40.079 0.216 -12.907 1.00 88.69 671 PHE A N 1
ATOM 5310 C CA . PHE A 1 671 ? -38.861 -0.257 -12.259 1.00 88.69 671 PHE A CA 1
ATOM 5311 C C . PHE A 1 671 ? -39.148 -1.627 -11.643 1.00 88.69 671 PHE A C 1
ATOM 5313 O O . PHE A 1 671 ? -40.048 -1.756 -10.811 1.00 88.69 671 PHE A O 1
ATOM 5320 N N . CYS A 1 672 ? -38.388 -2.630 -12.075 1.00 86.12 672 CYS A N 1
ATOM 5321 C CA . CYS A 1 672 ? -38.456 -3.991 -11.575 1.00 86.12 672 CYS A CA 1
ATOM 5322 C C . CYS A 1 672 ? -37.366 -4.247 -10.548 1.00 86.12 672 CYS A C 1
ATOM 5324 O O . CYS A 1 672 ? -36.177 -4.064 -10.826 1.00 86.12 672 CYS A O 1
ATOM 5326 N N . ASP A 1 673 ? -37.776 -4.757 -9.393 1.00 85.62 673 ASP A N 1
ATOM 5327 C CA . ASP A 1 673 ? -36.871 -5.245 -8.366 1.00 85.62 673 ASP A CA 1
ATOM 5328 C C . ASP A 1 673 ? -36.990 -6.763 -8.196 1.00 85.62 673 ASP A C 1
ATOM 5330 O O . ASP A 1 673 ? -38.054 -7.286 -7.862 1.00 85.62 673 ASP A O 1
ATOM 5334 N N . PHE A 1 674 ? -35.875 -7.458 -8.421 1.00 78.06 674 PHE A N 1
ATOM 5335 C CA . PHE A 1 674 ? -35.747 -8.912 -8.306 1.00 78.06 674 PHE A CA 1
ATOM 5336 C C . PHE A 1 674 ? -34.916 -9.367 -7.094 1.00 78.06 674 PHE A C 1
ATOM 5338 O O . PHE A 1 674 ? -34.781 -10.574 -6.891 1.00 78.06 674 PHE A O 1
ATOM 5345 N N . HIS A 1 675 ? -34.335 -8.433 -6.327 1.00 68.25 675 HIS A N 1
ATOM 5346 C CA . HIS A 1 675 ? -33.247 -8.712 -5.377 1.00 68.25 675 HIS A CA 1
ATOM 5347 C C . HIS A 1 675 ? -33.584 -8.419 -3.919 1.00 68.25 675 HIS A C 1
ATOM 5349 O O . HIS A 1 675 ? -33.074 -9.115 -3.046 1.00 68.25 675 HIS A O 1
ATOM 5355 N N . SER A 1 676 ? -34.416 -7.410 -3.640 1.00 68.25 676 SER A N 1
ATOM 5356 C CA . SER A 1 676 ? -34.734 -7.033 -2.252 1.00 68.25 676 SER A CA 1
ATOM 5357 C C . SER A 1 676 ? -35.351 -8.154 -1.427 1.00 68.25 676 SER A C 1
ATOM 5359 O O . SER A 1 676 ? -35.081 -8.261 -0.231 1.00 68.25 676 SER A O 1
ATOM 5361 N N . GLU A 1 677 ? -36.205 -8.961 -2.054 1.00 74.44 677 GLU A N 1
ATOM 5362 C CA . GLU A 1 677 ? -36.964 -10.008 -1.389 1.00 74.44 677 GLU A CA 1
ATOM 5363 C C . GLU A 1 677 ? -36.920 -11.304 -2.215 1.00 74.44 677 GLU A C 1
ATOM 5365 O O . GLU A 1 677 ? -37.557 -11.393 -3.272 1.00 74.44 677 GLU A O 1
ATOM 5370 N N . PRO A 1 678 ? -36.155 -12.318 -1.765 1.00 70.38 678 PRO A N 1
ATOM 5371 C CA . PRO A 1 678 ? -36.069 -13.610 -2.434 1.00 70.38 678 PRO A CA 1
ATOM 5372 C C . PRO A 1 678 ? -37.451 -14.230 -2.673 1.00 70.38 678 PRO A C 1
ATOM 5374 O O . PRO A 1 678 ? -38.322 -14.207 -1.811 1.00 70.38 678 PRO A O 1
ATOM 5377 N N . GLY A 1 679 ? -37.650 -14.791 -3.866 1.00 74.88 679 GLY A N 1
ATOM 5378 C CA . GLY A 1 679 ? -38.945 -15.312 -4.321 1.00 74.88 679 GLY A CA 1
ATOM 5379 C C . GLY A 1 679 ? -39.816 -14.283 -5.052 1.00 74.88 679 GLY A C 1
ATOM 5380 O O . GLY A 1 679 ? -40.416 -14.636 -6.061 1.00 74.88 679 GLY A O 1
ATOM 5381 N N . PHE A 1 680 ? -39.791 -13.003 -4.675 1.00 82.50 680 PHE A N 1
ATOM 5382 C CA . PHE A 1 680 ? -40.699 -11.984 -5.221 1.00 82.50 680 PHE A CA 1
ATOM 5383 C C . PHE A 1 680 ? -40.102 -11.193 -6.397 1.00 82.50 680 PHE A C 1
ATOM 5385 O O . PHE A 1 680 ? -38.885 -11.148 -6.596 1.00 82.50 680 PHE A O 1
ATOM 5392 N N . SER A 1 681 ? -40.962 -10.571 -7.203 1.00 87.62 681 SER A N 1
ATOM 5393 C CA . SER A 1 681 ? -40.581 -9.526 -8.159 1.00 87.62 681 SER A CA 1
ATOM 5394 C C . SER A 1 681 ? -41.509 -8.335 -7.970 1.00 87.62 681 SER A C 1
ATOM 5396 O O . SER A 1 681 ? -42.727 -8.513 -8.006 1.00 87.62 681 SER A O 1
ATOM 5398 N N . TRP A 1 682 ? -40.957 -7.143 -7.777 1.00 90.62 682 TRP A N 1
ATOM 5399 C CA . TRP A 1 682 ? -41.744 -5.960 -7.438 1.00 90.62 682 TRP A CA 1
ATOM 5400 C C . TRP A 1 682 ? -41.787 -4.966 -8.592 1.00 90.62 682 TRP A C 1
ATOM 5402 O O . TRP A 1 682 ? -40.749 -4.618 -9.151 1.00 90.62 682 TRP A O 1
ATOM 5412 N N . ASN A 1 683 ? -42.995 -4.499 -8.909 1.00 91.25 683 ASN A N 1
ATOM 5413 C CA . ASN A 1 683 ? -43.251 -3.388 -9.820 1.00 91.25 683 ASN A CA 1
ATOM 5414 C C . ASN A 1 683 ? -43.318 -2.096 -8.980 1.00 91.25 683 ASN A C 1
ATOM 5416 O O . ASN A 1 683 ? -44.153 -2.012 -8.079 1.00 91.25 683 ASN A O 1
ATOM 5420 N N . LEU A 1 684 ? -42.474 -1.094 -9.241 1.00 90.38 684 LEU A N 1
ATOM 5421 C CA . LEU A 1 684 ? -42.600 0.214 -8.581 1.00 90.38 684 LEU A CA 1
ATOM 5422 C C . LEU A 1 684 ? -43.799 0.987 -9.152 1.00 90.38 684 LEU A C 1
ATOM 5424 O O . LEU A 1 684 ? -43.828 1.251 -10.351 1.00 90.38 684 LEU A O 1
ATOM 5428 N N . ILE A 1 685 ? -44.752 1.368 -8.297 1.00 86.31 685 ILE A N 1
ATOM 5429 C CA . ILE A 1 685 ? -45.989 2.074 -8.691 1.00 86.31 685 ILE A CA 1
ATOM 5430 C C . ILE A 1 685 ? -46.098 3.503 -8.134 1.00 86.31 685 ILE A C 1
ATOM 5432 O O . ILE A 1 685 ? -46.773 4.340 -8.730 1.00 86.31 685 ILE A O 1
ATOM 5436 N N . GLU A 1 686 ? -45.413 3.802 -7.028 1.00 84.56 686 GLU A N 1
ATOM 5437 C CA . GLU A 1 686 ? -45.423 5.103 -6.351 1.00 84.56 686 GLU A CA 1
ATOM 5438 C C . GLU A 1 686 ? -44.084 5.327 -5.627 1.00 84.56 686 GLU A C 1
ATOM 5440 O O . GLU A 1 686 ? -43.541 4.395 -5.031 1.00 84.56 686 GLU A O 1
ATOM 5445 N N . SER A 1 687 ? -43.547 6.551 -5.661 1.00 84.81 687 SER A N 1
ATOM 5446 C CA . SER A 1 687 ? -42.424 6.972 -4.807 1.00 84.81 687 SER A CA 1
ATOM 5447 C C . SER A 1 687 ? -42.298 8.494 -4.722 1.00 84.81 687 SER A C 1
ATOM 5449 O O . SER A 1 687 ? -42.375 9.177 -5.741 1.00 84.81 687 SER A O 1
ATOM 5451 N N . PHE A 1 688 ? -42.035 9.042 -3.531 1.00 73.38 688 PHE A N 1
ATOM 5452 C CA . PHE A 1 688 ? -41.842 10.484 -3.345 1.00 73.38 688 PHE A CA 1
ATOM 5453 C C . PHE A 1 688 ? -40.860 10.840 -2.222 1.00 73.38 688 PHE A C 1
ATOM 5455 O O . PHE A 1 688 ? -40.706 10.110 -1.245 1.00 73.38 688 PHE A O 1
ATOM 5462 N N . SER A 1 689 ? -40.218 12.006 -2.340 1.00 73.44 689 SER A N 1
ATOM 5463 C CA . SER A 1 689 ? -39.414 12.605 -1.272 1.00 73.44 689 SER A CA 1
ATOM 5464 C C . SER A 1 689 ? -40.275 13.439 -0.316 1.00 73.44 689 SER A C 1
ATOM 5466 O O . SER A 1 689 ? -41.301 14.000 -0.702 1.00 73.44 689 SER A O 1
ATOM 5468 N N . LEU A 1 690 ? -39.820 13.622 0.931 1.00 67.00 690 LEU A N 1
ATOM 5469 C CA . LEU A 1 690 ? -40.548 14.421 1.928 1.00 67.00 690 LEU A CA 1
ATOM 5470 C C . LEU A 1 690 ? -40.758 15.889 1.496 1.00 67.00 690 LEU A C 1
ATOM 5472 O O . LEU A 1 690 ? -41.760 16.497 1.863 1.00 67.00 690 LEU A O 1
ATOM 5476 N N . SER A 1 691 ? -39.867 16.450 0.666 1.00 67.31 691 SER A N 1
ATOM 5477 C CA . SER A 1 691 ? -40.051 17.777 0.050 1.00 67.31 691 SER A CA 1
ATOM 5478 C C . SER A 1 691 ? -41.268 17.837 -0.885 1.00 67.31 691 SER A C 1
ATOM 5480 O O . SER A 1 691 ? -41.924 18.872 -0.996 1.00 67.31 691 SER A O 1
ATOM 5482 N N . ASN A 1 692 ? -41.592 16.713 -1.524 1.00 70.50 692 ASN A N 1
ATOM 5483 C CA . ASN A 1 692 ? -42.635 16.583 -2.536 1.00 70.50 692 ASN A CA 1
ATOM 5484 C C . ASN A 1 692 ? -43.936 15.983 -1.977 1.00 70.50 692 ASN A C 1
ATOM 5486 O O . ASN A 1 692 ? -44.900 15.841 -2.725 1.00 70.50 692 ASN A O 1
ATOM 5490 N N . LYS A 1 693 ? -44.006 15.694 -0.664 1.00 70.06 693 LYS A N 1
ATOM 5491 C CA . LYS A 1 693 ? -45.176 15.077 -0.003 1.00 70.06 693 LYS A CA 1
ATOM 5492 C C . LYS A 1 693 ? -46.506 15.784 -0.306 1.00 70.06 693 LYS A C 1
ATOM 5494 O O . LYS A 1 693 ? -47.540 15.138 -0.427 1.00 70.06 693 LYS A O 1
ATOM 5499 N N . HIS A 1 694 ? -46.459 17.101 -0.506 1.00 70.06 694 HIS A N 1
ATOM 5500 C CA . HIS A 1 694 ? -47.613 17.942 -0.822 1.00 70.06 694 HIS A CA 1
ATOM 5501 C C . HIS A 1 694 ? -48.332 17.556 -2.131 1.00 70.06 694 HIS A C 1
ATOM 5503 O O . HIS A 1 694 ? -49.509 17.869 -2.281 1.00 70.06 694 HIS A O 1
ATOM 5509 N N . LEU A 1 695 ? -47.655 16.868 -3.060 1.00 69.31 695 LEU A N 1
ATOM 5510 C CA . LEU A 1 695 ? -48.257 16.346 -4.295 1.00 69.31 695 LEU A CA 1
ATOM 5511 C C . LEU A 1 695 ? -49.100 15.077 -4.051 1.00 69.31 695 LEU A C 1
ATOM 5513 O O . LEU A 1 695 ? -49.981 14.770 -4.847 1.00 69.31 695 LEU A O 1
ATOM 5517 N N . PHE A 1 696 ? -48.841 14.358 -2.953 1.00 70.94 696 PHE A N 1
ATOM 5518 C CA . PHE A 1 696 ? -49.392 13.028 -2.666 1.00 70.94 696 PHE A CA 1
ATOM 5519 C C . PHE A 1 696 ? -50.475 13.072 -1.568 1.00 70.94 696 PHE A C 1
ATOM 5521 O O . PHE A 1 696 ? -51.486 12.379 -1.665 1.00 70.94 696 PHE A O 1
ATOM 5528 N N . GLN A 1 697 ? -50.324 13.960 -0.575 1.00 60.25 697 GLN A N 1
ATOM 5529 C CA . GLN A 1 697 ? -51.156 14.028 0.641 1.00 60.25 697 GLN A CA 1
ATOM 5530 C C . GLN A 1 697 ? -52.676 14.220 0.430 1.00 60.25 697 GLN A C 1
ATOM 5532 O O . GLN A 1 697 ? -53.440 13.789 1.286 1.00 60.25 697 GLN A O 1
ATOM 5537 N N . ASN A 1 698 ? -53.125 14.845 -0.669 1.00 54.28 698 ASN A N 1
ATOM 5538 C CA . ASN A 1 698 ? -54.535 15.245 -0.863 1.00 54.28 698 ASN A CA 1
ATOM 5539 C C . ASN A 1 698 ? -55.244 14.599 -2.073 1.00 54.28 698 ASN A C 1
ATOM 5541 O O . ASN A 1 698 ? -56.409 14.911 -2.321 1.00 54.28 698 ASN A O 1
ATOM 5545 N N . HIS A 1 699 ? -54.560 13.768 -2.871 1.00 50.88 699 HIS A N 1
ATOM 5546 C CA . HIS A 1 699 ? -55.037 13.421 -4.223 1.00 50.88 699 HIS A CA 1
ATOM 5547 C C . HIS A 1 699 ? -54.961 11.944 -4.621 1.00 50.88 699 HIS A C 1
ATOM 5549 O O . HIS A 1 699 ? -55.516 11.589 -5.660 1.00 50.88 699 HIS A O 1
ATOM 5555 N N . ILE A 1 700 ? -54.298 11.085 -3.843 1.00 54.97 700 ILE A N 1
ATOM 5556 C CA . ILE A 1 700 ? -54.009 9.714 -4.277 1.00 54.97 700 ILE A CA 1
ATOM 5557 C C . ILE A 1 700 ? -54.777 8.718 -3.426 1.00 54.97 700 ILE A C 1
ATOM 5559 O O . ILE A 1 700 ? -54.449 8.448 -2.272 1.00 54.97 700 ILE A O 1
ATOM 5563 N N . VAL A 1 701 ? -55.787 8.131 -4.054 1.00 59.47 701 VAL A N 1
ATOM 5564 C CA . VAL A 1 701 ? -56.431 6.912 -3.589 1.00 59.47 701 VAL A CA 1
ATOM 5565 C C . VAL A 1 701 ? -56.535 6.005 -4.809 1.00 59.47 701 VAL A C 1
ATOM 5567 O O . VAL A 1 701 ? -57.076 6.416 -5.837 1.00 59.47 701 VAL A O 1
ATOM 5570 N N . PHE A 1 702 ? -55.974 4.796 -4.744 1.00 69.94 702 PHE A N 1
ATOM 5571 C CA . PHE A 1 702 ? -55.750 3.956 -5.927 1.00 69.94 702 PHE A CA 1
ATOM 5572 C C . PHE A 1 702 ? -57.040 3.466 -6.608 1.00 69.94 702 PHE A C 1
ATOM 5574 O O . PHE A 1 702 ? -56.968 2.960 -7.726 1.00 69.94 702 PHE A O 1
ATOM 5581 N N . TYR A 1 703 ? -58.217 3.686 -6.008 1.00 64.81 703 TYR A N 1
ATOM 5582 C CA . TYR A 1 703 ? -59.530 3.435 -6.613 1.00 64.81 703 TYR A CA 1
ATOM 5583 C C . TYR A 1 703 ? -60.230 4.671 -7.219 1.00 64.81 703 TYR A C 1
ATOM 5585 O O . TYR A 1 703 ? -61.260 4.482 -7.865 1.00 64.81 703 TYR A O 1
ATOM 5593 N N . ASP A 1 704 ? -59.707 5.894 -7.077 1.00 66.50 704 ASP A N 1
ATOM 5594 C CA . ASP A 1 704 ? -60.255 7.101 -7.727 1.00 66.50 704 ASP A CA 1
ATOM 5595 C C . ASP A 1 704 ? -59.530 7.431 -9.050 1.00 66.50 704 ASP A C 1
ATOM 5597 O O . ASP A 1 704 ? -58.403 6.990 -9.292 1.00 66.50 704 ASP A O 1
ATOM 5601 N N . ASP A 1 705 ? -60.177 8.192 -9.940 1.00 64.94 705 ASP A N 1
ATOM 5602 C CA . ASP A 1 705 ? -59.592 8.616 -11.220 1.00 64.94 705 ASP A CA 1
ATOM 5603 C C . ASP A 1 705 ? -58.578 9.756 -11.013 1.00 64.94 705 ASP A C 1
ATOM 5605 O O . ASP A 1 705 ? -58.920 10.940 -11.035 1.00 64.94 705 ASP A O 1
ATOM 5609 N N . TYR A 1 706 ? -57.314 9.384 -10.803 1.00 71.94 706 TYR A N 1
ATOM 5610 C CA . TYR A 1 706 ? -56.186 10.298 -10.611 1.00 71.94 706 TYR A CA 1
ATOM 5611 C C . TYR A 1 706 ? -55.326 10.448 -11.885 1.00 71.94 706 TYR A C 1
ATOM 5613 O O . TYR A 1 706 ? -55.310 9.579 -12.761 1.00 71.94 706 TYR A O 1
ATOM 5621 N N . GLN A 1 707 ? -54.572 11.549 -11.981 1.00 65.75 707 GLN A N 1
ATOM 5622 C CA . GLN A 1 707 ? -53.561 11.768 -13.028 1.00 65.75 707 GLN A CA 1
ATOM 5623 C C . GLN A 1 707 ? -52.152 11.435 -12.512 1.00 65.75 707 GLN A C 1
ATOM 5625 O O . GLN A 1 707 ? -51.865 11.611 -11.330 1.00 65.75 707 GLN A O 1
ATOM 5630 N N . ALA A 1 708 ? -51.273 10.951 -13.394 1.00 69.38 708 ALA A N 1
ATOM 5631 C CA . ALA A 1 708 ? -49.883 10.642 -13.052 1.00 69.38 708 ALA A CA 1
ATOM 5632 C C . ALA A 1 708 ? -49.101 11.915 -12.663 1.00 69.38 708 ALA A C 1
ATOM 5634 O O . ALA A 1 708 ? -49.248 12.959 -13.299 1.00 69.38 708 ALA A O 1
ATOM 5635 N N . ILE A 1 709 ? -48.265 11.825 -11.622 1.00 65.06 709 ILE A N 1
ATOM 5636 C CA . ILE A 1 709 ? -47.567 12.985 -11.022 1.00 65.06 709 ILE A CA 1
ATOM 5637 C C . ILE A 1 709 ? -46.219 13.277 -11.698 1.00 65.06 709 ILE A C 1
ATOM 5639 O O . ILE A 1 709 ? -45.776 14.423 -11.751 1.00 65.06 709 ILE A O 1
ATOM 5643 N N . SER A 1 710 ? -45.591 12.259 -12.280 1.00 59.69 710 SER A N 1
ATOM 5644 C CA . SER A 1 710 ? -44.580 12.421 -13.324 1.00 59.69 710 SER A CA 1
ATOM 5645 C C . SER A 1 710 ? -44.925 11.493 -14.485 1.00 59.69 710 SER A C 1
ATOM 5647 O O . SER A 1 710 ? -45.611 10.488 -14.291 1.00 59.69 710 SER A O 1
ATOM 5649 N N . GLY A 1 711 ? -44.517 11.875 -15.700 1.00 58.50 711 GLY A N 1
ATOM 5650 C CA . GLY A 1 711 ? -44.753 11.079 -16.910 1.00 58.50 711 GLY A CA 1
ATOM 5651 C C . GLY A 1 711 ? -44.077 9.706 -16.854 1.00 58.50 711 GLY A C 1
ATOM 5652 O O . GLY A 1 711 ? -43.382 9.407 -15.891 1.00 58.50 711 GLY A O 1
ATOM 5653 N N . ASP A 1 712 ? -44.260 8.908 -17.910 1.00 55.00 712 ASP A N 1
ATOM 5654 C CA . ASP A 1 712 ? -44.130 7.434 -17.998 1.00 55.00 712 ASP A CA 1
ATOM 5655 C C . ASP A 1 712 ? -42.842 6.740 -17.477 1.00 55.00 712 ASP A C 1
ATOM 5657 O O . ASP A 1 712 ? -42.718 5.522 -17.612 1.00 55.00 712 ASP A O 1
ATOM 5661 N N . VAL A 1 713 ? -41.887 7.466 -16.888 1.00 67.69 713 VAL A N 1
ATOM 5662 C CA . VAL A 1 713 ? -40.624 6.979 -16.321 1.00 67.69 713 VAL A CA 1
ATOM 5663 C C . VAL A 1 713 ? -40.622 7.124 -14.783 1.00 67.69 713 VAL A C 1
ATOM 5665 O O . VAL A 1 713 ? -40.684 8.246 -14.273 1.00 67.69 713 VAL A O 1
ATOM 5668 N N . PRO A 1 714 ? -40.475 6.021 -14.023 1.00 77.31 714 PRO A N 1
ATOM 5669 C CA . PRO A 1 714 ? -40.227 6.039 -12.581 1.00 77.31 714 PRO A CA 1
ATOM 5670 C C . PRO A 1 714 ? -39.115 7.008 -12.142 1.00 77.31 714 PRO A C 1
ATOM 5672 O O . PRO A 1 714 ? -38.136 7.208 -12.857 1.00 77.31 714 PRO A O 1
ATOM 5675 N N . ASN A 1 715 ? -39.216 7.573 -10.935 1.00 74.88 715 ASN A N 1
ATOM 5676 C CA . ASN A 1 715 ? -38.116 8.293 -10.279 1.00 74.88 715 ASN A CA 1
ATOM 5677 C C . ASN A 1 715 ? -38.326 8.389 -8.755 1.00 74.88 715 ASN A C 1
ATOM 5679 O O . ASN A 1 715 ? -39.456 8.384 -8.270 1.00 74.88 715 ASN A O 1
ATOM 5683 N N . TRP A 1 716 ? -37.236 8.535 -7.996 1.00 76.88 716 TRP A N 1
ATOM 5684 C CA . TRP A 1 716 ? -37.266 8.528 -6.526 1.00 76.88 716 TRP A CA 1
ATOM 5685 C C . TRP A 1 716 ? -37.847 9.792 -5.864 1.00 76.88 716 TRP A C 1
ATOM 5687 O O . TRP A 1 716 ? -38.108 9.772 -4.665 1.00 76.88 716 TRP A O 1
ATOM 5697 N N . GLN A 1 717 ? -38.006 10.904 -6.591 1.00 74.25 717 GLN A N 1
ATOM 5698 C CA . GLN A 1 717 ? -38.402 12.190 -5.998 1.00 74.25 717 GLN A CA 1
ATOM 5699 C C . GLN A 1 717 ? -39.912 12.438 -6.050 1.00 74.25 717 GLN A C 1
ATOM 5701 O O . GLN A 1 717 ? -40.461 12.982 -5.092 1.00 74.25 717 GLN A O 1
ATOM 5706 N N . ALA A 1 718 ? -40.581 12.078 -7.145 1.00 77.94 718 ALA A N 1
ATOM 5707 C CA . ALA A 1 718 ? -42.036 12.119 -7.284 1.00 77.94 718 ALA A CA 1
ATOM 5708 C C . ALA A 1 718 ? -42.476 11.277 -8.493 1.00 77.94 718 ALA A C 1
ATOM 5710 O O . ALA A 1 718 ? -42.288 11.682 -9.642 1.00 77.94 718 ALA A O 1
ATOM 5711 N N . TYR A 1 719 ? -43.087 10.124 -8.246 1.00 84.06 719 TYR A N 1
ATOM 5712 C CA . TYR A 1 719 ? -43.628 9.216 -9.252 1.00 84.06 719 TYR A CA 1
ATOM 5713 C C . TYR A 1 719 ? -44.921 8.569 -8.764 1.00 84.06 719 TYR A C 1
ATOM 5715 O O . TYR A 1 719 ? -45.031 8.186 -7.601 1.00 84.06 719 TYR A O 1
ATOM 5723 N N . LEU A 1 720 ? -45.880 8.449 -9.680 1.00 82.38 720 LEU A N 1
ATOM 5724 C CA . LEU A 1 720 ? -47.147 7.752 -9.504 1.00 82.38 720 LEU A CA 1
ATOM 5725 C C . LEU A 1 720 ? -47.572 7.221 -10.875 1.00 82.38 720 LEU A C 1
ATOM 5727 O O . LEU A 1 720 ? -47.800 8.018 -11.789 1.00 82.38 720 LEU A O 1
ATOM 5731 N N . ILE A 1 721 ? -47.674 5.902 -11.020 1.00 83.44 721 ILE A N 1
ATOM 5732 C CA . ILE A 1 721 ? -48.089 5.263 -12.273 1.00 83.44 721 ILE A CA 1
ATOM 5733 C C . ILE A 1 721 ? -49.562 5.557 -12.583 1.00 83.44 721 ILE A C 1
ATOM 5735 O O . ILE A 1 721 ? -50.410 5.551 -11.692 1.00 83.44 721 ILE A O 1
ATOM 5739 N N . GLU A 1 722 ? -49.893 5.785 -13.854 1.00 82.62 722 GLU A N 1
ATOM 5740 C CA . GLU A 1 722 ? -51.274 6.021 -14.287 1.00 82.62 722 GLU A CA 1
ATOM 5741 C C . GLU A 1 722 ? -52.230 4.861 -13.935 1.00 82.62 722 GLU A C 1
ATOM 5743 O O . GLU A 1 722 ? -51.882 3.678 -13.980 1.00 82.62 722 GLU A O 1
ATOM 5748 N N . ARG A 1 723 ? -53.485 5.212 -13.650 1.00 82.38 723 ARG A N 1
ATOM 5749 C CA . ARG A 1 723 ? -54.530 4.285 -13.205 1.00 82.38 723 ARG A CA 1
ATOM 5750 C C . ARG A 1 723 ? -54.799 3.087 -14.141 1.00 82.38 723 ARG A C 1
ATOM 5752 O O . ARG A 1 723 ? -54.911 1.976 -13.622 1.00 82.38 723 ARG A O 1
ATOM 5759 N N . PRO A 1 724 ? -54.879 3.227 -15.484 1.00 83.25 724 PRO A N 1
ATOM 5760 C CA . PRO A 1 724 ? -55.100 2.074 -16.365 1.00 83.25 724 PRO A CA 1
ATOM 5761 C C . PRO A 1 724 ? -53.950 1.058 -16.309 1.00 83.25 724 PRO A C 1
ATOM 5763 O O . PRO A 1 724 ? -54.193 -0.145 -16.200 1.00 83.25 724 PRO A O 1
ATOM 5766 N N . SER A 1 725 ? -52.705 1.543 -16.299 1.00 85.75 725 SER A N 1
ATOM 5767 C CA . SER A 1 725 ? -51.512 0.695 -16.199 1.00 85.75 725 SER A CA 1
ATOM 5768 C C . SER A 1 725 ? -51.359 0.078 -14.802 1.00 85.75 725 SER A C 1
ATOM 5770 O O . SER A 1 725 ? -50.960 -1.082 -14.692 1.00 85.75 725 SER A O 1
ATOM 5772 N N . LEU A 1 726 ? -51.776 0.777 -13.737 1.00 87.25 726 LEU A N 1
ATOM 5773 C CA . LEU A 1 726 ? -51.874 0.199 -12.392 1.00 87.25 726 LEU A CA 1
ATOM 5774 C C . LEU A 1 726 ? -52.843 -0.993 -12.355 1.00 87.25 726 LEU A C 1
ATOM 5776 O O . LEU A 1 726 ? -52.478 -2.076 -11.895 1.00 87.25 726 LEU A O 1
ATOM 5780 N N . LEU A 1 727 ? -54.065 -0.824 -12.872 1.00 86.06 727 LEU A N 1
ATOM 5781 C CA . LEU A 1 727 ? -55.088 -1.879 -12.892 1.00 86.06 727 LEU A CA 1
ATOM 5782 C C . LEU A 1 727 ? -54.644 -3.111 -13.695 1.00 86.06 727 LEU A C 1
ATOM 5784 O O . LEU A 1 727 ? -54.977 -4.239 -13.311 1.00 86.06 727 LEU A O 1
ATOM 5788 N N . TRP A 1 728 ? -53.865 -2.902 -14.762 1.00 88.19 728 TRP A N 1
ATOM 5789 C CA . TRP A 1 728 ? -53.222 -3.967 -15.531 1.00 88.19 728 TRP A CA 1
ATOM 5790 C C . TRP A 1 728 ? -52.161 -4.723 -14.720 1.00 88.19 728 TRP A C 1
ATOM 5792 O O . TRP A 1 728 ? -52.212 -5.954 -14.657 1.00 88.19 728 TRP A O 1
ATOM 5802 N N . LEU A 1 729 ? -51.238 -4.010 -14.059 1.00 88.88 729 LEU A N 1
ATOM 5803 C CA . LEU A 1 729 ? -50.226 -4.624 -13.190 1.00 88.88 729 LEU A CA 1
ATOM 5804 C C . LEU A 1 729 ? -50.863 -5.380 -12.018 1.00 88.88 729 LEU A C 1
ATOM 5806 O O . LEU A 1 729 ? -50.387 -6.458 -11.669 1.00 88.88 729 LEU A O 1
ATOM 5810 N N . THR A 1 730 ? -51.960 -4.864 -11.455 1.00 87.06 730 THR A N 1
ATOM 5811 C CA . THR A 1 730 ? -52.731 -5.522 -10.381 1.00 87.06 730 THR A CA 1
ATOM 5812 C C . THR A 1 730 ? -53.238 -6.893 -10.829 1.00 87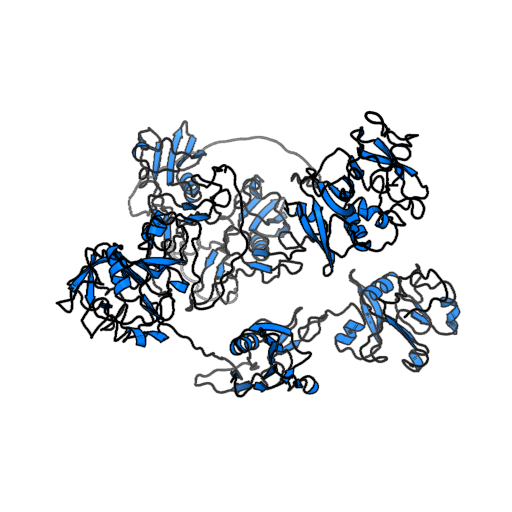.06 730 THR A C 1
ATOM 5814 O O . THR A 1 730 ? -53.126 -7.864 -10.096 1.00 87.06 730 THR A O 1
ATOM 5817 N N . GLY A 1 731 ? -53.729 -7.009 -12.071 1.00 84.75 731 GLY A N 1
ATOM 5818 C CA . GLY A 1 731 ? -54.155 -8.292 -12.649 1.00 84.75 731 GLY A CA 1
ATOM 5819 C C . GLY A 1 731 ? -53.026 -9.307 -12.885 1.00 84.75 731 GLY A C 1
ATOM 5820 O O . GLY A 1 731 ? -53.313 -10.453 -13.216 1.00 84.75 731 GLY A O 1
ATOM 5821 N N . HIS A 1 732 ? -51.766 -8.897 -12.716 1.00 87.31 732 HIS A N 1
ATOM 5822 C CA . HIS A 1 732 ? -50.554 -9.699 -12.919 1.00 87.31 732 HIS A CA 1
ATOM 5823 C C . HIS A 1 732 ? -49.608 -9.654 -11.703 1.00 87.31 732 HIS A C 1
ATOM 5825 O O . HIS A 1 732 ? -48.410 -9.919 -11.837 1.00 87.31 732 HIS A O 1
ATOM 5831 N N . SER A 1 733 ? -50.134 -9.287 -10.530 1.00 90.44 733 SER A N 1
ATOM 5832 C CA . SER A 1 733 ? -49.408 -9.195 -9.261 1.00 90.44 733 SER A CA 1
ATOM 5833 C C . SER A 1 733 ? -50.178 -9.948 -8.180 1.00 90.44 733 SER A C 1
ATOM 5835 O O . SER A 1 733 ? -51.402 -9.994 -8.208 1.00 90.44 733 SER A O 1
ATOM 5837 N N . THR A 1 734 ? -49.466 -10.537 -7.222 1.00 89.62 734 THR A N 1
ATOM 5838 C CA . THR A 1 734 ? -50.071 -11.321 -6.128 1.00 89.62 734 THR A CA 1
ATOM 5839 C C . THR A 1 734 ? -50.024 -10.607 -4.779 1.00 89.62 734 THR A C 1
ATOM 5841 O O . THR A 1 734 ? -50.813 -10.919 -3.898 1.00 89.62 734 THR A O 1
ATOM 5844 N N . HIS A 1 735 ? -49.106 -9.655 -4.606 1.00 92.06 735 HIS A N 1
ATOM 5845 C CA . HIS A 1 735 ? -48.852 -8.954 -3.348 1.00 92.06 735 HIS A CA 1
ATOM 5846 C C . HIS A 1 735 ? -48.511 -7.487 -3.626 1.00 92.06 735 HIS A C 1
ATOM 5848 O O . HIS A 1 735 ? -48.077 -7.139 -4.729 1.00 92.06 735 HIS A O 1
ATOM 5854 N N . TRP A 1 736 ? -48.618 -6.647 -2.601 1.00 89.75 736 TRP A N 1
ATOM 5855 C CA . TRP A 1 736 ? -48.131 -5.268 -2.593 1.00 89.75 736 TRP A CA 1
ATOM 5856 C C . TRP A 1 736 ? -47.306 -4.994 -1.325 1.00 89.75 736 TRP A C 1
ATOM 5858 O O . TRP A 1 736 ? -47.377 -5.746 -0.350 1.00 89.75 736 TRP A O 1
ATOM 5868 N N . ARG A 1 737 ? -46.480 -3.939 -1.346 1.00 90.12 737 ARG A N 1
ATOM 5869 C CA . ARG A 1 737 ? -45.606 -3.556 -0.224 1.00 90.12 737 ARG A CA 1
ATOM 5870 C C . ARG A 1 737 ? -45.349 -2.051 -0.152 1.00 90.12 737 ARG A C 1
ATOM 5872 O O . ARG A 1 737 ? -45.432 -1.376 -1.176 1.00 90.12 737 ARG A O 1
ATOM 5879 N N . ALA A 1 738 ? -44.936 -1.559 1.015 1.00 84.62 738 ALA A N 1
ATOM 5880 C CA . ALA A 1 738 ? -44.417 -0.199 1.209 1.00 84.62 738 ALA A CA 1
ATOM 5881 C C . ALA A 1 738 ? -43.137 -0.204 2.070 1.00 84.62 738 ALA A C 1
ATOM 5883 O O . ALA A 1 738 ? -42.963 -1.077 2.918 1.00 84.62 738 ALA A O 1
ATOM 5884 N N . THR A 1 739 ? -42.228 0.750 1.822 1.00 81.81 739 THR A N 1
ATOM 5885 C CA . THR A 1 739 ? -40.891 0.840 2.449 1.00 81.81 739 THR A CA 1
ATOM 5886 C C . THR A 1 739 ? -40.357 2.280 2.418 1.00 81.81 739 THR A C 1
ATOM 5888 O O . THR A 1 739 ? -40.592 2.996 1.444 1.00 81.81 739 THR A O 1
ATOM 5891 N N . CYS A 1 740 ? -39.599 2.705 3.435 1.00 73.69 740 CYS A N 1
ATOM 5892 C CA . CYS A 1 740 ? -38.821 3.960 3.403 1.00 73.69 740 CYS A CA 1
ATOM 5893 C C . CYS A 1 740 ? -37.434 3.763 2.736 1.00 73.69 740 CYS A C 1
ATOM 5895 O O . CYS A 1 740 ? -36.943 2.643 2.629 1.00 73.69 740 CYS A O 1
ATOM 5897 N N . GLN A 1 741 ? -36.803 4.866 2.296 1.00 66.06 741 GLN A N 1
ATOM 5898 C CA . GLN A 1 741 ? -35.365 4.999 1.945 1.00 66.06 741 GLN A CA 1
ATOM 5899 C C . GLN A 1 741 ? -34.749 4.007 0.922 1.00 66.06 741 GLN A C 1
ATOM 5901 O O . GLN A 1 741 ? -33.524 3.920 0.812 1.00 66.06 741 GLN A O 1
ATOM 5906 N N . TYR A 1 742 ? -35.566 3.336 0.100 1.00 66.44 742 TYR A N 1
ATOM 5907 C CA . TYR A 1 742 ? -35.121 2.293 -0.843 1.00 66.44 742 TYR A CA 1
ATOM 5908 C C . TYR A 1 742 ? -33.923 2.679 -1.733 1.00 66.44 742 TYR A C 1
ATOM 5910 O O . TYR A 1 742 ? -33.055 1.859 -2.014 1.00 66.44 742 TYR A O 1
ATOM 5918 N N . ASN A 1 743 ? -33.852 3.933 -2.183 1.00 52.72 743 ASN A N 1
ATOM 5919 C CA . ASN A 1 743 ? -32.804 4.408 -3.089 1.00 52.72 743 ASN A CA 1
ATOM 5920 C C . ASN A 1 743 ? -31.443 4.678 -2.416 1.00 52.72 743 ASN A C 1
ATOM 5922 O O . ASN A 1 743 ? -30.505 5.059 -3.116 1.00 52.72 743 ASN A O 1
ATOM 5926 N N . ILE A 1 744 ? -31.364 4.570 -1.086 1.00 48.28 744 ILE A N 1
ATOM 5927 C CA . ILE A 1 744 ? -30.156 4.805 -0.284 1.00 48.28 744 ILE A CA 1
ATOM 5928 C C . ILE A 1 744 ? -29.640 3.467 0.257 1.00 48.28 744 ILE A C 1
ATOM 5930 O O . ILE A 1 744 ? -28.491 3.115 0.005 1.00 48.28 744 ILE A O 1
ATOM 5934 N N . ASP A 1 745 ? -30.519 2.701 0.911 1.00 48.56 745 ASP A N 1
ATOM 5935 C CA . ASP A 1 745 ? -30.154 1.488 1.658 1.00 48.56 745 ASP A CA 1
ATOM 5936 C C . ASP A 1 745 ? -30.646 0.178 0.994 1.00 48.56 745 ASP A C 1
ATOM 5938 O O . ASP A 1 745 ? -30.390 -0.917 1.495 1.00 48.56 745 ASP A O 1
ATOM 5942 N N . GLY A 1 746 ? -31.381 0.257 -0.123 1.00 55.03 746 GLY A N 1
ATOM 5943 C CA . GLY A 1 746 ? -32.169 -0.868 -0.638 1.00 55.03 746 GLY A CA 1
ATOM 5944 C C . GLY A 1 746 ? -33.395 -1.150 0.240 1.00 55.03 746 GLY A C 1
ATOM 5945 O O . GLY A 1 746 ? -33.867 -0.283 0.975 1.00 55.03 746 GLY A O 1
ATOM 5946 N N . THR A 1 747 ? -33.946 -2.365 0.186 1.00 55.28 747 THR A N 1
ATOM 5947 C CA . THR A 1 747 ? -35.033 -2.743 1.107 1.00 55.28 747 THR A CA 1
ATOM 5948 C C . THR A 1 747 ? -34.475 -3.074 2.482 1.00 55.28 747 THR A C 1
ATOM 5950 O O . THR A 1 747 ? -34.015 -4.187 2.736 1.00 55.28 747 THR A O 1
ATOM 5953 N N . VAL A 1 748 ? -34.585 -2.106 3.386 1.00 57.47 748 VAL A N 1
ATOM 5954 C CA . VAL A 1 748 ? -34.450 -2.330 4.821 1.00 57.47 748 VAL A CA 1
ATOM 5955 C C . VAL A 1 748 ? -35.820 -2.739 5.349 1.00 57.47 748 VAL A C 1
ATOM 5957 O O . VAL A 1 748 ? -36.802 -2.030 5.161 1.00 57.47 748 VAL A O 1
ATOM 5960 N N . TYR A 1 749 ? -35.904 -3.887 6.017 1.00 67.12 749 TYR A N 1
ATOM 5961 C CA . TYR A 1 749 ? -37.182 -4.405 6.516 1.00 67.12 749 TYR A CA 1
ATOM 5962 C C . TYR A 1 749 ? -37.688 -3.678 7.773 1.00 67.12 749 TYR A C 1
ATOM 5964 O O . TYR A 1 749 ? -38.661 -4.138 8.358 1.00 67.12 749 TYR A O 1
ATOM 5972 N N . THR A 1 750 ? -37.039 -2.600 8.231 1.00 61.97 750 THR A N 1
ATOM 5973 C CA . THR A 1 750 ? -37.512 -1.720 9.314 1.00 61.97 750 THR A CA 1
ATOM 5974 C C . THR A 1 750 ? -38.236 -0.520 8.707 1.00 61.97 750 THR A C 1
ATOM 5976 O O . THR A 1 750 ? -37.693 0.150 7.834 1.00 61.97 750 THR A O 1
ATOM 5979 N N . ASP A 1 751 ? -39.475 -0.285 9.143 1.00 71.06 751 ASP A N 1
ATOM 5980 C CA . ASP A 1 751 ? -40.469 0.532 8.432 1.00 71.06 751 ASP A CA 1
ATOM 5981 C C . ASP A 1 751 ? -40.811 -0.081 7.052 1.00 71.06 751 ASP A C 1
ATOM 5983 O O . ASP A 1 751 ? -40.626 0.527 5.993 1.00 71.06 751 ASP A O 1
ATOM 5987 N N . TYR A 1 752 ? -41.327 -1.319 7.093 1.00 80.38 752 TYR A N 1
ATOM 5988 C CA . TYR A 1 752 ? -41.740 -2.139 5.945 1.00 80.38 752 TYR A CA 1
ATOM 5989 C C . TYR A 1 752 ? -43.079 -2.843 6.203 1.00 80.38 752 TYR A C 1
ATOM 5991 O O . TYR A 1 752 ? -43.332 -3.328 7.307 1.00 80.38 752 TYR A O 1
ATOM 5999 N N . LEU A 1 753 ? -43.910 -2.977 5.171 1.00 84.25 753 LEU A N 1
ATOM 6000 C CA . LEU A 1 753 ? -45.136 -3.782 5.203 1.00 84.25 753 LEU A CA 1
ATOM 6001 C C . LEU A 1 753 ? -45.363 -4.506 3.871 1.00 84.25 753 LEU A C 1
ATOM 6003 O O . LEU A 1 753 ? -44.961 -4.003 2.822 1.00 84.25 753 LEU A O 1
ATOM 6007 N N . ARG A 1 754 ? -46.011 -5.674 3.919 1.00 90.00 754 ARG A N 1
ATOM 6008 C CA . ARG A 1 754 ? -46.429 -6.487 2.767 1.00 90.00 754 ARG A CA 1
ATOM 6009 C C . ARG A 1 754 ? -47.762 -7.181 3.059 1.00 90.00 754 ARG A C 1
ATOM 6011 O O . ARG A 1 754 ? -47.934 -7.742 4.143 1.00 90.00 754 ARG A O 1
ATOM 6018 N N . ALA A 1 755 ? -48.655 -7.176 2.074 1.00 86.81 755 ALA A N 1
ATOM 6019 C CA . ALA A 1 755 ? -49.881 -7.967 2.081 1.00 86.81 755 ALA A CA 1
ATOM 6020 C C . ALA A 1 755 ? -50.156 -8.604 0.709 1.00 86.81 755 ALA A C 1
ATOM 6022 O O . ALA A 1 755 ? -49.809 -8.051 -0.342 1.00 86.81 755 ALA A O 1
ATOM 6023 N N . SER A 1 756 ? -50.825 -9.752 0.742 1.00 88.12 756 SER A N 1
ATOM 6024 C CA . SER A 1 756 ? -51.509 -10.382 -0.385 1.00 88.12 756 SER A CA 1
ATOM 6025 C C . SER A 1 756 ? -52.593 -9.463 -0.970 1.00 88.12 756 SER A C 1
ATOM 6027 O O . SER A 1 756 ? -53.386 -8.868 -0.240 1.00 88.12 756 SER A O 1
ATOM 6029 N N . LEU A 1 757 ? -52.649 -9.368 -2.303 1.00 86.88 757 LEU A N 1
ATOM 6030 C CA . LEU A 1 757 ? -53.733 -8.688 -3.027 1.00 86.88 757 LEU A CA 1
ATOM 6031 C C . LEU A 1 757 ? -55.037 -9.509 -3.034 1.00 86.88 757 LEU A C 1
ATOM 6033 O O . LEU A 1 757 ? -56.076 -8.969 -3.391 1.00 86.88 757 LEU A O 1
ATOM 6037 N N . GLU A 1 758 ? -55.003 -10.791 -2.654 1.00 84.25 758 GLU A N 1
ATOM 6038 C CA . GLU A 1 758 ? -56.213 -11.611 -2.482 1.00 84.25 758 GLU A CA 1
ATOM 6039 C C . GLU A 1 758 ? -56.920 -11.284 -1.155 1.00 84.25 758 GLU A C 1
ATOM 6041 O O . GLU A 1 758 ? -58.146 -11.202 -1.108 1.00 84.25 758 GLU A O 1
ATOM 6046 N N . ASP A 1 759 ? -56.143 -11.034 -0.096 1.00 79.06 759 ASP A N 1
ATOM 6047 C CA . ASP A 1 759 ? -56.654 -10.761 1.251 1.00 79.06 759 ASP A CA 1
ATOM 6048 C C . ASP A 1 759 ? -56.889 -9.261 1.520 1.00 79.06 759 ASP A C 1
ATOM 6050 O O . ASP A 1 759 ? -57.745 -8.892 2.333 1.00 79.06 759 ASP A O 1
ATOM 6054 N N . PHE A 1 760 ? -56.138 -8.380 0.844 1.00 80.56 760 PHE A N 1
ATOM 6055 C CA . PHE A 1 760 ? -56.322 -6.930 0.903 1.00 80.56 760 PHE A CA 1
ATOM 6056 C C . PHE A 1 760 ? -55.845 -6.224 -0.386 1.00 80.56 760 PHE A C 1
ATOM 6058 O O . PHE A 1 760 ? -54.695 -5.783 -0.499 1.00 80.56 760 PHE A O 1
ATOM 6065 N N . ASP A 1 761 ? -56.757 -6.060 -1.354 1.00 81.06 761 ASP A N 1
ATOM 6066 C CA . ASP A 1 761 ? -56.508 -5.325 -2.602 1.00 81.06 761 ASP A CA 1
ATOM 6067 C C . ASP A 1 761 ? -56.588 -3.803 -2.381 1.00 81.06 761 ASP A C 1
ATOM 6069 O O . ASP A 1 761 ? -57.624 -3.175 -2.599 1.00 81.06 761 ASP A O 1
ATOM 6073 N N . ILE A 1 762 ? -55.470 -3.181 -1.993 1.00 78.06 762 ILE A N 1
ATOM 6074 C CA . ILE A 1 762 ? -55.348 -1.717 -1.827 1.00 78.06 762 ILE A CA 1
ATOM 6075 C C . ILE A 1 762 ? -55.733 -0.905 -3.087 1.00 78.06 762 ILE A C 1
ATOM 6077 O O . ILE A 1 762 ? -55.978 0.297 -2.997 1.00 78.06 762 ILE A O 1
ATOM 6081 N N . ILE A 1 763 ? -55.787 -1.528 -4.269 1.00 78.56 763 ILE A N 1
ATOM 6082 C CA . ILE A 1 763 ? -56.038 -0.857 -5.550 1.00 78.56 763 ILE A CA 1
ATOM 6083 C C . ILE A 1 763 ? -57.527 -0.909 -5.921 1.00 78.56 763 ILE A C 1
ATOM 6085 O O . ILE A 1 763 ? -58.044 0.042 -6.515 1.00 78.56 763 ILE A O 1
ATOM 6089 N N . ARG A 1 764 ? -58.229 -1.999 -5.579 1.00 76.62 764 ARG A N 1
ATOM 6090 C CA . ARG A 1 764 ? -59.632 -2.233 -5.972 1.00 76.62 764 ARG A CA 1
ATOM 6091 C C . ARG A 1 764 ? -60.636 -2.233 -4.821 1.00 76.62 764 ARG A C 1
ATOM 6093 O O . ARG A 1 764 ? -61.811 -1.972 -5.089 1.00 76.62 764 ARG A O 1
ATOM 6100 N N . ASP A 1 765 ? -60.224 -2.485 -3.578 1.00 71.81 765 ASP A N 1
ATOM 6101 C CA . ASP A 1 765 ? -61.131 -2.420 -2.427 1.00 71.81 765 ASP A CA 1
ATOM 6102 C C . ASP A 1 765 ? -61.629 -0.984 -2.234 1.00 71.81 765 ASP A C 1
ATOM 6104 O O . ASP A 1 765 ? -60.870 -0.074 -1.899 1.00 71.81 765 ASP A O 1
ATOM 6108 N N . VAL A 1 766 ? -62.940 -0.783 -2.389 1.00 62.31 766 VAL A N 1
ATOM 6109 C CA . VAL A 1 766 ? -63.608 0.470 -2.019 1.00 62.31 766 VAL A CA 1
ATOM 6110 C C . VAL A 1 766 ? -64.021 0.367 -0.544 1.00 62.31 766 VAL A C 1
ATOM 6112 O O . VAL A 1 766 ? -64.956 -0.377 -0.231 1.00 62.31 766 VAL A O 1
ATOM 6115 N N . PRO A 1 767 ? -63.360 1.080 0.388 1.00 57.28 767 PRO A N 1
ATOM 6116 C CA . PRO A 1 767 ? -63.629 0.957 1.813 1.00 57.28 767 PRO A CA 1
ATOM 6117 C C . PRO A 1 767 ? -65.009 1.535 2.149 1.00 57.28 767 PRO A C 1
ATOM 6119 O O . PRO A 1 767 ? -65.248 2.738 2.067 1.00 57.28 767 PRO A O 1
ATOM 6122 N N . THR A 1 768 ? -65.928 0.658 2.551 1.00 54.38 768 THR A N 1
ATOM 6123 C CA . THR A 1 768 ? -67.273 1.021 3.034 1.00 54.38 768 THR A CA 1
ATOM 6124 C C . THR A 1 768 ? -67.309 1.327 4.535 1.00 54.38 768 THR A C 1
ATOM 6126 O O . THR A 1 768 ? -68.339 1.766 5.045 1.00 54.38 768 THR A O 1
ATOM 6129 N N . VAL A 1 769 ? -66.193 1.121 5.243 1.00 55.28 769 VAL A N 1
ATOM 6130 C CA . VAL A 1 769 ? -66.020 1.375 6.680 1.00 55.28 769 VAL A CA 1
ATOM 6131 C C . VAL A 1 769 ? -64.652 2.027 6.896 1.00 55.28 769 VAL A C 1
ATOM 6133 O O . VAL A 1 769 ? -63.684 1.653 6.240 1.00 55.28 769 VAL A O 1
ATOM 6136 N N . VAL A 1 770 ? -64.594 3.019 7.787 1.00 57.16 770 VAL A N 1
ATOM 6137 C CA . VAL A 1 770 ? -63.459 3.952 7.947 1.00 57.16 770 VAL A CA 1
ATOM 6138 C C . VAL A 1 770 ? -62.208 3.294 8.551 1.00 57.16 770 VAL A C 1
ATOM 6140 O O . VAL A 1 770 ? -61.089 3.718 8.278 1.00 57.16 770 VAL A O 1
ATOM 6143 N N . GLU A 1 771 ? -62.406 2.254 9.357 1.00 64.00 771 GLU A N 1
ATOM 6144 C CA . GLU A 1 771 ? -61.402 1.685 10.250 1.00 64.00 771 GLU A CA 1
ATOM 6145 C C . GLU A 1 771 ? -61.656 0.174 10.371 1.00 64.00 771 GLU A C 1
ATOM 6147 O O . GLU A 1 771 ? -62.716 -0.245 10.843 1.00 64.00 771 GLU A O 1
ATOM 6152 N N . THR A 1 772 ? -60.724 -0.663 9.900 1.00 70.19 772 THR A N 1
ATOM 6153 C CA . THR A 1 772 ? -60.846 -2.133 9.989 1.00 70.19 772 THR A CA 1
ATOM 6154 C C . THR A 1 772 ? -59.493 -2.799 10.221 1.00 70.19 772 THR A C 1
ATOM 6156 O O . THR A 1 772 ? -58.471 -2.340 9.712 1.00 70.19 772 THR A O 1
ATOM 6159 N N . CYS A 1 773 ? -59.490 -3.909 10.962 1.00 77.50 773 CYS A N 1
ATOM 6160 C CA . CYS A 1 773 ? -58.335 -4.798 11.045 1.00 77.50 773 CYS A CA 1
ATOM 6161 C C . CYS A 1 773 ? -58.180 -5.535 9.709 1.00 77.50 773 CYS A C 1
ATOM 6163 O O . CYS A 1 773 ? -59.064 -6.310 9.335 1.00 77.50 773 CYS A O 1
ATOM 6165 N N . ARG A 1 774 ? -57.088 -5.290 8.981 1.00 80.12 774 ARG A N 1
ATOM 6166 C CA . ARG A 1 774 ? -56.796 -5.934 7.692 1.00 80.12 774 ARG A CA 1
ATOM 6167 C C . ARG A 1 774 ? -55.627 -6.908 7.812 1.00 80.12 774 ARG A C 1
ATOM 6169 O O . ARG A 1 774 ? -54.706 -6.625 8.575 1.00 80.12 774 ARG A O 1
ATOM 6176 N N . PRO A 1 775 ? -55.666 -8.054 7.111 1.00 83.12 775 PRO A N 1
ATOM 6177 C CA . PRO A 1 775 ? -54.586 -9.032 7.129 1.00 83.12 775 PRO A CA 1
ATOM 6178 C C . PRO A 1 775 ? -53.350 -8.517 6.379 1.00 83.12 775 PRO A C 1
ATOM 6180 O O . PRO A 1 775 ? -53.457 -7.906 5.317 1.00 83.12 775 PRO A O 1
ATOM 6183 N N . TYR A 1 776 ? -52.177 -8.811 6.931 1.00 84.88 776 TYR A N 1
ATOM 6184 C CA . TYR A 1 776 ? -50.869 -8.584 6.324 1.00 84.88 776 TYR A CA 1
ATOM 6185 C C . TYR A 1 776 ? -49.995 -9.824 6.526 1.00 84.88 776 TYR A C 1
ATOM 6187 O O . TYR A 1 776 ? -49.941 -10.388 7.624 1.00 84.88 776 TYR A O 1
ATOM 6195 N N . ASP A 1 777 ? -49.242 -10.218 5.499 1.00 85.75 777 ASP A N 1
ATOM 6196 C CA . ASP A 1 777 ? -48.263 -11.308 5.622 1.00 85.75 777 ASP A CA 1
ATOM 6197 C C . ASP A 1 777 ? -47.083 -10.868 6.489 1.00 85.75 777 ASP A C 1
ATOM 6199 O O . ASP A 1 777 ? -46.444 -11.682 7.154 1.00 85.75 777 ASP A O 1
ATOM 6203 N N . TYR A 1 778 ? -46.755 -9.573 6.448 1.00 84.00 778 TYR A N 1
ATOM 6204 C CA . TYR A 1 778 ? -45.641 -8.999 7.185 1.00 84.00 778 TYR A CA 1
ATOM 6205 C C . TYR A 1 778 ? -45.856 -7.508 7.458 1.00 84.00 778 TYR A C 1
ATOM 6207 O O . TYR A 1 778 ? -46.036 -6.721 6.531 1.00 84.00 778 TYR A O 1
ATOM 6215 N N . VAL A 1 779 ? -45.739 -7.100 8.720 1.00 79.31 779 VAL A N 1
ATOM 6216 C CA . VAL A 1 779 ? -45.638 -5.697 9.143 1.00 79.31 779 VAL A CA 1
ATOM 6217 C C . VAL A 1 779 ? -44.433 -5.565 10.065 1.00 79.31 779 VAL A C 1
ATOM 6219 O O . VAL A 1 779 ? -44.271 -6.342 11.004 1.00 79.31 779 VAL A O 1
ATOM 6222 N N . ASN A 1 780 ? -43.579 -4.581 9.810 1.00 76.94 780 ASN A N 1
ATOM 6223 C CA . ASN A 1 780 ? -42.526 -4.169 10.724 1.00 76.94 780 ASN A CA 1
ATOM 6224 C C . ASN A 1 780 ? -42.392 -2.647 10.709 1.00 76.94 780 ASN A C 1
ATOM 6226 O O . ASN A 1 780 ? -41.653 -2.087 9.898 1.00 76.94 780 ASN A O 1
ATOM 6230 N N . ILE A 1 781 ? -43.086 -1.988 11.630 1.00 69.25 781 ILE A N 1
ATOM 6231 C CA . ILE A 1 781 ? -42.960 -0.548 11.862 1.00 69.25 781 ILE A CA 1
ATOM 6232 C C . ILE A 1 781 ? -42.137 -0.375 13.136 1.00 69.25 781 ILE A C 1
ATOM 6234 O O . ILE A 1 781 ? -42.492 -0.929 14.176 1.00 69.25 781 ILE A O 1
ATOM 6238 N N . ARG A 1 782 ? -41.030 0.374 13.054 1.00 64.25 782 ARG A N 1
ATOM 6239 C CA . ARG A 1 782 ? -40.160 0.706 14.198 1.00 64.25 782 ARG A CA 1
ATOM 6240 C C . ARG A 1 782 ? -39.736 -0.509 15.042 1.00 64.25 782 ARG A C 1
ATOM 6242 O O . ARG A 1 782 ? -39.750 -0.464 16.266 1.00 64.25 782 ARG A O 1
ATOM 6249 N N . GLU A 1 783 ? -39.361 -1.595 14.364 1.00 63.38 783 GLU A N 1
ATOM 6250 C CA . GLU A 1 783 ? -38.923 -2.885 14.935 1.00 63.38 783 GLU A CA 1
ATOM 6251 C C . GLU A 1 783 ? -40.005 -3.718 15.650 1.00 63.38 783 GLU A C 1
ATOM 6253 O O . GLU A 1 783 ? -39.729 -4.858 16.035 1.00 63.38 783 GLU A O 1
ATOM 6258 N N . ASN A 1 784 ? -41.250 -3.236 15.738 1.00 67.19 784 ASN A N 1
ATOM 6259 C CA . ASN A 1 784 ? -42.385 -4.057 16.150 1.00 67.19 784 ASN A CA 1
ATOM 6260 C C . ASN A 1 784 ? -42.821 -4.942 14.966 1.00 67.19 784 ASN A C 1
ATOM 6262 O O . ASN A 1 784 ? -43.413 -4.456 14.000 1.00 67.19 784 ASN A O 1
ATOM 6266 N N . LYS A 1 785 ? -42.460 -6.234 15.015 1.00 75.06 785 LYS A N 1
ATOM 6267 C CA . LYS A 1 785 ? -42.625 -7.199 13.913 1.00 75.06 785 LYS A CA 1
ATOM 6268 C C . LYS A 1 785 ? -43.835 -8.097 14.107 1.00 75.06 785 LYS A C 1
ATOM 6270 O O . LYS A 1 785 ? -43.982 -8.735 15.145 1.00 75.06 785 LYS A O 1
ATOM 6275 N N . CYS A 1 786 ? -44.607 -8.246 13.043 1.00 76.56 786 CYS A N 1
ATOM 6276 C CA . CYS A 1 786 ? -45.805 -9.061 12.988 1.00 76.56 786 CYS A CA 1
ATOM 6277 C C . CYS A 1 786 ? -45.859 -9.802 11.644 1.00 76.56 786 CYS A C 1
ATOM 6279 O O . CYS A 1 786 ? -45.513 -9.239 10.605 1.00 76.56 786 CYS A O 1
ATOM 6281 N N . VAL A 1 787 ? -46.214 -11.087 11.664 1.00 83.06 787 VAL A N 1
ATOM 6282 C CA . VAL A 1 787 ? -46.194 -11.980 10.491 1.00 83.06 787 VAL A CA 1
ATOM 6283 C C . VAL A 1 787 ? -47.510 -12.743 10.453 1.00 83.06 787 VAL A C 1
ATOM 6285 O O . VAL A 1 787 ? -47.890 -13.315 11.473 1.00 83.06 787 VAL A O 1
ATOM 6288 N N . ASN A 1 788 ? -48.174 -12.765 9.295 1.00 84.81 788 ASN A N 1
ATOM 6289 C CA . ASN A 1 788 ? -49.507 -13.345 9.082 1.00 84.81 788 ASN A CA 1
ATOM 6290 C C . ASN A 1 788 ? -50.519 -12.891 10.148 1.00 84.81 788 ASN A C 1
ATOM 6292 O O . ASN A 1 788 ? -51.030 -13.700 10.924 1.00 84.81 788 ASN A O 1
ATOM 6296 N N . CYS A 1 789 ? -50.759 -11.586 10.221 1.00 81.44 789 CYS A N 1
ATOM 6297 C CA . CYS A 1 789 ? -51.501 -10.973 11.315 1.00 81.44 789 CYS A CA 1
ATOM 6298 C C . CYS A 1 789 ? -52.334 -9.778 10.845 1.00 81.44 789 CYS A C 1
ATOM 6300 O O . CYS A 1 789 ? -52.119 -9.246 9.755 1.00 81.44 789 CYS A O 1
ATOM 6302 N N . THR A 1 790 ? -53.296 -9.348 11.658 1.00 82.94 790 THR A N 1
ATOM 6303 C CA . THR A 1 790 ? -54.140 -8.195 11.337 1.00 82.94 790 THR A CA 1
ATOM 6304 C C . THR A 1 790 ? -53.596 -6.889 11.916 1.00 82.94 790 THR A C 1
ATOM 6306 O O . THR A 1 790 ? -53.273 -6.818 13.098 1.00 82.94 790 THR A O 1
ATOM 6309 N N . ALA A 1 791 ? -53.538 -5.828 11.109 1.00 79.25 791 ALA A N 1
ATOM 6310 C CA . ALA A 1 791 ? -53.184 -4.475 11.548 1.00 79.25 791 ALA A CA 1
ATOM 6311 C C . ALA A 1 791 ? -54.354 -3.505 11.332 1.00 79.25 791 ALA A C 1
ATOM 6313 O O . ALA A 1 791 ? -55.198 -3.722 10.459 1.00 79.25 791 ALA A O 1
ATOM 6314 N N . ARG A 1 792 ? -54.425 -2.439 12.140 1.00 75.31 792 ARG A N 1
ATOM 6315 C CA . ARG A 1 792 ? -55.464 -1.408 12.021 1.00 75.31 792 ARG A CA 1
ATOM 6316 C C . ARG A 1 792 ? -55.139 -0.476 10.855 1.00 75.31 792 ARG A C 1
ATOM 6318 O O . ARG A 1 792 ? -54.231 0.349 10.944 1.00 75.31 792 ARG A O 1
ATOM 6325 N N . THR A 1 793 ? -55.891 -0.610 9.769 1.00 74.88 793 THR A N 1
ATOM 6326 C CA . THR A 1 793 ? -55.648 0.136 8.533 1.00 74.88 793 THR A CA 1
ATOM 6327 C C . THR A 1 793 ? -56.719 1.194 8.329 1.00 74.88 793 THR A C 1
ATOM 6329 O O . THR A 1 793 ? -57.912 0.881 8.266 1.00 74.88 793 THR A O 1
ATOM 6332 N N . TRP A 1 794 ? -56.278 2.439 8.170 1.00 67.56 794 TRP A N 1
ATOM 6333 C CA . TRP A 1 794 ? -57.126 3.568 7.814 1.00 67.56 794 TRP A CA 1
ATOM 6334 C C . TRP A 1 794 ? -56.974 3.873 6.325 1.00 67.56 794 TRP A C 1
ATOM 6336 O O . TRP A 1 794 ? -55.874 4.102 5.815 1.00 67.56 794 TRP A O 1
ATOM 6346 N N . TYR A 1 795 ? -58.098 3.861 5.612 1.00 63.28 795 TYR A N 1
ATOM 6347 C CA . TYR A 1 795 ? -58.157 4.153 4.184 1.00 63.28 795 TYR A CA 1
ATOM 6348 C C . TYR A 1 795 ? -59.540 4.720 3.869 1.00 63.28 795 TYR A C 1
ATOM 6350 O O . TYR A 1 795 ? -60.530 3.994 3.944 1.00 63.28 795 TYR A O 1
ATOM 6358 N N . PHE A 1 796 ? -59.645 6.020 3.569 1.00 60.56 796 PHE A N 1
ATOM 6359 C CA . PHE A 1 796 ? -60.957 6.657 3.414 1.00 60.56 796 PHE A CA 1
ATOM 6360 C C . PHE A 1 796 ? -61.023 7.680 2.278 1.00 60.56 796 PHE A C 1
ATOM 6362 O O . PHE A 1 796 ? -60.168 8.558 2.134 1.00 60.56 796 PHE A O 1
ATOM 6369 N N . LYS A 1 797 ? -62.103 7.576 1.495 1.00 51.44 797 LYS A N 1
ATOM 6370 C CA . LYS A 1 797 ? -62.297 8.298 0.238 1.00 51.44 797 LYS A CA 1
ATOM 6371 C C . LYS A 1 797 ? -62.221 9.811 0.416 1.00 51.44 797 LYS A C 1
ATOM 6373 O O . LYS A 1 797 ? -63.061 10.402 1.088 1.00 51.44 797 LYS A O 1
ATOM 6378 N N . GLY A 1 798 ? -61.247 10.428 -0.251 1.00 51.47 798 GLY A N 1
ATOM 6379 C CA . GLY A 1 798 ? -61.084 11.881 -0.302 1.00 51.47 798 GLY A CA 1
ATOM 6380 C C . GLY A 1 798 ? -60.702 12.545 1.024 1.00 51.47 798 GLY A C 1
ATOM 6381 O O . GLY A 1 798 ? -60.853 13.760 1.126 1.00 51.47 798 GLY A O 1
ATOM 6382 N N . VAL A 1 799 ? -60.245 11.784 2.031 1.00 54.91 799 VAL A N 1
ATOM 6383 C CA . VAL A 1 799 ? -59.823 12.353 3.326 1.00 54.91 799 VAL A CA 1
ATOM 6384 C C . VAL A 1 799 ? -58.459 11.835 3.790 1.00 54.91 799 VAL A C 1
ATOM 6386 O O . VAL A 1 799 ? -57.648 12.655 4.206 1.00 54.91 799 VAL A O 1
ATOM 6389 N N . TRP A 1 800 ? -58.169 10.528 3.685 1.00 59.34 800 TRP A N 1
ATOM 6390 C CA . TRP A 1 800 ? -56.872 9.984 4.122 1.00 59.34 800 TRP A CA 1
ATOM 6391 C C . TRP A 1 800 ? -56.335 8.892 3.166 1.00 59.34 800 TRP A C 1
ATOM 6393 O O . TRP A 1 800 ? -57.036 7.891 2.960 1.00 59.34 800 TRP A O 1
ATOM 6403 N N . PRO A 1 801 ? -55.108 9.026 2.606 1.00 62.19 801 PRO A N 1
ATOM 6404 C CA . PRO A 1 801 ? -54.361 7.912 2.017 1.00 62.19 801 PRO A CA 1
ATOM 6405 C C . PRO A 1 801 ? -54.092 6.805 3.049 1.00 62.19 801 PRO A C 1
ATOM 6407 O O . PRO A 1 801 ? -54.290 6.993 4.252 1.00 62.19 801 PRO A O 1
ATOM 6410 N N . LEU A 1 802 ? -53.632 5.645 2.568 1.00 65.31 802 LEU A N 1
ATOM 6411 C CA . LEU A 1 802 ? -53.368 4.482 3.413 1.00 65.31 802 LEU A CA 1
ATOM 6412 C C . LEU A 1 802 ? -52.328 4.815 4.489 1.00 65.31 802 LEU A C 1
ATOM 6414 O O . LEU A 1 802 ? -51.172 5.093 4.167 1.00 65.31 802 LEU A O 1
ATOM 6418 N N . HIS A 1 803 ? -52.744 4.703 5.746 1.00 68.81 803 HIS A N 1
ATOM 6419 C CA . HIS A 1 803 ? -51.870 4.754 6.911 1.00 68.81 803 HIS A CA 1
ATOM 6420 C C . HIS A 1 803 ? -52.240 3.647 7.908 1.00 68.81 803 HIS A C 1
ATOM 6422 O O . HIS A 1 803 ? -53.372 3.149 7.933 1.00 68.81 803 HIS A O 1
ATOM 6428 N N . ILE A 1 804 ? -51.255 3.236 8.709 1.00 66.38 804 ILE A N 1
ATOM 6429 C CA . ILE A 1 804 ? -51.446 2.315 9.837 1.00 66.38 804 ILE A CA 1
ATOM 6430 C C . ILE A 1 804 ? -51.311 3.119 11.129 1.00 66.38 804 ILE A C 1
ATOM 6432 O O . ILE A 1 804 ? -50.289 3.772 11.358 1.00 66.38 804 ILE A O 1
ATOM 6436 N N . ASP A 1 805 ? -52.352 3.047 11.951 1.00 61.72 805 ASP A N 1
ATOM 6437 C CA . ASP A 1 805 ? -52.473 3.736 13.236 1.00 61.72 805 ASP A CA 1
ATOM 6438 C C . ASP A 1 805 ? -52.139 2.775 14.387 1.00 61.72 805 ASP A C 1
ATOM 6440 O O . ASP A 1 805 ? -52.600 1.630 14.415 1.00 61.72 805 ASP A O 1
ATOM 6444 N N . SER A 1 806 ? -51.320 3.252 15.325 1.00 57.03 806 SER A N 1
ATOM 6445 C CA . SER A 1 806 ? -50.777 2.504 16.463 1.00 57.03 806 SER A CA 1
ATOM 6446 C C . SER A 1 806 ? -51.352 2.905 17.834 1.00 57.03 806 SER A C 1
ATOM 6448 O O . SER A 1 806 ? -50.833 2.464 18.856 1.00 57.03 806 SER A O 1
ATOM 6450 N N . ASP A 1 807 ? -52.388 3.751 17.907 1.00 53.03 807 ASP A N 1
ATOM 6451 C CA . ASP A 1 807 ? -52.906 4.246 19.201 1.00 53.03 807 ASP A CA 1
ATOM 6452 C C . ASP A 1 807 ? -54.033 3.399 19.826 1.00 53.03 807 ASP A C 1
ATOM 6454 O O . ASP A 1 807 ? -54.265 3.440 21.038 1.00 53.03 807 ASP A O 1
ATOM 6458 N N . LEU A 1 808 ? -54.767 2.615 19.030 1.00 52.16 808 LEU A N 1
ATOM 6459 C CA . LEU A 1 808 ? -56.017 1.980 19.473 1.00 52.16 808 LEU A CA 1
ATOM 6460 C C . LEU A 1 808 ? -55.850 0.497 19.836 1.00 52.16 808 LEU A C 1
ATOM 6462 O O . LEU A 1 808 ? -56.272 -0.412 19.107 1.00 52.16 808 LEU A O 1
ATOM 6466 N N . THR A 1 809 ? -55.266 0.285 21.019 1.00 48.53 809 THR A N 1
ATOM 6467 C CA . THR A 1 809 ? -55.078 -1.024 21.674 1.00 48.53 809 THR A CA 1
ATOM 6468 C C . THR A 1 809 ? -56.355 -1.885 21.713 1.00 48.53 809 THR A C 1
ATOM 6470 O O . THR A 1 809 ? -57.433 -1.431 22.099 1.00 48.53 809 THR A O 1
ATOM 6473 N N . GLY A 1 810 ? -56.222 -3.171 21.355 1.00 52.72 810 GLY A N 1
ATOM 6474 C CA . GLY A 1 810 ? -57.187 -4.215 21.734 1.00 52.72 810 GLY A CA 1
ATOM 6475 C C . GLY A 1 810 ? -58.190 -4.733 20.690 1.00 52.72 810 GLY A C 1
ATOM 6476 O O . GLY A 1 810 ? -59.171 -5.347 21.107 1.00 52.72 810 GLY A O 1
ATOM 6477 N N . SER A 1 811 ? -57.993 -4.538 19.376 1.00 60.19 811 SER A N 1
ATOM 6478 C CA . SER A 1 811 ? -58.889 -5.146 18.356 1.00 60.19 811 SER A CA 1
ATOM 6479 C C . SER A 1 811 ? -58.221 -5.855 17.172 1.00 60.19 811 SER A C 1
ATOM 6481 O O . SER A 1 811 ? -58.905 -6.645 16.523 1.00 60.19 811 SER A O 1
ATOM 6483 N N . CYS A 1 812 ? -56.947 -5.592 16.878 1.00 70.88 812 CYS A N 1
ATOM 6484 C CA . CYS A 1 812 ? -56.183 -6.256 15.815 1.00 70.88 812 CYS A CA 1
ATOM 6485 C C . CYS A 1 812 ? -54.925 -6.898 16.425 1.00 70.88 812 CYS A C 1
ATOM 6487 O O . CYS A 1 812 ? -54.515 -6.502 17.516 1.00 70.88 812 CYS A O 1
ATOM 6489 N N . ASP A 1 813 ? -54.311 -7.862 15.738 1.00 73.94 813 ASP A N 1
ATOM 6490 C CA . ASP A 1 813 ? -53.125 -8.583 16.239 1.00 73.94 813 ASP A CA 1
ATOM 6491 C C . ASP A 1 813 ? -51.880 -7.684 16.362 1.00 73.94 813 ASP A C 1
ATOM 6493 O O . ASP A 1 813 ? -51.023 -7.911 17.215 1.00 73.94 813 ASP A O 1
ATOM 6497 N N . PHE A 1 814 ? -51.782 -6.664 15.506 1.00 73.94 814 PHE A N 1
ATOM 6498 C CA . PHE A 1 814 ? -50.757 -5.630 15.534 1.00 73.94 814 PHE A CA 1
ATOM 6499 C C . PHE A 1 814 ? -51.340 -4.314 16.058 1.00 73.94 814 PHE A C 1
ATOM 6501 O O . PHE A 1 814 ? -52.196 -3.714 15.402 1.00 73.94 814 PHE A O 1
ATOM 6508 N N . ASP A 1 815 ? -50.848 -3.852 17.212 1.00 60.91 815 ASP A N 1
ATOM 6509 C CA . ASP A 1 815 ? -51.258 -2.576 17.819 1.00 60.91 815 ASP A CA 1
ATOM 6510 C C . ASP A 1 815 ? -50.173 -1.486 17.820 1.00 60.91 815 ASP A C 1
ATOM 6512 O O . ASP A 1 815 ? -50.469 -0.350 18.162 1.00 60.91 815 ASP A O 1
ATOM 6516 N N . GLY A 1 816 ? -48.931 -1.793 17.422 1.00 55.59 816 GLY A N 1
ATOM 6517 C CA . GLY A 1 816 ? -47.845 -0.811 17.286 1.00 55.59 816 GLY A CA 1
ATOM 6518 C C . GLY A 1 816 ? -47.401 -0.091 18.576 1.00 55.59 816 GLY A C 1
ATOM 6519 O O . GLY A 1 816 ? -46.527 0.770 18.496 1.00 55.59 816 GLY A O 1
ATOM 6520 N N . SER A 1 817 ? -47.949 -0.436 19.746 1.00 54.00 817 SER A N 1
ATOM 6521 C CA . SER A 1 817 ? -47.983 0.453 20.922 1.00 54.00 817 SER A CA 1
ATOM 6522 C C . SER A 1 817 ? -46.760 0.405 21.859 1.00 54.00 817 SER A C 1
ATOM 6524 O O . SER A 1 817 ? -46.637 1.228 22.766 1.00 54.00 817 SER A O 1
ATOM 6526 N N . ASP A 1 818 ? -45.825 -0.526 21.647 1.00 46.72 818 ASP A N 1
ATOM 6527 C CA . ASP A 1 818 ? -44.797 -0.920 22.631 1.00 46.72 818 ASP A CA 1
ATOM 6528 C C . ASP A 1 818 ? -43.548 0.006 22.680 1.00 46.72 818 ASP A C 1
ATOM 6530 O O . ASP A 1 818 ? -42.429 -0.445 22.933 1.00 46.72 818 ASP A O 1
ATOM 6534 N N . THR A 1 819 ? -43.698 1.316 22.414 1.00 45.12 819 THR A N 1
ATOM 6535 C CA . THR A 1 819 ? -42.592 2.299 22.502 1.00 45.12 819 THR A CA 1
ATOM 6536 C C . THR A 1 819 ? -42.959 3.551 23.306 1.00 45.12 819 THR A C 1
ATOM 6538 O O . THR A 1 819 ? -44.069 4.064 23.203 1.00 45.12 819 THR A O 1
ATOM 6541 N N . ASP A 1 820 ? -42.010 4.037 24.122 1.00 40.94 820 ASP A N 1
ATOM 6542 C CA . ASP A 1 820 ? -42.197 5.127 25.096 1.00 40.94 820 ASP A CA 1
ATOM 6543 C C . ASP A 1 820 ? -42.979 6.333 24.547 1.00 40.94 820 ASP A C 1
ATOM 6545 O O . ASP A 1 820 ? -42.469 7.083 23.710 1.00 40.94 820 ASP A O 1
ATOM 6549 N N . ALA A 1 821 ? -44.167 6.541 25.126 1.00 36.59 821 ALA A N 1
ATOM 6550 C CA . ALA A 1 821 ? -45.156 7.551 24.763 1.00 36.59 821 ALA A CA 1
ATOM 6551 C C . ALA A 1 821 ? -45.595 7.484 23.290 1.00 36.59 821 ALA A C 1
ATOM 6553 O O . ALA A 1 821 ? -45.077 8.212 22.442 1.00 36.59 821 ALA A O 1
ATOM 6554 N N . ALA A 1 822 ? -46.654 6.707 23.036 1.00 36.12 822 ALA A N 1
ATOM 6555 C CA . ALA A 1 822 ? -47.545 6.973 21.915 1.00 36.12 822 ALA A CA 1
ATOM 6556 C C . ALA A 1 822 ? -47.999 8.443 21.997 1.00 36.12 822 ALA A C 1
ATOM 6558 O O . ALA A 1 822 ? -48.726 8.853 22.909 1.00 36.12 822 ALA A O 1
ATOM 6559 N N . ILE A 1 823 ? -47.473 9.265 21.089 1.00 39.38 823 ILE A N 1
ATOM 6560 C CA . ILE A 1 823 ? -48.034 10.580 20.815 1.00 39.38 823 ILE A CA 1
ATOM 6561 C C . ILE A 1 823 ? -49.252 10.282 19.962 1.00 39.38 823 ILE A C 1
ATOM 6563 O O . ILE A 1 823 ? -49.087 9.782 18.857 1.00 39.38 823 ILE A O 1
ATOM 6567 N N . ALA A 1 824 ? -50.438 10.588 20.484 1.00 39.94 824 ALA A N 1
ATOM 6568 C CA . ALA A 1 824 ? -51.676 10.352 19.759 1.00 39.94 824 ALA A CA 1
ATOM 6569 C C . ALA A 1 824 ? -51.578 10.873 18.307 1.00 39.94 824 ALA A C 1
ATOM 6571 O O . ALA A 1 824 ? -51.120 12.007 18.112 1.00 39.94 824 ALA A O 1
ATOM 6572 N N . TRP A 1 825 ? -52.088 10.103 17.340 1.00 46.84 825 TRP A N 1
ATOM 6573 C CA . TRP A 1 825 ? -52.195 10.462 15.911 1.00 46.84 825 TRP A CA 1
ATOM 6574 C C . TRP A 1 825 ? -50.863 10.402 15.120 1.00 46.84 825 TRP A C 1
ATOM 6576 O O . TRP A 1 825 ? -50.438 11.386 14.501 1.00 46.84 825 TRP A O 1
ATOM 6586 N N . GLU A 1 826 ? -50.184 9.248 15.119 1.00 54.44 826 GLU A N 1
ATOM 6587 C CA . GLU A 1 826 ? -48.996 9.002 14.278 1.00 54.44 826 GLU A CA 1
ATOM 6588 C C . GLU A 1 826 ? -49.310 8.285 12.952 1.00 54.44 826 GLU A C 1
ATOM 6590 O O . GLU A 1 826 ? -49.342 7.056 12.876 1.00 54.44 826 GLU A O 1
ATOM 6595 N N . ASP A 1 827 ? -49.447 9.063 11.873 1.00 55.44 827 ASP A N 1
ATOM 6596 C CA . ASP A 1 827 ? -49.665 8.549 10.514 1.00 55.44 827 ASP A CA 1
ATOM 6597 C C . ASP A 1 827 ? -48.403 7.871 9.943 1.00 55.44 827 ASP A C 1
ATOM 6599 O O . ASP A 1 827 ? -47.503 8.530 9.404 1.00 55.44 827 ASP A O 1
ATOM 6603 N N . ASN A 1 828 ? -48.332 6.539 10.015 1.00 57.66 828 ASN A N 1
ATOM 6604 C CA . ASN A 1 828 ? -47.256 5.771 9.386 1.00 57.66 828 ASN A CA 1
ATOM 6605 C C . ASN A 1 828 ? -47.608 5.443 7.927 1.00 57.66 828 ASN A C 1
ATOM 6607 O O . ASN A 1 828 ? -48.591 4.748 7.665 1.00 57.66 828 ASN A O 1
ATOM 6611 N N . PHE A 1 829 ? -46.743 5.892 7.008 1.00 61.28 829 PHE A N 1
ATOM 6612 C CA . PHE A 1 829 ? -46.936 5.937 5.549 1.00 61.28 829 PHE A CA 1
ATOM 6613 C C . PHE A 1 829 ? -48.046 6.908 5.089 1.00 61.28 829 PHE A C 1
ATOM 6615 O O . PHE A 1 829 ? -49.010 7.191 5.794 1.00 61.28 829 PHE A O 1
ATOM 6622 N N . GLY A 1 830 ? -47.873 7.490 3.897 1.00 59.69 830 GLY A N 1
ATOM 6623 C CA . GLY A 1 830 ? -48.845 8.412 3.301 1.00 59.69 830 GLY A CA 1
ATOM 6624 C C . GLY A 1 830 ? -48.832 9.834 3.879 1.00 59.69 830 GLY A C 1
ATOM 6625 O O . GLY A 1 830 ? -48.263 10.741 3.268 1.00 59.69 830 GLY A O 1
ATOM 6626 N N . LEU A 1 831 ? -49.530 10.066 4.996 1.00 54.62 831 LEU A N 1
ATOM 6627 C CA . LEU A 1 831 ? -50.065 11.402 5.286 1.00 54.62 831 LEU A CA 1
ATOM 6628 C C . LEU A 1 831 ? -49.088 12.380 5.967 1.00 54.62 831 LEU A C 1
ATOM 6630 O O . LEU A 1 831 ? -49.149 13.572 5.671 1.00 54.62 831 LEU A O 1
ATOM 6634 N N . TYR A 1 832 ? -48.144 11.934 6.802 1.00 56.75 832 TYR A N 1
ATOM 6635 C CA . TYR A 1 832 ? -47.050 12.768 7.346 1.00 56.75 832 TYR A CA 1
ATOM 6636 C C . TYR A 1 832 ? -47.469 14.165 7.875 1.00 56.75 832 TYR A C 1
ATOM 6638 O O . TYR A 1 832 ? -46.763 15.158 7.626 1.00 56.75 832 TYR A O 1
ATOM 6646 N N . ALA A 1 833 ? -48.617 14.289 8.552 1.00 46.44 833 ALA A N 1
ATOM 6647 C CA . ALA A 1 833 ? -49.046 15.556 9.153 1.00 46.44 833 ALA A CA 1
ATOM 6648 C C . ALA A 1 833 ? -48.227 15.863 10.419 1.00 46.44 833 ALA A C 1
ATOM 6650 O O . ALA A 1 833 ? -47.663 16.953 10.556 1.00 46.44 833 ALA A O 1
ATOM 6651 N N . THR A 1 834 ? -48.088 14.864 11.287 1.00 46.72 834 THR A N 1
ATOM 6652 C CA . THR A 1 834 ? -47.296 14.859 12.523 1.00 46.72 834 THR A CA 1
ATOM 6653 C C . THR A 1 834 ? -45.943 14.186 12.262 1.00 46.72 834 THR A C 1
ATOM 6655 O O . THR A 1 834 ? -45.859 12.983 12.037 1.00 46.72 834 THR A O 1
ATOM 6658 N N . ILE A 1 835 ? -44.850 14.958 12.241 1.00 48.16 835 ILE A N 1
ATOM 6659 C CA . ILE A 1 835 ? -43.512 14.440 11.893 1.00 48.16 835 ILE A CA 1
ATOM 6660 C C . ILE A 1 835 ? -42.789 13.942 13.154 1.00 48.16 835 ILE A C 1
ATOM 6662 O O . ILE A 1 835 ? -42.208 14.737 13.896 1.00 48.16 835 ILE A O 1
ATOM 6666 N N . ASN A 1 836 ? -42.779 12.624 13.371 1.00 46.19 836 ASN A N 1
ATOM 6667 C CA . ASN A 1 836 ? -41.908 11.979 14.358 1.00 46.19 836 ASN A CA 1
ATOM 6668 C C . ASN A 1 836 ? -40.481 11.828 13.795 1.00 46.19 836 ASN A C 1
ATOM 6670 O O . ASN A 1 836 ? -40.276 11.236 12.739 1.00 46.19 836 ASN A O 1
ATOM 6674 N N . THR A 1 837 ? -39.478 12.314 14.530 1.00 47.75 837 THR A N 1
ATOM 6675 C CA . THR A 1 837 ? -38.051 12.249 14.162 1.00 47.75 837 THR A CA 1
ATOM 6676 C C . THR A 1 837 ? -37.426 10.849 14.246 1.00 47.75 837 THR A C 1
ATOM 6678 O O . THR A 1 837 ? -36.281 10.678 13.829 1.00 47.75 837 THR A O 1
ATOM 6681 N N . LYS A 1 838 ? -38.145 9.851 14.782 1.00 48.69 838 LYS A N 1
ATOM 6682 C CA . LYS A 1 838 ? -37.741 8.433 14.824 1.00 48.69 838 LYS A CA 1
ATOM 6683 C C . LYS A 1 838 ? -38.198 7.617 13.609 1.00 48.69 838 LYS A C 1
ATOM 6685 O O . LYS A 1 838 ? -37.619 6.564 13.368 1.00 48.69 838 LYS A O 1
ATOM 6690 N N . PHE A 1 839 ? -39.216 8.055 12.863 1.00 55.66 839 PHE A N 1
ATOM 6691 C CA . PHE A 1 839 ? -39.633 7.370 11.631 1.00 55.66 839 PHE A CA 1
ATOM 6692 C C . PHE A 1 839 ? -38.626 7.697 10.522 1.00 55.66 839 PHE A C 1
ATOM 6694 O O . PHE A 1 839 ? -38.315 8.876 10.319 1.00 55.66 839 PHE A O 1
ATOM 6701 N N . ARG A 1 840 ? -38.085 6.696 9.809 1.00 59.22 840 ARG A N 1
ATOM 6702 C CA . ARG A 1 840 ? -36.876 6.892 8.973 1.00 59.22 840 ARG A CA 1
ATOM 6703 C C . ARG A 1 840 ? -37.008 7.952 7.869 1.00 59.22 840 ARG A C 1
ATOM 6705 O O . ARG A 1 840 ? -36.011 8.532 7.448 1.00 59.22 840 ARG A O 1
ATOM 6712 N N . CYS A 1 841 ? -38.216 8.266 7.414 1.00 59.97 841 CYS A N 1
ATOM 6713 C CA . CYS A 1 841 ? -38.455 9.189 6.303 1.00 59.97 841 CYS A CA 1
ATOM 6714 C C . CYS A 1 841 ? -38.277 10.727 6.610 1.00 59.97 841 CYS A C 1
ATOM 6716 O O . CYS A 1 841 ? -38.921 11.519 5.923 1.00 59.97 841 CYS A O 1
ATOM 6718 N N . THR A 1 842 ? -37.464 11.206 7.594 1.00 49.88 842 THR A N 1
ATOM 6719 C CA . THR A 1 842 ? -37.717 12.543 8.248 1.00 49.88 842 THR A CA 1
ATOM 6720 C C . THR A 1 842 ? -36.621 13.620 8.573 1.00 49.88 842 THR A C 1
ATOM 6722 O O . THR A 1 842 ? -37.030 14.752 8.836 1.00 49.88 842 THR A O 1
ATOM 6725 N N . SER A 1 843 ? -35.290 13.402 8.612 1.00 42.78 843 SER A N 1
ATOM 6726 C CA . SER A 1 843 ? -34.347 14.249 9.428 1.00 42.78 843 SER A CA 1
ATOM 6727 C C . SER A 1 843 ? -33.513 15.394 8.754 1.00 42.78 843 SER A C 1
ATOM 6729 O O . SER A 1 843 ? -33.264 15.369 7.551 1.00 42.78 843 SER A O 1
ATOM 6731 N N . ILE A 1 844 ? -33.065 16.419 9.536 1.00 34.12 844 ILE A N 1
ATOM 6732 C CA . ILE A 1 844 ? -32.273 17.640 9.130 1.00 34.12 844 ILE A CA 1
ATOM 6733 C C . ILE A 1 844 ? -31.294 18.126 10.275 1.00 34.12 844 ILE A C 1
ATOM 6735 O O . ILE A 1 844 ? -31.571 17.845 11.438 1.00 34.12 844 ILE A O 1
ATOM 6739 N N . PHE A 1 845 ? -30.179 18.859 9.999 1.00 33.19 845 PHE A N 1
ATOM 6740 C CA . PHE A 1 845 ? -29.011 19.162 10.910 1.00 33.19 845 PHE A CA 1
ATOM 6741 C C . PHE A 1 845 ? -28.654 20.663 11.233 1.00 33.19 845 PHE A C 1
ATOM 6743 O O . PHE A 1 845 ? -28.833 21.516 10.366 1.00 33.19 845 PHE A O 1
ATOM 6750 N N . GLN A 1 846 ? -28.031 20.968 12.411 1.00 31.16 846 GLN A N 1
ATOM 6751 C CA . GLN A 1 846 ? -27.282 22.221 12.806 1.00 31.16 846 GLN A CA 1
ATOM 6752 C C . GLN A 1 846 ? -26.412 22.063 14.115 1.00 31.16 846 GLN A C 1
ATOM 6754 O O . GLN A 1 846 ? -26.769 21.239 14.949 1.00 31.16 846 GLN A O 1
ATOM 6759 N N . GLU A 1 847 ? -25.339 22.867 14.363 1.00 30.47 847 GLU A N 1
ATOM 6760 C CA . GLU A 1 847 ? -24.413 22.771 15.554 1.00 30.47 847 GLU A CA 1
ATOM 6761 C C . GLU A 1 847 ? -23.906 24.110 16.213 1.00 30.47 847 GLU A C 1
ATOM 6763 O O . GLU A 1 847 ? -24.010 25.187 15.621 1.00 30.47 847 GLU A O 1
ATOM 6768 N N . ARG A 1 848 ? -23.316 24.044 17.442 1.00 27.06 848 ARG A N 1
ATOM 6769 C CA . ARG A 1 848 ? -22.617 25.123 18.224 1.00 27.06 848 ARG A CA 1
ATOM 6770 C C . ARG A 1 848 ? -21.508 24.574 19.174 1.00 27.06 848 ARG A C 1
ATOM 6772 O O . ARG A 1 848 ? -21.633 23.448 19.637 1.00 27.06 848 ARG A O 1
ATOM 6779 N N . GLY A 1 849 ? -20.493 25.381 19.554 1.00 29.98 849 GLY A N 1
ATOM 6780 C CA . GLY A 1 849 ? -19.347 24.980 20.423 1.00 29.98 849 GLY A CA 1
ATOM 6781 C C . GLY A 1 849 ? -19.133 25.758 21.753 1.00 29.98 849 GLY A C 1
ATOM 6782 O O . GLY A 1 849 ? -19.802 26.760 22.003 1.00 29.98 849 GLY A O 1
ATOM 6783 N N . TYR A 1 850 ? -18.182 25.301 22.597 1.00 30.84 850 TYR A N 1
ATOM 6784 C CA . TYR A 1 850 ? -17.945 25.729 24.004 1.00 30.84 850 TYR A CA 1
ATOM 6785 C C . TYR A 1 850 ? -16.472 26.074 24.344 1.00 30.84 850 TYR A C 1
ATOM 6787 O O . TYR A 1 850 ? -15.551 25.636 23.659 1.00 30.84 850 TYR A O 1
ATOM 6795 N N . CYS A 1 851 ? -16.238 26.817 25.439 1.00 38.88 851 CYS A N 1
ATOM 6796 C CA . CYS A 1 851 ? -14.920 27.320 25.868 1.00 38.88 851 CYS A CA 1
ATOM 6797 C C . CYS A 1 851 ? -14.826 27.473 27.408 1.00 38.88 851 CYS A C 1
ATOM 6799 O O . CYS A 1 851 ? -15.825 27.832 28.030 1.00 38.88 851 CYS A O 1
ATOM 6801 N N . PHE A 1 852 ? -13.661 27.197 28.022 1.00 39.25 852 PHE A N 1
ATOM 6802 C CA . PHE A 1 852 ? -13.538 27.006 29.486 1.00 39.25 852 PHE A CA 1
ATOM 6803 C C . PHE A 1 852 ? -12.648 28.003 30.255 1.00 39.25 852 PHE A C 1
ATOM 6805 O O . PHE A 1 852 ? -12.970 28.307 31.402 1.00 39.25 852 PHE A O 1
ATOM 6812 N N . THR A 1 853 ? -11.553 28.520 29.683 1.00 46.50 853 THR A N 1
ATOM 6813 C CA . THR A 1 853 ? -10.607 29.398 30.408 1.00 46.50 853 THR A CA 1
ATOM 6814 C C . THR A 1 853 ? -9.928 30.407 29.474 1.00 46.50 853 THR A C 1
ATOM 6816 O O . THR A 1 853 ? -9.021 30.048 28.729 1.00 46.50 853 THR A O 1
ATOM 6819 N N . GLY A 1 854 ? -10.331 31.682 29.539 1.00 50.22 854 GLY A N 1
ATOM 6820 C CA . GLY A 1 854 ? -9.656 32.793 28.849 1.00 50.22 854 GLY A CA 1
ATOM 6821 C C . GLY A 1 854 ? -10.462 33.440 27.715 1.00 50.22 854 GLY A C 1
ATOM 6822 O O . GLY A 1 854 ? -11.687 33.349 27.671 1.00 50.22 854 GLY A O 1
ATOM 6823 N N . LYS A 1 855 ? -9.764 34.149 26.813 1.00 49.88 855 LYS A N 1
ATOM 6824 C CA . LYS A 1 855 ? -10.358 34.743 25.601 1.00 49.88 855 LYS A CA 1
ATOM 6825 C C . LYS A 1 855 ? -10.758 33.637 24.623 1.00 49.88 855 LYS A C 1
ATOM 6827 O O . LYS A 1 855 ? -9.884 32.980 24.069 1.00 49.88 855 LYS A O 1
ATOM 6832 N N . CYS A 1 856 ? -12.054 33.489 24.379 1.00 50.78 856 CYS A N 1
ATOM 6833 C CA . CYS A 1 856 ? -12.602 32.448 23.512 1.00 50.78 856 CYS A CA 1
ATOM 6834 C C . CYS A 1 856 ? -12.743 32.935 22.068 1.00 50.78 856 CYS A C 1
ATOM 6836 O O . CYS A 1 856 ? -13.400 33.954 21.843 1.00 50.78 856 CYS A O 1
ATOM 6838 N N . GLU A 1 857 ? -12.165 32.207 21.108 1.00 51.56 857 GLU A N 1
ATOM 6839 C CA . GLU A 1 857 ? -12.300 32.486 19.672 1.00 51.56 857 GLU A CA 1
ATOM 6840 C C . GLU A 1 857 ? -13.679 32.058 19.147 1.00 51.56 857 GLU A C 1
ATOM 6842 O O . GLU A 1 857 ? -14.116 30.921 19.324 1.00 51.56 857 GLU A O 1
ATOM 6847 N N . LYS A 1 858 ? -14.351 32.969 18.446 1.00 53.81 858 LYS A N 1
ATOM 6848 C CA . LYS A 1 858 ? -15.548 32.711 17.648 1.00 53.81 858 LYS A CA 1
ATOM 6849 C C . LYS A 1 858 ? -15.210 32.987 16.187 1.00 53.81 858 LYS A C 1
ATOM 6851 O O . LYS A 1 858 ? -15.000 34.140 15.806 1.00 53.81 858 LYS A O 1
ATOM 6856 N N . ILE A 1 859 ? -15.183 31.930 15.378 1.00 54.34 859 ILE A N 1
ATOM 6857 C CA . ILE A 1 859 ? -15.026 32.026 13.924 1.00 54.34 859 ILE A CA 1
ATOM 6858 C C . ILE A 1 859 ? -16.416 32.108 13.289 1.00 54.34 859 ILE A C 1
ATOM 6860 O O . ILE A 1 859 ? -17.317 31.351 13.651 1.00 54.34 859 ILE A O 1
ATOM 6864 N N . SER A 1 860 ? -16.604 33.043 12.360 1.00 55.06 860 SER A N 1
ATOM 6865 C CA . SER A 1 860 ? -17.844 33.176 11.589 1.00 55.06 860 SER A CA 1
ATOM 6866 C C . SER A 1 860 ? -17.555 33.236 10.095 1.00 55.06 860 SER A C 1
ATOM 6868 O O . SER A 1 860 ? -16.561 33.828 9.676 1.00 55.06 860 SER A O 1
ATOM 6870 N N . PHE A 1 861 ? -18.446 32.628 9.316 1.00 53.56 861 PHE A N 1
ATOM 6871 C CA . PHE A 1 861 ? -18.424 32.632 7.860 1.00 53.56 861 PHE A CA 1
ATOM 6872 C C . PHE A 1 861 ? -19.814 32.978 7.345 1.00 53.56 861 PHE A C 1
ATOM 6874 O O . PHE A 1 861 ? -20.782 32.266 7.620 1.00 53.56 861 PHE A O 1
ATOM 6881 N N . VAL A 1 862 ? -19.917 34.089 6.619 1.00 57.62 862 VAL A N 1
ATOM 6882 C CA . VAL A 1 862 ? -21.142 34.504 5.940 1.00 57.62 862 VAL A CA 1
ATOM 6883 C C . VAL A 1 862 ? -20.816 34.650 4.460 1.00 57.62 862 VAL A C 1
ATOM 6885 O O . VAL A 1 862 ? -20.227 35.646 4.043 1.00 57.62 862 VAL A O 1
ATOM 6888 N N . GLU A 1 863 ? -21.218 33.651 3.672 1.00 55.47 863 GLU A N 1
ATOM 6889 C CA . GLU A 1 863 ? -20.845 33.466 2.258 1.00 55.47 863 GLU A CA 1
ATOM 6890 C C . GLU A 1 863 ? -20.986 34.740 1.402 1.00 55.47 863 GLU A C 1
ATOM 6892 O O . GLU A 1 863 ? -20.118 35.036 0.591 1.00 55.47 863 GLU A O 1
ATOM 6897 N N . GLN A 1 864 ? -22.033 35.542 1.624 1.00 56.53 864 GLN A N 1
ATOM 6898 C CA . GLN A 1 864 ? -22.279 36.784 0.875 1.00 56.53 864 GLN A CA 1
ATOM 6899 C C . GLN A 1 864 ? -21.528 38.022 1.401 1.00 56.53 864 GLN A C 1
ATOM 6901 O O . GLN A 1 864 ? -21.465 39.035 0.712 1.00 56.53 864 GLN A O 1
ATOM 6906 N N . ARG A 1 865 ? -21.014 37.997 2.638 1.00 55.94 865 ARG A N 1
ATOM 6907 C CA . ARG A 1 865 ? -20.419 39.171 3.314 1.00 55.94 865 ARG A CA 1
ATOM 6908 C C . ARG A 1 865 ? -18.894 39.128 3.350 1.00 55.94 865 ARG A C 1
ATOM 6910 O O . ARG A 1 865 ? -18.257 40.179 3.402 1.00 55.94 865 ARG A O 1
ATOM 6917 N N . ASP A 1 866 ? -18.329 37.926 3.368 1.00 62.53 866 ASP A N 1
ATOM 6918 C CA . ASP A 1 866 ? -16.894 37.698 3.564 1.00 62.53 866 ASP A CA 1
ATOM 6919 C C . ASP A 1 866 ? -16.162 37.336 2.259 1.00 62.53 866 ASP A C 1
ATOM 6921 O O . ASP A 1 866 ? -14.964 37.056 2.279 1.00 62.53 866 ASP A O 1
ATOM 6925 N N . ALA A 1 867 ? -16.884 37.389 1.133 1.00 71.19 867 ALA A N 1
ATOM 6926 C CA . ALA A 1 867 ? -16.393 37.172 -0.221 1.00 71.19 867 ALA A CA 1
ATOM 6927 C C . ALA A 1 867 ? -15.727 38.425 -0.819 1.00 71.19 867 ALA A C 1
ATOM 6929 O O . ALA A 1 867 ? -16.341 39.480 -0.982 1.00 71.19 867 ALA A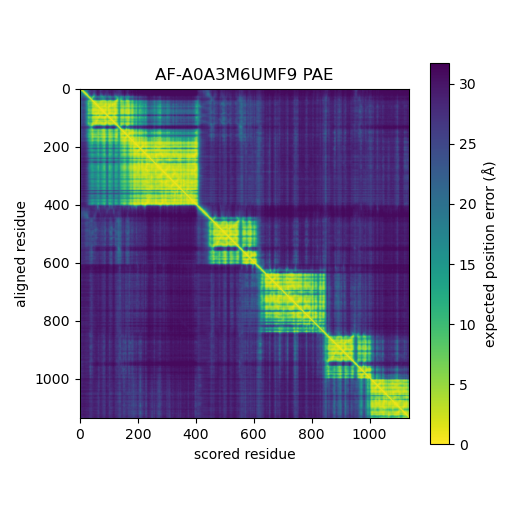 O 1
ATOM 6930 N N . GLY A 1 868 ? -14.472 38.282 -1.234 1.00 77.75 868 GLY A N 1
ATOM 6931 C CA . GLY A 1 868 ? -13.814 39.137 -2.211 1.00 77.75 868 GLY A CA 1
ATOM 6932 C C . GLY A 1 868 ? -13.928 38.508 -3.595 1.00 77.75 868 GLY A C 1
ATOM 6933 O O . GLY A 1 868 ? -13.118 37.652 -3.940 1.00 77.75 868 GLY A O 1
ATOM 6934 N N . HIS A 1 869 ? -14.924 38.925 -4.376 1.00 82.12 869 HIS A N 1
ATOM 6935 C CA . HIS A 1 869 ? -15.069 38.496 -5.770 1.00 82.12 869 HIS A CA 1
ATOM 6936 C C . HIS A 1 869 ? -13.915 38.993 -6.651 1.00 82.12 869 HIS A C 1
ATOM 6938 O O . HIS A 1 869 ? -13.325 40.046 -6.385 1.00 82.12 869 HIS A O 1
ATOM 6944 N N . ASP A 1 870 ? -13.621 38.202 -7.682 1.00 82.81 870 ASP A N 1
ATOM 6945 C CA . ASP A 1 870 ? -12.524 38.350 -8.640 1.00 82.81 870 ASP A CA 1
ATOM 6946 C C . ASP A 1 870 ? -11.151 38.523 -7.981 1.00 82.81 870 ASP A C 1
ATOM 6948 O O . ASP A 1 870 ? -10.321 39.318 -8.429 1.00 82.81 870 ASP A O 1
ATOM 6952 N N . LYS A 1 871 ? -10.914 37.796 -6.880 1.00 83.31 871 LYS A N 1
ATOM 6953 C CA . LYS A 1 871 ? -9.685 37.863 -6.077 1.00 83.31 871 LYS A CA 1
ATOM 6954 C C . LYS A 1 871 ? -9.207 36.491 -5.635 1.00 83.31 871 LYS A C 1
ATOM 6956 O O . LYS A 1 871 ? -9.996 35.595 -5.352 1.00 83.31 871 LYS A O 1
ATOM 6961 N N . GLU A 1 872 ? -7.891 36.373 -5.520 1.00 87.88 872 GLU A N 1
ATOM 6962 C CA . GLU A 1 872 ? -7.192 35.153 -5.126 1.00 87.88 872 GLU A CA 1
ATOM 6963 C C . GLU A 1 872 ? -5.936 35.518 -4.327 1.00 87.88 872 GLU A C 1
ATOM 6965 O O . GLU A 1 872 ? -5.224 36.463 -4.681 1.00 87.88 872 GLU A O 1
ATOM 6970 N N . LEU A 1 873 ? -5.660 34.796 -3.240 1.00 86.44 873 LEU A N 1
ATOM 6971 C CA . LEU A 1 873 ? -4.385 34.896 -2.537 1.00 86.44 873 LEU A CA 1
ATOM 6972 C C . LEU A 1 873 ? -3.415 33.883 -3.153 1.00 86.44 873 LEU A C 1
ATOM 6974 O O . LEU A 1 873 ? -3.600 32.676 -3.015 1.00 86.44 873 LEU A O 1
ATOM 6978 N N . VAL A 1 874 ? -2.407 34.393 -3.856 1.00 82.38 874 VAL A N 1
ATOM 6979 C CA . VAL A 1 874 ? -1.433 33.603 -4.623 1.00 82.38 874 VAL A CA 1
ATOM 6980 C C . VAL A 1 874 ? -0.165 33.393 -3.787 1.00 82.38 874 VAL A C 1
ATOM 6982 O O . VAL A 1 874 ? 0.166 34.239 -2.959 1.00 82.38 874 VAL A O 1
ATOM 6985 N N . ASP A 1 875 ? 0.534 32.274 -3.988 1.00 77.88 875 ASP A N 1
ATOM 6986 C CA . ASP A 1 875 ? 1.779 31.888 -3.292 1.00 77.88 875 ASP A CA 1
ATOM 6987 C C . ASP A 1 875 ? 1.642 31.531 -1.791 1.00 77.88 875 ASP A C 1
ATOM 6989 O O . ASP A 1 875 ? 2.648 31.424 -1.096 1.00 77.88 875 ASP A O 1
ATOM 6993 N N . HIS A 1 876 ? 0.417 31.314 -1.279 1.00 77.31 876 HIS A N 1
ATOM 6994 C CA . HIS A 1 876 ? 0.159 30.900 0.123 1.00 77.31 876 HIS A CA 1
ATOM 6995 C C . HIS A 1 876 ? -0.749 29.663 0.261 1.00 77.31 876 HIS A C 1
ATOM 6997 O O . HIS A 1 876 ? -1.223 29.378 1.362 1.00 77.31 876 HIS A O 1
ATOM 7003 N N . VAL A 1 877 ? -1.022 28.940 -0.832 1.00 83.44 877 VAL A N 1
ATOM 7004 C CA . VAL A 1 877 ? -1.896 27.749 -0.853 1.00 83.44 877 VAL A CA 1
ATOM 7005 C C . VAL A 1 877 ? -1.132 26.511 -0.374 1.00 83.44 877 VAL A C 1
ATOM 7007 O O . VAL A 1 877 ? -0.110 26.163 -0.959 1.00 83.44 877 VAL A O 1
ATOM 7010 N N . PHE A 1 878 ? -1.658 25.799 0.630 1.00 79.06 878 PHE A N 1
ATOM 7011 C CA . PHE A 1 878 ? -1.058 24.553 1.153 1.00 79.06 878 PHE A CA 1
ATOM 7012 C C . PHE A 1 878 ? -1.945 23.304 0.993 1.00 79.06 878 PHE A C 1
ATOM 7014 O O . PHE A 1 878 ? -1.492 22.186 1.238 1.00 79.06 878 PHE A O 1
ATOM 7021 N N . HIS A 1 879 ? -3.209 23.470 0.598 1.00 73.50 879 HIS A N 1
ATOM 7022 C CA . HIS A 1 879 ? -4.146 22.377 0.331 1.00 73.50 879 HIS A CA 1
ATOM 7023 C C . HIS A 1 879 ? -5.119 22.785 -0.781 1.00 73.50 879 HIS A C 1
ATOM 7025 O O . HIS A 1 879 ? -5.573 23.927 -0.799 1.00 73.50 879 HIS A O 1
ATOM 7031 N N . ASN A 1 880 ? -5.454 21.855 -1.678 1.00 80.31 880 ASN A N 1
ATOM 7032 C CA . ASN A 1 880 ? -6.382 22.057 -2.793 1.00 80.31 880 ASN A CA 1
ATOM 7033 C C . ASN A 1 880 ? -7.290 20.823 -2.942 1.00 80.31 880 ASN A C 1
ATOM 7035 O O . ASN A 1 880 ? -6.789 19.700 -2.955 1.00 80.31 880 ASN A O 1
ATOM 7039 N N . SER A 1 881 ? -8.600 21.040 -3.052 1.00 78.94 881 SER A N 1
ATOM 7040 C CA . SER A 1 881 ? -9.637 20.007 -3.171 1.00 78.94 881 SER A CA 1
ATOM 7041 C C . SER A 1 881 ? -10.778 20.462 -4.086 1.00 78.94 881 SER A C 1
ATOM 7043 O O . SER A 1 881 ? -11.026 21.654 -4.249 1.00 78.94 881 SER A O 1
ATOM 7045 N N . VAL A 1 882 ? -11.526 19.519 -4.664 1.00 77.19 882 VAL A N 1
ATOM 7046 C CA . VAL A 1 882 ? -12.713 19.811 -5.490 1.00 77.19 882 VAL A CA 1
ATOM 7047 C C . VAL A 1 882 ? -13.973 19.757 -4.623 1.00 77.19 882 VAL A C 1
ATOM 7049 O O . VAL A 1 882 ? -14.202 18.779 -3.915 1.00 77.19 882 VAL A O 1
ATOM 7052 N N . THR A 1 883 ? -14.809 20.794 -4.677 1.00 62.16 883 THR A N 1
ATOM 7053 C CA . THR A 1 883 ? -16.126 20.817 -4.018 1.00 62.16 883 THR A CA 1
ATOM 7054 C C . THR A 1 883 ? -17.049 21.808 -4.714 1.00 62.16 883 THR A C 1
ATOM 7056 O O . THR A 1 883 ? -16.654 22.926 -5.023 1.00 62.16 883 THR A O 1
ATOM 7059 N N . SER A 1 884 ? -18.306 21.416 -4.929 1.00 69.12 884 SER A N 1
ATOM 7060 C CA . SER A 1 884 ? -19.349 22.291 -5.478 1.00 69.12 884 SER A CA 1
ATOM 7061 C C . SER A 1 884 ? -19.934 23.278 -4.454 1.00 69.12 884 SER A C 1
ATOM 7063 O O . SER A 1 884 ? -20.702 24.166 -4.842 1.00 69.12 884 SER A O 1
ATOM 7065 N N . ASN A 1 885 ? -19.557 23.122 -3.179 1.00 66.44 885 ASN A N 1
ATOM 7066 C CA . ASN A 1 885 ? -20.095 23.784 -1.994 1.00 66.44 885 ASN A CA 1
ATOM 7067 C C . ASN A 1 885 ? -18.970 24.547 -1.239 1.00 66.44 885 ASN A C 1
ATOM 7069 O O . ASN A 1 885 ? -18.049 23.900 -0.721 1.00 66.44 885 ASN A O 1
ATOM 7073 N N . PRO A 1 886 ? -19.022 25.893 -1.132 1.00 59.62 886 PRO A N 1
ATOM 7074 C CA . PRO A 1 886 ? -17.998 26.683 -0.441 1.00 59.62 886 PRO A CA 1
ATOM 7075 C C . PRO A 1 886 ? -18.059 26.576 1.096 1.00 59.62 886 PRO A C 1
ATOM 7077 O O . PRO A 1 886 ? -17.029 26.731 1.752 1.00 59.62 886 PRO A O 1
ATOM 7080 N N . GLN A 1 887 ? -19.202 26.228 1.699 1.00 65.88 887 GLN A N 1
ATOM 7081 C CA . GLN A 1 887 ? -19.300 25.926 3.134 1.00 65.88 887 GLN A CA 1
ATOM 7082 C C . GLN A 1 887 ? -18.455 24.695 3.500 1.00 65.88 887 GLN A C 1
ATOM 7084 O O . GLN A 1 887 ? -17.838 24.672 4.563 1.00 65.88 887 GLN A O 1
ATOM 7089 N N . GLN A 1 888 ? -18.355 23.703 2.608 1.00 65.75 888 GLN A N 1
ATOM 7090 C CA . GLN A 1 888 ? -17.467 22.551 2.806 1.00 65.75 888 GLN A CA 1
ATOM 7091 C C . GLN A 1 888 ? -15.988 22.976 2.850 1.00 65.75 888 GLN A C 1
ATOM 7093 O O . GLN A 1 888 ? -15.220 22.483 3.675 1.00 65.75 888 GLN A O 1
ATOM 7098 N N . CYS A 1 889 ? -15.611 23.949 2.016 1.00 68.00 889 CYS A N 1
ATOM 7099 C CA . CYS A 1 889 ? -14.273 24.540 2.007 1.00 68.00 889 CYS A CA 1
ATOM 7100 C C . CYS A 1 889 ? -13.964 25.286 3.322 1.00 68.00 889 CYS A C 1
ATOM 7102 O O . CYS A 1 889 ? -12.886 25.136 3.901 1.00 68.00 889 CYS A O 1
ATOM 7104 N N . TYR A 1 890 ? -14.947 26.025 3.848 1.00 69.88 890 TYR A N 1
ATOM 7105 C CA . TYR A 1 890 ? -14.875 26.648 5.173 1.00 69.88 890 TYR A CA 1
ATOM 7106 C C . TYR A 1 890 ? -14.678 25.621 6.302 1.00 69.88 890 TYR A C 1
ATOM 7108 O O . TYR A 1 890 ? -13.808 25.822 7.154 1.00 69.88 890 TYR A O 1
ATOM 7116 N N . LEU A 1 891 ? -15.422 24.507 6.288 1.00 61.19 891 LEU A N 1
ATOM 7117 C CA . LEU A 1 891 ? -15.294 23.438 7.285 1.00 61.19 891 LEU A CA 1
ATOM 7118 C C . LEU A 1 891 ? -13.898 22.798 7.290 1.00 61.19 891 LEU A C 1
ATOM 7120 O O . LEU A 1 891 ? -13.376 22.493 8.361 1.00 61.19 891 LEU A O 1
ATOM 7124 N N . TRP A 1 892 ? -13.261 22.627 6.130 1.00 69.19 892 TRP A N 1
ATOM 7125 C CA . TRP A 1 892 ? -11.873 22.157 6.075 1.00 69.19 892 TRP A CA 1
ATOM 7126 C C . TRP A 1 892 ? -10.893 23.188 6.657 1.00 69.19 892 TRP A C 1
ATOM 7128 O O . TRP A 1 892 ? -10.013 22.824 7.433 1.00 69.19 892 TRP A O 1
ATOM 7138 N N . CYS A 1 893 ? -11.084 24.479 6.370 1.00 70.81 893 CYS A N 1
ATOM 7139 C CA . CYS A 1 893 ? -10.209 25.543 6.868 1.00 70.81 893 CYS A CA 1
ATOM 7140 C C . CYS A 1 893 ? -10.260 25.716 8.397 1.00 70.81 893 CYS A C 1
ATOM 7142 O O . CYS A 1 893 ? -9.217 25.841 9.028 1.00 70.81 893 CYS A O 1
ATOM 7144 N N . ILE A 1 894 ? -11.439 25.702 9.033 1.00 62.59 894 ILE A N 1
ATOM 7145 C CA . ILE A 1 894 ? -11.517 25.909 10.497 1.00 62.59 894 ILE A CA 1
ATOM 7146 C C . ILE A 1 894 ? -10.907 24.765 11.317 1.00 62.59 894 ILE A C 1
ATOM 7148 O O . ILE A 1 894 ? -10.493 24.990 12.456 1.00 62.59 894 ILE A O 1
ATOM 7152 N N . ASN A 1 895 ? -10.831 23.566 10.732 1.00 61.34 895 ASN A N 1
ATOM 7153 C CA . ASN A 1 895 ? -10.271 22.372 11.358 1.00 61.34 895 ASN A CA 1
ATOM 7154 C C . ASN A 1 895 ? -8.745 22.238 11.172 1.00 61.34 895 ASN A C 1
ATOM 7156 O O . ASN A 1 895 ? -8.132 21.411 11.845 1.00 61.34 895 ASN A O 1
ATOM 7160 N N . ASP A 1 896 ? -8.114 23.063 10.327 1.00 67.19 896 ASP A N 1
ATOM 7161 C CA . ASP A 1 896 ? -6.654 23.133 10.191 1.00 67.19 896 ASP A CA 1
ATOM 7162 C C . ASP A 1 896 ? -6.115 24.443 10.787 1.00 67.19 896 ASP A C 1
ATOM 7164 O O . ASP A 1 896 ? -6.369 25.542 10.291 1.00 67.19 896 ASP A O 1
ATOM 7168 N N . CYS A 1 897 ? -5.324 24.343 11.859 1.00 71.19 897 CYS A N 1
ATOM 7169 C CA . CYS A 1 897 ? -4.751 25.504 12.547 1.00 71.19 897 CYS A CA 1
ATOM 7170 C C . CYS A 1 897 ? -3.805 26.364 11.691 1.00 71.19 897 CYS A C 1
ATOM 7172 O O . CYS A 1 897 ? -3.540 27.507 12.072 1.00 71.19 897 CYS A O 1
ATOM 7174 N N . ARG A 1 898 ? -3.325 25.856 10.548 1.00 77.50 898 ARG A N 1
ATOM 7175 C CA . ARG A 1 898 ? -2.536 26.621 9.572 1.00 77.50 898 ARG A CA 1
ATOM 7176 C C . ARG A 1 898 ? -3.411 27.535 8.713 1.00 77.50 898 ARG A C 1
ATOM 7178 O O . ARG A 1 898 ? -2.915 28.535 8.209 1.00 77.50 898 ARG A O 1
ATOM 7185 N N . CYS A 1 899 ? -4.698 27.225 8.549 1.00 81.19 899 CYS A N 1
ATOM 7186 C CA . CYS A 1 899 ? -5.566 27.958 7.635 1.00 81.19 899 CYS A CA 1
ATOM 7187 C C . CYS A 1 899 ? -5.980 29.336 8.185 1.00 81.19 899 CYS A C 1
ATOM 7189 O O . CYS A 1 899 ? -6.458 29.494 9.318 1.00 81.19 899 CYS A O 1
ATOM 7191 N N . LEU A 1 900 ? -5.818 30.359 7.346 1.00 77.44 900 LEU A N 1
ATOM 7192 C CA . LEU A 1 900 ? -6.174 31.749 7.644 1.00 77.44 900 LEU A CA 1
ATOM 7193 C C . LEU A 1 900 ? -7.181 32.332 6.646 1.00 77.44 900 LEU A C 1
ATOM 7195 O O . LEU A 1 900 ? -7.952 33.227 7.002 1.00 77.44 900 LEU A O 1
ATOM 7199 N N . SER A 1 901 ? -7.174 31.855 5.401 1.00 84.94 901 SER A N 1
ATOM 7200 C CA . SER A 1 901 ? -8.118 32.272 4.362 1.00 84.94 901 SER A CA 1
ATOM 7201 C C . SER A 1 901 ? -8.252 31.224 3.254 1.00 84.94 901 SER A C 1
ATOM 7203 O O . SER A 1 901 ? -7.517 30.241 3.233 1.00 84.94 901 SER A O 1
ATOM 7205 N N . ILE A 1 902 ? -9.203 31.415 2.344 1.00 89.75 902 ILE A N 1
ATOM 7206 C CA . ILE A 1 902 ? -9.612 30.441 1.323 1.00 89.75 902 ILE A CA 1
ATOM 7207 C C . ILE A 1 902 ? -9.654 31.117 -0.051 1.00 89.75 902 ILE A C 1
ATOM 7209 O O . ILE A 1 902 ? -10.128 32.249 -0.147 1.00 89.75 902 ILE A O 1
ATOM 7213 N N . ASN A 1 903 ? -9.254 30.405 -1.107 1.00 89.88 903 ASN A N 1
ATOM 7214 C CA . ASN A 1 903 ? -9.657 30.727 -2.479 1.00 89.88 903 ASN A CA 1
ATOM 7215 C C . ASN A 1 903 ? -10.700 29.703 -2.950 1.00 89.88 903 ASN A C 1
ATOM 7217 O O . ASN A 1 903 ? -10.553 28.504 -2.710 1.00 89.88 903 ASN A O 1
ATOM 7221 N N . TYR A 1 904 ? -11.734 30.158 -3.650 1.00 87.44 904 TYR A N 1
ATOM 7222 C CA . TYR A 1 904 ? -12.729 29.304 -4.292 1.00 87.44 904 TYR A CA 1
ATOM 7223 C C . TYR A 1 904 ? -12.885 29.721 -5.752 1.00 87.44 904 TYR A C 1
ATOM 7225 O O . TYR A 1 904 ? -13.251 30.864 -6.022 1.00 87.44 904 TYR A O 1
ATOM 7233 N N . LYS A 1 905 ? -12.574 28.837 -6.702 1.00 84.06 905 LYS A N 1
ATOM 7234 C CA . LYS A 1 905 ? -12.470 29.209 -8.124 1.00 84.06 905 LYS A CA 1
ATOM 7235 C C . LYS A 1 905 ? -13.025 28.151 -9.062 1.00 84.06 905 LYS A C 1
ATOM 7237 O O . LYS A 1 905 ? -13.003 26.961 -8.755 1.00 84.06 905 LYS A O 1
ATOM 7242 N N . VAL A 1 906 ? -13.520 28.589 -10.216 1.00 77.06 906 VAL A N 1
ATOM 7243 C CA . VAL A 1 906 ? -14.087 27.708 -11.246 1.00 77.06 906 VAL A CA 1
ATOM 7244 C C . VAL A 1 906 ? -13.130 27.633 -12.430 1.00 77.06 906 VAL A C 1
ATOM 7246 O O . VAL A 1 906 ? -12.749 28.660 -12.986 1.00 77.06 906 VAL A O 1
ATOM 7249 N N . LYS A 1 907 ? -12.741 26.420 -12.828 1.00 68.06 907 LYS A N 1
ATOM 7250 C CA . LYS A 1 907 ? -11.873 26.175 -13.985 1.00 68.06 907 LYS A CA 1
ATOM 7251 C C . LYS A 1 907 ? -12.378 24.941 -14.728 1.00 68.06 907 LYS A C 1
ATOM 7253 O O . LYS A 1 907 ? -12.429 23.864 -14.146 1.00 68.06 907 LYS A O 1
ATOM 7258 N N . ASN A 1 908 ? -12.736 25.106 -16.003 1.00 71.62 908 ASN A N 1
ATOM 7259 C CA . ASN A 1 908 ? -13.312 24.055 -16.856 1.00 71.62 908 ASN A CA 1
ATOM 7260 C C . ASN A 1 908 ? -14.524 23.358 -16.194 1.00 71.62 908 ASN A C 1
ATOM 7262 O O . ASN A 1 908 ? -14.527 22.141 -16.043 1.00 71.62 908 ASN A O 1
ATOM 7266 N N . ASP A 1 909 ? -15.492 24.146 -15.712 1.00 70.19 909 ASP A N 1
ATOM 7267 C CA . ASP A 1 909 ? -16.689 23.724 -14.951 1.00 70.19 909 ASP A CA 1
ATOM 7268 C C . ASP A 1 909 ? -16.445 22.983 -13.618 1.00 70.19 909 ASP A C 1
ATOM 7270 O O . ASP A 1 909 ? -17.380 22.748 -12.849 1.00 70.19 909 ASP A O 1
ATOM 7274 N N . ILE A 1 910 ? -15.188 22.703 -13.263 1.00 60.03 910 ILE A N 1
ATOM 7275 C CA . ILE A 1 910 ? -14.800 22.132 -11.972 1.00 60.03 910 ILE A CA 1
ATOM 7276 C C . ILE A 1 910 ? -14.589 23.268 -10.960 1.00 60.03 910 ILE A C 1
ATOM 7278 O O . ILE A 1 910 ? -13.902 24.256 -11.235 1.00 60.03 910 ILE A O 1
ATOM 7282 N N . LYS A 1 911 ? -15.189 23.127 -9.771 1.00 77.19 911 LYS A N 1
ATOM 7283 C CA . LYS A 1 911 ? -15.076 24.090 -8.665 1.00 77.19 911 LYS A CA 1
ATOM 7284 C C . LYS A 1 911 ? -14.017 23.633 -7.657 1.00 77.19 911 LYS A C 1
ATOM 7286 O O . LYS A 1 911 ? -14.144 22.569 -7.049 1.00 77.19 911 LYS A O 1
ATOM 7291 N N . TYR A 1 912 ? -12.980 24.445 -7.494 1.00 79.31 912 TYR A N 1
ATOM 7292 C CA . TYR A 1 912 ? -11.818 24.187 -6.648 1.00 79.31 912 TYR A CA 1
ATOM 7293 C C . TYR A 1 912 ? -11.865 25.022 -5.368 1.00 79.31 912 TYR A C 1
ATOM 7295 O O . TYR A 1 912 ? -12.247 26.191 -5.385 1.00 79.31 912 TYR A O 1
ATOM 7303 N N . CYS A 1 913 ? -11.428 24.408 -4.276 1.00 87.25 913 CYS A N 1
ATOM 7304 C CA . CYS A 1 913 ? -11.275 24.962 -2.941 1.00 87.25 913 CYS A CA 1
ATOM 7305 C C . CYS A 1 913 ? -9.799 24.885 -2.547 1.00 87.25 913 CYS A C 1
ATOM 7307 O O . CYS A 1 913 ? -9.233 23.795 -2.484 1.00 87.25 913 CYS A O 1
ATOM 7309 N N . GLU A 1 914 ? -9.195 26.026 -2.237 1.00 90.12 914 GLU A N 1
ATOM 7310 C CA . GLU A 1 914 ? -7.802 26.123 -1.808 1.00 90.12 914 GLU A CA 1
ATOM 7311 C C . GLU A 1 914 ? -7.705 26.772 -0.429 1.00 90.12 914 GLU A C 1
ATOM 7313 O O . GLU A 1 914 ? -8.303 27.821 -0.180 1.00 90.12 914 GLU A O 1
ATOM 7318 N N . LEU A 1 915 ? -6.932 26.156 0.464 1.00 89.62 915 LEU A N 1
ATOM 7319 C CA . LEU A 1 915 ? -6.698 26.643 1.822 1.00 89.62 915 LEU A CA 1
ATOM 7320 C C . LEU A 1 915 ? -5.353 27.368 1.888 1.00 89.62 915 LEU A C 1
ATOM 7322 O O . LEU A 1 915 ? -4.335 26.833 1.440 1.00 89.62 915 LEU A O 1
ATOM 7326 N N . ASN A 1 916 ? -5.350 28.567 2.471 1.00 83.75 916 ASN A N 1
ATOM 7327 C CA . ASN A 1 916 ? -4.177 29.432 2.538 1.00 83.75 916 ASN A CA 1
ATOM 7328 C C . ASN A 1 916 ? -3.591 29.531 3.953 1.00 83.75 916 ASN A C 1
ATOM 7330 O O . ASN A 1 916 ? -4.323 29.797 4.912 1.00 83.75 916 ASN A O 1
ATOM 7334 N N . GLU A 1 917 ? -2.261 29.438 4.062 1.00 83.94 917 GLU A N 1
ATOM 7335 C CA . GLU A 1 917 ? -1.504 29.714 5.300 1.00 83.94 917 GLU A CA 1
ATOM 7336 C C . GLU A 1 917 ? -1.249 31.217 5.526 1.00 83.94 917 GLU A C 1
ATOM 7338 O O . GLU A 1 917 ? -0.689 31.628 6.540 1.00 83.94 917 GLU A O 1
ATOM 7343 N N . GLY A 1 918 ? -1.668 32.051 4.570 1.00 75.62 918 GLY A N 1
ATOM 7344 C CA . GLY A 1 918 ? -1.580 33.508 4.602 1.00 75.62 918 GLY A CA 1
ATOM 7345 C C . GLY A 1 918 ? -2.953 34.184 4.576 1.00 75.62 918 GLY A C 1
ATOM 7346 O O . GLY A 1 918 ? -3.998 33.547 4.433 1.00 75.62 918 GLY A O 1
ATOM 7347 N N . SER A 1 919 ? -2.961 35.513 4.684 1.00 76.94 919 SER A N 1
ATOM 7348 C CA . SER A 1 919 ? -4.153 36.333 4.445 1.00 76.94 919 SER A CA 1
ATOM 7349 C C . SER A 1 919 ? -3.780 37.687 3.842 1.00 76.94 919 SER A C 1
ATOM 7351 O O . SER A 1 919 ? -2.619 38.099 3.872 1.00 76.94 919 SER A O 1
ATOM 7353 N N . HIS A 1 920 ? -4.773 38.441 3.372 1.00 76.69 920 HIS A N 1
ATOM 7354 C CA . HIS A 1 920 ? -4.560 39.822 2.928 1.00 76.69 920 HIS A CA 1
ATOM 7355 C C . HIS A 1 920 ? -4.055 40.773 4.040 1.00 76.69 920 HIS A C 1
ATOM 7357 O O . HIS A 1 920 ? -3.634 41.889 3.737 1.00 76.69 920 HIS A O 1
ATOM 7363 N N . PHE A 1 921 ? -4.068 40.351 5.313 1.00 66.19 921 PHE A N 1
ATOM 7364 C CA . PHE A 1 921 ? -3.459 41.094 6.420 1.00 66.19 921 PHE A CA 1
ATOM 7365 C C . PHE A 1 921 ? -1.940 40.873 6.528 1.00 66.19 921 PHE A C 1
ATOM 7367 O O . PHE A 1 921 ? -1.241 41.818 6.886 1.00 66.19 921 PHE A O 1
ATOM 7374 N N . THR A 1 922 ? -1.422 39.682 6.188 1.00 65.50 922 THR A N 1
ATOM 7375 C CA . THR A 1 922 ? 0.033 39.412 6.159 1.00 65.50 922 THR A CA 1
ATOM 7376 C C . THR A 1 922 ? 0.669 39.890 4.869 1.00 65.50 922 THR A C 1
ATOM 7378 O O . THR A 1 922 ? 1.646 40.628 4.896 1.00 65.50 922 THR A O 1
ATOM 7381 N N . ASN A 1 923 ? 0.100 39.482 3.735 1.00 67.00 923 ASN A N 1
ATOM 7382 C CA . ASN A 1 923 ? 0.738 39.590 2.428 1.00 67.00 923 ASN A CA 1
ATOM 7383 C C . ASN A 1 923 ? -0.181 40.333 1.456 1.00 67.00 923 ASN A C 1
ATOM 7385 O O . ASN A 1 923 ? -0.747 39.757 0.528 1.00 67.00 923 ASN A O 1
ATOM 7389 N N . LYS A 1 924 ? -0.331 41.648 1.669 1.00 69.31 924 LYS A N 1
ATOM 7390 C CA . LYS A 1 924 ? -1.166 42.533 0.827 1.00 69.31 924 LYS A CA 1
ATOM 7391 C C . LYS A 1 924 ? -0.812 42.469 -0.663 1.00 69.31 924 LYS A C 1
ATOM 7393 O O . LYS A 1 924 ? -1.688 42.638 -1.500 1.00 69.31 924 LYS A O 1
ATOM 7398 N N . THR A 1 925 ? 0.454 42.221 -0.993 1.00 74.50 925 THR A N 1
ATOM 7399 C CA . THR A 1 925 ? 0.966 42.090 -2.367 1.00 74.50 925 THR A CA 1
ATOM 7400 C C . THR A 1 925 ? 0.612 40.759 -3.036 1.00 74.50 925 THR A C 1
ATOM 7402 O O . THR A 1 925 ? 0.619 40.695 -4.268 1.00 74.50 925 THR A O 1
ATOM 7405 N N . SER A 1 926 ? 0.291 39.720 -2.257 1.00 80.69 926 SER A N 1
ATOM 7406 C CA . SER A 1 926 ? -0.095 38.383 -2.736 1.00 80.69 926 SER A CA 1
ATOM 7407 C C . SER A 1 926 ? -1.583 38.253 -3.064 1.00 80.69 926 SER A C 1
ATOM 7409 O O . SER A 1 926 ? -1.966 37.308 -3.746 1.00 80.69 926 SER A O 1
ATOM 7411 N N . LEU A 1 927 ? -2.432 39.192 -2.626 1.00 84.38 927 LEU A N 1
ATOM 7412 C CA . LEU A 1 927 ? -3.832 39.229 -3.051 1.00 84.38 927 LEU A CA 1
ATOM 7413 C C . LEU A 1 927 ? -3.904 39.835 -4.460 1.00 84.38 927 LEU A C 1
ATOM 7415 O O . LEU A 1 927 ? -3.709 41.038 -4.639 1.00 84.38 927 LEU A O 1
ATOM 7419 N N . LYS A 1 928 ? -4.153 38.995 -5.466 1.00 83.50 928 LYS A N 1
ATOM 7420 C CA . LYS A 1 928 ? -4.284 39.396 -6.872 1.00 83.50 928 LYS A CA 1
ATOM 7421 C C . LYS A 1 928 ? -5.755 39.473 -7.264 1.00 83.50 928 LYS A C 1
ATOM 7423 O O . LYS A 1 928 ? -6.582 38.747 -6.717 1.00 83.50 928 LYS A O 1
ATOM 7428 N N . ASN A 1 929 ? -6.069 40.323 -8.240 1.00 85.00 929 ASN A N 1
ATOM 7429 C CA . ASN A 1 929 ? -7.371 40.283 -8.900 1.00 85.00 929 ASN A CA 1
ATOM 7430 C C . ASN A 1 929 ? -7.321 39.194 -9.986 1.00 85.00 929 ASN A C 1
ATOM 7432 O O . ASN A 1 929 ? -6.535 39.319 -10.925 1.00 85.00 929 ASN A O 1
ATOM 7436 N N . ILE A 1 930 ? -8.124 38.139 -9.845 1.00 81.38 930 ILE A N 1
ATOM 7437 C CA . ILE A 1 930 ? -8.221 37.012 -10.784 1.00 81.38 930 ILE A CA 1
ATOM 7438 C C . ILE A 1 930 ? -9.704 36.755 -11.050 1.00 81.38 930 ILE A C 1
ATOM 7440 O O . ILE A 1 930 ? -10.457 36.414 -10.141 1.00 81.38 930 ILE A O 1
ATOM 7444 N N . HIS A 1 931 ? -10.121 36.958 -12.299 1.00 77.50 931 HIS A N 1
ATOM 7445 C CA . HIS A 1 931 ? -11.526 36.908 -12.697 1.00 77.50 931 HIS A CA 1
ATOM 7446 C C . HIS A 1 931 ? -12.099 35.490 -12.540 1.00 77.50 931 HIS A C 1
ATOM 7448 O O . HIS A 1 931 ? -11.524 34.532 -13.053 1.00 77.50 931 HIS A O 1
ATOM 7454 N N . GLY A 1 932 ? -13.241 35.353 -11.863 1.00 72.88 932 GLY A N 1
ATOM 7455 C CA . GLY A 1 932 ? -13.871 34.057 -11.567 1.00 72.88 932 GLY A CA 1
ATOM 7456 C C . GLY A 1 932 ? -13.356 33.334 -10.311 1.00 72.88 932 GLY A C 1
ATOM 7457 O O . GLY A 1 932 ? -13.879 32.267 -9.979 1.00 72.88 932 GLY A O 1
ATOM 7458 N N . SER A 1 933 ? -12.389 33.912 -9.588 1.00 81.25 933 SER A N 1
ATOM 7459 C CA . SER A 1 933 ? -11.969 33.458 -8.253 1.00 81.25 933 SER A CA 1
ATOM 7460 C C . SER A 1 933 ? -12.657 34.276 -7.154 1.00 81.25 933 SER A C 1
ATOM 7462 O O . SER A 1 933 ? -12.852 35.484 -7.286 1.00 81.25 933 SER A O 1
ATOM 7464 N N . VAL A 1 934 ? -13.023 33.632 -6.046 1.00 84.25 934 VAL A N 1
ATOM 7465 C CA . VAL A 1 934 ? -13.599 34.272 -4.857 1.00 84.25 934 VAL A CA 1
ATOM 7466 C C . VAL A 1 934 ? -12.716 33.983 -3.648 1.00 84.25 934 VAL A C 1
ATOM 7468 O O . VAL A 1 934 ? -12.547 32.836 -3.237 1.00 84.25 934 VAL A O 1
ATOM 7471 N N . TYR A 1 935 ? -12.163 35.039 -3.064 1.00 87.12 935 TYR A N 1
ATOM 7472 C CA . TYR A 1 935 ? -11.348 34.980 -1.856 1.00 87.12 935 TYR A CA 1
ATOM 7473 C C . TYR A 1 935 ? -12.223 35.126 -0.607 1.00 87.12 935 TYR A C 1
ATOM 7475 O O . TYR A 1 935 ? -13.002 36.072 -0.523 1.00 87.12 935 TYR A O 1
ATOM 7483 N N . TYR A 1 936 ? -12.060 34.263 0.395 1.00 81.81 936 TYR A N 1
ATOM 7484 C CA . TYR A 1 936 ? -12.755 34.374 1.682 1.00 81.81 936 TYR A CA 1
ATOM 7485 C C . TYR A 1 936 ? -11.761 34.520 2.833 1.00 81.81 936 TYR A C 1
ATOM 7487 O O . TYR A 1 936 ? -10.847 33.708 2.988 1.00 81.81 936 TYR A O 1
ATOM 7495 N N . VAL A 1 937 ? -11.968 35.522 3.690 1.00 76.06 937 VAL A N 1
ATOM 7496 C CA . VAL A 1 937 ? -11.185 35.714 4.921 1.00 76.06 937 VAL A CA 1
ATOM 7497 C C . VAL A 1 937 ? -11.992 35.290 6.148 1.00 76.06 937 VAL A C 1
ATOM 7499 O O . VAL A 1 937 ? -13.149 35.677 6.304 1.00 76.06 937 VAL A O 1
ATOM 7502 N N . LEU A 1 938 ? -11.385 34.505 7.041 1.00 70.19 938 LEU A N 1
ATOM 7503 C CA . LEU A 1 938 ? -12.046 34.069 8.272 1.00 70.19 938 LEU A CA 1
ATOM 7504 C C . LEU A 1 938 ? -12.149 35.227 9.276 1.00 70.19 938 LEU A C 1
ATOM 7506 O O . LEU A 1 938 ? -11.128 35.743 9.736 1.00 70.19 938 LEU A O 1
ATOM 7510 N N . ARG A 1 939 ? -13.369 35.611 9.675 1.00 61.44 939 ARG A N 1
ATOM 7511 C CA . ARG A 1 939 ? -13.562 36.572 10.775 1.00 61.44 939 ARG A CA 1
ATOM 7512 C C . ARG A 1 939 ? -13.466 35.876 12.125 1.00 61.44 939 ARG A C 1
ATOM 7514 O O . ARG A 1 939 ? -14.172 34.897 12.364 1.00 61.44 939 ARG A O 1
ATOM 7521 N N . ARG A 1 940 ? -12.638 36.438 13.009 1.00 66.00 940 ARG A N 1
ATOM 7522 C CA . ARG A 1 940 ? -12.344 35.936 14.358 1.00 66.00 940 ARG A CA 1
ATOM 7523 C C . ARG A 1 940 ? -12.694 37.002 15.397 1.00 66.00 940 ARG A C 1
ATOM 7525 O O . ARG A 1 940 ? -12.113 38.084 15.394 1.00 66.00 940 ARG A O 1
ATOM 7532 N N . GLU A 1 941 ? -13.648 36.702 16.272 1.00 57.12 941 GLU A N 1
ATOM 7533 C CA . GLU A 1 941 ? -14.026 37.532 17.425 1.00 57.12 941 GLU A CA 1
ATOM 7534 C C . GLU A 1 941 ? -13.540 36.861 18.720 1.00 57.12 941 GLU A C 1
ATOM 7536 O O . GLU A 1 941 ? -13.643 35.644 18.845 1.00 57.12 941 GLU A O 1
ATOM 7541 N N . TYR A 1 942 ? -13.052 37.630 19.700 1.00 57.66 942 TYR A N 1
ATOM 7542 C CA . TYR A 1 942 ? -12.581 37.092 20.985 1.00 57.66 942 TYR A CA 1
ATOM 7543 C C . TYR A 1 942 ? -13.362 37.691 22.164 1.00 57.66 942 TYR A C 1
ATOM 7545 O O . TYR A 1 942 ? -13.421 38.912 22.308 1.00 57.66 942 TYR A O 1
ATOM 7553 N N . SER A 1 943 ? -13.938 36.843 23.025 1.00 51.25 943 SER A N 1
ATOM 7554 C CA . SER A 1 943 ? -14.786 37.253 24.165 1.00 51.25 943 SER A CA 1
ATOM 7555 C C . SER A 1 943 ? -14.238 36.783 25.519 1.00 51.25 943 SER A C 1
ATOM 7557 O O . SER A 1 943 ? -13.563 35.760 25.587 1.00 51.25 943 SER A O 1
ATOM 7559 N N . THR A 1 944 ? -14.538 37.521 26.597 1.00 47.91 944 THR A N 1
ATOM 7560 C CA . THR A 1 944 ? -14.004 37.308 27.962 1.00 47.91 944 THR A CA 1
ATOM 7561 C C . THR A 1 944 ? -15.057 37.063 29.055 1.00 47.91 944 THR A C 1
ATOM 7563 O O . THR A 1 944 ? -14.690 36.959 30.224 1.00 47.91 944 THR A O 1
ATOM 7566 N N . LYS A 1 945 ? -16.361 37.005 28.738 1.00 39.66 945 LYS A N 1
ATOM 7567 C CA . LYS A 1 945 ? -17.428 36.904 29.759 1.00 39.66 945 LYS A CA 1
ATOM 7568 C C . LYS A 1 945 ? -17.991 35.490 29.930 1.00 39.66 945 LYS A C 1
ATOM 7570 O O . LYS A 1 945 ? -18.443 34.880 28.967 1.00 39.66 945 LYS A O 1
ATOM 7575 N N . VAL A 1 946 ? -18.058 35.052 31.190 1.00 37.56 946 VAL A N 1
ATOM 7576 C CA . VAL A 1 946 ? -18.661 33.795 31.672 1.00 37.56 946 VAL A CA 1
ATOM 7577 C C . VAL A 1 946 ? -19.811 34.123 32.641 1.00 37.56 946 VAL A C 1
ATOM 7579 O O . VAL A 1 946 ? -19.644 35.038 33.451 1.00 37.56 946 VAL A O 1
ATOM 7582 N N . PRO A 1 947 ? -20.949 33.400 32.636 1.00 29.25 947 PRO A N 1
ATOM 7583 C CA . PRO A 1 947 ? -21.943 33.473 33.706 1.00 29.25 947 PRO A CA 1
ATOM 7584 C C . PRO A 1 947 ? -21.641 32.463 34.836 1.00 29.25 947 PRO A C 1
ATOM 7586 O O . PRO A 1 947 ? -21.916 31.276 34.707 1.00 29.25 947 PRO A O 1
ATOM 7589 N N . ASN A 1 948 ? -21.125 32.977 35.957 1.00 28.36 948 ASN A N 1
ATOM 7590 C CA . ASN A 1 948 ? -21.203 32.442 37.331 1.00 28.36 948 ASN A CA 1
ATOM 7591 C C . ASN A 1 948 ? -20.781 30.978 37.629 1.00 28.36 948 ASN A C 1
ATOM 7593 O O . ASN A 1 948 ? -21.634 30.101 37.723 1.00 28.36 948 ASN A O 1
ATOM 7597 N N . TYR A 1 949 ? -19.515 30.763 38.021 1.00 26.69 949 TYR A N 1
ATOM 7598 C CA . TYR A 1 949 ? -19.135 30.502 39.433 1.00 26.69 949 TYR A CA 1
ATOM 7599 C C . TYR A 1 949 ? -17.608 30.690 39.642 1.00 26.69 949 TYR A C 1
ATOM 7601 O O . TYR A 1 949 ? -16.873 30.891 38.679 1.00 26.69 949 TYR A O 1
ATOM 7609 N N . ILE A 1 950 ? -17.148 30.746 40.900 1.00 26.64 950 ILE A N 1
ATOM 7610 C CA . ILE A 1 950 ? -15.877 31.391 41.318 1.00 26.64 950 ILE A CA 1
ATOM 7611 C C . ILE A 1 950 ? -14.672 30.426 41.418 1.00 26.64 950 ILE A C 1
ATOM 7613 O O . ILE A 1 950 ? -14.819 29.271 41.811 1.00 26.64 950 ILE A O 1
ATOM 7617 N N . VAL A 1 951 ? -13.472 30.952 41.131 1.00 30.30 951 VAL A N 1
ATOM 7618 C CA . VAL A 1 951 ? -12.141 30.302 41.180 1.00 30.30 951 VAL A CA 1
ATOM 7619 C C . VAL A 1 951 ? -11.247 30.964 42.250 1.00 30.30 951 VAL A C 1
ATOM 7621 O O . VAL A 1 951 ? -11.350 32.177 42.434 1.00 30.30 951 VAL A O 1
ATOM 7624 N N . PRO A 1 952 ? -10.315 30.232 42.896 1.00 24.77 952 PRO A N 1
ATOM 7625 C CA . PRO A 1 952 ? -9.076 30.783 43.454 1.00 24.77 952 PRO A CA 1
ATOM 7626 C C . PRO A 1 952 ? -7.832 30.342 42.649 1.00 24.77 952 PRO A C 1
ATOM 7628 O O . PRO A 1 952 ? -7.724 29.191 42.232 1.00 24.77 952 PRO A O 1
ATOM 7631 N N . CYS A 1 953 ? -6.901 31.271 42.416 1.00 25.58 953 CYS A N 1
ATOM 7632 C CA . CYS A 1 953 ? -5.828 31.149 41.418 1.00 25.58 953 CYS A CA 1
ATOM 7633 C C . CYS A 1 953 ? -4.479 30.656 41.973 1.00 25.58 953 CYS A C 1
ATOM 7635 O O . CYS A 1 953 ? -4.128 30.993 43.101 1.00 25.58 953 CYS A O 1
ATOM 7637 N N . THR A 1 954 ? -3.666 30.048 41.099 1.00 24.45 954 THR A N 1
ATOM 7638 C CA . THR A 1 954 ? -2.205 30.269 41.038 1.00 24.45 954 THR A CA 1
ATOM 7639 C C . THR A 1 954 ? -1.748 30.303 39.572 1.00 24.45 954 THR A C 1
ATOM 7641 O O . THR A 1 954 ? -1.650 29.254 38.943 1.00 24.45 954 THR A O 1
ATOM 7644 N N . ASP A 1 955 ? -1.514 31.526 39.096 1.00 29.31 955 ASP A N 1
ATOM 7645 C CA . ASP A 1 955 ? -0.625 32.006 38.022 1.00 29.31 955 ASP A CA 1
ATOM 7646 C C . ASP A 1 955 ? -0.731 31.505 36.555 1.00 29.31 955 ASP A C 1
ATOM 7648 O O . ASP A 1 955 ? -0.916 30.333 36.246 1.00 29.31 955 ASP A O 1
ATOM 7652 N N . ASP A 1 956 ? -0.603 32.493 35.656 1.00 30.44 956 ASP A N 1
ATOM 7653 C CA . ASP A 1 956 ? -0.625 32.495 34.181 1.00 30.44 956 ASP A CA 1
ATOM 7654 C C . ASP A 1 956 ? -1.844 31.898 33.443 1.00 30.44 956 ASP A C 1
ATOM 7656 O O . ASP A 1 956 ? -1.888 30.759 32.973 1.00 30.44 956 ASP A O 1
ATOM 7660 N N . ALA A 1 957 ? -2.829 32.777 33.219 1.00 41.69 957 ALA A N 1
ATOM 7661 C CA . ALA A 1 957 ? -3.985 32.544 32.360 1.00 41.69 957 ALA A CA 1
ATOM 7662 C C . ALA A 1 957 ? -3.594 32.483 30.869 1.00 41.69 957 ALA A C 1
ATOM 7664 O O . ALA A 1 957 ? -3.526 33.502 30.177 1.00 41.69 957 ALA A O 1
ATOM 7665 N N . THR A 1 958 ? -3.390 31.271 30.357 1.00 46.81 958 THR A N 1
ATOM 7666 C CA . THR A 1 958 ? -3.169 31.017 28.928 1.00 46.81 958 THR A CA 1
ATOM 7667 C C . THR A 1 958 ? -4.460 31.183 28.122 1.00 46.81 958 THR A C 1
ATOM 7669 O O . THR A 1 958 ? -5.554 30.813 28.551 1.00 46.81 958 THR A O 1
ATOM 7672 N N . CYS A 1 959 ? -4.349 31.785 26.937 1.00 50.81 959 CYS A N 1
ATOM 7673 C CA . CYS A 1 959 ? -5.469 31.875 26.005 1.00 50.81 959 CYS A CA 1
ATOM 7674 C C . CYS A 1 959 ? -5.716 30.507 25.345 1.00 50.81 959 CYS A C 1
ATOM 7676 O O . CYS A 1 959 ? -4.782 29.713 25.246 1.00 50.81 959 CYS A O 1
ATOM 7678 N N . THR A 1 960 ? -6.946 30.227 24.893 1.00 55.78 960 THR A N 1
ATOM 7679 C CA . THR A 1 960 ? -7.249 28.968 24.189 1.00 55.78 960 THR A CA 1
ATOM 7680 C C . THR A 1 960 ? -8.021 29.163 22.879 1.00 55.78 960 THR A C 1
ATOM 7682 O O . THR A 1 960 ? -9.214 29.465 22.872 1.00 55.78 960 THR A O 1
ATOM 7685 N N . ASN A 1 961 ? -7.331 28.925 21.762 1.00 55.38 961 ASN A N 1
ATOM 7686 C CA . ASN A 1 961 ? -7.867 28.710 20.415 1.00 55.38 961 ASN A CA 1
ATOM 7687 C C . ASN A 1 961 ? -7.804 27.228 19.970 1.00 55.38 961 ASN A C 1
ATOM 7689 O O . ASN A 1 961 ? -8.434 26.853 18.980 1.00 55.38 961 ASN A O 1
ATOM 7693 N N . GLY A 1 962 ? -7.094 26.378 20.724 1.00 59.12 962 GLY A N 1
ATOM 7694 C CA . GLY A 1 962 ? -7.036 24.924 20.558 1.00 59.12 962 GLY A CA 1
ATOM 7695 C C . GLY A 1 962 ? -5.825 24.393 19.785 1.00 59.12 962 GLY A C 1
ATOM 7696 O O . GLY A 1 962 ? -5.667 23.171 19.712 1.00 59.12 962 GLY A O 1
ATOM 7697 N N . CYS A 1 963 ? -4.969 25.256 19.232 1.00 60.62 963 CYS A N 1
ATOM 7698 C CA . CYS A 1 963 ? -3.864 24.845 18.362 1.00 60.62 963 CYS A CA 1
ATOM 7699 C C . CYS A 1 963 ? -2.661 24.200 19.085 1.00 60.62 963 CYS A C 1
ATOM 7701 O O . CYS A 1 963 ? -1.913 23.460 18.448 1.00 60.62 963 CYS A O 1
ATOM 7703 N N . SER A 1 964 ? -2.496 24.367 20.402 1.00 55.12 964 SER A N 1
ATOM 7704 C CA . SER A 1 964 ? -1.449 23.683 21.185 1.00 55.12 964 SER A CA 1
ATOM 7705 C C . SER A 1 964 ? -1.869 22.302 21.699 1.00 55.12 964 SER A C 1
ATOM 7707 O O . SER A 1 964 ? -1.006 21.560 22.168 1.00 55.12 964 SER A O 1
ATOM 7709 N N . ARG A 1 965 ? -3.147 21.893 21.592 1.00 54.50 965 ARG A N 1
ATOM 7710 C CA . ARG A 1 965 ? -3.639 20.605 22.146 1.00 54.50 965 ARG A CA 1
ATOM 7711 C C . ARG A 1 965 ? -2.883 19.367 21.649 1.00 54.50 965 ARG A C 1
ATOM 7713 O O . ARG A 1 965 ? -2.776 18.397 22.394 1.00 54.50 965 ARG A O 1
ATOM 7720 N N . ASN A 1 966 ? -2.361 19.418 20.423 1.00 52.69 966 ASN A N 1
ATOM 7721 C CA . ASN A 1 966 ? -1.579 18.345 19.802 1.00 52.69 966 ASN A CA 1
ATOM 7722 C C . ASN A 1 966 ? -0.095 18.713 19.595 1.00 52.69 966 ASN A C 1
ATOM 7724 O O . ASN A 1 966 ? 0.615 17.945 18.960 1.00 52.69 966 ASN A O 1
ATOM 7728 N N . ASN A 1 967 ? 0.359 19.865 20.113 1.00 53.06 967 ASN A N 1
ATOM 7729 C CA . ASN A 1 967 ? 1.695 20.445 19.918 1.00 53.06 967 ASN A CA 1
ATOM 7730 C C . ASN A 1 967 ? 2.173 20.433 18.447 1.00 53.06 967 ASN A C 1
ATOM 7732 O O . ASN A 1 967 ? 2.918 19.553 18.028 1.00 53.06 967 ASN A O 1
ATOM 7736 N N . LEU A 1 968 ? 1.774 21.445 17.667 1.00 62.59 968 LEU A N 1
ATOM 7737 C CA . LEU A 1 968 ? 2.105 21.577 16.234 1.00 62.59 968 LEU A CA 1
ATOM 7738 C C . LEU A 1 968 ? 3.601 21.820 15.932 1.00 62.59 968 LEU A C 1
ATOM 7740 O O . LEU A 1 968 ? 3.967 21.994 14.771 1.00 62.59 968 LEU A O 1
ATOM 7744 N N . CYS A 1 969 ? 4.456 21.854 16.954 1.00 67.38 969 CYS A N 1
ATOM 7745 C CA . CYS A 1 969 ? 5.895 22.012 16.815 1.00 67.38 969 CYS A CA 1
ATOM 7746 C C . CYS A 1 969 ? 6.579 20.637 16.809 1.00 67.38 969 CYS A C 1
ATOM 7748 O O . CYS A 1 969 ? 6.509 19.874 17.773 1.00 67.38 969 CYS A O 1
ATOM 7750 N N . LEU A 1 970 ? 7.266 20.341 15.713 1.00 67.62 970 LEU A N 1
ATOM 7751 C CA . LEU A 1 970 ? 8.055 19.141 15.480 1.00 67.62 970 LEU A CA 1
ATOM 7752 C C . LEU A 1 970 ? 9.296 19.092 16.386 1.00 67.62 970 LEU A C 1
ATOM 7754 O O . LEU A 1 970 ? 9.640 20.050 17.078 1.00 67.62 970 LEU A O 1
ATOM 7758 N N . ASN A 1 971 ? 9.980 17.947 16.382 1.00 62.72 971 ASN A N 1
ATOM 7759 C CA . ASN A 1 971 ? 11.316 17.776 16.963 1.00 62.72 971 ASN A CA 1
ATOM 7760 C C . ASN A 1 971 ? 11.483 18.239 18.433 1.00 62.72 971 ASN A C 1
ATOM 7762 O O . ASN A 1 971 ? 12.557 18.666 18.852 1.00 62.72 971 ASN A O 1
ATOM 7766 N N . GLY A 1 972 ? 10.416 18.141 19.234 1.00 61.47 972 GLY A N 1
ATOM 7767 C CA . GLY A 1 972 ? 10.411 18.548 20.645 1.00 61.47 972 GLY A CA 1
ATOM 7768 C C . GLY A 1 972 ? 10.161 20.041 20.886 1.00 61.47 972 GLY A C 1
ATOM 7769 O O . GLY A 1 972 ? 10.307 20.501 22.017 1.00 61.47 972 GLY A O 1
ATOM 7770 N N . GLY A 1 973 ? 9.780 20.798 19.853 1.00 66.62 973 GLY A N 1
ATOM 7771 C CA . GLY A 1 973 ? 9.324 22.178 19.984 1.00 66.62 973 GLY A CA 1
ATOM 7772 C C . GLY A 1 973 ? 8.170 22.332 20.975 1.00 66.62 973 GLY A C 1
ATOM 7773 O O . GLY A 1 973 ? 7.347 21.435 21.140 1.00 66.62 973 GLY A O 1
ATOM 7774 N N . THR A 1 974 ? 8.095 23.484 21.637 1.00 71.12 974 THR A N 1
ATOM 7775 C CA . THR A 1 974 ? 7.014 23.842 22.563 1.00 71.12 974 THR A CA 1
ATOM 7776 C C . THR A 1 974 ? 6.077 24.846 21.895 1.00 71.12 974 THR A C 1
ATOM 7778 O O . THR A 1 974 ? 6.493 25.964 21.583 1.00 71.12 974 THR A O 1
ATOM 7781 N N . CYS A 1 975 ? 4.821 24.451 21.674 1.00 68.94 975 CYS A N 1
ATOM 7782 C CA . CYS A 1 975 ? 3.791 25.285 21.050 1.00 68.94 975 CYS A CA 1
ATOM 7783 C C . CYS A 1 975 ? 3.094 26.215 22.052 1.00 68.94 975 CYS A C 1
ATOM 7785 O O . CYS A 1 975 ? 2.560 25.753 23.063 1.00 68.94 975 CYS A O 1
ATOM 7787 N N . THR A 1 976 ? 3.014 27.506 21.734 1.00 71.25 976 THR A N 1
ATOM 7788 C CA . THR A 1 976 ? 2.253 28.510 22.494 1.00 71.25 976 THR A CA 1
ATOM 7789 C C . THR A 1 976 ? 1.116 29.088 21.648 1.00 71.25 976 THR A C 1
ATOM 7791 O O . THR A 1 976 ? 1.325 29.486 20.503 1.00 71.25 976 THR A O 1
ATOM 7794 N N . GLU A 1 977 ? -0.106 29.131 22.188 1.00 66.19 977 GLU A N 1
ATOM 7795 C CA . GLU A 1 977 ? -1.280 29.655 21.469 1.00 66.19 977 GLU A CA 1
ATOM 7796 C C . GLU A 1 977 ? -1.296 31.192 21.456 1.00 66.19 977 GLU A C 1
ATOM 7798 O O . GLU A 1 977 ? -0.924 31.838 22.437 1.00 66.19 977 GLU A O 1
ATOM 7803 N N . ILE A 1 978 ? -1.767 31.785 20.353 1.00 63.75 978 ILE A N 1
ATOM 7804 C CA . ILE A 1 978 ? -1.949 33.235 20.214 1.00 63.75 978 ILE A CA 1
ATOM 7805 C C . ILE A 1 978 ? -3.428 33.544 19.952 1.00 63.75 978 ILE A C 1
ATOM 7807 O O . ILE A 1 978 ? -3.999 33.109 18.952 1.00 63.75 978 ILE A O 1
ATOM 7811 N N . CYS A 1 979 ? -4.047 34.331 20.836 1.00 61.62 979 CYS A N 1
ATOM 7812 C CA . CYS A 1 979 ? -5.462 34.726 20.754 1.00 61.62 979 CYS A CA 1
ATOM 7813 C C . CYS A 1 979 ? -5.606 36.244 20.625 1.00 61.62 979 CYS A C 1
ATOM 7815 O O . CYS A 1 979 ? -6.234 36.927 21.443 1.00 61.62 979 CYS A O 1
ATOM 7817 N N . GLU A 1 980 ? -4.988 36.766 19.575 1.00 58.91 980 GLU A N 1
ATOM 7818 C CA . GLU A 1 980 ? -5.175 38.129 19.097 1.00 58.91 980 GLU A CA 1
ATOM 7819 C C . GLU A 1 980 ? -5.874 38.085 17.728 1.00 58.91 980 GLU A C 1
ATOM 7821 O O . GLU A 1 980 ? -5.830 37.054 17.046 1.00 58.91 980 GLU A O 1
ATOM 7826 N N . PRO A 1 981 ? -6.514 39.176 17.267 1.00 55.31 981 PRO A N 1
ATOM 7827 C CA . PRO A 1 981 ? -7.031 39.292 15.899 1.00 55.31 981 PRO A CA 1
ATOM 7828 C C . PRO A 1 981 ? -5.898 39.478 14.867 1.00 55.31 981 PRO A C 1
ATOM 7830 O O . PRO A 1 981 ? -6.040 40.222 13.898 1.00 55.31 981 PRO A O 1
ATOM 7833 N N . ILE A 1 982 ? -4.765 38.810 15.090 1.00 53.38 982 ILE A N 1
ATOM 7834 C CA . ILE A 1 982 ? -3.632 38.745 14.177 1.00 53.38 982 ILE A CA 1
ATOM 7835 C C . ILE A 1 982 ? -3.722 37.487 13.314 1.00 53.38 982 ILE A C 1
ATOM 7837 O O . ILE A 1 982 ? -4.473 36.542 13.559 1.00 53.38 982 ILE A O 1
ATOM 7841 N N . SER A 1 983 ? -2.898 37.474 12.285 1.00 57.75 983 SER A N 1
ATOM 7842 C CA . SER A 1 983 ? -2.808 36.449 11.256 1.00 57.75 983 SER A CA 1
ATOM 7843 C C . SER A 1 983 ? -1.947 35.236 11.635 1.00 57.75 983 SER A C 1
ATOM 7845 O O . SER A 1 983 ? -1.334 34.638 10.761 1.00 57.75 983 SER A O 1
ATOM 7847 N N . VAL A 1 984 ? -1.833 34.892 12.917 1.00 60.97 984 VAL A N 1
ATOM 7848 C CA . VAL A 1 984 ? -1.057 33.737 13.398 1.00 60.97 984 VAL A CA 1
ATOM 7849 C C . VAL A 1 984 ? -1.780 33.164 14.618 1.00 60.97 984 VAL A C 1
ATOM 7851 O O . VAL A 1 984 ? -2.140 33.923 15.513 1.00 60.97 984 VAL A O 1
ATOM 7854 N N . ARG A 1 985 ? -2.027 31.845 14.650 1.00 65.12 985 ARG A N 1
ATOM 7855 C CA . ARG A 1 985 ? -2.764 31.180 15.750 1.00 65.12 985 ARG A CA 1
ATOM 7856 C C . ARG A 1 985 ? -1.857 30.562 16.820 1.00 65.12 985 ARG A C 1
ATOM 7858 O O . ARG A 1 985 ? -2.321 30.294 17.923 1.00 65.12 985 ARG A O 1
ATOM 7865 N N . TYR A 1 986 ? -0.585 30.317 16.523 1.00 73.44 986 TYR A N 1
ATOM 7866 C CA . TYR A 1 986 ? 0.361 29.716 17.464 1.00 73.44 986 TYR A CA 1
ATOM 7867 C C . TYR A 1 986 ? 1.806 30.105 17.121 1.00 73.44 986 TYR A C 1
ATOM 7869 O O . TYR A 1 986 ? 2.085 30.517 15.996 1.00 73.44 986 TYR A O 1
ATOM 7877 N N . ASN A 1 987 ? 2.722 29.951 18.073 1.00 70.19 987 ASN A N 1
ATOM 7878 C CA . ASN A 1 987 ? 4.165 30.063 17.864 1.00 70.19 987 ASN A CA 1
ATOM 7879 C C . ASN A 1 987 ? 4.883 28.806 18.383 1.00 70.19 987 ASN A C 1
ATOM 7881 O O . ASN A 1 987 ? 4.332 28.063 19.197 1.00 70.19 987 ASN A O 1
ATOM 7885 N N . CYS A 1 988 ? 6.113 28.579 17.926 1.00 74.88 988 CYS A N 1
ATOM 7886 C CA . CYS A 1 988 ? 6.944 27.447 18.320 1.00 74.88 988 CYS A CA 1
ATOM 7887 C C . CYS A 1 988 ? 8.267 27.908 18.935 1.00 74.88 988 CYS A C 1
ATOM 7889 O O . CYS A 1 988 ? 9.012 28.682 18.340 1.00 74.88 988 CYS A O 1
ATOM 7891 N N . SER A 1 989 ? 8.578 27.398 20.128 1.00 75.88 989 SER A N 1
ATOM 7892 C CA . SER A 1 989 ? 9.891 27.536 20.764 1.00 75.88 989 SER A CA 1
ATOM 7893 C C . SER A 1 989 ? 10.666 26.231 20.601 1.00 75.88 989 SER A C 1
ATOM 7895 O O . SER A 1 989 ? 10.234 25.192 21.098 1.00 75.88 989 SER A O 1
ATOM 7897 N N . CYS A 1 990 ? 11.775 26.256 19.865 1.00 72.69 990 CYS A N 1
ATOM 7898 C CA . CYS A 1 990 ? 12.435 25.040 19.395 1.00 72.69 990 CYS A CA 1
ATOM 7899 C C . CYS A 1 990 ? 13.645 24.643 20.262 1.00 72.69 990 CYS A C 1
ATOM 7901 O O . CYS A 1 990 ? 14.497 25.493 20.534 1.00 72.69 990 CYS A O 1
ATOM 7903 N N . PRO A 1 991 ? 13.764 23.374 20.702 1.00 58.00 991 PRO A N 1
ATOM 7904 C CA . PRO A 1 991 ? 14.937 22.905 21.426 1.00 58.00 991 PRO A CA 1
ATOM 7905 C C . PRO A 1 991 ? 16.106 22.723 20.459 1.00 58.00 991 PRO A C 1
ATOM 7907 O O . PRO A 1 991 ? 15.955 22.091 19.419 1.00 58.00 991 PRO A O 1
ATOM 7910 N N . VAL A 1 992 ? 17.296 23.205 20.819 1.00 53.25 992 VAL A N 1
ATOM 7911 C CA . VAL A 1 992 ? 18.525 22.990 20.034 1.00 53.25 992 VAL A CA 1
ATOM 7912 C C . VAL A 1 992 ? 18.736 21.479 19.817 1.00 53.25 992 VAL A C 1
ATOM 7914 O O . VAL A 1 992 ? 18.737 20.740 20.803 1.00 53.25 992 VAL A O 1
ATOM 7917 N N . PRO A 1 993 ? 18.957 20.991 18.579 1.00 54.25 993 PRO A N 1
ATOM 7918 C CA . PRO A 1 993 ? 19.308 21.733 17.359 1.00 54.25 993 PRO A CA 1
ATOM 7919 C C . PRO A 1 993 ? 18.154 22.314 16.507 1.00 54.25 993 PRO A C 1
ATOM 7921 O O . PRO A 1 993 ? 18.417 22.882 15.461 1.00 54.25 993 PRO A O 1
ATOM 7924 N N . PHE A 1 994 ? 16.885 22.185 16.849 1.00 64.06 994 PHE A N 1
ATOM 7925 C CA . PHE A 1 994 ? 15.809 22.458 15.890 1.00 64.06 994 PHE A CA 1
ATOM 7926 C C . PHE A 1 994 ? 15.384 23.937 15.808 1.00 64.06 994 PHE A C 1
ATOM 7928 O O . PHE A 1 994 ? 15.481 24.658 16.799 1.00 64.06 994 PHE A O 1
ATOM 7935 N N . VAL A 1 995 ? 14.897 24.379 14.638 1.00 62.91 995 VAL A N 1
ATOM 7936 C CA . VAL A 1 995 ? 14.299 25.706 14.351 1.00 62.91 995 VAL A CA 1
ATOM 7937 C C . VAL A 1 995 ? 13.260 25.634 13.220 1.00 62.91 995 VAL A C 1
ATOM 7939 O O . VAL A 1 995 ? 13.069 24.583 12.619 1.00 62.91 995 VAL A O 1
ATOM 7942 N N . GLY A 1 996 ? 12.619 26.759 12.897 1.00 59.72 996 GLY A N 1
ATOM 7943 C CA . GLY A 1 996 ? 11.581 26.875 11.866 1.00 59.72 996 GLY A CA 1
ATOM 7944 C C . GLY A 1 996 ? 10.228 27.248 12.477 1.00 59.72 996 GLY A C 1
ATOM 7945 O O . GLY A 1 996 ? 10.107 27.318 13.703 1.00 59.72 996 GLY A O 1
ATOM 7946 N N . LYS A 1 997 ? 9.198 27.501 11.656 1.00 69.12 997 LYS A N 1
ATOM 7947 C CA . LYS A 1 997 ? 7.859 27.907 12.160 1.00 69.12 997 LYS A CA 1
ATOM 7948 C C . LYS A 1 997 ? 7.203 26.821 13.026 1.00 69.12 997 LYS A C 1
ATOM 7950 O O . LYS A 1 997 ? 6.329 27.116 13.836 1.00 69.12 997 LYS A O 1
ATOM 7955 N N . GLN A 1 998 ? 7.597 25.574 12.807 1.00 75.19 998 GLN A N 1
ATOM 7956 C CA . GLN A 1 998 ? 7.183 24.353 13.482 1.00 75.19 998 GLN A CA 1
ATOM 7957 C C . GLN A 1 998 ? 8.399 23.558 13.988 1.00 75.19 998 GLN A C 1
ATOM 7959 O O . GLN A 1 998 ? 8.261 22.372 14.249 1.00 75.19 998 GLN A O 1
ATOM 7964 N N . CYS A 1 999 ? 9.585 24.155 14.148 1.00 71.69 999 CYS A N 1
ATOM 7965 C CA . CYS A 1 999 ? 10.809 23.426 14.522 1.00 71.69 999 CYS A CA 1
ATOM 7966 C C . CYS A 1 999 ? 11.210 22.301 13.536 1.00 71.69 999 CYS A C 1
ATOM 7968 O O . CYS A 1 999 ? 11.830 21.309 13.917 1.00 71.69 999 CYS A O 1
ATOM 7970 N N . GLU A 1 1000 ? 10.826 22.446 12.269 1.00 69.94 1000 GLU A N 1
ATOM 7971 C CA . GLU A 1 1000 ? 10.983 21.494 11.169 1.00 69.94 1000 GLU A CA 1
ATOM 7972 C C . GLU A 1 1000 ? 12.428 21.327 10.665 1.00 69.94 1000 GLU A C 1
ATOM 7974 O O . GLU A 1 1000 ? 12.759 20.301 10.074 1.00 69.94 1000 GLU A O 1
ATOM 7979 N N . ILE A 1 1001 ? 13.301 22.301 10.929 1.00 60.75 1001 ILE A N 1
ATOM 7980 C CA . ILE A 1 1001 ? 14.691 22.356 10.460 1.00 60.75 1001 ILE A CA 1
ATOM 7981 C C . ILE A 1 1001 ? 15.626 21.904 11.587 1.00 60.75 1001 ILE A C 1
ATOM 7983 O O . ILE A 1 1001 ? 15.538 22.411 12.703 1.00 60.75 1001 ILE A O 1
ATOM 7987 N N . GLN A 1 1002 ? 16.558 20.991 11.312 1.00 57.16 1002 GLN A N 1
ATOM 7988 C CA . GLN A 1 1002 ? 17.557 20.514 12.276 1.00 57.16 1002 GLN A CA 1
ATOM 7989 C C . GLN A 1 1002 ? 18.913 21.215 12.068 1.00 57.16 1002 GLN A C 1
ATOM 7991 O O . GLN A 1 1002 ? 19.529 21.036 11.023 1.00 57.16 1002 GLN A O 1
ATOM 7996 N N . LEU A 1 1003 ? 19.419 21.968 13.057 1.00 59.72 1003 LEU A N 1
ATOM 7997 C CA . LEU A 1 1003 ? 20.796 22.498 13.048 1.00 59.72 1003 LEU A CA 1
ATOM 7998 C C . LEU A 1 1003 ? 21.844 21.388 12.976 1.00 59.72 1003 LEU A C 1
ATOM 8000 O O . LEU A 1 1003 ? 21.657 20.277 13.479 1.00 59.72 1003 LEU A O 1
ATOM 8004 N N . ARG A 1 1004 ? 23.031 21.848 12.562 1.00 57.59 1004 ARG A N 1
ATOM 8005 C CA . ARG A 1 1004 ? 24.335 21.175 12.552 1.00 57.59 1004 ARG A CA 1
ATOM 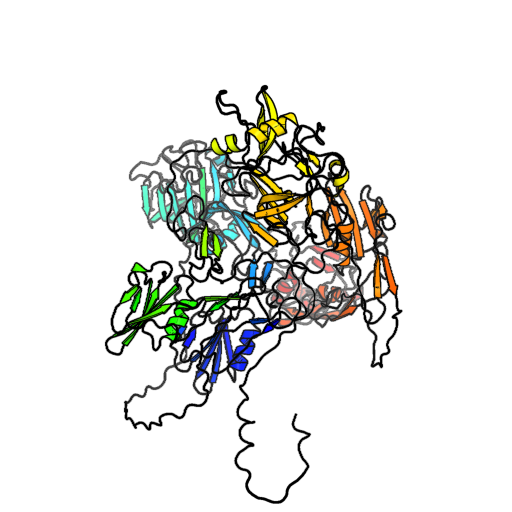8006 C C . ARG A 1 1004 ? 24.636 20.379 11.292 1.00 57.59 1004 ARG A C 1
ATOM 8008 O O . ARG A 1 1004 ? 25.258 19.328 11.406 1.00 57.59 1004 ARG A O 1
ATOM 8015 N N . ARG A 1 1005 ? 24.303 20.895 10.106 1.00 64.50 1005 ARG A N 1
ATOM 8016 C CA . ARG A 1 1005 ? 24.862 20.366 8.858 1.00 64.50 1005 ARG A CA 1
ATOM 8017 C C . ARG A 1 1005 ? 25.552 21.390 7.952 1.00 64.50 1005 ARG A C 1
ATOM 8019 O O . ARG A 1 1005 ? 26.503 21.031 7.271 1.00 64.50 1005 ARG A O 1
ATOM 8026 N N . SER A 1 1006 ? 25.182 22.664 7.975 1.00 74.31 1006 SER A N 1
ATOM 8027 C CA . SER A 1 1006 ? 25.804 23.676 7.111 1.00 74.31 1006 SER A CA 1
ATOM 8028 C C . SER A 1 1006 ? 25.725 25.097 7.677 1.00 74.31 1006 SER A C 1
ATOM 8030 O O . SER A 1 1006 ? 24.948 25.386 8.592 1.00 74.31 1006 SER A O 1
ATOM 8032 N N . CYS A 1 1007 ? 26.481 26.025 7.082 1.00 85.31 1007 CYS A N 1
ATOM 8033 C CA . CYS A 1 1007 ? 26.275 27.457 7.294 1.00 85.31 1007 CYS A CA 1
ATOM 8034 C C . CYS A 1 1007 ? 24.855 27.917 6.895 1.00 85.31 1007 CYS A C 1
ATOM 8036 O O . CYS A 1 1007 ? 24.303 28.812 7.537 1.00 85.31 1007 CYS A O 1
ATOM 8038 N N . GLN A 1 1008 ? 24.221 27.290 5.897 1.00 83.00 1008 GLN A N 1
ATOM 8039 C CA . GLN A 1 1008 ? 22.842 27.611 5.505 1.00 83.00 1008 GLN A CA 1
ATOM 8040 C C . GLN A 1 1008 ? 21.843 27.288 6.617 1.00 83.00 1008 GLN A C 1
ATOM 8042 O O . GLN A 1 1008 ? 20.925 28.077 6.840 1.00 83.00 1008 GLN A O 1
ATOM 8047 N N . ASP A 1 1009 ? 22.056 26.212 7.375 1.00 75.88 1009 ASP A N 1
ATOM 8048 C CA . ASP A 1 1009 ? 21.205 25.889 8.522 1.00 75.88 1009 ASP A CA 1
ATOM 8049 C C . ASP A 1 1009 ? 21.338 26.977 9.588 1.00 75.88 1009 ASP A C 1
ATOM 8051 O O . ASP A 1 1009 ? 20.335 27.504 10.060 1.00 75.88 1009 ASP A O 1
ATOM 8055 N N . TYR A 1 1010 ? 22.570 27.385 9.924 1.00 77.44 1010 TYR A N 1
ATOM 8056 C CA . TYR A 1 1010 ? 22.802 28.485 10.862 1.00 77.44 1010 TYR A CA 1
ATOM 8057 C C . TYR A 1 1010 ? 22.094 29.772 10.403 1.00 77.44 1010 TYR A C 1
ATOM 8059 O O . TYR A 1 1010 ? 21.400 30.397 11.210 1.00 77.44 1010 TYR A O 1
ATOM 8067 N N . LYS A 1 1011 ? 22.143 30.128 9.115 1.00 79.12 1011 LYS A N 1
ATOM 8068 C CA . LYS A 1 1011 ? 21.393 31.284 8.589 1.00 79.12 1011 LYS A CA 1
ATOM 8069 C C . LYS A 1 1011 ? 19.871 31.097 8.695 1.00 79.12 1011 LYS A C 1
ATOM 8071 O O . LYS A 1 1011 ? 19.179 32.010 9.141 1.00 79.12 1011 LYS A O 1
ATOM 8076 N N . ALA A 1 1012 ? 19.349 29.905 8.393 1.00 70.19 1012 ALA A N 1
ATOM 8077 C CA . ALA A 1 1012 ? 17.930 29.561 8.561 1.00 70.19 1012 ALA A CA 1
ATOM 8078 C C . ALA A 1 1012 ? 17.454 29.618 10.030 1.00 70.19 1012 ALA A C 1
ATOM 8080 O O . ALA A 1 1012 ? 16.271 29.822 10.294 1.00 70.19 1012 ALA A O 1
ATOM 8081 N N . THR A 1 1013 ? 18.375 29.501 10.992 1.00 65.38 1013 THR A N 1
ATOM 8082 C CA . THR A 1 1013 ? 18.096 29.611 12.439 1.00 65.38 1013 THR A CA 1
ATOM 8083 C C . THR A 1 1013 ? 18.037 31.037 12.970 1.00 65.38 1013 THR A C 1
ATOM 8085 O O . THR A 1 1013 ? 17.813 31.237 14.162 1.00 65.38 1013 THR A O 1
ATOM 8088 N N . GLY A 1 1014 ? 18.239 32.032 12.104 1.00 73.94 1014 GLY A N 1
ATOM 8089 C CA . GLY A 1 1014 ? 18.354 33.430 12.507 1.00 73.94 1014 GLY A CA 1
ATOM 8090 C C . GLY A 1 1014 ? 19.754 33.818 12.988 1.00 73.94 1014 GLY A C 1
ATOM 8091 O O . GLY A 1 1014 ? 19.910 34.898 13.554 1.00 73.94 1014 GLY A O 1
ATOM 8092 N N . SER A 1 1015 ? 20.784 32.991 12.754 1.00 76.44 1015 SER A N 1
ATOM 8093 C CA . SER A 1 1015 ? 22.170 33.454 12.899 1.00 76.44 1015 SER A CA 1
ATOM 8094 C C . SER A 1 1015 ? 22.467 34.453 11.782 1.00 76.44 1015 SER A C 1
ATOM 8096 O O . SER A 1 1015 ? 22.446 34.095 10.607 1.00 76.44 1015 SER A O 1
ATOM 8098 N N . THR A 1 1016 ? 22.727 35.707 12.146 1.00 78.69 1016 THR A N 1
ATOM 8099 C CA . THR A 1 1016 ? 22.989 36.792 11.187 1.00 78.69 1016 THR A CA 1
ATOM 8100 C C . THR A 1 1016 ? 24.444 37.241 11.140 1.00 78.69 1016 THR A C 1
ATOM 8102 O O . THR A 1 1016 ? 24.792 37.972 10.231 1.00 78.69 1016 THR A O 1
ATOM 8105 N N . ALA A 1 1017 ? 25.297 36.821 12.079 1.00 84.31 1017 ALA A N 1
ATOM 8106 C CA . ALA A 1 1017 ? 26.690 37.258 12.143 1.00 84.31 1017 ALA A CA 1
ATOM 8107 C C . ALA A 1 1017 ? 27.637 36.266 11.451 1.00 84.31 1017 ALA A C 1
ATOM 8109 O O . ALA A 1 1017 ? 27.713 35.107 11.854 1.00 84.31 1017 ALA A O 1
ATOM 8110 N N . SER A 1 1018 ? 28.405 36.720 10.460 1.00 89.75 1018 SER A N 1
ATOM 8111 C CA . SER A 1 1018 ? 29.499 35.920 9.891 1.00 89.75 1018 SER A CA 1
ATOM 8112 C C . SER A 1 1018 ? 30.583 35.611 10.939 1.00 89.75 1018 SER A C 1
ATOM 8114 O O . SER A 1 1018 ? 30.934 36.463 11.758 1.00 89.75 1018 SER A O 1
ATOM 8116 N N . GLY A 1 1019 ? 31.150 34.401 10.925 1.00 89.75 1019 GLY A N 1
ATOM 8117 C CA . GLY A 1 1019 ? 32.093 33.953 11.957 1.00 89.75 1019 GLY A CA 1
ATOM 8118 C C . GLY A 1 1019 ? 32.488 32.478 11.861 1.00 89.75 1019 GLY A C 1
ATOM 8119 O O . GLY A 1 1019 ? 32.161 31.799 10.895 1.00 89.75 1019 GLY A O 1
ATOM 8120 N N . LEU A 1 1020 ? 33.203 31.963 12.867 1.00 90.06 1020 LEU A N 1
ATOM 8121 C CA . LEU A 1 1020 ? 33.530 30.533 12.968 1.00 90.06 1020 LEU A CA 1
ATOM 8122 C C . LEU A 1 1020 ? 32.383 29.749 13.616 1.00 90.06 1020 LEU A C 1
ATOM 8124 O O . LEU A 1 1020 ? 31.979 30.053 14.737 1.00 90.06 1020 LEU A O 1
ATOM 8128 N N . TYR A 1 1021 ? 31.931 28.695 12.940 1.00 88.38 1021 TYR A N 1
ATOM 8129 C CA . TYR A 1 1021 ? 30.878 27.790 13.394 1.00 88.38 1021 TYR A CA 1
ATOM 8130 C C . TYR A 1 1021 ? 31.366 26.337 13.395 1.00 88.38 1021 TYR A C 1
ATOM 8132 O O . TYR A 1 1021 ? 32.245 25.953 12.620 1.00 88.38 1021 TYR A O 1
ATOM 8140 N N . THR A 1 1022 ? 30.788 25.519 14.276 1.00 86.00 1022 THR A N 1
ATOM 8141 C CA . THR A 1 1022 ? 31.104 24.088 14.388 1.00 86.00 1022 THR A CA 1
ATOM 8142 C C . THR A 1 1022 ? 30.043 23.266 13.667 1.00 86.00 1022 THR A C 1
ATOM 8144 O O . THR A 1 1022 ? 28.882 23.255 14.066 1.00 86.00 1022 THR A O 1
ATOM 8147 N N . ILE A 1 1023 ? 30.453 22.533 12.638 1.00 84.94 1023 ILE A N 1
ATOM 8148 C CA . ILE A 1 1023 ? 29.612 21.611 11.871 1.00 84.94 1023 ILE A CA 1
ATOM 8149 C C . ILE A 1 1023 ? 29.814 20.187 12.408 1.00 84.94 1023 ILE A C 1
ATOM 8151 O O . ILE A 1 1023 ? 30.851 19.884 13.001 1.00 84.94 1023 ILE A O 1
ATOM 8155 N N . THR A 1 1024 ? 28.802 19.324 12.283 1.00 78.00 1024 THR A N 1
ATOM 8156 C CA . THR A 1 1024 ? 28.853 17.908 12.686 1.00 78.00 1024 THR A CA 1
ATOM 8157 C C . THR A 1 1024 ? 28.463 17.033 11.493 1.00 78.00 1024 THR A C 1
ATOM 8159 O O . THR A 1 1024 ? 27.434 17.289 10.879 1.00 78.00 1024 THR A O 1
ATOM 8162 N N . ASP A 1 1025 ? 29.273 16.031 11.149 1.00 76.00 1025 ASP A N 1
ATOM 8163 C CA . ASP A 1 1025 ? 29.002 15.128 10.022 1.00 76.00 1025 ASP A CA 1
ATOM 8164 C C . ASP A 1 1025 ? 28.058 13.961 10.393 1.00 76.00 1025 ASP A C 1
ATOM 8166 O O . ASP A 1 1025 ? 27.703 13.752 11.558 1.00 76.00 1025 ASP A O 1
ATOM 8170 N N . ASP A 1 1026 ? 27.677 13.145 9.404 1.00 72.44 1026 ASP A N 1
ATOM 8171 C CA . ASP A 1 1026 ? 26.833 11.949 9.603 1.00 72.44 1026 ASP A CA 1
ATOM 8172 C C . ASP A 1 1026 ? 27.461 10.857 10.485 1.00 72.44 1026 ASP A C 1
ATOM 8174 O O . ASP A 1 1026 ? 26.777 9.932 10.924 1.00 72.44 1026 ASP A O 1
ATOM 8178 N N . ARG A 1 1027 ? 28.765 10.946 10.758 1.00 75.25 1027 ARG A N 1
ATOM 8179 C CA . ARG A 1 1027 ? 29.512 10.048 11.649 1.00 75.25 1027 ARG A CA 1
ATOM 8180 C C . ARG A 1 1027 ? 29.680 10.658 13.043 1.00 75.25 1027 ARG A C 1
ATOM 8182 O O . ARG A 1 1027 ? 30.419 10.108 13.862 1.00 75.25 1027 ARG A O 1
ATOM 8189 N N . ASN A 1 1028 ? 28.980 11.762 13.318 1.00 70.19 1028 ASN A N 1
ATOM 8190 C CA . ASN A 1 1028 ? 29.030 12.544 14.549 1.00 70.19 1028 ASN A CA 1
ATOM 8191 C C . ASN A 1 1028 ? 30.427 13.138 14.846 1.00 70.19 1028 ASN A C 1
ATOM 8193 O O . ASN A 1 1028 ? 30.774 13.376 16.004 1.00 70.19 1028 ASN A O 1
ATOM 8197 N N . GLN A 1 1029 ? 31.239 13.369 13.808 1.00 79.75 1029 GLN A N 1
ATOM 8198 C CA . GLN A 1 1029 ? 32.536 14.045 13.883 1.00 79.75 1029 GLN A CA 1
ATOM 8199 C C . GLN A 1 1029 ? 32.346 15.552 13.699 1.00 79.75 1029 GLN A C 1
ATOM 8201 O O . GLN A 1 1029 ? 31.593 15.991 12.834 1.00 79.75 1029 GLN A O 1
ATOM 8206 N N . THR A 1 1030 ? 33.033 16.361 14.505 1.00 83.19 1030 THR A N 1
ATOM 8207 C CA . THR A 1 1030 ? 32.895 17.824 14.477 1.00 83.19 1030 THR A CA 1
ATOM 8208 C C . THR A 1 1030 ? 34.090 18.506 13.823 1.00 83.19 1030 THR A C 1
ATOM 8210 O O . THR A 1 1030 ? 35.230 18.198 14.173 1.00 83.19 1030 THR A O 1
ATOM 8213 N N . PHE A 1 1031 ? 33.841 19.494 12.965 1.00 87.25 1031 PHE A N 1
ATOM 8214 C CA . PHE A 1 1031 ? 34.871 20.329 12.338 1.00 87.25 1031 PHE A CA 1
ATOM 8215 C C . PHE A 1 1031 ? 34.440 21.804 12.289 1.00 87.25 1031 PHE A C 1
ATOM 8217 O O . PHE A 1 1031 ? 33.257 22.114 12.430 1.00 87.25 1031 PHE A O 1
ATOM 8224 N N . GLN A 1 1032 ? 35.395 22.729 12.144 1.00 88.25 1032 GLN A N 1
ATOM 8225 C CA . GLN A 1 1032 ? 35.110 24.167 12.091 1.00 88.25 1032 GLN A CA 1
ATOM 8226 C C . GLN A 1 1032 ? 35.091 24.687 10.655 1.00 88.25 1032 GLN A C 1
ATOM 8228 O O . GLN A 1 1032 ? 35.950 24.342 9.846 1.00 88.25 1032 GLN A O 1
ATOM 8233 N N . VAL A 1 1033 ? 34.140 25.573 10.369 1.00 90.81 1033 VAL A N 1
ATOM 8234 C CA . VAL A 1 1033 ? 34.008 26.293 9.098 1.00 90.81 1033 VAL A CA 1
ATOM 8235 C C . VAL A 1 1033 ? 33.748 27.765 9.399 1.00 90.81 1033 VAL A C 1
ATOM 8237 O O . VAL A 1 1033 ? 33.055 28.098 10.361 1.00 90.81 1033 VAL A O 1
ATOM 8240 N N . PHE A 1 1034 ? 34.314 28.662 8.591 1.00 92.19 1034 PHE A N 1
ATOM 8241 C CA . PHE A 1 1034 ? 33.921 30.066 8.626 1.00 92.19 1034 PHE A CA 1
ATOM 8242 C C . PHE A 1 1034 ? 32.654 30.220 7.788 1.00 92.19 1034 PHE A C 1
ATOM 8244 O O . PHE A 1 1034 ? 32.674 29.942 6.588 1.00 92.19 1034 PHE A O 1
ATOM 8251 N N . CYS A 1 1035 ? 31.569 30.627 8.436 1.00 92.06 1035 CYS A N 1
ATOM 8252 C CA . CYS A 1 1035 ? 30.315 30.953 7.786 1.00 92.06 1035 CYS A CA 1
ATOM 8253 C C . CYS A 1 1035 ? 30.251 32.438 7.470 1.00 92.06 1035 CYS A C 1
ATOM 8255 O O . CYS A 1 1035 ? 30.482 33.278 8.341 1.00 92.06 1035 CYS A O 1
ATOM 8257 N N . ASP A 1 1036 ? 29.871 32.745 6.239 1.00 90.81 1036 ASP A N 1
ATOM 8258 C CA . ASP A 1 1036 ? 29.542 34.094 5.798 1.00 90.81 1036 ASP A CA 1
ATOM 8259 C C . ASP A 1 1036 ? 28.043 34.182 5.500 1.00 90.81 1036 ASP A C 1
ATOM 8261 O O . ASP A 1 1036 ? 27.512 33.436 4.671 1.00 90.81 1036 ASP A O 1
ATOM 8265 N N . PHE A 1 1037 ? 27.372 35.087 6.214 1.00 89.69 1037 PHE A N 1
ATOM 8266 C CA . PHE A 1 1037 ? 25.951 35.400 6.067 1.00 89.69 1037 PHE A CA 1
ATOM 8267 C C . PHE A 1 1037 ? 25.704 36.814 5.530 1.00 89.69 1037 PHE A C 1
ATOM 8269 O O . PHE A 1 1037 ? 24.576 37.105 5.126 1.00 89.69 1037 PHE A O 1
ATOM 8276 N N . ASP A 1 1038 ? 26.719 37.676 5.538 1.00 83.19 1038 ASP A N 1
ATOM 8277 C CA . ASP A 1 1038 ? 26.583 39.125 5.358 1.00 83.19 1038 ASP A CA 1
ATOM 8278 C C . ASP A 1 1038 ? 26.906 39.580 3.930 1.00 83.19 1038 ASP A C 1
ATOM 8280 O O . ASP A 1 1038 ? 26.371 40.583 3.460 1.00 83.19 1038 ASP A O 1
ATOM 8284 N N . SER A 1 1039 ? 27.758 38.836 3.219 1.00 80.81 1039 SER A N 1
ATOM 8285 C CA . SER A 1 1039 ? 28.189 39.170 1.856 1.00 80.81 1039 SER A CA 1
ATOM 8286 C C . SER A 1 1039 ? 27.060 39.262 0.837 1.00 80.81 1039 SER A C 1
ATOM 8288 O O . SER A 1 1039 ? 27.121 40.079 -0.084 1.00 80.81 1039 SER A O 1
ATOM 8290 N N . GLU A 1 1040 ? 26.071 38.377 0.959 1.00 83.06 1040 GLU A N 1
ATOM 8291 C CA . GLU A 1 1040 ? 25.104 38.104 -0.093 1.00 83.06 1040 GLU A CA 1
ATOM 8292 C C . GLU A 1 1040 ? 23.727 37.746 0.500 1.00 83.06 1040 GLU A C 1
ATOM 8294 O O . GLU A 1 1040 ? 23.571 36.728 1.192 1.00 83.06 1040 GLU A O 1
ATOM 8299 N N . PRO A 1 1041 ? 22.693 38.575 0.259 1.00 80.62 1041 PRO A N 1
ATOM 8300 C CA . PRO A 1 1041 ? 21.334 38.295 0.706 1.00 80.62 1041 PRO A CA 1
ATOM 8301 C C . PRO A 1 1041 ? 20.829 36.940 0.191 1.00 80.62 1041 PRO A C 1
ATOM 8303 O O . PRO A 1 1041 ? 20.994 36.604 -0.976 1.00 80.62 1041 PRO A O 1
ATOM 8306 N N . GLY A 1 1042 ? 20.202 36.153 1.070 1.00 79.25 1042 GLY A N 1
ATOM 8307 C CA . GLY A 1 1042 ? 19.662 34.825 0.742 1.00 79.25 1042 GLY A CA 1
ATOM 8308 C C . GLY A 1 1042 ? 20.652 33.650 0.803 1.00 79.25 1042 GLY A C 1
ATOM 8309 O O . GLY A 1 1042 ? 20.208 32.533 1.049 1.00 79.25 1042 GLY A O 1
ATOM 8310 N N . PHE A 1 1043 ? 21.964 33.879 0.678 1.00 85.75 1043 PHE A N 1
ATOM 8311 C CA . PHE A 1 1043 ? 22.980 32.811 0.662 1.00 85.75 1043 PHE A CA 1
ATOM 8312 C C . PHE A 1 1043 ? 23.768 32.717 1.975 1.00 85.75 1043 PHE A C 1
ATOM 8314 O O . PHE A 1 1043 ? 24.024 33.734 2.618 1.00 85.75 1043 PHE A O 1
ATOM 8321 N N . ALA A 1 1044 ? 24.192 31.516 2.363 1.00 90.50 1044 ALA A N 1
ATOM 8322 C CA . ALA A 1 1044 ? 25.181 31.302 3.416 1.00 90.50 1044 ALA A CA 1
ATOM 8323 C C . ALA A 1 1044 ? 26.358 30.495 2.868 1.00 90.50 1044 ALA A C 1
ATOM 8325 O O . ALA A 1 1044 ? 26.164 29.431 2.278 1.00 90.50 1044 ALA A O 1
ATOM 8326 N N . TRP A 1 1045 ? 27.576 30.979 3.084 1.00 91.38 1045 TRP A N 1
ATOM 8327 C CA . TRP A 1 1045 ? 28.765 30.416 2.451 1.00 91.38 1045 TRP A CA 1
ATOM 8328 C C . TRP A 1 1045 ? 29.657 29.696 3.457 1.00 91.38 1045 TRP A C 1
ATOM 8330 O O . TRP A 1 1045 ? 29.983 30.244 4.507 1.00 91.38 1045 TRP A O 1
ATOM 8340 N N . ASN A 1 1046 ? 30.063 28.475 3.105 1.00 92.25 1046 ASN A N 1
ATOM 8341 C CA . ASN A 1 1046 ? 31.047 27.679 3.834 1.00 92.25 1046 ASN A CA 1
ATOM 8342 C C . ASN A 1 1046 ? 32.449 27.998 3.277 1.00 92.25 1046 ASN A C 1
ATOM 8344 O O . ASN A 1 1046 ? 32.701 27.746 2.098 1.00 92.25 1046 ASN A O 1
ATOM 8348 N N . LEU A 1 1047 ? 33.374 28.526 4.084 1.00 92.62 1047 LEU A N 1
ATOM 8349 C CA . LEU A 1 1047 ? 34.761 28.722 3.642 1.00 92.62 1047 LEU A CA 1
ATOM 8350 C C . LEU A 1 1047 ? 35.496 27.376 3.535 1.00 92.62 1047 LEU A C 1
ATOM 8352 O O . LEU A 1 1047 ? 35.660 26.687 4.541 1.00 92.62 1047 LEU A O 1
ATOM 8356 N N . ILE A 1 1048 ? 35.967 27.032 2.332 1.00 92.06 1048 ILE A N 1
ATOM 8357 C CA . ILE A 1 1048 ? 36.695 25.778 2.045 1.00 92.06 1048 ILE A CA 1
ATOM 8358 C C . ILE A 1 1048 ? 38.179 25.984 1.697 1.00 92.06 1048 ILE A C 1
ATOM 8360 O O . ILE A 1 1048 ? 38.992 25.090 1.932 1.00 92.06 1048 ILE A O 1
ATOM 8364 N N . GLU A 1 1049 ? 38.539 27.163 1.183 1.00 91.56 1049 GLU A N 1
ATOM 8365 C CA . GLU A 1 1049 ? 39.898 27.546 0.791 1.00 91.56 1049 GLU A CA 1
ATOM 8366 C C . GLU A 1 1049 ? 40.104 29.054 1.016 1.00 91.56 1049 GLU A C 1
ATOM 8368 O O . GLU A 1 1049 ? 39.211 29.851 0.724 1.00 91.56 1049 GLU A O 1
ATOM 8373 N N . SER A 1 1050 ? 41.277 29.460 1.509 1.00 91.62 1050 SER A N 1
ATOM 8374 C CA . SER A 1 1050 ? 41.701 30.869 1.525 1.00 91.62 1050 SER A CA 1
ATOM 8375 C C . SER A 1 1050 ? 43.216 31.022 1.641 1.00 91.62 1050 SER A C 1
ATOM 8377 O O . SER A 1 1050 ? 43.862 30.317 2.414 1.00 91.62 1050 SER A O 1
ATOM 8379 N N . PHE A 1 1051 ? 43.801 31.987 0.926 1.00 91.00 1051 PHE A N 1
ATOM 8380 C CA . PHE A 1 1051 ? 45.238 32.265 0.990 1.00 91.00 1051 PHE A CA 1
ATOM 8381 C C . PHE A 1 1051 ? 45.592 33.728 0.705 1.00 91.00 1051 PHE A C 1
ATOM 8383 O O . PHE A 1 1051 ? 44.860 34.453 0.033 1.00 91.00 1051 PHE A O 1
ATOM 8390 N N . ASN A 1 1052 ? 46.770 34.148 1.173 1.00 89.56 1052 ASN A N 1
ATOM 8391 C CA . ASN A 1 1052 ? 47.378 35.428 0.806 1.00 89.56 1052 ASN A CA 1
ATOM 8392 C C . ASN A 1 1052 ? 48.446 35.270 -0.298 1.00 89.56 1052 ASN A C 1
ATOM 8394 O O . ASN A 1 1052 ? 48.967 34.180 -0.545 1.00 89.56 1052 ASN A O 1
ATOM 8398 N N . LEU A 1 1053 ? 48.821 36.376 -0.952 1.00 88.56 1053 LEU A N 1
ATOM 8399 C CA . LEU A 1 1053 ? 49.774 36.364 -2.074 1.00 88.56 1053 LEU A CA 1
ATOM 8400 C C . LEU A 1 1053 ? 51.175 35.838 -1.714 1.00 88.56 1053 LEU A C 1
ATOM 8402 O O . LEU A 1 1053 ? 51.847 35.289 -2.587 1.00 88.56 1053 LEU A O 1
ATOM 8406 N N . SER A 1 1054 ? 51.614 35.958 -0.458 1.00 89.94 1054 SER A N 1
ATOM 8407 C CA . SER A 1 1054 ? 52.889 35.388 0.009 1.00 89.94 1054 SER A CA 1
ATOM 8408 C C . SER A 1 1054 ? 52.844 33.854 0.026 1.00 89.94 1054 SER A C 1
ATOM 8410 O O . SER A 1 1054 ? 53.813 33.188 -0.344 1.00 89.94 1054 SER A O 1
ATOM 8412 N N . ASN A 1 1055 ? 51.687 33.290 0.374 1.00 88.88 1055 ASN A N 1
ATOM 8413 C CA . ASN A 1 1055 ? 51.440 31.853 0.462 1.00 88.88 1055 ASN A CA 1
ATOM 8414 C C . ASN A 1 1055 ? 50.945 31.215 -0.846 1.00 88.88 1055 ASN A C 1
ATOM 8416 O O . ASN A 1 1055 ? 50.767 30.000 -0.886 1.00 88.88 1055 ASN A O 1
ATOM 8420 N N . LYS A 1 1056 ? 50.799 31.981 -1.941 1.00 85.75 1056 LYS A N 1
ATOM 8421 C CA . LYS A 1 1056 ? 50.336 31.479 -3.256 1.00 85.75 1056 LYS A CA 1
ATOM 8422 C C . LYS A 1 1056 ? 51.068 30.217 -3.737 1.00 85.75 1056 LYS A C 1
ATOM 8424 O O . LYS A 1 1056 ? 50.491 29.383 -4.422 1.00 85.75 1056 LYS A O 1
ATOM 8429 N N . HIS A 1 1057 ? 52.339 30.067 -3.364 1.00 85.00 1057 HIS A N 1
ATOM 8430 C CA . HIS A 1 1057 ? 53.186 28.941 -3.751 1.00 85.00 1057 HIS A CA 1
ATOM 8431 C C . HIS A 1 1057 ? 52.683 27.585 -3.218 1.00 85.00 1057 HIS A C 1
ATOM 8433 O O . HIS A 1 1057 ? 53.004 26.561 -3.814 1.00 85.00 1057 HIS A O 1
ATOM 8439 N N . LEU A 1 1058 ? 51.879 27.581 -2.146 1.00 83.00 1058 LEU A N 1
ATOM 8440 C CA . LEU A 1 1058 ? 51.217 26.389 -1.606 1.00 83.00 1058 LEU A CA 1
ATOM 8441 C C . LEU A 1 1058 ? 50.027 25.929 -2.467 1.00 83.00 1058 LEU A C 1
ATOM 8443 O O . LEU A 1 1058 ? 49.674 24.758 -2.421 1.00 83.00 1058 LEU A O 1
ATOM 8447 N N . PHE A 1 1059 ? 49.439 26.835 -3.257 1.00 83.88 1059 PHE A N 1
ATOM 8448 C CA . PHE A 1 1059 ? 48.218 26.598 -4.039 1.00 83.88 1059 PHE A CA 1
ATOM 8449 C C . PHE A 1 1059 ? 48.481 26.509 -5.553 1.00 83.88 1059 PHE A C 1
ATOM 8451 O O . PHE A 1 1059 ? 47.703 25.933 -6.303 1.00 83.88 1059 PHE A O 1
ATOM 8458 N N . GLN A 1 1060 ? 49.629 27.012 -6.021 1.00 73.25 1060 GLN A N 1
ATOM 8459 C CA . GLN A 1 1060 ? 50.018 27.025 -7.440 1.00 73.25 1060 GLN A CA 1
ATOM 8460 C C . GLN A 1 1060 ? 50.494 25.674 -8.014 1.00 73.25 1060 GLN A C 1
ATOM 8462 O O . GLN A 1 1060 ? 50.826 25.608 -9.198 1.00 73.25 1060 GLN A O 1
ATOM 8467 N N . LYS A 1 1061 ? 50.566 24.606 -7.210 1.00 62.41 1061 LYS A N 1
ATOM 8468 C CA . LYS A 1 1061 ? 50.916 23.251 -7.666 1.00 62.41 1061 LYS A CA 1
ATOM 8469 C C . LYS A 1 1061 ? 50.026 22.207 -6.990 1.00 62.41 1061 LYS A C 1
ATOM 8471 O O . LYS A 1 1061 ? 50.174 21.964 -5.800 1.00 62.41 1061 LYS A O 1
ATOM 8476 N N . ASN A 1 1062 ? 49.202 21.537 -7.795 1.00 55.38 1062 ASN A N 1
ATOM 8477 C CA . ASN A 1 1062 ? 48.485 20.301 -7.459 1.00 55.38 1062 ASN A CA 1
ATOM 8478 C C . ASN A 1 1062 ? 47.366 20.421 -6.400 1.00 55.38 1062 ASN A C 1
ATOM 8480 O O . ASN A 1 1062 ? 47.165 19.482 -5.632 1.00 55.38 1062 ASN A O 1
ATOM 8484 N N . ILE A 1 1063 ? 46.618 21.531 -6.365 1.00 65.88 1063 ILE A N 1
ATOM 8485 C CA . ILE A 1 1063 ? 45.304 21.552 -5.700 1.00 65.88 1063 ILE A CA 1
ATOM 8486 C C . ILE A 1 1063 ? 44.214 21.488 -6.767 1.00 65.88 1063 ILE A C 1
ATOM 8488 O O . ILE A 1 1063 ? 43.880 22.474 -7.418 1.00 65.88 1063 ILE A O 1
ATOM 8492 N N . SER A 1 1064 ? 43.673 20.290 -6.918 1.00 75.12 1064 SER A N 1
ATOM 8493 C CA . SER A 1 1064 ? 42.478 19.960 -7.681 1.00 75.12 1064 SER A CA 1
ATOM 8494 C C . SER A 1 1064 ? 41.483 19.381 -6.680 1.00 75.12 1064 SER A C 1
ATOM 8496 O O . SER A 1 1064 ? 41.769 18.369 -6.043 1.00 75.12 1064 SER A O 1
ATOM 8498 N N . PHE A 1 1065 ? 40.315 20.005 -6.504 1.00 84.00 1065 PHE A N 1
ATOM 8499 C CA . PHE A 1 1065 ? 39.347 19.537 -5.502 1.00 84.00 1065 PHE A CA 1
ATOM 8500 C C . PHE A 1 1065 ? 38.786 18.137 -5.799 1.00 84.00 1065 PHE A C 1
ATOM 8502 O O . PHE A 1 1065 ? 38.232 17.521 -4.893 1.00 84.00 1065 PHE A O 1
ATOM 8509 N N . TYR A 1 1066 ? 38.940 17.622 -7.023 1.00 80.25 1066 TYR A N 1
ATOM 8510 C CA . TYR A 1 1066 ? 38.584 16.256 -7.421 1.00 80.25 1066 TYR A CA 1
ATOM 8511 C C . TYR A 1 1066 ? 39.673 15.206 -7.126 1.00 80.25 1066 TYR A C 1
ATOM 8513 O O . TYR A 1 1066 ? 39.351 14.018 -7.084 1.00 80.25 1066 TYR A O 1
ATOM 8521 N N . ASP A 1 1067 ? 40.912 15.611 -6.835 1.00 81.00 1067 ASP A N 1
ATOM 8522 C CA . ASP A 1 1067 ? 42.009 14.705 -6.472 1.00 81.00 1067 ASP A CA 1
ATOM 8523 C C . ASP A 1 1067 ? 42.190 14.593 -4.947 1.00 81.00 1067 ASP A C 1
ATOM 8525 O O . ASP A 1 1067 ? 41.661 15.388 -4.162 1.00 81.00 1067 ASP A O 1
ATOM 8529 N N . ASP A 1 1068 ? 42.959 13.597 -4.504 1.00 77.06 1068 ASP A N 1
ATOM 8530 C CA . ASP A 1 1068 ? 43.321 13.434 -3.094 1.00 77.06 1068 ASP A CA 1
ATOM 8531 C C . ASP A 1 1068 ? 44.454 14.389 -2.692 1.00 77.06 1068 ASP A C 1
ATOM 8533 O O . ASP A 1 1068 ? 45.642 14.125 -2.890 1.00 77.06 1068 ASP A O 1
ATOM 8537 N N . TYR A 1 1069 ? 44.069 15.506 -2.077 1.00 85.00 1069 TYR A N 1
ATOM 8538 C CA . TYR A 1 1069 ? 44.972 16.530 -1.558 1.00 85.00 1069 TYR A CA 1
ATOM 8539 C C . TYR A 1 1069 ? 45.094 16.477 -0.019 1.00 85.00 1069 TYR A C 1
ATOM 8541 O O . TYR A 1 1069 ? 44.227 15.960 0.692 1.00 85.00 1069 TYR A O 1
ATOM 8549 N N . GLN A 1 1070 ? 46.173 17.053 0.521 1.00 83.12 1070 GLN A N 1
ATOM 8550 C CA . GLN A 1 1070 ? 46.372 17.223 1.968 1.00 83.12 1070 GLN A CA 1
ATOM 8551 C C . GLN A 1 1070 ? 45.862 18.591 2.435 1.00 83.12 1070 GLN A C 1
ATOM 8553 O O . GLN A 1 1070 ? 46.077 19.598 1.765 1.00 83.12 1070 GLN A O 1
ATOM 8558 N N . ALA A 1 1071 ? 45.202 18.637 3.595 1.00 84.31 1071 ALA A N 1
ATOM 8559 C CA . ALA A 1 1071 ? 44.680 19.880 4.164 1.00 84.31 1071 ALA A CA 1
ATOM 8560 C C . ALA A 1 1071 ? 45.801 20.860 4.545 1.00 84.31 1071 ALA A C 1
ATOM 8562 O O . ALA A 1 1071 ? 46.853 20.457 5.047 1.00 84.31 1071 ALA A O 1
ATOM 8563 N N . ILE A 1 1072 ? 45.543 22.157 4.376 1.00 84.69 1072 ILE A N 1
ATOM 8564 C CA . ILE A 1 1072 ? 46.490 23.232 4.690 1.00 84.69 1072 ILE A CA 1
ATOM 8565 C C . ILE A 1 1072 ? 46.017 23.936 5.966 1.00 84.69 1072 ILE A C 1
ATOM 8567 O O . ILE A 1 1072 ? 44.872 24.369 6.060 1.00 84.69 1072 ILE A O 1
ATOM 8571 N N . SER A 1 1073 ? 46.918 24.047 6.949 1.00 75.06 1073 SER A N 1
ATOM 8572 C CA . SER A 1 1073 ? 46.682 24.631 8.283 1.00 75.06 1073 SER A CA 1
ATOM 8573 C C . SER A 1 1073 ? 45.689 23.887 9.204 1.00 75.06 1073 SER A C 1
ATOM 8575 O O . SER A 1 1073 ? 45.244 24.440 10.211 1.00 75.06 1073 SER A O 1
ATOM 8577 N N . GLY A 1 1074 ? 45.404 22.610 8.932 1.00 73.31 1074 GLY A N 1
ATOM 8578 C CA . GLY A 1 1074 ? 44.642 21.735 9.831 1.00 73.31 1074 GLY A CA 1
ATOM 8579 C C . GLY A 1 1074 ? 43.124 21.925 9.743 1.00 73.31 1074 GLY A C 1
ATOM 8580 O O . GLY A 1 1074 ? 42.576 22.029 8.652 1.00 73.31 1074 GLY A O 1
ATOM 8581 N N . ASP A 1 1075 ? 42.441 21.903 10.891 1.00 69.19 1075 ASP A N 1
ATOM 8582 C CA . ASP A 1 1075 ? 40.969 21.920 10.980 1.00 69.19 1075 ASP A CA 1
ATOM 8583 C C . ASP A 1 1075 ? 40.357 23.317 11.219 1.00 69.19 1075 ASP A C 1
ATOM 8585 O O . ASP A 1 1075 ? 39.134 23.439 11.264 1.00 69.19 1075 ASP A O 1
ATOM 8589 N N . THR A 1 1076 ? 41.172 24.370 11.371 1.00 79.69 1076 THR A N 1
ATOM 8590 C CA . THR A 1 1076 ? 40.700 25.725 11.716 1.00 79.69 1076 THR A CA 1
ATOM 8591 C C . THR A 1 1076 ? 40.895 26.713 10.551 1.00 79.69 1076 THR A C 1
ATOM 8593 O O . THR A 1 1076 ? 42.038 26.965 10.153 1.00 79.69 1076 THR A O 1
ATOM 8596 N N . PRO A 1 1077 ? 39.810 27.315 10.019 1.00 87.31 1077 PRO A N 1
ATOM 8597 C CA . PRO A 1 1077 ? 39.877 28.315 8.951 1.00 87.31 1077 PRO A CA 1
ATOM 8598 C C . PRO A 1 1077 ? 40.709 29.557 9.306 1.00 87.31 1077 PRO A C 1
ATOM 8600 O O . PRO A 1 1077 ? 40.606 30.089 10.411 1.00 87.31 1077 PRO A O 1
ATOM 8603 N N . ASN A 1 1078 ? 41.507 30.049 8.352 1.00 87.94 1078 ASN A N 1
ATOM 8604 C CA . ASN A 1 1078 ? 42.298 31.279 8.483 1.00 87.94 1078 ASN A CA 1
ATOM 8605 C C . ASN A 1 1078 ? 42.565 31.948 7.118 1.00 87.94 1078 ASN A C 1
ATOM 8607 O O . ASN A 1 1078 ? 42.577 31.290 6.079 1.00 87.94 1078 ASN A O 1
ATOM 8611 N N . TRP A 1 1079 ? 42.835 33.256 7.121 1.00 89.38 1079 TRP A N 1
ATOM 8612 C CA . TRP A 1 1079 ? 43.009 34.057 5.898 1.00 89.38 1079 TRP A CA 1
ATOM 8613 C C . TRP A 1 1079 ? 44.403 33.957 5.256 1.00 89.38 1079 TRP A C 1
ATOM 8615 O O . TRP A 1 1079 ? 44.608 34.448 4.148 1.00 89.38 1079 TRP A O 1
ATOM 8625 N N . GLN A 1 1080 ? 45.389 33.377 5.943 1.00 88.00 1080 GLN A N 1
ATOM 8626 C CA . GLN A 1 1080 ? 46.772 33.325 5.473 1.00 88.00 1080 GLN A CA 1
ATOM 8627 C C . GLN A 1 1080 ? 47.009 32.145 4.528 1.00 88.00 1080 GLN A C 1
ATOM 8629 O O . GLN A 1 1080 ? 47.599 32.338 3.462 1.00 88.00 1080 GLN A O 1
ATOM 8634 N N . ALA A 1 1081 ? 46.598 30.944 4.934 1.00 89.62 1081 ALA A N 1
ATOM 8635 C CA . ALA A 1 1081 ? 46.621 29.717 4.145 1.00 89.62 1081 ALA A CA 1
ATOM 8636 C C . ALA A 1 1081 ? 45.719 28.667 4.815 1.00 89.62 1081 ALA A C 1
ATOM 8638 O O . ALA A 1 1081 ? 46.024 28.186 5.906 1.00 89.62 1081 ALA A O 1
ATOM 8639 N N . TYR A 1 1082 ? 44.627 28.294 4.158 1.00 91.94 1082 TYR A N 1
ATOM 8640 C CA . TYR A 1 1082 ? 43.667 27.301 4.622 1.00 91.94 1082 TYR A CA 1
ATOM 8641 C C . TYR A 1 1082 ? 43.130 26.494 3.443 1.00 91.94 1082 TYR A C 1
ATOM 8643 O O . TYR A 1 1082 ? 42.830 27.056 2.391 1.00 91.94 1082 TYR A O 1
ATOM 8651 N N . LEU A 1 1083 ? 42.996 25.185 3.646 1.00 90.69 1083 LEU A N 1
ATOM 8652 C CA . LEU A 1 1083 ? 42.331 24.263 2.731 1.00 90.69 1083 LEU A CA 1
ATOM 8653 C C . LEU A 1 1083 ? 41.706 23.136 3.557 1.00 90.69 1083 LEU A C 1
ATOM 8655 O O . LEU A 1 1083 ? 42.427 22.391 4.226 1.00 90.69 1083 LEU A O 1
ATOM 8659 N N . ILE A 1 1084 ? 40.380 23.016 3.513 1.00 90.69 1084 ILE A N 1
ATOM 8660 C CA . ILE A 1 1084 ? 39.622 22.046 4.312 1.00 90.69 1084 ILE A CA 1
ATOM 8661 C C . ILE A 1 1084 ? 39.942 20.591 3.921 1.00 90.69 1084 ILE A C 1
ATOM 8663 O O . ILE A 1 1084 ? 40.130 20.277 2.747 1.00 90.69 1084 ILE A O 1
ATOM 8667 N N . LYS A 1 1085 ? 39.960 19.665 4.890 1.00 89.94 1085 LYS A N 1
ATOM 8668 C CA . LYS A 1 1085 ? 40.156 18.222 4.641 1.00 89.94 1085 LYS A CA 1
ATOM 8669 C C . LYS A 1 1085 ? 39.140 17.663 3.639 1.00 89.94 1085 LYS A C 1
ATOM 8671 O O . LYS A 1 1085 ? 37.935 17.849 3.798 1.00 89.94 1085 LYS A O 1
ATOM 8676 N N . ARG A 1 1086 ? 39.626 16.874 2.676 1.00 87.88 1086 ARG A N 1
ATOM 8677 C CA . ARG A 1 1086 ? 38.827 16.280 1.593 1.00 87.88 1086 ARG A CA 1
ATOM 8678 C C . ARG A 1 1086 ? 37.558 15.521 2.032 1.00 87.88 1086 ARG A C 1
ATOM 8680 O O . ARG A 1 1086 ? 36.523 15.758 1.414 1.00 87.88 1086 ARG A O 1
ATOM 8687 N N . PRO A 1 1087 ? 37.555 14.682 3.090 1.00 88.31 1087 PRO A N 1
ATOM 8688 C CA . PRO A 1 1087 ? 36.321 14.049 3.566 1.00 88.31 1087 PRO A CA 1
ATOM 8689 C C . PRO A 1 1087 ? 35.246 15.055 3.998 1.00 88.31 1087 PRO A C 1
ATOM 8691 O O . PRO A 1 1087 ? 34.075 14.862 3.685 1.00 88.31 1087 PRO A O 1
ATOM 8694 N N . TYR A 1 1088 ? 35.640 16.153 4.652 1.00 89.31 1088 TYR A N 1
ATOM 8695 C CA . TYR A 1 1088 ? 34.717 17.220 5.044 1.00 89.31 1088 TYR A CA 1
ATOM 8696 C C . TYR A 1 1088 ? 34.287 18.067 3.839 1.00 89.31 1088 TYR A C 1
ATOM 8698 O O . TYR A 1 1088 ? 33.127 18.457 3.773 1.00 89.31 1088 TYR A O 1
ATOM 8706 N N . LEU A 1 1089 ? 35.163 18.288 2.846 1.00 89.81 1089 LEU A N 1
ATOM 8707 C CA . LEU A 1 1089 ? 34.787 18.948 1.587 1.00 89.81 1089 LEU A CA 1
ATOM 8708 C C . LEU A 1 1089 ? 33.707 18.164 0.831 1.00 89.81 1089 LEU A C 1
ATOM 8710 O O . LEU A 1 1089 ? 32.694 18.734 0.437 1.00 89.81 1089 LEU A O 1
ATOM 8714 N N . LEU A 1 1090 ? 33.910 16.854 0.649 1.00 88.06 1090 LEU A N 1
ATOM 8715 C CA . LEU A 1 1090 ? 32.953 15.979 -0.036 1.00 88.06 1090 LEU A CA 1
ATOM 8716 C C . LEU A 1 1090 ? 31.602 15.937 0.680 1.00 88.06 1090 LEU A C 1
ATOM 8718 O O . LEU A 1 1090 ? 30.570 15.861 0.019 1.00 88.06 1090 LEU A O 1
ATOM 8722 N N . TRP A 1 1091 ? 31.622 16.008 2.009 1.00 87.19 1091 TRP A N 1
ATOM 8723 C CA . TRP A 1 1091 ? 30.426 16.017 2.835 1.00 87.19 1091 TRP A CA 1
ATOM 8724 C C . TRP A 1 1091 ? 29.698 17.377 2.801 1.00 87.19 1091 TRP A C 1
ATOM 8726 O O . TRP A 1 1091 ? 28.480 17.409 2.632 1.00 87.19 1091 TRP A O 1
ATOM 8736 N N . LEU A 1 1092 ? 30.427 18.503 2.855 1.00 88.25 1092 LEU A N 1
ATOM 8737 C CA . LEU A 1 1092 ? 29.860 19.847 2.657 1.00 88.25 1092 LEU A CA 1
ATOM 8738 C C . LEU A 1 1092 ? 29.268 20.018 1.256 1.00 88.25 1092 LEU A C 1
ATOM 8740 O O . LEU A 1 1092 ? 28.222 20.651 1.118 1.00 88.25 1092 LEU A O 1
ATOM 8744 N N . ARG A 1 1093 ? 29.910 19.446 0.228 1.00 89.25 1093 ARG A N 1
ATOM 8745 C CA . ARG A 1 1093 ? 29.406 19.424 -1.153 1.00 89.25 1093 ARG A CA 1
ATOM 8746 C C . ARG A 1 1093 ? 28.007 18.823 -1.208 1.00 89.25 1093 ARG A C 1
ATOM 8748 O O . ARG A 1 1093 ? 27.132 19.419 -1.818 1.00 89.25 1093 ARG A O 1
ATOM 8755 N N . ASP A 1 1094 ? 27.775 17.682 -0.557 1.00 85.25 1094 ASP A N 1
ATOM 8756 C CA . ASP A 1 1094 ? 26.458 17.020 -0.559 1.00 85.25 1094 ASP A CA 1
ATOM 8757 C C . ASP A 1 1094 ? 25.371 17.797 0.217 1.00 85.25 1094 ASP A C 1
ATOM 8759 O O . ASP A 1 1094 ? 24.197 17.444 0.147 1.00 85.25 1094 ASP A O 1
ATOM 8763 N N . HIS A 1 1095 ? 25.747 18.883 0.904 1.00 85.00 1095 HIS A N 1
ATOM 8764 C CA . HIS A 1 1095 ? 24.857 19.803 1.619 1.00 85.00 1095 HIS A CA 1
ATOM 8765 C C . HIS A 1 1095 ? 24.939 21.253 1.084 1.00 85.00 1095 HIS A C 1
ATOM 8767 O O . HIS A 1 1095 ? 24.474 22.183 1.744 1.00 85.00 1095 HIS A O 1
ATOM 8773 N N . SER A 1 1096 ? 25.535 21.472 -0.097 1.00 87.75 1096 SER A N 1
ATOM 8774 C CA . SER A 1 1096 ? 25.710 22.794 -0.720 1.00 87.75 1096 SER A CA 1
ATOM 8775 C C . SER A 1 1096 ? 25.109 22.822 -2.126 1.00 87.75 1096 SER A C 1
ATOM 8777 O O . SER A 1 1096 ? 25.210 21.852 -2.867 1.00 87.75 1096 SER A O 1
ATOM 8779 N N . THR A 1 1097 ? 24.509 23.949 -2.518 1.00 90.19 1097 THR A N 1
ATOM 8780 C CA . THR A 1 1097 ? 23.887 24.116 -3.850 1.00 90.19 1097 THR A CA 1
ATOM 8781 C C . THR A 1 1097 ? 24.747 24.913 -4.829 1.00 90.19 1097 THR A C 1
ATOM 8783 O O . THR A 1 1097 ? 24.621 24.750 -6.036 1.00 90.19 1097 THR A O 1
ATOM 8786 N N . HIS A 1 1098 ? 25.625 25.776 -4.321 1.00 92.56 1098 HIS A N 1
ATOM 8787 C CA . HIS A 1 1098 ? 26.447 26.690 -5.110 1.00 92.56 1098 HIS A CA 1
ATOM 8788 C C . HIS A 1 1098 ? 27.863 26.750 -4.547 1.00 92.56 1098 HIS A C 1
ATOM 8790 O O . HIS A 1 1098 ? 28.087 26.498 -3.361 1.00 92.56 1098 HIS A O 1
ATOM 8796 N N . TRP A 1 1099 ? 28.801 27.183 -5.381 1.00 92.06 1099 TRP A N 1
ATOM 8797 C CA . TRP A 1 1099 ? 30.143 27.575 -4.970 1.00 92.06 1099 TRP A CA 1
ATOM 8798 C C . TRP A 1 1099 ? 30.469 28.968 -5.524 1.00 92.06 1099 TRP A C 1
ATOM 8800 O O . TRP A 1 1099 ? 29.838 29.437 -6.475 1.00 92.06 1099 TRP A O 1
ATOM 8810 N N . ARG A 1 1100 ? 31.435 29.654 -4.908 1.00 91.94 1100 ARG A N 1
ATOM 8811 C CA . ARG A 1 1100 ? 31.892 30.978 -5.347 1.00 91.94 1100 ARG A CA 1
ATOM 8812 C C . ARG A 1 1100 ? 33.359 31.220 -5.007 1.00 91.94 1100 ARG A C 1
ATOM 8814 O O . ARG A 1 1100 ? 33.889 30.586 -4.096 1.00 91.94 1100 ARG A O 1
ATOM 8821 N N . ALA A 1 1101 ? 33.973 32.198 -5.664 1.00 90.00 1101 ALA A N 1
ATOM 8822 C CA . ALA A 1 1101 ? 35.270 32.751 -5.285 1.00 90.00 1101 ALA A CA 1
ATOM 8823 C C . ALA A 1 1101 ? 35.225 34.288 -5.279 1.00 90.00 1101 ALA A C 1
ATOM 8825 O O . ALA A 1 1101 ? 34.501 34.900 -6.063 1.00 90.00 1101 ALA A O 1
ATOM 8826 N N . THR A 1 1102 ? 35.993 34.905 -4.379 1.00 88.62 1102 THR A N 1
ATOM 8827 C CA . THR A 1 1102 ? 36.111 36.365 -4.242 1.00 88.62 1102 THR A CA 1
ATOM 8828 C C . THR A 1 1102 ? 37.516 36.740 -3.781 1.00 88.62 1102 THR A C 1
ATOM 8830 O O . THR A 1 1102 ? 38.115 36.044 -2.958 1.00 88.62 1102 THR A O 1
ATOM 8833 N N . CYS A 1 1103 ? 38.044 37.863 -4.262 1.00 86.75 1103 CYS A N 1
ATOM 8834 C CA . CYS A 1 1103 ? 39.282 38.438 -3.731 1.00 86.75 1103 CYS A CA 1
ATOM 8835 C C . CYS A 1 1103 ? 39.015 39.353 -2.520 1.00 86.75 1103 CYS A C 1
ATOM 8837 O O . CYS A 1 1103 ? 37.899 39.823 -2.321 1.00 86.75 1103 CYS A O 1
ATOM 8839 N N . ARG A 1 1104 ? 40.057 39.596 -1.705 1.00 83.62 1104 ARG A N 1
ATOM 8840 C CA . ARG A 1 1104 ? 40.107 40.607 -0.618 1.00 83.62 1104 ARG A CA 1
ATOM 8841 C C . ARG A 1 1104 ? 38.981 40.569 0.442 1.00 83.62 1104 ARG A C 1
ATOM 8843 O O . ARG A 1 1104 ? 38.771 41.541 1.167 1.00 83.62 1104 ARG A O 1
ATOM 8850 N N . TYR A 1 1105 ? 38.332 39.417 0.610 1.00 83.56 1105 TYR A N 1
ATOM 8851 C CA . TYR A 1 1105 ? 37.187 39.248 1.512 1.00 83.56 1105 TYR A CA 1
ATOM 8852 C C . TYR A 1 1105 ? 37.409 39.784 2.939 1.00 83.56 1105 TYR A C 1
ATOM 8854 O O . TYR A 1 1105 ? 36.556 40.465 3.501 1.00 83.56 1105 TYR A O 1
ATOM 8862 N N . ASN A 1 1106 ? 38.575 39.512 3.528 1.00 78.88 1106 ASN A N 1
ATOM 8863 C CA . ASN A 1 1106 ? 38.875 39.870 4.914 1.00 78.88 1106 ASN A CA 1
ATOM 8864 C C . ASN A 1 1106 ? 39.214 41.357 5.136 1.00 78.88 1106 ASN A C 1
ATOM 8866 O O . ASN A 1 1106 ? 39.376 41.756 6.288 1.00 78.88 1106 ASN A O 1
ATOM 8870 N N . THR A 1 1107 ? 39.377 42.152 4.072 1.00 77.06 1107 THR A N 1
ATOM 8871 C CA . THR A 1 1107 ? 39.643 43.599 4.161 1.00 77.06 1107 THR A CA 1
ATOM 8872 C C . THR A 1 1107 ? 38.445 44.441 3.749 1.00 77.06 1107 THR A C 1
ATOM 8874 O O . THR A 1 1107 ? 38.167 45.437 4.408 1.00 77.06 1107 THR A O 1
ATOM 8877 N N . ASP A 1 1108 ? 37.736 44.043 2.690 1.00 76.56 1108 ASP A N 1
ATOM 8878 C CA . ASP A 1 1108 ? 36.705 44.878 2.055 1.00 76.56 1108 ASP A CA 1
ATOM 8879 C C . ASP A 1 1108 ? 35.321 44.199 2.012 1.00 76.56 1108 ASP A C 1
ATOM 8881 O O . ASP A 1 1108 ? 34.371 44.760 1.469 1.00 76.56 1108 ASP A O 1
ATOM 8885 N N . GLY A 1 1109 ? 35.189 42.995 2.582 1.00 74.44 1109 GLY A N 1
ATOM 8886 C CA . GLY A 1 1109 ? 34.006 42.155 2.416 1.00 74.44 1109 GLY A CA 1
ATOM 8887 C C . GLY A 1 1109 ? 33.915 41.584 0.999 1.00 74.44 1109 GLY A C 1
ATOM 8888 O O . GLY A 1 1109 ? 34.917 41.419 0.307 1.00 74.44 1109 GLY A O 1
ATOM 8889 N N . THR A 1 1110 ? 32.704 41.260 0.547 1.00 75.94 1110 THR A N 1
ATOM 8890 C CA . THR A 1 1110 ? 32.503 40.792 -0.833 1.00 75.94 1110 THR A CA 1
ATOM 8891 C C . THR A 1 1110 ? 32.437 41.965 -1.800 1.00 75.94 1110 THR A C 1
ATOM 8893 O O . THR A 1 1110 ? 31.519 42.783 -1.743 1.00 75.94 1110 THR A O 1
ATOM 8896 N N . VAL A 1 1111 ? 33.405 42.019 -2.715 1.00 74.81 1111 VAL A N 1
ATOM 8897 C CA . VAL A 1 1111 ? 33.491 43.043 -3.758 1.00 74.81 1111 VAL A CA 1
ATOM 8898 C C . VAL A 1 1111 ? 33.060 42.424 -5.084 1.00 74.81 1111 VAL A C 1
ATOM 8900 O O . VAL A 1 1111 ? 33.796 41.653 -5.694 1.00 74.81 1111 VAL A O 1
ATOM 8903 N N . TYR A 1 1112 ? 31.866 42.787 -5.552 1.00 77.50 1112 TYR A N 1
ATOM 8904 C CA . TYR A 1 1112 ? 31.229 42.219 -6.750 1.00 77.50 1112 TYR A CA 1
ATOM 8905 C C . TYR A 1 1112 ? 31.962 42.495 -8.086 1.00 77.50 1112 TYR A C 1
ATOM 8907 O O . TYR A 1 1112 ? 31.478 42.084 -9.136 1.00 77.50 1112 TYR A O 1
ATOM 8915 N N . THR A 1 1113 ? 33.117 43.173 -8.075 1.00 79.06 1113 THR A N 1
ATOM 8916 C CA . THR A 1 1113 ? 34.000 43.327 -9.248 1.00 79.06 1113 THR A CA 1
ATOM 8917 C C . THR A 1 1113 ? 34.949 42.147 -9.445 1.00 79.06 1113 THR A C 1
ATOM 8919 O O . THR A 1 1113 ? 35.292 41.844 -10.582 1.00 79.06 1113 THR A O 1
ATOM 8922 N N . ASP A 1 1114 ? 35.349 41.478 -8.360 1.00 79.44 1114 ASP A N 1
ATOM 8923 C CA . ASP A 1 1114 ? 36.312 40.368 -8.347 1.00 79.44 1114 ASP A CA 1
ATOM 8924 C C . ASP A 1 1114 ? 35.650 39.113 -7.750 1.00 79.44 1114 ASP A C 1
ATOM 8926 O O . ASP A 1 1114 ? 36.165 38.493 -6.816 1.00 79.44 1114 ASP A O 1
ATOM 8930 N N . TYR A 1 1115 ? 34.457 38.792 -8.262 1.00 84.75 1115 TYR A N 1
ATOM 8931 C CA . TYR A 1 1115 ? 33.536 37.780 -7.745 1.00 84.75 1115 TYR A CA 1
ATOM 8932 C C . TYR A 1 1115 ? 33.052 36.853 -8.867 1.00 84.75 1115 TYR A C 1
ATOM 8934 O O . TYR A 1 1115 ? 32.721 37.309 -9.961 1.00 84.75 1115 TYR A O 1
ATOM 8942 N N . LEU A 1 1116 ? 32.936 35.558 -8.572 1.00 87.94 1116 LEU A N 1
ATOM 8943 C CA . LEU A 1 1116 ? 32.313 34.558 -9.444 1.00 87.94 1116 LEU A CA 1
ATOM 8944 C C . LEU A 1 1116 ? 31.526 33.540 -8.614 1.00 87.94 1116 LEU A C 1
ATOM 8946 O O . LEU A 1 1116 ? 31.960 33.189 -7.520 1.00 87.94 1116 LEU A O 1
ATOM 8950 N N . ARG A 1 1117 ? 30.393 33.055 -9.135 1.00 89.81 1117 ARG A N 1
ATOM 8951 C CA . ARG A 1 1117 ? 29.511 32.053 -8.508 1.00 89.81 1117 ARG A CA 1
ATOM 8952 C C . ARG A 1 1117 ? 28.904 31.157 -9.580 1.00 89.81 1117 ARG A C 1
ATOM 8954 O O . ARG A 1 1117 ? 28.418 31.688 -10.573 1.00 89.81 1117 ARG A O 1
ATOM 8961 N N . ALA A 1 1118 ? 28.835 29.855 -9.320 1.00 88.44 1118 ALA A N 1
ATOM 8962 C CA . ALA A 1 1118 ? 28.105 28.895 -10.147 1.00 88.44 1118 ALA A CA 1
ATOM 8963 C C . ALA A 1 1118 ? 27.318 27.888 -9.286 1.00 88.44 1118 ALA A C 1
ATOM 8965 O O . ALA A 1 1118 ? 27.557 27.746 -8.080 1.00 88.44 1118 ALA A O 1
ATOM 8966 N N . SER A 1 1119 ? 26.356 27.210 -9.911 1.00 89.69 1119 SER A N 1
ATOM 8967 C CA . SER A 1 1119 ? 25.635 26.076 -9.327 1.00 89.69 1119 SER A CA 1
ATOM 8968 C C . SER A 1 1119 ? 26.535 24.839 -9.284 1.00 89.69 1119 SER A C 1
ATOM 8970 O O . SER A 1 1119 ? 27.282 24.579 -10.227 1.00 89.69 1119 SER A O 1
ATOM 8972 N N . LEU A 1 1120 ? 26.440 24.046 -8.213 1.00 87.50 1120 LEU A N 1
ATOM 8973 C CA . LEU A 1 1120 ? 27.091 22.731 -8.132 1.00 87.50 1120 LEU A CA 1
ATOM 8974 C C . LEU A 1 1120 ? 26.362 21.653 -8.959 1.00 87.50 1120 LEU A C 1
ATOM 8976 O O . LEU A 1 1120 ? 26.889 20.554 -9.104 1.00 87.50 1120 LEU A O 1
ATOM 8980 N N . GLU A 1 1121 ? 25.171 21.951 -9.491 1.00 86.19 1121 GLU A N 1
ATOM 8981 C CA . GLU A 1 1121 ? 24.462 21.095 -10.454 1.00 86.19 1121 GLU A CA 1
ATOM 8982 C C . GLU A 1 1121 ? 25.008 21.282 -11.881 1.00 86.19 1121 GLU A C 1
ATOM 8984 O O . GLU A 1 1121 ? 25.238 20.297 -12.578 1.00 86.19 1121 GLU A O 1
ATOM 8989 N N . ASP A 1 1122 ? 25.286 22.530 -12.280 1.00 82.19 1122 ASP A N 1
ATOM 8990 C CA . ASP A 1 1122 ? 25.790 22.875 -13.620 1.00 82.19 1122 ASP A CA 1
ATOM 8991 C C . ASP A 1 1122 ? 27.315 22.697 -13.758 1.00 82.19 1122 ASP A C 1
ATOM 8993 O O . ASP A 1 1122 ? 27.817 22.355 -14.833 1.00 82.19 1122 ASP A O 1
ATOM 8997 N N . PHE A 1 1123 ? 28.070 22.942 -12.678 1.00 85.69 1123 PHE A N 1
ATOM 8998 C CA . PHE A 1 1123 ? 29.521 22.748 -12.638 1.00 85.69 1123 PHE A CA 1
ATOM 8999 C C . PHE A 1 1123 ? 30.019 22.426 -11.217 1.00 85.69 1123 PHE A C 1
ATOM 9001 O O . PHE A 1 1123 ? 30.289 23.310 -10.393 1.00 85.69 1123 PHE A O 1
ATOM 9008 N N . ASP A 1 1124 ? 30.186 21.130 -10.938 1.00 88.75 1124 ASP A N 1
ATOM 9009 C CA . ASP A 1 1124 ? 30.709 20.624 -9.666 1.00 88.75 1124 ASP A CA 1
ATOM 9010 C C . ASP A 1 1124 ? 32.243 20.692 -9.631 1.00 88.75 1124 ASP A C 1
ATOM 9012 O O . ASP A 1 1124 ? 32.938 19.711 -9.899 1.00 88.75 1124 ASP A O 1
ATOM 9016 N N . ILE A 1 1125 ? 32.780 21.847 -9.229 1.00 87.19 1125 ILE A N 1
ATOM 9017 C CA . ILE A 1 1125 ? 34.228 22.071 -9.079 1.00 87.19 1125 ILE A CA 1
ATOM 9018 C C . ILE A 1 1125 ? 34.922 21.067 -8.125 1.00 87.19 1125 ILE A C 1
ATOM 9020 O O . ILE A 1 1125 ? 36.147 20.955 -8.146 1.00 87.19 1125 ILE A O 1
ATOM 9024 N N . ILE A 1 1126 ? 34.170 20.328 -7.294 1.00 89.38 1126 ILE A N 1
ATOM 9025 C CA . ILE A 1 1126 ? 34.681 19.389 -6.282 1.00 89.38 1126 ILE A CA 1
ATOM 9026 C C . ILE A 1 1126 ? 34.736 17.943 -6.803 1.00 89.38 1126 ILE A C 1
ATOM 9028 O O . ILE A 1 1126 ? 35.592 17.172 -6.360 1.00 89.38 1126 ILE A O 1
ATOM 9032 N N . ARG A 1 1127 ? 33.837 17.543 -7.711 1.00 87.12 1127 ARG A N 1
ATOM 9033 C CA . ARG A 1 1127 ? 33.768 16.162 -8.236 1.00 87.12 1127 ARG A CA 1
ATOM 9034 C C . ARG A 1 1127 ? 34.046 16.029 -9.729 1.00 87.12 1127 ARG A C 1
ATOM 9036 O O . ARG A 1 1127 ? 34.403 14.935 -10.159 1.00 87.12 1127 ARG A O 1
ATOM 9043 N N . GLU A 1 1128 ? 33.883 17.086 -10.516 1.00 83.38 1128 GLU A N 1
ATOM 9044 C CA . GLU A 1 1128 ? 34.047 17.007 -11.964 1.00 83.38 1128 GLU A CA 1
ATOM 9045 C C . GLU A 1 1128 ? 35.522 17.125 -12.375 1.00 83.38 1128 GLU A C 1
ATOM 9047 O O . GLU A 1 1128 ? 36.178 18.137 -12.127 1.00 83.38 1128 GLU A O 1
ATOM 9052 N N . VAL A 1 1129 ? 36.044 16.089 -13.039 1.00 81.25 1129 VAL A N 1
ATOM 9053 C CA . VAL A 1 1129 ? 37.399 16.090 -13.605 1.00 81.25 1129 VAL A CA 1
ATOM 9054 C C . VAL A 1 1129 ? 37.349 16.708 -15.012 1.00 81.25 1129 VAL A C 1
ATOM 9056 O O . VAL A 1 1129 ? 36.721 16.128 -15.901 1.00 81.25 1129 VAL A O 1
ATOM 9059 N N . PRO A 1 1130 ? 38.001 17.858 -15.268 1.00 72.00 1130 PRO A N 1
ATOM 9060 C CA . PRO A 1 1130 ? 37.970 18.503 -16.575 1.00 72.00 1130 PRO A CA 1
ATOM 9061 C C . PRO A 1 1130 ? 38.773 17.696 -17.604 1.00 72.00 1130 PRO A C 1
ATOM 9063 O O . PRO A 1 1130 ? 39.993 17.577 -17.515 1.00 72.00 1130 PRO A O 1
ATOM 9066 N N . THR A 1 1131 ? 38.088 17.175 -18.621 1.00 67.19 1131 THR A N 1
ATOM 9067 C CA . THR A 1 1131 ? 38.682 16.350 -19.690 1.00 67.19 1131 THR A CA 1
ATOM 9068 C C . THR A 1 1131 ? 39.321 17.164 -20.822 1.00 67.19 1131 THR A C 1
ATOM 9070 O O . THR A 1 1131 ? 40.125 16.630 -21.584 1.00 67.19 1131 THR A O 1
ATOM 9073 N N . VAL A 1 1132 ? 38.986 18.455 -20.936 1.00 67.50 1132 VAL A N 1
ATOM 9074 C CA . VAL A 1 1132 ? 39.493 19.388 -21.956 1.00 67.50 1132 VAL A CA 1
ATOM 9075 C C . VAL A 1 1132 ? 39.701 20.767 -21.321 1.00 67.50 1132 VAL A C 1
ATOM 9077 O O . VAL A 1 1132 ? 38.847 21.252 -20.579 1.00 67.50 1132 VAL A O 1
ATOM 9080 N N . SER A 1 1133 ? 40.825 21.427 -21.610 1.00 65.44 1133 SER A N 1
ATOM 9081 C CA . SER A 1 1133 ? 41.115 22.781 -21.115 1.00 65.44 1133 SER A CA 1
ATOM 9082 C C . SER A 1 1133 ? 40.435 23.866 -21.957 1.00 65.44 1133 SER A C 1
ATOM 9084 O O . SER A 1 1133 ? 40.412 23.759 -23.181 1.00 65.44 1133 SER A O 1
ATOM 9086 N N . GLY A 1 1134 ? 39.979 24.954 -21.328 1.00 66.25 1134 GLY A N 1
ATOM 9087 C CA . GLY A 1 1134 ? 39.433 26.124 -22.038 1.00 66.25 1134 GLY A CA 1
ATOM 9088 C C . GLY A 1 1134 ? 37.951 26.024 -22.418 1.00 66.25 1134 GLY A C 1
ATOM 9089 O O . GLY A 1 1134 ? 37.469 26.839 -23.199 1.00 66.25 1134 GLY A O 1
ATOM 9090 N N . VAL A 1 1135 ? 37.224 25.046 -21.872 1.00 69.75 1135 VAL A N 1
ATOM 9091 C CA . VAL A 1 1135 ? 35.773 24.904 -22.055 1.00 69.75 1135 VAL A CA 1
ATOM 9092 C C . VAL A 1 1135 ? 35.038 25.987 -21.260 1.00 69.75 1135 VAL A C 1
ATOM 9094 O O . VAL A 1 1135 ? 35.202 26.078 -20.044 1.00 69.75 1135 VAL A O 1
ATOM 9097 N N . CYS A 1 1136 ? 34.202 26.784 -21.928 1.00 70.56 1136 CYS A N 1
ATOM 9098 C CA . CYS A 1 1136 ? 33.261 27.679 -21.254 1.00 70.56 1136 CYS A CA 1
ATOM 9099 C C . CYS A 1 1136 ? 32.206 26.854 -20.503 1.00 70.56 1136 CYS A C 1
ATOM 9101 O O . CYS A 1 1136 ? 31.603 25.952 -21.086 1.00 70.56 1136 CYS A O 1
ATOM 9103 N N . ARG A 1 1137 ? 31.979 27.173 -19.226 1.00 68.00 1137 ARG A N 1
ATOM 9104 C CA . ARG A 1 1137 ? 30.918 26.587 -18.393 1.00 68.00 1137 ARG A CA 1
ATOM 9105 C C . ARG A 1 1137 ? 29.832 27.633 -18.093 1.00 68.00 1137 ARG A C 1
ATOM 9107 O O . ARG A 1 1137 ? 30.164 28.819 -18.175 1.00 68.00 1137 ARG A O 1
ATOM 9114 N N . PRO A 1 1138 ? 28.578 27.207 -17.836 1.00 54.91 1138 PRO A N 1
ATOM 9115 C CA . PRO A 1 1138 ? 27.480 28.105 -17.463 1.00 54.91 1138 PRO A CA 1
ATOM 9116 C C . PRO A 1 1138 ? 27.762 28.902 -16.180 1.00 54.91 1138 PRO A C 1
ATOM 9118 O O . PRO A 1 1138 ? 28.454 28.354 -15.290 1.00 54.91 1138 PRO A O 1
#

Secondary structure (DSSP, 8-state):
--SS-------------SSSTTSSS-------EEP--SSS-EEEE---TTTTEEEEEEE-S-EEEEEE-SSHHHHHHHHHH-TT-SEEEEEEETTEEEEEEESS-HHHHGGGEEEEEEEEEEE---EEE----S---S------STTTT--S-TTPEEEE---TTS-SEEEEPPTTEESTTS-EE--SHHHHHHTT--S-EEEEEESSSS-EEEEEEE-SSSTTEEEEEEEEEEGGGTHHHHSS--TTS----SS-SS--SSEEE--HHHHHHHHHT--EEEEEESHHHH---STTEEEEETTT--TTT---SSSEEEEEEEEEEETTEEEEEEEEEEEEETTTEEEEEESS--TTSS--S-SSSPPPTT-EESS---TTT--TTSGGGSSTT-EEEEEEEEE--------------------------------------S-PPP--EEEEP--SSS-EEEEEE-TTTSEEEEEEE-S-EEEEEE-SSHHHHHHHHHHSTT--EEEEEEETTEEEEEEES--TTT-GGGEEEEEEEEEEE-EEEEE---SS-------------STTTT----TTPEEEE---TTS-SEEEEPPTTEESTTS-EE------------------SSPPBP---SS-S-----SHHHHHHTT--S-EEEEEE-TT--EEEEEEESSSSTT--EE--EEE-GGGGGGTTTT--TTS-PPPSS-SS--SSEEE--HHHHHHHHTT-SEEEEES-HHHHS--STTEEEEETTT--TTT---SSSEEEEEEEEEEETTEEEEEEEEEEEEETTTEEEEE-----SSSSB----SS---S---BTTT-SS--TTSTT-----------SSSEEEEE--TTTSEEEEEEE-S-EEEEEE-S-HHHHHHHHHH-TT--EEEEEEETTEEEEEEES--TTT-TTTEEEEEEEEEEE-EEEEE----S------S----B-STTTTT--STT-EEEE--SSSS-SEEEEPPTTEESTTS-EESSS-HHHHHHTT--S-EEEEEE-TTS-EEEEEEE-SSSTT--EE--EEE-TTTGGGTSSS--TTS----BSTTS--SSEEE--HHHHHHHHTT-SEEEEESSHHHHS--TTSEEEEETTT--TTT---SSTT----

Foldseek 3Di:
DPDPPDDDDDDDDDDDDPDPPPPPPPDQPWDWDWDDDDAFWTKTWTDHQPVQWPAQKDQPPFFDDKDWDPGVVVLLVVLLPPLQFFKWKWADDPNTIMITGGSADCVRVVVRTDGHHRMIIGGTAIDIHHDDDDDDDDDRADDPPNCVVVQAPLPWDKGADRDRRDRGIATHEDQQAADRRSPGGAAEQLSVVVRPDDDFAKGWHDPDSPDIFIWTWDDDQDDQKIKTFAWKAFLLRQVVQKAQDFLADADDFPDPRDDDHHGGHDHNVSVVSNLVVFFKKKKDKQCVPPNDDLAQMWIATCVQPNSNHDADPDQKDFGFTQWDHYLRQIDGRWTAIWGPHGPPTHTWGFLQPQPPTPRNNPPPHHAFDRAIGQRDDDPNRADLSGRSRVDRGMMMTMITIYGRDPDPPDPPPPDDDDDDDDDDDDDDDDDDDDDDDDDDDDDDDDPKDWDWDDDPFAWTKTWIDDPPPQKDAQKDQPPFFDDKDWDPDVVVLVVVQLPDLQFFWWKWAADPNTIMITGGSADCLRCVVRMDRHHRMIIGGIQIDIDDDDPDDDDDDDDDRADDPPNCVVHQAPDPWHKGADRDRRDRGIATHEPPQFDDRRRPHGHDDDDDDDDDDDDDDDPDFFFDEDDPPPDDPDDAAQELVSCVVVVDDDWGKYWHAFPVRDIFIWTWDDPLDDPDIDTDAWAAAPVCLVVQQQFDQLQDQGDWPDPRTDGHHTTHHHNVSVVSVLVVDFKDKDAPPCVPPNGDCELIFMATCVQPVSNHDDDPDQWDFGFTQWDHYRNPIDGRWTFIWGPHPRHGHIFTAQDDPDDIPHNVPPDDDDPHDDGRPRNCPDDDPSGVSHDDDDDDDDDDFFWEKDKDDDPVPQKDAQKDQPPFFDDKDWDPDVVVLVVVQLPDQQFFKWKWAADPNTIMITGGSFDCQVCVPRIDRHHRIIIGGIDIDIDDDDPDDDDDDDDDGAHDPPPPVVQQAPPPWHKGADDDRDSHGIATDEDPPFDDRRSPQGDAQDQLSCVVRVNQDFAKDWHAFPVRDIFIWTWDRDQDPPDIDTDAWAADPVCVVVVVPDDQLQDQDDWDPPRDDDHHTTHHHNVVVVSVLVVDFKDKDAPPCVPPNGDPVRIDMDTCVQPVSNNDDDPDPPDDTD

Sequence (1138 aa):
MEYFLSKAVRCCSIDISLKVQHALTIFWTFTEAKSNCNTGFCQTYPFDVYGDAVQEKELVGHVFHNSVTSSPVQCYLLCKDDCRCLSFNYKEMNDAKYCELNDASHFTHDSFLKRSAGSRYYNMRRFFRQKRETSCVGDVTCTNGCCRSSPCLNGGTCTEICVPTSVRYNCSCPVAFSGKHCETQLKSCQDHKAAGSNSSGLYTVSVNNIQTFQVFCDFNSEPGFAWNLIESFSLSNKGQFQEDIVFYEDYPAISGDAPNWQAYLVKRPYLLWLRNHSTHWRATCRYNTDGIVYTDYLRASLKDFDIIRDVPTVIHVCRPYEYVNIRGNECVNCTARTWYKKGDYPLHIDSHYQYDCDFDGSRTDTAVYGEDNFGLYYNSSINPKFRCTSSENDTTQIWIGGKLLTTSFHVLMISRVPMAAAGTIRVSMKEAALRSVSPQVFGTTVPVLYLKGFCSTGKCEKISFDELQDAEHDKELVGHVFHNSVTLNPQQCYLWCINDCQCLSINYKVKNNTKYCELNEGSHFTNRNSLKNIQRSVYYVLRRKYSTKAPNHIVSCTDDVTCSNGCCRNNPCLNGGTCIELCEPTSVRFNCSCPVAFAGKYCEIQVERNQTNQDISAAGSNSSGLFTAKNDSNHTDTQQRRSCQDYKEAGSSSSGLFTVIDGNNKKFQVFCDFHSEPGFSWNLIESFSLSNKHLFQNHIVFYDDYQAISGDVPNWQAYLIERPSLLWLTGHSTHWRATCQYNIDGTVYTDYLRASLEDFDIIRDVPTVVETCRPYDYVNIRENKCVNCTARTWYFKGVWPLHIDSDLTGSCDFDGSDTDAAIAWEDNFGLYATINTKFRCTSIFQERGYCFTGKCEKISFVEQRDAGHDKELVDHVFHNSVTSNPQQCYLWCINDCRCLSINYKVKNDIKYCELNEGSHFTNKTSLKNIHGSVYYVLRREYSTKVPNYIVPCTDDATCTNGCSRNNLCLNGGTCTEICEPISVRYNCSCPVPFVGKQCEIQLRRSCQDYKATGSTASGLYTITDDRNQTFQVFCDFDSEPGFAWNLIESFNLSNKHLFQKNISFYDDYQAISGDTPNWQAYLIKRPYLLWLRDHSTHWRATCRYNTDGTVYTD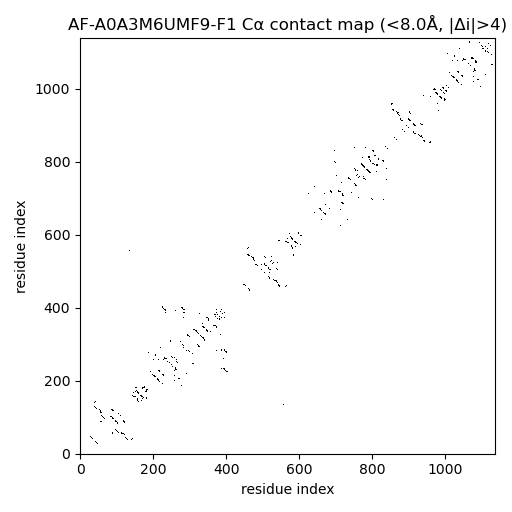YLRASLEDFDIIREVPTVSGVCRP

Nearest PDB structures (foldseek):
  3ltf-assembly1_B  TM=6.241E-01  e=3.016E-01  Drosophila melanogaster
  6i58-assembly1_A-2  TM=1.647E-01  e=1.098E-04  Homo sapiens
  5eod-assembly1_A  TM=1.651E-01  e=5.641E-04  Homo sapiens
  5i25-assembly1_A  TM=1.144E-01  e=2.840E-04  Homo sapiens
  9c3c-assembly1_d  TM=1.022E-01  e=9.829E+00  Oryctolagus cuniculus

Organism: Pocillopora damicornis (NCBI:txid46731)

pLDDT: mean 70.48, std 21.0, range [20.55, 97.44]

Solvent-accessible surface area (backbone atoms only — not comparable to full-atom values): 68154 Å² total; per-residue (Å²): 144,84,88,82,89,86,90,82,88,86,86,85,89,81,91,83,90,83,80,76,89,81,79,81,86,83,79,77,78,68,53,75,59,78,65,95,66,92,67,68,36,37,53,38,44,67,49,46,88,69,86,51,43,43,72,38,20,31,67,58,95,40,64,80,47,76,48,79,39,98,43,71,66,57,40,49,48,55,38,65,73,38,59,65,40,39,19,34,30,39,35,61,54,94,95,43,35,40,27,33,31,14,62,45,39,58,88,79,43,50,94,36,56,40,82,34,86,64,21,30,21,36,68,55,50,50,45,76,43,70,69,95,71,97,80,88,87,72,87,76,62,59,59,83,63,50,49,78,73,56,67,25,34,86,80,18,49,61,44,48,40,86,48,56,79,58,65,44,54,51,43,52,48,45,92,45,34,35,66,85,28,18,75,39,71,24,52,39,40,49,43,43,42,73,74,66,56,83,72,58,43,83,43,65,28,33,84,52,103,83,48,68,50,50,36,40,28,44,50,73,78,47,89,58,35,18,28,31,56,45,34,19,30,11,48,72,47,37,76,79,54,45,64,73,46,47,66,54,58,93,64,83,50,75,36,71,76,64,76,51,63,53,59,25,32,56,46,55,75,58,47,58,50,42,50,77,73,35,49,28,37,36,39,40,33,30,48,92,80,68,41,77,54,70,62,32,25,39,33,32,45,44,84,85,55,34,72,53,69,58,76,55,93,54,58,64,47,66,40,75,27,54,32,41,16,46,67,66,33,73,44,64,71,38,26,34,49,37,33,38,24,76,86,77,42,34,53,25,30,52,37,46,71,42,76,97,32,72,45,55,41,40,87,83,51,70,51,50,76,69,18,45,40,82,55,43,75,54,90,92,20,66,47,62,75,33,58,36,49,53,43,59,79,21,16,38,34,39,33,41,17,33,72,59,82,81,77,72,93,71,85,82,77,84,80,88,76,87,89,82,88,87,85,88,86,92,85,85,88,89,87,85,83,89,88,88,87,84,89,80,93,76,90,79,84,76,90,63,52,74,54,75,60,86,64,97,70,47,55,27,50,32,48,47,52,44,86,77,83,40,50,43,70,34,18,33,68,58,94,38,66,81,48,78,47,80,44,97,51,69,67,64,43,50,58,54,31,78,75,35,67,63,42,47,22,38,33,38,35,64,56,96,94,43,37,37,31,31,34,14,63,46,37,65,81,75,42,51,89,35,53,41,82,38,85,64,22,32,20,37,61,63,48,50,44,72,49,86,83,80,87,89,76,95,82,88,72,88,72,85,68,54,55,60,84,67,57,39,78,82,41,78,22,35,84,78,20,49,48,45,51,42,84,51,71,77,58,70,42,55,50,46,48,50,42,102,50,35,37,64,83,33,18,78,39,77,56,86,78,84,88,81,88,83,90,87,83,90,85,81,89,76,97,58,96,63,77,71,75,68,82,87,86,84,75,82,95,80,78,86,40,52,40,48,51,56,42,45,76,73,66,56,85,70,61,47,42,42,74,31,40,47,99,83,71,49,73,48,49,34,38,28,41,57,70,74,46,84,95,50,56,42,69,60,52,68,35,63,32,76,92,47,42,81,76,50,49,82,64,59,51,70,74,56,99,54,80,52,75,34,69,72,59,61,38,75,54,54,24,30,62,42,58,73,62,47,57,48,37,53,77,64,52,63,57,52,71,53,67,51,65,46,94,80,74,38,74,49,72,61,40,24,38,32,27,42,42,85,76,48,36,76,50,72,64,76,67,89,58,66,69,47,65,40,61,25,55,31,40,13,56,86,74,54,72,46,64,72,36,25,32,38,41,35,43,38,91,96,74,41,42,60,24,45,55,37,78,73,74,88,80,38,80,44,35,76,58,92,53,93,75,78,63,83,76,53,50,46,57,70,55,60,82,57,83,56,82,82,49,88,77,63,86,90,91,89,92,89,91,88,83,92,62,60,45,36,70,44,79,53,86,49,81,89,77,42,53,38,73,34,17,34,66,54,98,33,66,80,48,78,48,79,47,97,48,69,68,60,48,50,57,57,34,76,75,35,76,63,43,47,23,36,33,40,35,63,58,94,92,42,36,36,32,31,34,16,62,41,39,67,86,77,41,60,86,34,50,42,81,36,86,67,22,31,20,34,59,67,45,67,48,75,48,78,88,79,90,85,85,91,84,87,87,84,84,81,92,59,52,48,81,66,57,42,80,82,38,72,16,38,80,74,17,48,43,43,55,42,82,58,96,57,94,52,50,60,48,43,50,45,44,87,55,27,27,55,85,29,13,76,42,70,49,49,68,44,41,48,40,44,44,71,63,68,52,67,75,57,44,82,43,76,35,39,50,100,85,73,48,75,49,50,33,36,28,41,42,71,73,41,89,96,51,43,40,71,59,54,68,36,61,33,85,88,47,42,76,74,60,76,61,85,75,48,67,58,54,98,60,82,49,35,68,56,67,58,73,45,69,56,54,23,26,54,43,57,75,59,48,60,53,45,51,80,70,49,65,62,52,71,53,66,55,66,47,93,81,72,40,71,46,84,87,54,55,51,73,43,43,41,85,83,55,35,70,52,70,57,76,82,89,65,87,90,70,89,74,126

InterPro domains:
  IPR000742 EGF-like domain [PF00008] (568-602)
  IPR000742 EGF-like domain [PF00008] (963-997)
  IPR000742 EGF-like domain [PS00022] (171-182)
  IPR000742 EGF-like domain [PS00022] (592-603)
  IPR000742 EGF-like domain [PS00022] (988-999)
  IPR000742 EGF-like domain [PS01186] (988-999)
  IPR000742 EGF-like domain [PS50026] (147-183)
  IPR000742 EGF-like domain [PS50026] (568-604)
  IPR000742 EGF-like domain [PS50026] (960-1000)
  IPR000742 EGF-like domain [SM00181] (141-183)
  IPR000742 EGF-like domain [SM00181] (562-604)
  IPR000742 EGF-like domain [SM00181] (962-1000)
  IPR002181 Fibrinogen, alpha/beta/gamma chain, C-terminal globular domain [PF00147] (1004-1062)
  IPR003609 PAN/Apple domain [PF00024] (53-122)
  IPR003609 PAN/Apple domain [PS50948] (42-126)
  IPR003609 PAN/Apple domain [PS50948] (460-544)
  IPR003609 PAN/Apple domain [PS50948] (856-940)
  IPR003609 PAN/Apple domain [SM00473] (42-126)
  IPR003609 PAN/Apple domain [SM00473] (460-543)
  IPR003609 PAN/Apple domain [SM00473] (856-939)